Protein AF-0000000085155178 (afdb_homodimer)

Foldseek 3Di:
DQDAQQPPDDLVRLCPDDDCQNPVDDNLFQRFADLFFNGDFQPLLVVLLVVCVVVVVFDADDDQLLVVLQQVLCCVAVVNNPQDSLQKDKFFALLRVLLLLCVLQFDQAAEEEEEPLADLVNCVSCVVSRYHYFYQYADPLRHHDLVSVLVSLVVRCVVPPGAYEYEAEAVTPPAQHHDDLVSLLSVLVSCVVSVYEYEYECAFVLFFAPPDHHDDSLVHPNNQAYKYKYWCCNLRRNVVQTIIMIGHHNNNSVSSVPRDPVSSRNGTNSSSSSRSSCSNPVVVVSVSLSVNLNVLLVLLVVLCVVQPPPKDWRRRRGGQKTKIAQVRLPWDFDDDDPQDDQQDDTTPQVQCCVQLSYHWTQQVSSDPPRHRMTMTGSSHDSVSSNSSSNSSSVSSVVVVD/DQDAQQAPDDLVRLCVDDDCQNPVDDNLFQRFADLFFNGDFQPQLVVLLVVCVVVVVFDADDDQLLVVLQQVLCCVAVVNNPQDSLQKDKFFALLRVLLLLCVLQFDQAAEEEEEPLADLVVCVSCVVSRYHYFYQYADPLRHHDLVSVLVSLVVRCVPPVGAYEYEAEAVTPPQQHHDDLVSLLSVLVSCVVSVYEYEYECAFQLFFAPPDHHDDSLVHPNNQAYKYKYWCCNLRRNVVQTIIMIGHHNNNSVSSVPRDPVSSRNGTNSSSSSRSSCSNPVVVVSVSLSVNLNVLLVLLVVLCVVQPPPKDWRRRRGGQKTKIAQVRLPWDFDDDDPQDDQQDDTTPQVQCCVQLSYHWTQQVSSDPPRHRMTMTGSSHDSVSSNSSSNSSSVSSVVVVD

InterPro domains:
  IPR004839 Aminotransferase, class I/classII, large domain [PF00155] (41-391)
  IPR015421 Pyridoxal phosphate-dependent transferase, major domain [G3DSA:3.40.640.10] (60-280)
  IPR015422 Pyridoxal phosphate-dependent transferase, small domain [G3DSA:3.90.1150.10] (27-392)
  IPR015424 Pyridoxal phosphate-dependent transferase [SSF53383] (20-396)
  IPR051798 Class-II Pyridoxal-Phosphate-Dependent Aminotransferase [PTHR43525] (4-397)

Solvent-accessible surface area (backbone atoms only — not comparable to full-atom values): 40284 Å² total; per-residue (Å²): 130,82,74,44,50,32,71,73,58,51,72,72,61,54,59,70,34,63,23,28,67,53,54,74,52,63,85,81,40,48,66,27,39,58,93,55,52,50,34,63,49,48,68,68,29,45,50,53,51,50,51,32,50,72,63,26,46,26,31,45,62,54,87,56,62,44,50,49,19,47,32,51,35,34,31,75,75,59,70,39,76,76,62,53,59,92,34,47,45,62,20,28,26,52,69,61,32,48,52,54,52,44,57,64,63,38,52,81,65,21,35,35,34,35,48,22,45,23,56,34,63,59,57,51,55,41,43,74,66,43,29,38,81,40,72,23,48,41,35,82,91,62,36,87,30,68,67,42,39,50,52,36,53,52,60,52,42,66,52,83,87,45,38,35,36,34,51,41,59,42,40,27,45,49,45,6,40,53,59,47,65,68,58,52,34,52,49,22,50,52,26,58,74,70,65,37,39,43,38,32,42,28,44,40,48,81,31,56,28,92,95,54,65,77,58,66,64,67,74,34,73,66,19,38,57,19,36,38,29,32,43,42,28,58,63,58,45,27,58,5,37,26,31,19,39,38,36,38,19,81,71,19,34,71,53,55,69,64,57,60,73,71,49,53,66,53,26,15,23,60,12,41,53,35,40,21,38,39,48,62,68,28,59,68,54,42,51,28,42,43,52,42,42,47,52,38,51,54,48,48,56,52,45,41,66,71,35,35,76,72,52,44,68,48,83,53,34,17,56,55,34,33,30,34,41,39,56,77,73,63,62,71,62,71,79,76,81,73,86,54,49,80,83,49,68,41,28,55,23,41,49,35,33,74,64,35,31,31,40,41,24,22,18,53,36,21,40,64,84,11,65,45,22,32,34,37,37,55,44,44,30,71,66,57,54,51,50,49,43,48,33,43,24,54,37,52,58,55,64,80,96,131,81,74,43,51,31,71,74,59,52,69,74,61,54,60,70,34,63,22,29,67,54,55,74,53,63,84,82,39,49,65,26,39,60,91,54,52,50,35,65,48,50,66,70,27,45,48,52,49,49,51,33,52,71,62,28,44,28,30,43,62,54,86,57,61,44,50,49,20,48,31,53,35,34,31,73,76,58,69,40,76,76,62,54,60,90,34,48,46,62,18,27,25,52,68,61,34,48,52,54,52,46,57,65,63,36,53,80,65,20,36,36,34,38,49,21,45,23,56,34,62,58,58,51,54,43,46,73,65,42,28,38,80,40,70,22,50,39,35,82,91,63,34,87,30,68,68,43,41,50,52,35,52,52,60,52,42,66,52,84,86,45,39,34,36,33,52,41,60,42,40,29,44,47,46,6,39,55,58,47,66,67,59,51,33,52,50,22,49,52,27,58,75,71,65,37,40,42,40,31,43,26,43,41,48,81,30,57,27,92,94,54,63,75,58,65,64,66,75,36,72,67,20,38,57,20,35,37,28,32,42,43,28,59,63,60,46,27,56,6,37,24,32,19,38,39,37,37,18,82,71,20,34,71,54,57,68,65,57,61,72,69,50,52,66,51,24,15,23,61,13,41,53,34,38,20,39,40,47,63,69,31,60,68,56,43,52,28,42,43,52,42,42,47,53,39,52,54,49,48,56,53,44,39,64,70,35,35,78,72,52,44,67,48,81,53,33,16,55,55,36,33,31,32,40,39,56,76,72,64,61,70,63,71,79,76,80,74,86,53,50,79,83,51,68,40,28,56,23,40,50,35,33,75,64,33,31,30,40,40,25,21,16,52,37,22,40,63,83,10,66,47,22,34,35,37,38,54,43,45,30,70,66,58,54,51,50,48,43,48,33,44,22,54,37,52,57,54,64,79,94

Radius of gyration: 26.96 Å; Cα contacts (8 Å, |Δi|>4): 1841; chains: 2; bounding box: 55×78×72 Å

Organism: Mycolicibacterium paratuberculosis (strain ATCC BAA-968 / K-10) (NCBI:txid262316)

Nearest PDB structures (foldseek):
  3l8a-assembly1_A  TM=9.148E-01  e=7.447E-31  Streptococcus mutans UA159
  3dzz-assembly1_B  TM=9.160E-01  e=2.601E-30  Lactobacillus delbrueckii subsp. bulgaricus ATCC BAA-365
  8fft-assembly2_D  TM=8.424E-01  e=9.329E-20  Dolichospermum flos-aquae
  1wst-assembly1_A-2  TM=7.334E-01  e=1.318E-20  Thermococcus profundus
  3av7-assembly1_C  TM=7.577E-01  e=4.275E-19  Pyrococcus horikoshii OT3

Secondary structure (DSSP, 8-state):
----GGGSS-HHHHTT--SHHHHSS-TTSEE-SSS--SSPPPHHHHHHHHHHHHTT--S---SSHHHHHHHHHHHHHH--TT--GGGEEEESSHHHHHHHHHHHH--TT-EEEE-SS--THHHHHHHHTTPEEEE----GGG---HHHHHHHHHHHH-STT--EEEEEESS-TTT-----HHHHHHHHHHHHHHTPEEEEE-TTTT-B-TT-----GGGSTT-TT-EEEE-STTTTT-TTS--EEEEE-GGGHHHHTTS-GGGGGSS-HHHHHHHHHHHHH-HHHHHHHHHHHHHHHHHHHHHHHHH-TT-EE---SBSSEEEEE-GGG----PPPPSS--TT---HHHHHHHHHH-EE-EEGGGG-TT-TTEEEEE--S-HHHHHHHHHHHHHHHHHHH-/----GGGSS-HHHHTT--SHHHHSS-TTSEE-SSS--SSPPPHHHHHHHHHHHHTT--S---SSHHHHHHHHHHHHHH--TT--GGGEEEESSHHHHHHHHHHHH--TT-EEEE-SS--THHHHHHHHTTPEEEE----GGG---HHHHHHHHHHHH-STT--EEEEEESS-TTT-----HHHHHHHHHHHHHHTPEEEEE-TTTT-B-TT-----GGGSTT-TT-EEEE-STTTTT-TTS--EEEEE-GGGHHHHTTS-GGGGGSS-HHHHHHHHHHHHH-HHHHHHHHHHHHHHHHHHHHHHHHH-TT-EE---SBSSEEEEE-GGG----PPPPSS--TT---HHHHHHHHHH-EE-EEGGGG-TT-TTEEEEE--S-HHHHHHHHHHHHHHHHHHH-

pLDDT: mean 95.84, std 6.44, range [48.53, 98.94]

Sequence (802 aa):
MTFNPFEELTLDQLRLRTSMKWRAHPADVLPLWVAEMDVRLAPTVAQALRTAIDNGDTGYPCGTAFAEAVSEFAARRWQWHDLDVRRTALVPDVMLGAVEVLRLVTDPGDAVVVNPPVYAPFYAFVSHDGRRVVEAPLGDGGRIDLGALEEAFAHARSGNTAKVAYLLCNPHNPTGSVHTAAELRGVAELARRFGVRVVSDEIHAPVILPGSRFTPFLTVAGAENAFALTSASKAWNLSGLKAALAIAGPEAAADLNRMPEEVSHGPSHLGVIAHTEAFRSGDGWLDATLQGLDQNRALLGELVAEHLPGVKYQWPQGTYLAWLDCRELGFAEDAAQGLAVVADLSGPARWFLEHARVALSSGHVFGTGGAGHLRLNFATSRAILTEALSRMGRALAGRSGMTFNPFEELTLDQLRLRTSMKWRAHPADVLPLWVAEMDVRLAPTVAQALRTAIDNGDTGYPCGTAFAEAVSEFAARRWQWHDLDVRRTALVPDVMLGAVEVLRLVTDPGDAVVVNPPVYAPFYAFVSHDGRRVVEAPLGDGGRIDLGALEEAFAHARSGNTAKVAYLLCNPHNPTGSVHTAAELRGVAELARRFGVRVVSDEIHAPVILPGSRFTPFLTVAGAENAFALTSASKAWNLSGLKAALAIAGPEAAADLNRMPEEVSHGPSHLGVIAHTEAFRSGDGWLDATLQGLDQNRALLGELVAEHLPGVKYQWPQGTYLAWLDCRELGFAEDAAQGLAVVADLSGPARWFLEHARVALSSGHVFGTGGAGHLRLNFATSRAILTEALSRMGRALAGRSG

Structure (mmCIF, N/CA/C/O backbone):
data_AF-0000000085155178-model_v1
#
loop_
_entity.id
_entity.type
_entity.pdbx_description
1 polymer 'cysteine-S-conjugate beta-lyase'
#
loop_
_atom_site.group_PDB
_atom_site.id
_atom_site.type_symbol
_atom_site.label_atom_id
_atom_site.label_alt_id
_atom_site.label_comp_id
_atom_site.label_asym_id
_atom_site.label_entity_id
_atom_site.label_seq_id
_atom_site.pdbx_PDB_ins_code
_atom_site.Cartn_x
_atom_site.Cartn_y
_atom_site.Cartn_z
_atom_site.occupancy
_atom_site.B_iso_or_equiv
_atom_site.auth_seq_id
_atom_site.auth_comp_id
_atom_site.auth_asym_id
_atom_site.auth_atom_id
_atom_site.pdbx_PDB_model_num
ATOM 1 N N . MET A 1 1 ? 6.867 -37.5 14.586 1 48.78 1 MET A N 1
ATOM 2 C CA . MET A 1 1 ? 6.207 -36.969 13.391 1 48.78 1 MET A CA 1
ATOM 3 C C . MET A 1 1 ? 6.715 -35.594 13.039 1 48.78 1 MET A C 1
ATOM 5 O O . MET A 1 1 ? 6.855 -34.719 13.922 1 48.78 1 MET A O 1
ATOM 9 N N . THR A 1 2 ? 7.324 -35.438 11.844 1 73.56 2 THR A N 1
ATOM 10 C CA . THR A 1 2 ? 7.934 -34.188 11.43 1 73.56 2 THR A CA 1
ATOM 11 C C . THR A 1 2 ? 6.887 -33.062 11.367 1 73.56 2 THR A C 1
ATOM 13 O O . THR A 1 2 ? 5.758 -33.312 10.922 1 73.56 2 THR A O 1
ATOM 16 N N . PHE A 1 3 ? 7.094 -32.031 12.023 1 88.88 3 PHE A N 1
ATOM 17 C CA . PHE A 1 3 ? 6.215 -30.859 12.086 1 88.88 3 PHE A CA 1
ATOM 18 C C . PHE A 1 3 ? 5.734 -30.469 10.695 1 88.88 3 PHE A C 1
ATOM 20 O O . PHE A 1 3 ? 6.539 -30.328 9.773 1 88.88 3 PHE A O 1
ATOM 27 N N . ASN A 1 4 ? 4.402 -30.547 10.453 1 96.19 4 ASN A N 1
ATOM 28 C CA . ASN A 1 4 ? 3.773 -30.094 9.219 1 96.19 4 ASN A CA 1
ATOM 29 C C . ASN A 1 4 ? 2.902 -28.859 9.453 1 96.19 4 ASN A C 1
ATOM 31 O O . ASN A 1 4 ? 1.82 -28.969 10.031 1 96.19 4 ASN A O 1
ATOM 35 N N . PRO A 1 5 ? 3.326 -27.688 8.922 1 97.94 5 PRO A N 1
ATOM 36 C CA . PRO A 1 5 ? 2.6 -26.438 9.195 1 97.94 5 PRO A CA 1
ATOM 37 C C . PRO A 1 5 ? 1.146 -26.5 8.727 1 97.94 5 PRO A C 1
ATOM 39 O O . PRO A 1 5 ? 0.285 -25.828 9.305 1 97.94 5 PRO A O 1
ATOM 42 N N . PHE A 1 6 ? 0.783 -27.297 7.781 1 98.5 6 PHE A N 1
ATOM 43 C CA . PHE A 1 6 ? -0.54 -27.312 7.168 1 98.5 6 PHE A CA 1
ATOM 44 C C . PHE A 1 6 ? -1.524 -28.094 8.023 1 98.5 6 PHE A C 1
ATOM 46 O O . PHE A 1 6 ? -2.734 -28.047 7.797 1 98.5 6 PHE A O 1
ATOM 53 N N . GLU A 1 7 ? -1.016 -28.781 9.039 1 98.06 7 GLU A N 1
ATOM 54 C CA . GLU A 1 7 ? -1.88 -29.625 9.852 1 98.06 7 GLU A CA 1
ATOM 55 C C . GLU A 1 7 ? -2.113 -29.016 11.234 1 98.06 7 GLU A C 1
ATOM 57 O O . GLU A 1 7 ? -2.65 -29.672 12.125 1 98.06 7 GLU A O 1
ATOM 62 N N . GLU A 1 8 ? -1.737 -27.719 11.391 1 96.88 8 GLU A N 1
ATOM 63 C CA . GLU A 1 8 ? -1.825 -27.062 12.688 1 96.88 8 GLU A CA 1
ATOM 64 C C . GLU A 1 8 ? -3.225 -26.516 12.938 1 96.88 8 GLU A C 1
ATOM 66 O O . GLU A 1 8 ? -3.645 -26.344 14.086 1 96.88 8 GLU A O 1
ATOM 71 N N . LEU A 1 9 ? -3.908 -26.188 11.875 1 97.75 9 LEU A N 1
ATOM 72 C CA . LEU A 1 9 ? -5.152 -25.438 12.031 1 97.75 9 LEU A CA 1
ATOM 73 C C . LEU A 1 9 ? -6.344 -26.266 11.547 1 97.75 9 LEU A C 1
ATOM 75 O O . LEU A 1 9 ? -6.254 -26.953 10.516 1 97.75 9 LEU A O 1
ATOM 79 N N . THR A 1 10 ? -7.426 -26.219 12.289 1 97.25 10 THR A N 1
ATOM 80 C CA . THR A 1 10 ? -8.688 -26.812 11.852 1 97.25 10 THR A CA 1
ATOM 81 C C . THR A 1 10 ? -9.414 -25.875 10.891 1 97.25 10 THR A C 1
ATOM 83 O O . THR A 1 10 ? -9.086 -24.703 10.789 1 97.25 10 THR A O 1
ATOM 86 N N . LEU A 1 11 ? -10.344 -26.453 10.211 1 97.5 11 LEU A N 1
ATOM 87 C CA . LEU A 1 11 ? -11.172 -25.656 9.312 1 97.5 11 LEU A CA 1
ATOM 88 C C . LEU A 1 11 ? -11.867 -24.531 10.078 1 97.5 11 LEU A C 1
ATOM 90 O O . LEU A 1 11 ? -11.969 -23.406 9.578 1 97.5 11 LEU A O 1
ATOM 94 N N . ASP A 1 12 ? -12.352 -24.781 11.266 1 97.06 12 ASP A N 1
ATOM 95 C CA . ASP A 1 12 ? -13.039 -23.781 12.086 1 97.06 12 ASP A CA 1
ATOM 96 C C . ASP A 1 12 ? -12.102 -22.641 12.453 1 97.06 12 ASP A C 1
ATOM 98 O O . ASP A 1 12 ? -12.516 -21.469 12.484 1 97.06 12 ASP A O 1
ATOM 102 N N . GLN A 1 13 ? -10.898 -22.969 12.766 1 97.88 13 GLN A N 1
ATOM 103 C CA . GLN A 1 13 ? -9.914 -21.938 13.078 1 97.88 13 GLN A CA 1
ATOM 104 C C . GLN A 1 13 ? -9.586 -21.094 11.852 1 97.88 13 GLN A C 1
ATOM 106 O O . GLN A 1 13 ? -9.438 -19.875 11.953 1 97.88 13 GLN A O 1
ATOM 111 N N . LEU A 1 14 ? -9.438 -21.734 10.688 1 98.25 14 LEU A N 1
ATOM 112 C CA . LEU A 1 14 ? -9.164 -21.031 9.438 1 98.25 14 LEU A CA 1
ATOM 113 C C . LEU A 1 14 ? -10.297 -20.078 9.086 1 98.25 14 LEU A C 1
ATOM 115 O O . LEU A 1 14 ? -10.062 -18.984 8.562 1 98.25 14 LEU A O 1
ATOM 119 N N . ARG A 1 15 ? -11.492 -20.453 9.414 1 97.56 15 ARG A N 1
ATOM 120 C CA . ARG A 1 15 ? -12.68 -19.672 9.078 1 97.56 15 ARG A CA 1
ATOM 121 C C . ARG A 1 15 ? -12.766 -18.406 9.938 1 97.56 15 ARG A C 1
ATOM 123 O O . ARG A 1 15 ? -13.555 -17.516 9.648 1 97.56 15 ARG A O 1
ATOM 130 N N . LEU A 1 16 ? -11.914 -18.266 10.961 1 97.25 16 LEU A N 1
ATOM 131 C CA . LEU A 1 16 ? -11.844 -17.047 11.758 1 97.25 16 LEU A CA 1
ATOM 132 C C . LEU A 1 16 ? -11.094 -15.945 11.016 1 97.25 16 LEU A C 1
ATOM 134 O O . LEU A 1 16 ? -11.18 -14.773 11.383 1 97.25 16 LEU A O 1
ATOM 138 N N . ARG A 1 17 ? -10.383 -16.328 9.969 1 97.94 17 ARG A N 1
ATOM 139 C CA . ARG A 1 17 ? -9.609 -15.352 9.211 1 97.94 17 ARG A CA 1
ATOM 140 C C . ARG A 1 17 ? -10.516 -14.414 8.43 1 97.94 17 ARG A C 1
ATOM 142 O O . ARG A 1 17 ? -11.656 -14.766 8.109 1 97.94 17 ARG A O 1
ATOM 149 N N . THR A 1 18 ? -9.992 -13.203 8.195 1 97.75 18 THR A N 1
ATOM 150 C CA . THR A 1 18 ? -10.82 -12.172 7.578 1 97.75 18 THR A CA 1
ATOM 151 C C . THR A 1 18 ? -10.289 -11.812 6.195 1 97.75 18 THR A C 1
ATOM 153 O O . THR A 1 18 ? -10.828 -10.922 5.531 1 97.75 18 THR A O 1
ATOM 156 N N . SER A 1 19 ? -9.258 -12.469 5.738 1 97.69 19 SER A N 1
ATOM 157 C CA . SER A 1 19 ? -8.68 -12.195 4.426 1 97.69 19 SER A CA 1
ATOM 158 C C . SER A 1 19 ? -9.578 -12.719 3.307 1 97.69 19 SER A C 1
ATOM 160 O O . SER A 1 19 ? -10.555 -13.414 3.564 1 97.69 19 SER A O 1
ATOM 162 N N . MET A 1 20 ? -9.234 -12.414 2.129 1 96.94 20 MET A N 1
ATOM 163 C CA . MET A 1 20 ? -10 -12.688 0.917 1 96.94 20 MET A CA 1
ATOM 164 C C . MET A 1 20 ? -10.297 -14.172 0.784 1 96.94 20 MET A C 1
ATOM 166 O O . MET A 1 20 ? -11.406 -14.562 0.431 1 96.94 20 MET A O 1
ATOM 170 N N . LYS A 1 21 ? -9.305 -15.016 1.036 1 97.44 21 LYS A N 1
ATOM 171 C CA . LYS A 1 21 ? -9.461 -16.453 0.883 1 97.44 21 LYS A CA 1
ATOM 172 C C . LYS A 1 21 ? -10.688 -16.969 1.643 1 97.44 21 LYS A C 1
ATOM 174 O O . LYS A 1 21 ? -11.422 -17.828 1.15 1 97.44 21 LYS A O 1
ATOM 179 N N . TRP A 1 22 ? -10.992 -16.375 2.768 1 97.81 22 TRP A N 1
ATOM 180 C CA . TRP A 1 22 ? -11.992 -16.953 3.662 1 97.81 22 TRP A CA 1
ATOM 181 C C . TRP A 1 22 ? -13.25 -16.094 3.703 1 97.81 22 TRP A C 1
ATOM 183 O O . TRP A 1 22 ? -14.234 -16.469 4.344 1 97.81 22 TRP A O 1
ATOM 193 N N . ARG A 1 23 ? -13.188 -14.953 2.943 1 97.31 23 ARG A N 1
ATOM 194 C CA . ARG A 1 23 ? -14.328 -14.047 3.061 1 97.31 23 ARG A CA 1
ATOM 195 C C . ARG A 1 23 ? -14.961 -13.789 1.699 1 97.31 23 ARG A C 1
ATOM 197 O O . ARG A 1 23 ? -16.094 -13.32 1.618 1 97.31 23 ARG A O 1
ATOM 204 N N . ALA A 1 24 ? -14.297 -14.094 0.637 1 96.19 24 ALA A N 1
ATOM 205 C CA . ALA A 1 24 ? -14.781 -13.75 -0.696 1 96.19 24 ALA A CA 1
ATOM 206 C C . ALA A 1 24 ? -16 -14.586 -1.069 1 96.19 24 ALA A C 1
ATOM 208 O O . ALA A 1 24 ? -16.844 -14.164 -1.861 1 96.19 24 ALA A O 1
ATOM 209 N N . HIS A 1 25 ? -16.109 -15.852 -0.551 1 97.25 25 HIS A N 1
ATOM 210 C CA . HIS A 1 25 ? -17.203 -16.766 -0.841 1 97.25 25 HIS A CA 1
ATOM 211 C C . HIS A 1 25 ? -17.953 -17.141 0.429 1 97.25 25 HIS A C 1
ATOM 213 O O . HIS A 1 25 ? -17.453 -16.938 1.538 1 97.25 25 HIS A O 1
ATOM 219 N N . PRO A 1 26 ? -19.156 -17.672 0.272 1 97.12 26 PRO A N 1
ATOM 220 C CA . PRO A 1 26 ? -19.922 -18.125 1.437 1 97.12 26 PRO A CA 1
ATOM 221 C C . PRO A 1 26 ? -19.172 -19.188 2.248 1 97.12 26 PRO A C 1
ATOM 223 O O . PRO A 1 26 ? -18.297 -19.875 1.716 1 97.12 26 PRO A O 1
ATOM 226 N N . ALA A 1 27 ? -19.562 -19.359 3.445 1 95.94 27 ALA A N 1
ATOM 227 C CA . ALA A 1 27 ? -18.844 -20.156 4.434 1 95.94 27 ALA A CA 1
ATOM 228 C C . ALA A 1 27 ? -18.797 -21.625 4.027 1 95.94 27 ALA A C 1
ATOM 230 O O . ALA A 1 27 ? -17.875 -22.344 4.41 1 95.94 27 ALA A O 1
ATOM 231 N N . ASP A 1 28 ? -19.703 -22.062 3.279 1 97.44 28 ASP A N 1
ATOM 232 C CA . ASP A 1 28 ? -19.766 -23.484 2.928 1 97.44 28 ASP A CA 1
ATOM 233 C C . ASP A 1 28 ? -18.859 -23.781 1.74 1 97.44 28 ASP A C 1
ATOM 235 O O . ASP A 1 28 ? -18.656 -24.953 1.39 1 97.44 28 ASP A O 1
ATOM 239 N N . VAL A 1 29 ? -18.297 -22.781 1.138 1 98.62 29 VAL A N 1
ATOM 240 C CA . VAL A 1 29 ? -17.375 -22.969 0.014 1 98.62 29 VAL A CA 1
ATOM 241 C C . VAL A 1 29 ? -15.969 -23.219 0.531 1 98.62 29 VAL A C 1
ATOM 243 O O . VAL A 1 29 ? -15.5 -22.531 1.445 1 98.62 29 VAL A O 1
ATOM 246 N N . LEU A 1 30 ? -15.328 -24.281 0.086 1 98.75 30 LEU A N 1
ATOM 247 C CA . LEU A 1 30 ? -13.906 -24.484 0.348 1 98.75 30 LEU A CA 1
ATOM 248 C C . LEU A 1 30 ? -13.055 -23.641 -0.6 1 98.75 30 LEU A C 1
ATOM 250 O O . LEU A 1 30 ? -13.141 -23.797 -1.82 1 98.75 30 LEU A O 1
ATOM 254 N N . PRO A 1 31 ? -12.273 -22.703 -0.07 1 98.62 31 PRO A N 1
ATOM 255 C CA . PRO A 1 31 ? -11.523 -21.781 -0.92 1 98.62 31 PRO A CA 1
ATOM 256 C C . PRO A 1 31 ? -10.141 -22.312 -1.302 1 98.62 31 PRO A C 1
ATOM 258 O O . PRO A 1 31 ? -9.211 -22.25 -0.493 1 98.62 31 PRO A O 1
ATOM 261 N N . LEU A 1 32 ? -9.938 -22.781 -2.504 1 98.62 32 LEU A N 1
ATOM 262 C CA . LEU A 1 32 ? -8.648 -23.25 -3.01 1 98.62 32 LEU A CA 1
ATOM 263 C C . LEU A 1 32 ? -8.227 -22.469 -4.246 1 98.62 32 LEU A C 1
ATOM 265 O O . LEU A 1 32 ? -7.766 -23.047 -5.23 1 98.62 32 LEU A O 1
ATOM 269 N N . TRP A 1 33 ? -8.367 -21.141 -4.215 1 97.25 33 TRP A N 1
ATOM 270 C CA . TRP A 1 33 ? -8.18 -20.344 -5.418 1 97.25 33 TRP A CA 1
ATOM 271 C C . TRP A 1 33 ? -7.094 -19.297 -5.219 1 97.25 33 TRP A C 1
ATOM 273 O O . TRP A 1 33 ? -6.191 -19.156 -6.051 1 97.25 33 TRP A O 1
ATOM 283 N N . VAL A 1 34 ? -7.078 -18.5 -4.145 1 96.06 34 VAL A N 1
ATOM 284 C CA . VAL A 1 34 ? -6.141 -17.391 -3.943 1 96.06 34 VAL A CA 1
ATOM 285 C C . VAL A 1 34 ? -4.875 -17.906 -3.26 1 96.06 34 VAL A C 1
ATOM 287 O O . VAL A 1 34 ? -4.938 -18.812 -2.436 1 96.06 34 VAL A O 1
ATOM 290 N N . ALA A 1 35 ? -3.725 -17.297 -3.596 1 97 35 ALA A N 1
ATOM 291 C CA . ALA A 1 35 ? -2.424 -17.75 -3.125 1 97 35 ALA A CA 1
ATOM 292 C C . ALA A 1 35 ? -2.17 -17.312 -1.687 1 97 35 ALA A C 1
ATOM 294 O O . ALA A 1 35 ? -1.268 -16.516 -1.427 1 97 35 ALA A O 1
ATOM 295 N N . GLU A 1 36 ? -2.926 -17.812 -0.819 1 98 36 GLU A N 1
ATOM 296 C CA . GLU A 1 36 ? -2.791 -17.766 0.633 1 98 36 GLU A CA 1
ATOM 297 C C . GLU A 1 36 ? -2.662 -19.156 1.227 1 98 36 GLU A C 1
ATOM 299 O O . GLU A 1 36 ? -3.365 -20.094 0.811 1 98 36 GLU A O 1
ATOM 304 N N . MET A 1 37 ? -1.751 -19.328 2.094 1 98.75 37 MET A N 1
ATOM 305 C CA . MET A 1 37 ? -1.565 -20.656 2.705 1 98.75 37 MET A CA 1
ATOM 306 C C . MET A 1 37 ? -2.373 -20.766 3.992 1 98.75 37 MET A C 1
ATOM 308 O O . MET A 1 37 ? -2.594 -19.781 4.688 1 98.75 37 MET A O 1
ATOM 312 N N . ASP A 1 38 ? -2.76 -21.969 4.273 1 98.69 38 ASP A N 1
ATOM 313 C CA . ASP A 1 38 ? -3.48 -22.25 5.512 1 98.69 38 ASP A CA 1
ATOM 314 C C . ASP A 1 38 ? -2.518 -22.625 6.633 1 98.69 38 ASP A C 1
ATOM 316 O O . ASP A 1 38 ? -2.555 -23.75 7.133 1 98.69 38 ASP A O 1
ATOM 320 N N . VAL A 1 39 ? -1.718 -21.703 7.047 1 98.69 39 VAL A N 1
ATOM 321 C CA . VAL A 1 39 ? -0.682 -21.953 8.039 1 98.69 39 VAL A CA 1
ATOM 322 C C . VAL A 1 39 ? -0.626 -20.781 9.031 1 98.69 39 VAL A C 1
ATOM 324 O O . VAL A 1 39 ? -1.113 -19.688 8.734 1 98.69 39 VAL A O 1
ATOM 327 N N . ARG A 1 40 ? -0.081 -21.062 10.227 1 98.25 40 ARG A N 1
ATOM 328 C CA . ARG A 1 40 ? 0.375 -19.984 11.086 1 98.25 40 ARG A CA 1
ATOM 329 C C . ARG A 1 40 ? 1.661 -19.359 10.555 1 98.25 40 ARG A C 1
ATOM 331 O O . ARG A 1 40 ? 2.291 -19.906 9.648 1 98.25 40 ARG A O 1
ATOM 338 N N . LEU A 1 41 ? 1.979 -18.203 11.062 1 98.5 41 LEU A N 1
ATOM 339 C CA . LEU A 1 41 ? 3.248 -17.578 10.688 1 98.5 41 LEU A CA 1
ATOM 340 C C . LEU A 1 41 ? 4.418 -18.312 11.336 1 98.5 41 LEU A C 1
ATOM 342 O O . LEU A 1 41 ? 4.27 -18.922 12.406 1 98.5 41 LEU A O 1
ATOM 346 N N . ALA A 1 42 ? 5.621 -18.297 10.602 1 98.56 42 ALA A N 1
ATOM 347 C CA . ALA A 1 42 ? 6.84 -18.719 11.289 1 98.56 42 ALA A CA 1
ATOM 348 C C . ALA A 1 42 ? 6.965 -18.047 12.656 1 98.56 42 ALA A C 1
ATOM 350 O O . ALA A 1 42 ? 6.742 -16.844 12.789 1 98.56 42 ALA A O 1
ATOM 351 N N . PRO A 1 43 ? 7.309 -18.797 13.695 1 98.25 43 PRO A N 1
ATOM 352 C CA . PRO A 1 43 ? 7.27 -18.266 15.062 1 98.25 43 PRO A CA 1
ATOM 353 C C . PRO A 1 43 ? 8.117 -17.016 15.242 1 98.25 43 PRO A C 1
ATOM 355 O O . PRO A 1 43 ? 7.699 -16.078 15.93 1 98.25 43 PRO A O 1
ATOM 358 N N . THR A 1 44 ? 9.336 -16.953 14.641 1 98.69 44 THR A N 1
ATOM 359 C CA . THR A 1 44 ? 10.195 -15.789 14.797 1 98.69 44 THR A CA 1
ATOM 360 C C . THR A 1 44 ? 9.602 -14.57 14.094 1 98.69 44 THR A C 1
ATOM 362 O O . THR A 1 44 ? 9.773 -13.438 14.547 1 98.69 44 THR A O 1
ATOM 365 N N . VAL A 1 45 ? 8.898 -14.773 12.977 1 98.81 45 VAL A N 1
ATOM 366 C CA . VAL A 1 45 ? 8.227 -13.688 12.266 1 98.81 45 VAL A CA 1
ATOM 367 C C . VAL A 1 45 ? 7.09 -13.141 13.117 1 98.81 45 VAL A C 1
ATOM 369 O O . VAL A 1 45 ? 6.961 -11.922 13.281 1 98.81 45 VAL A O 1
ATOM 372 N N . ALA A 1 46 ? 6.262 -14.062 13.672 1 98.81 46 ALA A N 1
ATOM 373 C CA . ALA A 1 46 ? 5.168 -13.648 14.547 1 98.81 46 ALA A CA 1
ATOM 374 C C . ALA A 1 46 ? 5.691 -12.852 15.742 1 98.81 46 ALA A C 1
ATOM 376 O O . ALA A 1 46 ? 5.117 -11.82 16.109 1 98.81 46 ALA A O 1
ATOM 377 N N . GLN A 1 47 ? 6.75 -13.312 16.328 1 98.81 47 GLN A N 1
ATOM 378 C CA . GLN A 1 47 ? 7.328 -12.648 17.484 1 98.81 47 GLN A CA 1
ATOM 379 C C . GLN A 1 47 ? 7.855 -11.258 17.125 1 98.81 47 GLN A C 1
ATOM 381 O O . GLN A 1 47 ? 7.684 -10.305 17.891 1 98.81 47 GLN A O 1
ATOM 386 N N . ALA A 1 48 ? 8.562 -11.117 15.984 1 98.75 48 ALA A N 1
ATOM 387 C CA . ALA A 1 48 ? 9.07 -9.828 15.539 1 98.75 48 ALA A CA 1
ATOM 388 C C . ALA A 1 48 ? 7.934 -8.828 15.352 1 98.75 48 ALA A C 1
ATOM 390 O O . ALA A 1 48 ? 8.062 -7.652 15.703 1 98.75 48 ALA A O 1
ATOM 391 N N . LEU A 1 49 ? 6.836 -9.297 14.789 1 98.81 49 LEU A N 1
ATOM 392 C CA . LEU A 1 49 ? 5.676 -8.445 14.578 1 98.81 49 LEU A CA 1
ATOM 393 C C . LEU A 1 49 ? 5.062 -8.016 15.906 1 98.81 49 LEU A C 1
ATOM 395 O O . LEU A 1 49 ? 4.719 -6.844 16.094 1 98.81 49 LEU A O 1
ATOM 399 N N . ARG A 1 50 ? 4.91 -8.945 16.828 1 98.69 50 ARG A N 1
ATOM 400 C CA . ARG A 1 50 ? 4.355 -8.617 18.141 1 98.69 50 ARG A CA 1
ATOM 401 C C . ARG A 1 50 ? 5.227 -7.598 18.859 1 98.69 50 ARG A C 1
ATOM 403 O O . ARG A 1 50 ? 4.711 -6.676 19.5 1 98.69 50 ARG A O 1
ATOM 410 N N . THR A 1 51 ? 6.512 -7.766 18.766 1 98.62 51 THR A N 1
ATOM 411 C CA . THR A 1 51 ? 7.441 -6.836 19.391 1 98.62 51 THR A CA 1
ATOM 412 C C . THR A 1 51 ? 7.27 -5.43 18.812 1 98.62 51 THR A C 1
ATOM 414 O O . THR A 1 51 ? 7.238 -4.449 19.562 1 98.62 51 THR A O 1
ATOM 417 N N . ALA A 1 52 ? 7.188 -5.305 17.516 1 98.62 52 ALA A N 1
ATOM 418 C CA . ALA A 1 52 ? 6.984 -4.008 16.875 1 98.62 52 ALA A CA 1
ATOM 419 C C . ALA A 1 52 ? 5.684 -3.363 17.344 1 98.62 52 ALA A C 1
ATOM 421 O O . ALA A 1 52 ? 5.637 -2.16 17.594 1 98.62 52 ALA A O 1
ATOM 422 N N . ILE A 1 53 ? 4.621 -4.168 17.422 1 98.62 53 ILE A N 1
ATOM 423 C CA . ILE A 1 53 ? 3.314 -3.689 17.859 1 98.62 53 ILE A CA 1
ATOM 424 C C . ILE A 1 53 ? 3.404 -3.199 19.297 1 98.62 53 ILE A C 1
ATOM 426 O O . ILE A 1 53 ? 2.896 -2.125 19.625 1 98.62 53 ILE A O 1
ATOM 430 N N . ASP A 1 54 ? 4.078 -3.943 20.141 1 97.69 54 ASP A N 1
ATOM 431 C CA . ASP A 1 54 ? 4.207 -3.596 21.547 1 97.69 54 ASP A CA 1
ATOM 432 C C . ASP A 1 54 ? 5.012 -2.311 21.734 1 97.69 54 ASP A C 1
ATOM 434 O O . ASP A 1 54 ? 4.77 -1.544 22.656 1 97.69 54 ASP A O 1
ATOM 438 N N . ASN A 1 55 ? 5.938 -2.064 20.828 1 97.69 55 ASN A N 1
ATOM 439 C CA . ASN A 1 55 ? 6.773 -0.872 20.891 1 97.69 55 ASN A CA 1
ATOM 440 C C . ASN A 1 55 ? 6.098 0.322 20.219 1 97.69 55 ASN A C 1
ATOM 442 O O . ASN A 1 55 ? 6.629 1.434 20.25 1 97.69 55 ASN A O 1
ATOM 446 N N . GLY A 1 56 ? 4.914 0.169 19.656 1 97.88 56 GLY A N 1
ATOM 447 C CA . GLY A 1 56 ? 4.309 1.222 18.844 1 97.88 56 GLY A CA 1
ATOM 448 C C . GLY A 1 56 ? 5.133 1.592 17.625 1 97.88 56 GLY A C 1
ATOM 449 O O . GLY A 1 56 ? 5.137 2.748 17.203 1 97.88 56 GLY A O 1
ATOM 450 N N . ASP A 1 57 ? 5.961 0.638 17.109 1 98.19 57 ASP A N 1
ATOM 451 C CA . ASP A 1 57 ? 6.848 0.84 15.969 1 98.19 57 ASP A CA 1
ATOM 452 C C . ASP A 1 57 ? 6.098 0.651 14.656 1 98.19 57 ASP A C 1
ATOM 454 O O . ASP A 1 57 ? 6.285 -0.354 13.969 1 98.19 57 ASP A O 1
ATOM 458 N N . THR A 1 58 ? 5.27 1.6 14.297 1 98.06 58 THR A N 1
ATOM 459 C CA . THR A 1 58 ? 4.398 1.517 13.133 1 98.06 58 THR A CA 1
ATOM 460 C C . THR A 1 58 ? 4.613 2.715 12.211 1 98.06 58 THR A C 1
ATOM 462 O O . THR A 1 58 ? 3.678 3.168 11.547 1 98.06 58 THR A O 1
ATOM 465 N N . GLY A 1 59 ? 5.844 3.297 12.18 1 97.44 59 GLY A N 1
ATOM 466 C CA . GLY A 1 59 ? 6.199 4.418 11.32 1 97.44 59 GLY A CA 1
ATOM 467 C C . GLY A 1 59 ? 6.598 3.992 9.914 1 97.44 59 GLY A C 1
ATOM 468 O O . GLY A 1 59 ? 6.039 3.039 9.367 1 97.44 59 GLY A O 1
ATOM 469 N N . TYR A 1 60 ? 7.406 4.746 9.281 1 96.38 60 TYR A N 1
ATOM 470 C CA . TYR A 1 60 ? 7.84 4.496 7.906 1 96.38 60 TYR A CA 1
ATOM 471 C C . TYR A 1 60 ? 9.07 3.598 7.875 1 96.38 60 TYR A C 1
ATOM 473 O O . TYR A 1 60 ? 9.93 3.686 8.75 1 96.38 60 TYR A O 1
ATOM 481 N N . PRO A 1 61 ? 9.156 2.777 6.891 1 96.44 61 PRO A N 1
ATOM 482 C CA . PRO A 1 61 ? 10.336 1.913 6.781 1 96.44 61 PRO A CA 1
ATOM 483 C C . PRO A 1 61 ? 11.633 2.701 6.605 1 96.44 61 PRO A C 1
ATOM 485 O O . PRO A 1 61 ? 11.617 3.818 6.082 1 96.44 61 PRO A O 1
ATOM 488 N N . CYS A 1 62 ? 12.711 2.098 7.051 1 95.12 62 CYS A N 1
ATOM 489 C CA . CYS A 1 62 ? 14.031 2.713 6.961 1 95.12 62 CYS A CA 1
ATOM 490 C C . CYS A 1 62 ? 15.125 1.653 6.961 1 95.12 62 CYS A C 1
ATOM 492 O O . CYS A 1 62 ? 14.992 0.611 7.605 1 95.12 62 CYS A O 1
ATOM 494 N N . GLY A 1 63 ? 16.156 1.916 6.133 1 94.81 63 GLY A N 1
ATOM 495 C CA . GLY A 1 63 ? 17.359 1.096 6.219 1 94.81 63 GLY A CA 1
ATOM 496 C C . GLY A 1 63 ? 17.406 0.011 5.16 1 94.81 63 GLY A C 1
ATOM 497 O O . GLY A 1 63 ? 16.625 0.024 4.207 1 94.81 63 GLY A O 1
ATOM 498 N N . THR A 1 64 ? 18.344 -0.899 5.309 1 97.31 64 THR A N 1
ATOM 499 C CA . THR A 1 64 ? 18.641 -1.881 4.27 1 97.31 64 THR A CA 1
ATOM 500 C C . THR A 1 64 ? 18.484 -3.301 4.809 1 97.31 64 THR A C 1
ATOM 502 O O . THR A 1 64 ? 18.891 -4.266 4.16 1 97.31 64 THR A O 1
ATOM 505 N N . ALA A 1 65 ? 17.922 -3.465 5.992 1 98.19 65 ALA A N 1
ATOM 506 C CA . ALA A 1 65 ? 17.859 -4.766 6.656 1 98.19 65 ALA A CA 1
ATOM 507 C C . ALA A 1 65 ? 17.172 -5.801 5.77 1 98.19 65 ALA A C 1
ATOM 509 O O . ALA A 1 65 ? 17.594 -6.961 5.727 1 98.19 65 ALA A O 1
ATOM 510 N N . PHE A 1 66 ? 16.156 -5.41 5.109 1 98.69 66 PHE A N 1
ATOM 511 C CA . PHE A 1 66 ? 15.422 -6.324 4.234 1 98.69 66 PHE A CA 1
ATOM 512 C C . PHE A 1 66 ? 16.312 -6.812 3.1 1 98.69 66 PHE A C 1
ATOM 514 O O . PHE A 1 66 ? 16.406 -8.016 2.861 1 98.69 66 PHE A O 1
ATOM 521 N N . ALA A 1 67 ? 16.984 -5.918 2.404 1 98.88 67 ALA A N 1
ATOM 522 C CA . ALA A 1 67 ? 17.891 -6.262 1.309 1 98.88 67 ALA A CA 1
ATOM 523 C C . ALA A 1 67 ? 19.031 -7.156 1.794 1 98.88 67 ALA A C 1
ATOM 525 O O . ALA A 1 67 ? 19.422 -8.102 1.104 1 98.88 67 ALA A O 1
ATOM 526 N N . GLU A 1 68 ? 19.547 -6.836 2.965 1 98.88 68 GLU A N 1
ATOM 527 C CA . GLU A 1 68 ? 20.609 -7.645 3.547 1 98.88 68 GLU A CA 1
ATOM 528 C C . GLU A 1 68 ? 20.125 -9.07 3.82 1 98.88 68 GLU A C 1
ATOM 530 O O . GLU A 1 68 ? 20.844 -10.031 3.543 1 98.88 68 GLU A O 1
ATOM 535 N N . ALA A 1 69 ? 18.953 -9.188 4.359 1 98.94 69 ALA A N 1
ATOM 536 C CA . ALA A 1 69 ? 18.391 -10.5 4.641 1 98.94 69 ALA A CA 1
ATOM 537 C C . ALA A 1 69 ? 18.203 -11.305 3.357 1 98.94 69 ALA A C 1
ATOM 539 O O . ALA A 1 69 ? 18.484 -12.508 3.32 1 98.94 69 ALA A O 1
ATOM 540 N N . VAL A 1 70 ? 17.734 -10.664 2.273 1 98.94 70 VAL A N 1
ATOM 541 C CA . VAL A 1 70 ? 17.562 -11.328 0.987 1 98.94 70 VAL A CA 1
ATOM 542 C C . VAL A 1 70 ? 18.906 -11.773 0.438 1 98.94 70 VAL A C 1
ATOM 544 O O . VAL A 1 70 ? 19.031 -12.891 -0.08 1 98.94 70 VAL A O 1
ATOM 547 N N . SER A 1 71 ? 19.859 -10.898 0.519 1 98.88 71 SER A N 1
ATOM 548 C CA . SER A 1 71 ? 21.203 -11.227 0.04 1 98.88 71 SER A CA 1
ATOM 549 C C . SER A 1 71 ? 21.75 -12.453 0.754 1 98.88 71 SER A C 1
ATOM 551 O O . SER A 1 71 ? 22.297 -13.359 0.115 1 98.88 71 SER A O 1
ATOM 553 N N . GLU A 1 72 ? 21.609 -12.492 2.057 1 98.75 72 GLU A N 1
ATOM 554 C CA . GLU A 1 72 ? 22.094 -13.625 2.844 1 98.75 72 GLU A CA 1
ATOM 555 C C . GLU A 1 72 ? 21.344 -14.906 2.5 1 98.75 72 GLU A C 1
ATOM 557 O O . GLU A 1 72 ? 21.953 -15.977 2.389 1 98.75 72 GLU A O 1
ATOM 562 N N . PHE A 1 73 ? 20.125 -14.812 2.4 1 98.88 73 PHE A N 1
ATOM 563 C CA . PHE A 1 73 ? 19.297 -15.961 2.033 1 98.88 73 PHE A CA 1
ATOM 564 C C . PHE A 1 73 ? 19.703 -16.5 0.664 1 98.88 73 PHE A C 1
ATOM 566 O O . PHE A 1 73 ? 19.844 -17.703 0.482 1 98.88 73 PHE A O 1
ATOM 573 N N . ALA A 1 74 ? 19.828 -15.57 -0.375 1 98.81 74 ALA A N 1
ATOM 574 C CA . ALA A 1 74 ? 20.203 -15.938 -1.736 1 98.81 74 ALA A CA 1
ATOM 575 C C . ALA A 1 74 ? 21.531 -16.688 -1.753 1 98.81 74 ALA A C 1
ATOM 577 O O . ALA A 1 74 ? 21.703 -17.641 -2.5 1 98.81 74 ALA A O 1
ATOM 578 N N . ALA A 1 75 ? 22.438 -16.203 -0.949 1 98.5 75 ALA A N 1
ATOM 579 C CA . ALA A 1 75 ? 23.734 -16.875 -0.851 1 98.5 75 ALA A CA 1
ATOM 580 C C . ALA A 1 75 ? 23.578 -18.281 -0.29 1 98.5 75 ALA A C 1
ATOM 582 O O . ALA A 1 75 ? 24.172 -19.234 -0.815 1 98.5 75 ALA A O 1
ATOM 583 N N . ARG A 1 76 ? 22.781 -18.438 0.757 1 97.25 76 ARG A N 1
ATOM 584 C CA . ARG A 1 76 ? 22.609 -19.719 1.442 1 97.25 76 ARG A CA 1
ATOM 585 C C . ARG A 1 76 ? 21.812 -20.688 0.586 1 97.25 76 ARG A C 1
ATOM 587 O O . ARG A 1 76 ? 22.156 -21.875 0.51 1 97.25 76 ARG A O 1
ATOM 594 N N . ARG A 1 77 ? 20.828 -20.219 -0.107 1 97.62 77 ARG A N 1
ATOM 595 C CA . ARG A 1 77 ? 19.844 -21.125 -0.702 1 97.62 77 ARG A CA 1
ATOM 596 C C . ARG A 1 77 ? 20.094 -21.281 -2.199 1 97.62 77 ARG A C 1
ATOM 598 O O . ARG A 1 77 ? 19.75 -22.328 -2.781 1 97.62 77 ARG A O 1
ATOM 605 N N . TRP A 1 78 ? 20.641 -20.203 -2.834 1 97.94 78 TRP A N 1
ATOM 606 C CA . TRP A 1 78 ? 20.719 -20.219 -4.289 1 97.94 78 TRP A CA 1
ATOM 607 C C . TRP A 1 78 ? 22.156 -20.062 -4.77 1 97.94 78 TRP A C 1
ATOM 609 O O . TRP A 1 78 ? 22.406 -19.906 -5.969 1 97.94 78 TRP A O 1
ATOM 619 N N . GLN A 1 79 ? 23.078 -20.016 -3.891 1 96.69 79 GLN A N 1
ATOM 620 C CA . GLN A 1 79 ? 24.5 -19.828 -4.203 1 96.69 79 GLN A CA 1
ATOM 621 C C . GLN A 1 79 ? 24.719 -18.547 -4.984 1 96.69 79 GLN A C 1
ATOM 623 O O . GLN A 1 79 ? 25.578 -18.5 -5.875 1 96.69 79 GLN A O 1
ATOM 628 N N . TRP A 1 80 ? 23.844 -17.641 -4.82 1 98.12 80 TRP A N 1
ATOM 629 C CA . TRP A 1 80 ? 23.984 -16.297 -5.367 1 98.12 80 TRP A CA 1
ATOM 630 C C . TRP A 1 80 ? 24.719 -15.391 -4.387 1 98.12 80 TRP A C 1
ATOM 632 O O . TRP A 1 80 ? 24.094 -14.719 -3.562 1 98.12 80 TRP A O 1
ATOM 642 N N . HIS A 1 81 ? 26.031 -15.227 -4.52 1 97.44 81 HIS A N 1
ATOM 643 C CA . HIS A 1 81 ? 26.891 -14.641 -3.49 1 97.44 81 HIS A CA 1
ATOM 644 C C . HIS A 1 81 ? 27.141 -13.164 -3.771 1 97.44 81 HIS A C 1
ATOM 646 O O . HIS A 1 81 ? 27.625 -12.43 -2.896 1 97.44 81 HIS A O 1
ATOM 652 N N . ASP A 1 82 ? 26.75 -12.727 -4.949 1 96.38 82 ASP A N 1
ATOM 653 C CA . ASP A 1 82 ? 27.172 -11.375 -5.305 1 96.38 82 ASP A CA 1
ATOM 654 C C . ASP A 1 82 ? 25.953 -10.445 -5.418 1 96.38 82 ASP A C 1
ATOM 656 O O . ASP A 1 82 ? 26 -9.445 -6.145 1 96.38 82 ASP A O 1
ATOM 660 N N . LEU A 1 83 ? 24.844 -10.859 -4.816 1 98.31 83 LEU A N 1
ATOM 661 C CA . LEU A 1 83 ? 23.75 -9.906 -4.699 1 98.31 83 LEU A CA 1
ATOM 662 C C . LEU A 1 83 ? 24.156 -8.703 -3.855 1 98.31 83 LEU A C 1
ATOM 664 O O . LEU A 1 83 ? 24.281 -8.812 -2.633 1 98.31 83 LEU A O 1
ATOM 668 N N . ASP A 1 84 ? 24.391 -7.602 -4.508 1 98.31 84 ASP A N 1
ATOM 669 C CA . ASP A 1 84 ? 24.859 -6.383 -3.857 1 98.31 84 ASP A CA 1
ATOM 670 C C . ASP A 1 84 ? 23.688 -5.539 -3.363 1 98.31 84 ASP A C 1
ATOM 672 O O . ASP A 1 84 ? 22.891 -5.051 -4.164 1 98.31 84 ASP A O 1
ATOM 676 N N . VAL A 1 85 ? 23.656 -5.309 -2.127 1 98.44 85 VAL A N 1
ATOM 677 C CA . VAL A 1 85 ? 22.578 -4.559 -1.467 1 98.44 85 VAL A CA 1
ATOM 678 C C . VAL A 1 85 ? 22.484 -3.162 -2.072 1 98.44 85 VAL A C 1
ATOM 680 O O . VAL A 1 85 ? 21.391 -2.592 -2.158 1 98.44 85 VAL A O 1
ATOM 683 N N . ARG A 1 86 ? 23.578 -2.516 -2.572 1 97.69 86 ARG A N 1
ATOM 684 C CA . ARG A 1 86 ? 23.609 -1.173 -3.145 1 97.69 86 ARG A CA 1
ATOM 685 C C . ARG A 1 86 ? 22.844 -1.122 -4.461 1 97.69 86 ARG A C 1
ATOM 687 O O . ARG A 1 86 ? 22.516 -0.041 -4.957 1 97.69 86 ARG A O 1
ATOM 694 N N . ARG A 1 87 ? 22.453 -2.268 -5.109 1 98.56 87 ARG A N 1
ATOM 695 C CA . ARG A 1 87 ? 21.703 -2.338 -6.359 1 98.56 87 ARG A CA 1
ATOM 696 C C . ARG A 1 87 ? 20.281 -2.826 -6.117 1 98.56 87 ARG A C 1
ATOM 698 O O . ARG A 1 87 ? 19.734 -3.578 -6.926 1 98.56 87 ARG A O 1
ATOM 705 N N . THR A 1 88 ? 19.828 -2.537 -4.945 1 98.69 88 THR A N 1
ATOM 706 C CA . THR A 1 88 ? 18.453 -2.906 -4.625 1 98.69 88 THR A CA 1
ATOM 707 C C . THR A 1 88 ? 17.625 -1.67 -4.293 1 98.69 88 THR A C 1
ATOM 709 O O . THR A 1 88 ? 18.172 -0.614 -3.975 1 98.69 88 THR A O 1
ATOM 712 N N . ALA A 1 89 ? 16.375 -1.779 -4.438 1 98.38 89 ALA A N 1
ATOM 713 C CA . ALA A 1 89 ? 15.422 -0.753 -4.043 1 98.38 89 ALA A CA 1
ATOM 714 C C . ALA A 1 89 ? 14.195 -1.374 -3.373 1 98.38 89 ALA A C 1
ATOM 716 O O . ALA A 1 89 ? 13.695 -2.408 -3.818 1 98.38 89 ALA A O 1
ATOM 717 N N . LEU A 1 90 ? 13.828 -0.791 -2.246 1 98 90 LEU A N 1
ATOM 718 C CA . LEU A 1 90 ? 12.594 -1.185 -1.569 1 98 90 LEU A CA 1
ATOM 719 C C . LEU A 1 90 ? 11.375 -0.703 -2.342 1 98 90 LEU A C 1
ATOM 721 O O . LEU A 1 90 ? 11.297 0.466 -2.727 1 98 90 LEU A O 1
ATOM 725 N N . VAL A 1 91 ? 10.414 -1.591 -2.615 1 97.81 91 VAL A N 1
ATOM 726 C CA . VAL A 1 91 ? 9.195 -1.261 -3.354 1 97.81 91 VAL A CA 1
ATOM 727 C C . VAL A 1 91 ? 7.977 -1.81 -2.613 1 97.81 91 VAL A C 1
ATOM 729 O O . VAL A 1 91 ? 8.117 -2.629 -1.702 1 97.81 91 VAL A O 1
ATOM 732 N N . PRO A 1 92 ? 6.809 -1.414 -2.918 1 96.62 92 PRO A N 1
ATOM 733 C CA . PRO A 1 92 ? 5.629 -1.738 -2.111 1 96.62 92 PRO A CA 1
ATOM 734 C C . PRO A 1 92 ? 5.293 -3.227 -2.131 1 96.62 92 PRO A C 1
ATOM 736 O O . PRO A 1 92 ? 4.855 -3.777 -1.117 1 96.62 92 PRO A O 1
ATOM 739 N N . ASP A 1 93 ? 5.348 -3.799 -3.244 1 97.44 93 ASP A N 1
ATOM 740 C CA . ASP A 1 93 ? 5.152 -5.219 -3.508 1 97.44 93 ASP A CA 1
ATOM 741 C C . ASP A 1 93 ? 5.738 -5.613 -4.863 1 97.44 93 ASP A C 1
ATOM 743 O O . ASP A 1 93 ? 6.355 -4.785 -5.539 1 97.44 93 ASP A O 1
ATOM 747 N N . VAL A 1 94 ? 5.645 -6.828 -5.203 1 98 94 VAL A N 1
ATOM 748 C CA . VAL A 1 94 ? 6.328 -7.312 -6.398 1 98 94 VAL A CA 1
ATOM 749 C C . VAL A 1 94 ? 5.672 -6.719 -7.645 1 98 94 VAL A C 1
ATOM 751 O O . VAL A 1 94 ? 6.363 -6.277 -8.562 1 98 94 VAL A O 1
ATOM 754 N N . MET A 1 95 ? 4.336 -6.648 -7.734 1 96.69 95 MET A N 1
ATOM 755 C CA . MET A 1 95 ? 3.668 -6.164 -8.938 1 96.69 95 MET A CA 1
ATOM 756 C C . MET A 1 95 ? 3.895 -4.664 -9.117 1 96.69 95 MET A C 1
ATOM 758 O O . MET A 1 95 ? 4.219 -4.211 -10.219 1 96.69 95 MET A O 1
ATOM 762 N N . LEU A 1 96 ? 3.727 -3.92 -8.055 1 96.44 96 LEU A N 1
ATOM 763 C CA . LEU A 1 96 ? 3.99 -2.49 -8.164 1 96.44 96 LEU A CA 1
ATOM 764 C C . LEU A 1 96 ? 5.469 -2.23 -8.43 1 96.44 96 LEU A C 1
ATOM 766 O O . LEU A 1 96 ? 5.824 -1.279 -9.133 1 96.44 96 LEU A O 1
ATOM 770 N N . GLY A 1 97 ? 6.34 -3.039 -7.793 1 98 97 GLY A N 1
ATOM 771 C CA . GLY A 1 97 ? 7.754 -2.955 -8.125 1 98 97 GLY A CA 1
ATOM 772 C C . GLY A 1 97 ? 8.039 -3.215 -9.594 1 98 97 GLY A C 1
ATOM 773 O O . GLY A 1 97 ? 8.859 -2.527 -10.203 1 98 97 GLY A O 1
ATOM 774 N N . ALA A 1 98 ? 7.367 -4.195 -10.125 1 98.38 98 ALA A N 1
ATOM 775 C CA . ALA A 1 98 ? 7.531 -4.504 -11.539 1 98.38 98 ALA A CA 1
ATOM 776 C C . ALA A 1 98 ? 7.113 -3.322 -12.406 1 98.38 98 ALA A C 1
ATOM 778 O O . ALA A 1 98 ? 7.781 -2.996 -13.391 1 98.38 98 ALA A O 1
ATOM 779 N N . VAL A 1 99 ? 6.047 -2.721 -12.055 1 97.44 99 VAL A N 1
ATOM 780 C CA . VAL A 1 99 ? 5.57 -1.552 -12.789 1 97.44 99 VAL A CA 1
ATOM 781 C C . VAL A 1 99 ? 6.621 -0.443 -12.734 1 97.44 99 VAL A C 1
ATOM 783 O O . VAL A 1 99 ? 6.926 0.184 -13.75 1 97.44 99 VAL A O 1
ATOM 786 N N . GLU A 1 100 ? 7.121 -0.186 -11.555 1 97.81 100 GLU A N 1
ATOM 787 C CA . GLU A 1 100 ? 8.109 0.874 -11.383 1 97.81 100 GLU A CA 1
ATOM 788 C C . GLU A 1 100 ? 9.375 0.576 -12.18 1 97.81 100 GLU A C 1
ATOM 790 O O . GLU A 1 100 ? 9.992 1.484 -12.742 1 97.81 100 GLU A O 1
ATOM 795 N N . VAL A 1 101 ? 9.805 -0.667 -12.18 1 98.69 101 VAL A N 1
ATOM 796 C CA . VAL A 1 101 ? 10.977 -1.05 -12.961 1 98.69 101 VAL A CA 1
ATOM 797 C C . VAL A 1 101 ? 10.68 -0.897 -14.453 1 98.69 101 VAL A C 1
ATOM 799 O O . VAL A 1 101 ? 11.523 -0.414 -15.211 1 98.69 101 VAL A O 1
ATOM 802 N N . LEU A 1 102 ? 9.523 -1.322 -14.891 1 98.56 102 LEU A N 1
ATOM 803 C CA . LEU A 1 102 ? 9.133 -1.163 -16.281 1 98.56 102 LEU A CA 1
ATOM 804 C C . LEU A 1 102 ? 9.164 0.305 -16.688 1 98.56 102 LEU A C 1
ATOM 806 O O . LEU A 1 102 ? 9.57 0.633 -17.812 1 98.56 102 LEU A O 1
ATOM 810 N N . ARG A 1 103 ? 8.773 1.209 -15.789 1 97.06 103 ARG A N 1
ATOM 811 C CA . ARG A 1 103 ? 8.805 2.643 -16.062 1 97.06 103 ARG A CA 1
ATOM 812 C C . ARG A 1 103 ? 10.227 3.125 -16.297 1 97.06 103 ARG A C 1
ATOM 814 O O . ARG A 1 103 ? 10.445 4.102 -17.016 1 97.06 103 ARG A O 1
ATOM 821 N N . LEU A 1 104 ? 11.172 2.457 -15.68 1 97.88 104 LEU A N 1
ATOM 822 C CA . LEU A 1 104 ? 12.57 2.848 -15.828 1 97.88 104 LEU A CA 1
ATOM 823 C C . LEU A 1 104 ? 13.094 2.477 -17.219 1 97.88 104 LEU A C 1
ATOM 825 O O . LEU A 1 104 ? 14.023 3.105 -17.719 1 97.88 104 LEU A O 1
ATOM 829 N N . VAL A 1 105 ? 12.445 1.461 -17.891 1 98.25 105 VAL A N 1
ATOM 830 C CA . VAL A 1 105 ? 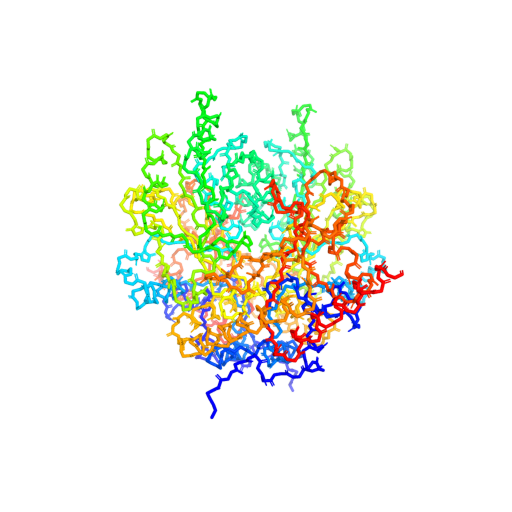13.117 0.889 -19.062 1 98.25 105 VAL A CA 1
ATOM 831 C C . VAL A 1 105 ? 12.195 0.936 -20.266 1 98.25 105 VAL A C 1
ATOM 833 O O . VAL A 1 105 ? 12.578 0.518 -21.359 1 98.25 105 VAL A O 1
ATOM 836 N N . THR A 1 106 ? 10.984 1.394 -20.109 1 97.31 106 THR A N 1
ATOM 837 C CA . THR A 1 106 ? 10.031 1.575 -21.203 1 97.31 106 THR A CA 1
ATOM 838 C C . THR A 1 106 ? 9.312 2.914 -21.078 1 97.31 106 THR A C 1
ATOM 840 O O . THR A 1 106 ? 9.453 3.607 -20.062 1 97.31 106 THR A O 1
ATOM 843 N N . ASP A 1 107 ? 8.609 3.273 -22.125 1 94.56 107 ASP A N 1
ATOM 844 C CA . ASP A 1 107 ? 7.766 4.465 -22.156 1 94.56 107 ASP A CA 1
ATOM 845 C C . ASP A 1 107 ? 6.297 4.086 -22.359 1 94.56 107 ASP A C 1
ATOM 847 O O . ASP A 1 107 ? 5.992 2.959 -22.75 1 94.56 107 ASP A O 1
ATOM 851 N N . PRO A 1 108 ? 5.359 5.051 -21.984 1 92.69 108 PRO A N 1
ATOM 852 C CA . PRO A 1 108 ? 3.957 4.781 -22.328 1 92.69 108 PRO A CA 1
ATOM 853 C C . PRO A 1 108 ? 3.764 4.367 -23.781 1 92.69 108 PRO A C 1
ATOM 855 O O . PRO A 1 108 ? 4.363 4.961 -24.672 1 92.69 108 PRO A O 1
ATOM 858 N N . GLY A 1 109 ? 3.002 3.301 -23.953 1 93.19 109 GLY A N 1
ATOM 859 C CA . GLY A 1 109 ? 2.75 2.803 -25.297 1 93.19 109 GLY A CA 1
ATOM 860 C C . GLY A 1 109 ? 3.688 1.681 -25.703 1 93.19 109 GLY A C 1
ATOM 861 O O . GLY A 1 109 ? 3.408 0.943 -26.641 1 93.19 109 GLY A O 1
ATOM 862 N N . ASP A 1 110 ? 4.797 1.486 -25 1 96.38 110 ASP A N 1
ATOM 863 C CA . ASP A 1 110 ? 5.773 0.449 -25.312 1 96.38 110 ASP A CA 1
ATOM 864 C C . ASP A 1 110 ? 5.234 -0.937 -24.969 1 96.38 110 ASP A C 1
ATOM 866 O O . ASP A 1 110 ? 4.246 -1.06 -24.25 1 96.38 110 ASP A O 1
ATOM 870 N N . ALA A 1 111 ? 5.918 -1.929 -25.5 1 97.06 111 ALA A N 1
ATOM 871 C CA . ALA A 1 111 ? 5.453 -3.307 -25.359 1 97.06 111 ALA A CA 1
ATOM 872 C C . ALA A 1 111 ? 6.109 -3.996 -24.172 1 97.06 111 ALA A C 1
ATOM 874 O O . ALA A 1 111 ? 7.297 -3.787 -23.906 1 97.06 111 ALA A O 1
ATOM 875 N N . VAL A 1 112 ? 5.324 -4.75 -23.5 1 98.44 112 VAL A N 1
ATOM 876 C CA . VAL A 1 112 ? 5.789 -5.691 -22.484 1 98.44 112 VAL A CA 1
ATOM 877 C C . VAL A 1 112 ? 5.371 -7.109 -22.859 1 98.44 112 VAL A C 1
ATOM 879 O O . VAL A 1 112 ? 4.18 -7.402 -22.969 1 98.44 112 VAL A O 1
ATOM 882 N N . VAL A 1 113 ? 6.359 -7.98 -23.047 1 98.69 113 VAL A N 1
ATOM 883 C CA . VAL A 1 113 ? 6.102 -9.352 -23.469 1 98.69 113 VAL A CA 1
ATOM 884 C C . VAL A 1 113 ? 5.867 -10.234 -22.25 1 98.69 113 VAL A C 1
ATOM 886 O O . VAL A 1 113 ? 6.559 -10.102 -21.234 1 98.69 113 VAL A O 1
ATOM 889 N N . VAL A 1 114 ? 4.895 -11.109 -22.312 1 98.75 114 VAL A N 1
ATOM 890 C CA . VAL A 1 114 ? 4.609 -12.062 -21.25 1 98.75 114 VAL A CA 1
ATOM 891 C C . VAL A 1 114 ? 4.406 -13.453 -21.844 1 98.75 114 VAL A C 1
ATOM 893 O O . VAL A 1 114 ? 4.25 -13.602 -23.062 1 98.75 114 VAL A O 1
ATOM 896 N N . ASN A 1 115 ? 4.379 -14.523 -21.016 1 98.81 115 ASN A N 1
ATOM 897 C CA . ASN A 1 115 ? 4.254 -15.906 -21.453 1 98.81 115 ASN A CA 1
ATOM 898 C C . ASN A 1 115 ? 2.947 -16.531 -20.969 1 98.81 115 ASN A C 1
ATOM 900 O O . ASN A 1 115 ? 2.936 -17.281 -19.984 1 98.81 115 ASN A O 1
ATOM 904 N N . PRO A 1 116 ? 1.872 -16.359 -21.672 1 98 116 PRO A N 1
ATOM 905 C CA . PRO A 1 116 ? 0.63 -16.984 -21.219 1 98 116 PRO A CA 1
ATOM 906 C C . PRO A 1 116 ? 0.606 -18.484 -21.453 1 98 116 PRO A C 1
ATOM 908 O O . PRO A 1 116 ? 1.287 -18.984 -22.359 1 98 116 PRO A O 1
ATOM 911 N N . PRO A 1 117 ? -0.31 -19.266 -20.688 1 97 117 PRO A N 1
ATOM 912 C CA . PRO A 1 117 ? -1.021 -18.703 -19.547 1 97 117 PRO A CA 1
ATOM 913 C C . PRO A 1 117 ? -0.077 -18.234 -18.438 1 97 117 PRO A C 1
ATOM 915 O O . PRO A 1 117 ? 0.901 -18.906 -18.125 1 97 117 PRO A O 1
ATOM 918 N N . VAL A 1 118 ? -0.333 -17.031 -17.953 1 98.06 118 VAL A N 1
ATOM 919 C CA . VAL A 1 118 ? 0.527 -16.453 -16.938 1 98.06 118 VAL A CA 1
ATOM 920 C C . VAL A 1 118 ? -0.314 -15.641 -15.953 1 98.06 118 VAL A C 1
ATOM 922 O O . VAL A 1 118 ? -1.47 -15.312 -16.234 1 98.06 118 VAL A O 1
ATOM 925 N N . TYR A 1 119 ? 0.209 -15.414 -14.836 1 96.94 119 TYR A N 1
ATOM 926 C CA . TYR A 1 119 ? -0.43 -14.695 -13.742 1 96.94 119 TYR A CA 1
ATOM 927 C C . TYR A 1 119 ? -1.194 -13.477 -14.258 1 96.94 119 TYR A C 1
ATOM 929 O O . TYR A 1 119 ? -0.604 -12.57 -14.852 1 96.94 119 TYR A O 1
ATOM 937 N N . ALA A 1 120 ? -2.463 -13.367 -13.992 1 94.31 120 ALA A N 1
ATOM 938 C CA . ALA A 1 120 ? -3.416 -12.453 -14.609 1 94.31 120 ALA A CA 1
ATOM 939 C C . ALA A 1 120 ? -3.055 -11 -14.312 1 94.31 120 ALA A C 1
ATOM 941 O O . ALA A 1 120 ? -3.18 -10.133 -15.18 1 94.31 120 ALA A O 1
ATOM 942 N N . PRO A 1 121 ? -2.58 -10.672 -13.125 1 94.5 121 PRO A N 1
ATOM 943 C CA . PRO A 1 121 ? -2.285 -9.273 -12.805 1 94.5 121 PRO A CA 1
ATOM 944 C C . PRO A 1 121 ? -1.161 -8.695 -13.664 1 94.5 121 PRO A C 1
ATOM 946 O O . PRO A 1 121 ? -0.989 -7.477 -13.727 1 94.5 121 PRO A O 1
ATOM 949 N N . PHE A 1 122 ? -0.358 -9.539 -14.352 1 97.38 122 PHE A N 1
ATOM 950 C CA . PHE A 1 122 ? 0.608 -9.016 -15.305 1 97.38 122 PHE A CA 1
ATOM 951 C C . PHE A 1 122 ? -0.082 -8.141 -16.344 1 97.38 122 PHE A C 1
ATOM 953 O O . PHE A 1 122 ? 0.391 -7.047 -16.656 1 97.38 122 PHE A O 1
ATOM 960 N N . TYR A 1 123 ? -1.224 -8.648 -16.844 1 95.94 123 TYR A N 1
ATOM 961 C CA . TYR A 1 123 ? -1.974 -7.918 -17.859 1 95.94 123 TYR A CA 1
ATOM 962 C C . TYR A 1 123 ? -2.543 -6.621 -17.297 1 95.94 123 TYR A C 1
ATOM 964 O O . TYR A 1 123 ? -2.381 -5.555 -17.891 1 95.94 123 TYR A O 1
ATOM 972 N N . ALA A 1 124 ? -3.15 -6.773 -16.141 1 93.69 124 ALA A N 1
ATOM 973 C CA . ALA A 1 124 ? -3.867 -5.648 -15.539 1 93.69 124 ALA A CA 1
ATOM 974 C C . ALA A 1 124 ? -2.91 -4.516 -15.18 1 93.69 124 ALA A C 1
ATOM 976 O O . ALA A 1 124 ? -3.17 -3.354 -15.5 1 93.69 124 ALA A O 1
ATOM 977 N N . PHE A 1 125 ? -1.831 -4.816 -14.531 1 95.38 125 PHE A N 1
ATOM 978 C CA . PHE A 1 125 ? -0.886 -3.803 -14.07 1 95.38 125 PHE A CA 1
ATOM 979 C C . PHE A 1 125 ? -0.172 -3.156 -15.25 1 95.38 125 PHE A C 1
ATOM 981 O O . PHE A 1 125 ? 0.012 -1.937 -15.281 1 95.38 125 PHE A O 1
ATOM 988 N N . VAL A 1 126 ? 0.28 -3.92 -16.219 1 96.31 126 VAL A N 1
ATOM 989 C CA . VAL A 1 126 ? 0.992 -3.408 -17.391 1 96.31 126 VAL A CA 1
ATOM 990 C C . VAL A 1 126 ? 0.079 -2.479 -18.188 1 96.31 126 VAL A C 1
ATOM 992 O O . VAL A 1 126 ? 0.484 -1.378 -18.578 1 96.31 126 VAL A O 1
ATOM 995 N N . SER A 1 127 ? -1.171 -2.893 -18.391 1 94.56 127 SER A N 1
ATOM 996 C CA . SER A 1 127 ? -2.123 -2.094 -19.156 1 94.56 127 SER A CA 1
ATOM 997 C C . SER A 1 127 ? -2.512 -0.826 -18.391 1 94.56 127 SER A C 1
ATOM 999 O O . SER A 1 127 ? -2.611 0.25 -18.984 1 94.56 127 SER A O 1
ATOM 1001 N N . HIS A 1 128 ? -2.688 -0.951 -17.125 1 92.12 128 HIS A N 1
ATOM 1002 C CA . HIS A 1 128 ? -3.064 0.19 -16.297 1 92.12 128 HIS A CA 1
ATOM 1003 C C . HIS A 1 128 ? -1.973 1.254 -16.297 1 92.12 128 HIS A C 1
ATOM 1005 O O . HIS A 1 128 ? -2.26 2.445 -16.156 1 92.12 128 HIS A O 1
ATOM 1011 N N . ASP A 1 129 ? -0.795 0.829 -16.484 1 93.31 129 ASP A N 1
ATOM 1012 C CA . ASP A 1 129 ? 0.328 1.761 -16.516 1 93.31 129 ASP A CA 1
ATOM 1013 C C . ASP A 1 129 ? 0.586 2.271 -17.922 1 93.31 129 ASP A C 1
ATOM 1015 O O . ASP A 1 129 ? 1.589 2.943 -18.172 1 93.31 129 ASP A O 1
ATO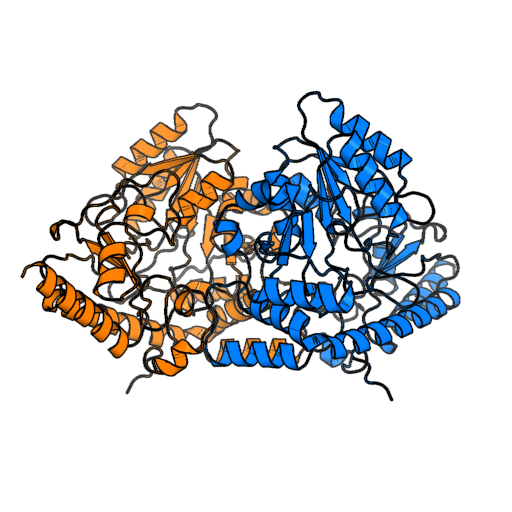M 1019 N N . GLY A 1 130 ? -0.272 1.945 -18.875 1 93.12 130 GLY A N 1
ATOM 1020 C CA . GLY A 1 130 ? -0.257 2.533 -20.203 1 93.12 130 GLY A CA 1
ATOM 1021 C C . GLY A 1 130 ? 0.692 1.832 -21.156 1 93.12 130 GLY A C 1
ATOM 1022 O O . GLY A 1 130 ? 1.147 2.426 -22.141 1 93.12 130 GLY A O 1
ATOM 1023 N N . ARG A 1 131 ? 1.127 0.641 -20.859 1 95.62 131 ARG A N 1
ATOM 1024 C CA . ARG A 1 131 ? 1.937 -0.164 -21.766 1 95.62 131 ARG A CA 1
ATOM 1025 C C . ARG A 1 131 ? 1.092 -1.236 -22.438 1 95.62 131 ARG A C 1
ATOM 1027 O O . ARG A 1 131 ? -0.009 -1.55 -21.984 1 95.62 131 ARG A O 1
ATOM 1034 N N . ARG A 1 132 ? 1.575 -1.73 -23.516 1 95.19 132 ARG A N 1
ATOM 1035 C CA . ARG A 1 132 ? 0.861 -2.752 -24.281 1 95.19 132 ARG A CA 1
ATOM 1036 C C . ARG A 1 132 ? 1.435 -4.137 -24 1 95.19 132 ARG A C 1
ATOM 1038 O O . ARG A 1 132 ? 2.652 -4.324 -24 1 95.19 132 ARG A O 1
ATOM 1045 N N . VAL A 1 133 ? 0.609 -5.105 -23.844 1 97 133 VAL A N 1
ATOM 1046 C CA . VAL A 1 133 ? 1.05 -6.473 -23.594 1 97 133 VAL A CA 1
ATOM 1047 C C . VAL A 1 133 ? 1.169 -7.219 -24.922 1 97 133 VAL A C 1
ATOM 1049 O O . VAL A 1 133 ? 0.274 -7.141 -25.766 1 97 133 VAL A O 1
ATOM 1052 N N . VAL A 1 134 ? 2.266 -7.84 -25.141 1 97.5 134 VAL A N 1
ATOM 1053 C CA . VAL A 1 134 ? 2.49 -8.75 -26.25 1 97.5 134 VAL A CA 1
ATOM 1054 C C . VAL A 1 134 ? 2.705 -10.164 -25.734 1 97.5 134 VAL A C 1
ATOM 1056 O O . VAL A 1 134 ? 3.51 -10.383 -24.828 1 97.5 134 VAL A O 1
ATOM 1059 N N . GLU A 1 135 ? 2.023 -11.109 -26.359 1 98.12 135 GLU A N 1
ATOM 1060 C CA . GLU A 1 135 ? 2.07 -12.469 -25.844 1 98.12 135 GLU A CA 1
ATOM 1061 C C . GLU A 1 135 ? 3.068 -13.32 -26.625 1 98.12 135 GLU A C 1
ATOM 1063 O O . GLU A 1 135 ? 3.174 -13.203 -27.844 1 98.12 135 GLU A O 1
ATOM 1068 N N . ALA A 1 136 ? 3.838 -14.016 -25.906 1 98.69 136 ALA A N 1
ATOM 1069 C CA . ALA A 1 136 ? 4.605 -15.172 -26.391 1 98.69 136 ALA A CA 1
ATOM 1070 C C . ALA A 1 136 ? 4.156 -16.453 -25.688 1 98.69 136 ALA A C 1
ATOM 1072 O O . ALA A 1 136 ? 4.77 -16.875 -24.703 1 98.69 136 ALA A O 1
ATOM 1073 N N . PRO A 1 137 ? 3.189 -17.109 -26.172 1 98.12 137 PRO A N 1
ATOM 1074 C CA . PRO A 1 137 ? 2.584 -18.234 -25.453 1 98.12 137 PRO A CA 1
ATOM 1075 C C . PRO A 1 137 ? 3.592 -19.344 -25.141 1 98.12 137 PRO A C 1
ATOM 1077 O O . PRO A 1 137 ? 4.508 -19.594 -25.922 1 98.12 137 PRO A O 1
ATOM 1080 N N . LEU A 1 138 ? 3.367 -19.938 -24 1 97.5 138 LEU A N 1
ATOM 1081 C CA . LEU A 1 138 ? 4.168 -21.094 -23.609 1 97.5 138 LEU A CA 1
ATOM 1082 C C . LEU A 1 138 ? 4.023 -22.219 -24.625 1 97.5 138 LEU A C 1
ATOM 1084 O O . LEU A 1 138 ? 3.006 -22.328 -25.312 1 97.5 138 LEU A O 1
ATOM 1088 N N . GLY A 1 139 ? 5.086 -22.984 -24.672 1 93.69 139 GLY A N 1
ATOM 1089 C CA . GLY A 1 139 ? 5.047 -24.141 -25.547 1 93.69 139 GLY A CA 1
ATOM 1090 C C . GLY A 1 139 ? 4.461 -25.375 -24.891 1 93.69 139 GLY A C 1
ATOM 1091 O O . GLY A 1 139 ? 3.789 -25.266 -23.859 1 93.69 139 GLY A O 1
ATOM 1092 N N . ASP A 1 140 ? 4.734 -26.453 -25.531 1 85.19 140 ASP A N 1
ATOM 1093 C CA . ASP A 1 140 ? 4.266 -27.734 -25.016 1 85.19 140 ASP A CA 1
ATOM 1094 C C . ASP A 1 140 ? 4.84 -27.984 -23.625 1 85.19 140 ASP A C 1
ATOM 1096 O O . ASP A 1 140 ? 5.996 -27.672 -23.344 1 85.19 140 ASP A O 1
ATOM 1100 N N . GLY A 1 141 ? 4.016 -28.438 -22.75 1 85.88 141 GLY A N 1
ATOM 1101 C CA . GLY A 1 141 ? 4.453 -28.75 -21.406 1 85.88 141 GLY A CA 1
ATOM 1102 C C . GLY A 1 141 ? 4.488 -27.531 -20.5 1 85.88 141 GLY A C 1
ATOM 1103 O O . GLY A 1 141 ? 4.992 -27.609 -19.375 1 85.88 141 GLY A O 1
ATOM 1104 N N . GLY A 1 142 ? 4.051 -26.438 -21.047 1 90.44 142 GLY A N 1
ATOM 1105 C CA . GLY A 1 142 ? 3.979 -25.25 -20.203 1 90.44 142 GLY A CA 1
ATOM 1106 C C . GLY A 1 142 ? 5.328 -24.594 -19.984 1 90.44 142 GLY A C 1
ATOM 1107 O O . GLY A 1 142 ? 5.574 -24 -18.938 1 90.44 142 GLY A O 1
ATOM 1108 N N . ARG A 1 143 ? 6.234 -24.75 -20.938 1 94.62 143 ARG A N 1
ATOM 1109 C CA . ARG A 1 143 ? 7.57 -24.188 -20.828 1 94.62 143 ARG A CA 1
ATOM 1110 C C . ARG A 1 143 ? 7.77 -23.047 -21.828 1 94.62 143 ARG A C 1
ATOM 1112 O O . ARG A 1 143 ? 7.027 -22.938 -22.797 1 94.62 143 ARG A O 1
ATOM 1119 N N . ILE A 1 144 ? 8.766 -22.25 -21.578 1 97.38 144 ILE A N 1
ATOM 1120 C CA . ILE A 1 144 ? 9.055 -21.125 -22.469 1 97.38 144 ILE A CA 1
ATOM 1121 C C . ILE A 1 144 ? 9.453 -21.656 -23.844 1 97.38 144 ILE A C 1
ATOM 1123 O O . ILE A 1 144 ? 10.32 -22.531 -23.953 1 97.38 144 ILE A O 1
ATOM 1127 N N . ASP A 1 145 ? 8.781 -21.219 -24.875 1 97.69 145 ASP A N 1
ATOM 1128 C CA . ASP A 1 145 ? 9.148 -21.469 -26.266 1 97.69 145 ASP A CA 1
ATOM 1129 C C . ASP A 1 145 ? 10.016 -20.344 -26.812 1 97.69 145 ASP A C 1
ATOM 1131 O O . ASP A 1 145 ? 9.516 -19.25 -27.125 1 97.69 145 ASP A O 1
ATOM 1135 N N . LEU A 1 146 ? 11.281 -20.625 -27.031 1 98 146 LEU A N 1
ATOM 1136 C CA . LEU A 1 146 ? 12.219 -19.594 -27.453 1 98 146 LEU A CA 1
ATOM 1137 C C . LEU A 1 146 ? 11.859 -19.078 -28.844 1 98 146 LEU A C 1
ATOM 1139 O O . LEU A 1 146 ? 12.109 -17.906 -29.156 1 98 146 LEU A O 1
ATOM 1143 N N . GLY A 1 147 ? 11.312 -19.938 -29.688 1 98.06 147 GLY A N 1
ATOM 1144 C CA . GLY A 1 147 ? 10.836 -19.484 -30.984 1 98.06 147 GLY A CA 1
ATOM 1145 C C . GLY A 1 147 ? 9.703 -18.484 -30.875 1 98.06 147 GLY A C 1
ATOM 1146 O O . GLY A 1 147 ? 9.727 -17.453 -31.547 1 98.06 147 GLY A O 1
ATOM 1147 N N . ALA A 1 148 ? 8.711 -18.797 -30.078 1 98.12 148 ALA A N 1
ATOM 1148 C CA . ALA A 1 148 ? 7.602 -17.875 -29.844 1 98.12 148 ALA A CA 1
ATOM 1149 C C . ALA A 1 148 ? 8.094 -16.562 -29.25 1 98.12 148 ALA A C 1
ATOM 1151 O O . ALA A 1 148 ? 7.59 -15.492 -29.578 1 98.12 148 ALA A O 1
ATOM 1152 N N . LEU A 1 149 ? 9.031 -16.688 -28.359 1 98.5 149 LEU A N 1
ATOM 1153 C CA . LEU A 1 149 ? 9.602 -15.5 -27.719 1 98.5 149 LEU A CA 1
ATOM 1154 C C . LEU A 1 149 ? 10.328 -14.633 -28.75 1 98.5 149 LEU A C 1
ATOM 1156 O O . LEU A 1 149 ? 10.195 -13.406 -28.734 1 98.5 149 LEU A O 1
ATOM 1160 N N . GLU A 1 150 ? 11.094 -15.273 -29.594 1 98.12 150 GLU A N 1
ATOM 1161 C CA . GLU A 1 150 ? 11.805 -14.562 -30.641 1 98.12 150 GLU A CA 1
ATOM 1162 C C . GLU A 1 150 ? 10.836 -13.805 -31.547 1 98.12 150 GLU A C 1
ATOM 1164 O O . GLU A 1 150 ? 11.07 -12.641 -31.891 1 98.12 150 GLU A O 1
ATOM 1169 N N . GLU A 1 151 ? 9.805 -14.438 -31.938 1 97.81 151 GLU A N 1
ATOM 1170 C CA . GLU A 1 151 ? 8.797 -13.812 -32.781 1 97.81 151 GLU A CA 1
ATOM 1171 C C . GLU A 1 151 ? 8.148 -12.625 -32.094 1 97.81 151 GLU A C 1
ATOM 1173 O O . GLU A 1 151 ? 7.934 -11.578 -32.688 1 97.81 151 GLU A O 1
ATOM 1178 N N . ALA A 1 152 ? 7.832 -12.781 -30.828 1 97.69 152 ALA A N 1
ATOM 1179 C CA . ALA A 1 152 ? 7.227 -11.703 -30.047 1 97.69 152 ALA A CA 1
ATOM 1180 C C . ALA A 1 152 ? 8.172 -10.508 -29.938 1 97.69 152 ALA A C 1
ATOM 1182 O O . ALA A 1 152 ? 7.746 -9.359 -30.031 1 97.69 152 ALA A O 1
ATOM 1183 N N . PHE A 1 153 ? 9.469 -10.805 -29.641 1 97.31 153 PHE A N 1
ATOM 1184 C CA . PHE A 1 153 ? 10.461 -9.742 -29.562 1 97.31 153 PHE A CA 1
ATOM 1185 C C . PHE A 1 153 ? 10.562 -8.992 -30.891 1 97.31 153 PHE A C 1
ATOM 1187 O O . PHE A 1 153 ? 10.586 -7.762 -30.906 1 97.31 153 PHE A O 1
ATOM 1194 N N . ALA A 1 154 ? 10.555 -9.742 -31.969 1 95.25 154 ALA A N 1
ATOM 1195 C CA . ALA A 1 154 ? 10.625 -9.141 -33.281 1 95.25 154 ALA A CA 1
ATOM 1196 C C . ALA A 1 154 ? 9.406 -8.273 -33.562 1 95.25 154 ALA A C 1
ATOM 1198 O O . ALA A 1 154 ? 9.531 -7.16 -34.094 1 95.25 1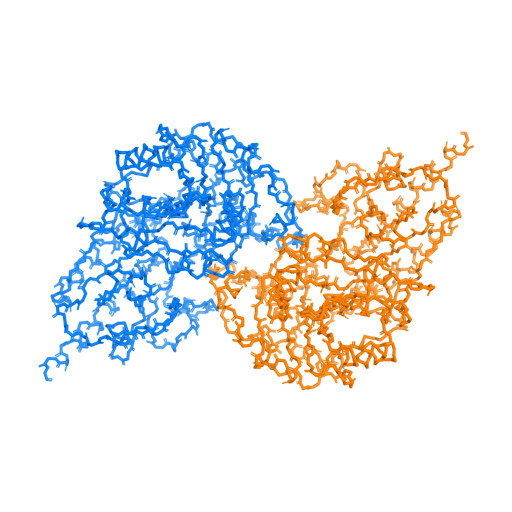54 ALA A O 1
ATOM 1199 N N . HIS A 1 155 ? 8.32 -8.789 -33.25 1 94.5 155 HIS A N 1
ATOM 1200 C CA . HIS A 1 155 ? 7.066 -8.078 -33.438 1 94.5 155 HIS A CA 1
ATOM 1201 C C . HIS A 1 155 ? 7.023 -6.805 -32.594 1 94.5 155 HIS A C 1
ATOM 1203 O O . HIS A 1 155 ? 6.602 -5.75 -33.094 1 94.5 155 HIS A O 1
ATOM 1209 N N . ALA A 1 156 ? 7.426 -6.906 -31.406 1 94.19 156 ALA A N 1
ATOM 1210 C CA . ALA A 1 156 ? 7.383 -5.785 -30.469 1 94.19 156 ALA A CA 1
ATOM 1211 C C . ALA A 1 156 ? 8.344 -4.676 -30.906 1 94.19 156 ALA A C 1
ATOM 1213 O O . ALA A 1 156 ? 8.086 -3.496 -30.656 1 94.19 156 ALA A O 1
ATOM 1214 N N . ARG A 1 157 ? 9.391 -5.012 -31.547 1 90 157 ARG A N 1
ATOM 1215 C CA . ARG A 1 157 ? 10.422 -4.062 -31.953 1 90 157 ARG A CA 1
ATOM 1216 C C . ARG A 1 157 ? 10.07 -3.408 -33.281 1 90 157 ARG A C 1
ATOM 1218 O O . ARG A 1 157 ? 10.711 -2.438 -33.688 1 90 157 ARG A O 1
ATOM 1225 N N . SER A 1 158 ? 9.25 -3.961 -34.062 1 79.06 158 SER A N 1
ATOM 1226 C CA . SER A 1 158 ? 8.969 -3.475 -35.406 1 79.06 158 SER A CA 1
ATOM 1227 C C . SER A 1 158 ? 8.688 -1.975 -35.406 1 79.06 158 SER A C 1
ATOM 1229 O O . SER A 1 158 ? 8.938 -1.291 -36.406 1 79.06 158 SER A O 1
ATOM 1231 N N . GLY A 1 159 ? 8.195 -1.499 -34.375 1 63.81 159 GLY A N 1
ATOM 1232 C CA . GLY A 1 159 ? 8.102 -0.048 -34.375 1 63.81 159 GLY A CA 1
ATOM 1233 C C . GLY A 1 159 ? 9.367 0.633 -33.906 1 63.81 159 GLY A C 1
ATOM 1234 O O . GLY A 1 159 ? 9.836 0.375 -32.781 1 63.81 159 GLY A O 1
ATOM 1235 N N . ASN A 1 160 ? 10.414 1.024 -34.875 1 59.69 160 ASN A N 1
ATOM 1236 C CA . ASN A 1 160 ? 11.789 1.497 -34.781 1 59.69 160 ASN A CA 1
ATOM 1237 C C . ASN A 1 160 ? 12.07 2.066 -33.375 1 59.69 160 ASN A C 1
ATOM 1239 O O . ASN A 1 160 ? 13.148 1.848 -32.812 1 59.69 160 ASN A O 1
ATOM 1243 N N . THR A 1 161 ? 11.344 2.926 -32.906 1 67.06 161 THR A N 1
ATOM 1244 C CA . THR A 1 161 ? 11.781 3.672 -31.719 1 67.06 161 THR A CA 1
ATOM 1245 C C . THR A 1 161 ? 11.133 3.117 -30.453 1 67.06 161 THR A C 1
ATOM 1247 O O . THR A 1 161 ? 11.289 3.686 -29.375 1 67.06 161 THR A O 1
ATOM 1250 N N . ALA A 1 162 ? 10.828 1.857 -30.438 1 84.69 162 ALA A N 1
ATOM 1251 C CA . ALA A 1 162 ? 10.031 1.384 -29.312 1 84.69 162 ALA A CA 1
ATOM 1252 C C . ALA A 1 162 ? 10.898 0.593 -28.328 1 84.69 162 ALA A C 1
ATOM 1254 O O . ALA A 1 162 ? 11.758 -0.188 -28.75 1 84.69 162 ALA A O 1
ATOM 1255 N N . LYS A 1 163 ? 10.93 0.967 -27.094 1 94.88 163 LYS A N 1
ATOM 1256 C CA . LYS A 1 163 ? 11.508 0.14 -26.047 1 94.88 163 LYS A CA 1
ATOM 1257 C C . LYS A 1 163 ? 10.625 -1.071 -25.75 1 94.88 163 LYS A C 1
ATOM 1259 O O . LYS A 1 163 ? 9.406 -1.024 -25.953 1 94.88 163 LYS A O 1
ATOM 1264 N N . VAL A 1 164 ? 11.297 -2.193 -25.531 1 97.62 164 VAL A N 1
ATOM 1265 C CA . VAL A 1 164 ? 10.586 -3.434 -25.25 1 97.62 164 VAL A CA 1
ATOM 1266 C C . VAL A 1 164 ? 11.102 -4.035 -23.938 1 97.62 164 VAL A C 1
ATOM 1268 O O . VAL A 1 164 ? 12.312 -4.039 -23.688 1 97.62 164 VAL A O 1
ATOM 1271 N N . ALA A 1 165 ? 10.18 -4.434 -23.094 1 98.69 165 ALA A N 1
ATOM 1272 C CA . ALA A 1 165 ? 10.523 -5.195 -21.891 1 98.69 165 ALA A CA 1
ATOM 1273 C C . ALA A 1 165 ? 9.891 -6.582 -21.938 1 98.69 165 ALA A C 1
ATOM 1275 O O . ALA A 1 165 ? 8.961 -6.824 -22.703 1 98.69 165 ALA A O 1
ATOM 1276 N N . TYR A 1 166 ? 10.484 -7.523 -21.25 1 98.88 166 TYR A N 1
ATOM 1277 C CA . TYR A 1 166 ? 9.977 -8.875 -21.047 1 98.88 166 TYR A CA 1
ATOM 1278 C C . TYR A 1 166 ? 9.758 -9.156 -19.562 1 98.88 166 TYR A C 1
ATOM 1280 O O . TYR A 1 166 ? 10.711 -9.133 -18.766 1 98.88 166 TYR A O 1
ATOM 1288 N N . LEU A 1 167 ? 8.492 -9.297 -19.172 1 98.94 167 LEU A N 1
ATOM 1289 C CA . LEU A 1 167 ? 8.141 -9.656 -17.797 1 98.94 167 LEU A CA 1
ATOM 1290 C C . LEU A 1 167 ? 8.117 -11.172 -17.625 1 98.94 167 LEU A C 1
ATOM 1292 O O . LEU A 1 167 ? 7.125 -11.828 -17.953 1 98.94 167 LEU A O 1
ATOM 1296 N N . LEU A 1 168 ? 9.203 -11.656 -17.078 1 98.94 168 LEU A N 1
ATOM 1297 C CA . LEU A 1 168 ? 9.422 -13.086 -16.891 1 98.94 168 LEU A CA 1
ATOM 1298 C C . LEU A 1 168 ? 8.844 -13.562 -15.562 1 98.94 168 LEU A C 1
ATOM 1300 O O . LEU A 1 168 ? 9.086 -12.953 -14.516 1 98.94 168 LEU A O 1
ATOM 1304 N N . CYS A 1 169 ? 8 -14.539 -15.594 1 98.81 169 CYS A N 1
ATOM 1305 C CA . CYS A 1 169 ? 7.473 -15.203 -14.398 1 98.81 169 CYS A CA 1
ATOM 1306 C C . CYS A 1 169 ? 8.328 -16.406 -14.031 1 98.81 169 CYS A C 1
ATOM 1308 O O . CYS A 1 169 ? 8.273 -17.438 -14.695 1 98.81 169 CYS A O 1
ATOM 1310 N N . ASN A 1 170 ? 9.141 -16.312 -12.914 1 98.75 170 ASN A N 1
ATOM 1311 C CA . ASN A 1 170 ? 10.156 -17.297 -12.578 1 98.75 170 ASN A CA 1
ATOM 1312 C C . ASN A 1 170 ? 10.211 -17.562 -11.078 1 98.75 170 ASN A C 1
ATOM 1314 O O . ASN A 1 170 ? 10.789 -16.781 -10.32 1 98.75 170 ASN A O 1
ATOM 1318 N N . PRO A 1 171 ? 9.719 -18.797 -10.586 1 98.25 171 PRO A N 1
ATOM 1319 C CA . PRO A 1 171 ? 9.008 -19.891 -11.258 1 98.25 171 PRO A CA 1
ATOM 1320 C C . PRO A 1 171 ? 7.672 -19.438 -11.852 1 98.25 171 PRO A C 1
ATOM 1322 O O . PRO A 1 171 ? 7.18 -18.359 -11.523 1 98.25 171 PRO A O 1
ATOM 1325 N N . HIS A 1 172 ? 7.16 -20.297 -12.695 1 98.56 172 HIS A N 1
ATOM 1326 C CA . HIS A 1 172 ? 6.035 -19.859 -13.523 1 98.56 172 HIS A CA 1
ATOM 1327 C C . HIS A 1 172 ? 4.707 -20.125 -12.82 1 98.56 172 HIS A C 1
ATOM 1329 O O . HIS A 1 172 ? 4.48 -21.234 -12.312 1 98.56 172 HIS A O 1
ATOM 1335 N N . ASN A 1 173 ? 3.895 -19.234 -12.68 1 97.94 173 ASN A N 1
ATOM 1336 C CA . ASN A 1 173 ? 2.5 -19.25 -12.25 1 97.94 173 ASN A CA 1
ATOM 1337 C C . ASN A 1 173 ? 1.556 -18.984 -13.422 1 97.94 173 ASN A C 1
ATOM 1339 O O . ASN A 1 173 ? 1.617 -17.922 -14.039 1 97.94 173 ASN A O 1
ATOM 1343 N N . PRO A 1 174 ? 0.801 -19.953 -13.836 1 97.06 174 PRO A N 1
ATOM 1344 C CA . PRO A 1 174 ? 0.137 -20.891 -12.938 1 97.06 174 PRO A CA 1
ATOM 1345 C C . PRO A 1 174 ? 0.641 -22.328 -13.117 1 97.06 174 PRO A C 1
ATOM 1347 O O . PRO A 1 174 ? 0.201 -23.234 -12.398 1 97.06 174 PRO A O 1
ATOM 1350 N N . THR A 1 175 ? 1.583 -22.562 -13.961 1 96.69 175 THR A N 1
ATOM 1351 C CA . THR A 1 175 ? 1.871 -23.938 -14.367 1 96.69 175 THR A CA 1
ATOM 1352 C C . THR A 1 175 ? 2.705 -24.656 -13.305 1 96.69 175 THR A C 1
ATOM 1354 O O . THR A 1 175 ? 2.779 -25.891 -13.289 1 96.69 175 THR A O 1
ATOM 1357 N N . GLY A 1 176 ? 3.373 -23.844 -12.508 1 96.94 176 GLY A N 1
ATOM 1358 C CA . GLY A 1 176 ? 4.25 -24.422 -11.5 1 96.94 176 GLY A CA 1
ATOM 1359 C C . GLY A 1 176 ? 5.594 -24.844 -12.055 1 96.94 176 GLY A C 1
ATOM 1360 O O . GLY A 1 176 ? 6.402 -25.453 -11.344 1 96.94 176 GLY A O 1
ATOM 1361 N N . SER A 1 177 ? 5.918 -24.516 -13.273 1 97.31 177 SER A N 1
ATOM 1362 C CA . SER A 1 177 ? 7.184 -24.859 -13.898 1 97.31 177 SER A CA 1
ATOM 1363 C C . SER A 1 177 ? 8.336 -24.062 -13.305 1 97.31 177 SER A C 1
ATOM 1365 O O . SER A 1 177 ? 8.211 -22.859 -13.07 1 97.31 177 SER A O 1
ATOM 1367 N N . VAL A 1 178 ? 9.398 -24.75 -12.984 1 98.19 178 VAL A N 1
ATOM 1368 C CA . VAL A 1 178 ? 10.664 -24.125 -12.594 1 98.19 178 VAL A CA 1
ATOM 1369 C C . VAL A 1 178 ? 11.625 -24.125 -13.781 1 98.19 178 VAL A C 1
ATOM 1371 O O . VAL A 1 178 ? 12.133 -25.172 -14.172 1 98.19 178 VAL A O 1
ATOM 1374 N N . HIS A 1 179 ? 11.836 -22.922 -14.32 1 98 179 HIS A N 1
ATOM 1375 C CA . HIS A 1 179 ? 12.672 -22.828 -15.508 1 98 179 HIS A CA 1
ATOM 1376 C C . HIS A 1 179 ? 14.094 -23.297 -15.227 1 98 179 HIS A C 1
ATOM 1378 O O . HIS A 1 179 ? 14.648 -23.016 -14.156 1 98 179 HIS A O 1
ATOM 1384 N N . THR A 1 180 ? 14.68 -24.016 -16.156 1 96.69 180 THR A N 1
ATOM 1385 C CA . THR A 1 180 ? 16.047 -24.5 -16 1 96.69 180 THR A CA 1
ATOM 1386 C C . THR A 1 180 ? 17.047 -23.406 -16.312 1 96.69 180 THR A C 1
ATOM 1388 O O . THR A 1 180 ? 16.719 -22.406 -16.953 1 96.69 180 THR A O 1
ATOM 1391 N N . ALA A 1 181 ? 18.266 -23.609 -15.914 1 97.62 181 ALA A N 1
ATOM 1392 C CA . ALA A 1 181 ? 19.344 -22.688 -16.234 1 97.62 181 ALA A CA 1
ATOM 1393 C C . ALA A 1 181 ? 19.516 -22.531 -17.734 1 97.62 181 ALA A C 1
ATOM 1395 O O . ALA A 1 181 ? 19.781 -21.438 -18.234 1 97.62 181 ALA A O 1
ATOM 1396 N N . ALA A 1 182 ? 19.391 -23.609 -18.453 1 97.25 182 ALA A N 1
ATOM 1397 C CA . ALA A 1 182 ? 19.547 -23.594 -19.906 1 97.25 182 ALA A CA 1
ATOM 1398 C C . ALA A 1 182 ? 18.453 -22.766 -20.562 1 97.25 182 ALA A C 1
ATOM 1400 O O . ALA A 1 182 ? 18.719 -22 -21.484 1 97.25 182 ALA A O 1
ATOM 1401 N N . GLU A 1 183 ? 17.203 -22.953 -20.141 1 97 183 GLU A N 1
ATOM 1402 C CA . GLU A 1 183 ? 16.094 -22.156 -20.641 1 97 183 GLU A CA 1
ATOM 1403 C C . GLU A 1 183 ? 16.328 -20.672 -20.406 1 97 183 GLU A C 1
ATOM 1405 O O . GLU A 1 183 ? 16.141 -19.844 -21.297 1 97 183 GLU A O 1
ATOM 1410 N N . LEU A 1 184 ? 16.766 -20.312 -19.219 1 98.75 184 LEU A N 1
ATOM 1411 C CA . LEU A 1 184 ? 16.969 -18.922 -18.844 1 98.75 184 LEU A CA 1
ATOM 1412 C C . LEU A 1 184 ? 18.156 -18.312 -19.578 1 98.75 184 LEU A C 1
ATOM 1414 O O . LEU A 1 184 ? 18.156 -17.125 -19.906 1 98.75 184 LEU A O 1
ATOM 1418 N N . ARG A 1 185 ? 19.172 -19.125 -19.875 1 98.44 185 ARG A N 1
ATOM 1419 C CA . ARG A 1 185 ? 20.266 -18.656 -20.719 1 98.44 185 ARG A CA 1
ATOM 1420 C C . ARG A 1 185 ? 19.781 -18.312 -22.109 1 98.44 185 ARG A C 1
ATOM 1422 O O . ARG A 1 185 ? 20.203 -17.312 -22.688 1 98.44 185 ARG A O 1
ATOM 1429 N N . GLY A 1 186 ? 18.938 -19.203 -22.625 1 98.56 186 GLY A N 1
ATOM 1430 C CA . GLY A 1 186 ? 18.328 -18.906 -23.906 1 98.56 186 GLY A CA 1
ATOM 1431 C C . GLY A 1 186 ? 17.547 -17.594 -23.906 1 98.56 186 GLY A C 1
ATOM 1432 O O . GLY A 1 186 ? 17.609 -16.828 -24.875 1 98.56 186 GLY A O 1
ATOM 1433 N N . VAL A 1 187 ? 16.828 -17.344 -22.844 1 98.81 187 VAL A N 1
ATOM 1434 C CA . VAL A 1 187 ? 16.062 -16.109 -22.672 1 98.81 187 VAL A CA 1
ATOM 1435 C C . VAL A 1 187 ? 17.016 -14.914 -22.656 1 98.81 187 VAL A C 1
ATOM 1437 O O . VAL A 1 187 ? 16.781 -13.922 -23.344 1 98.81 187 VAL A O 1
ATOM 1440 N N . ALA A 1 188 ? 18.078 -15.008 -21.859 1 98.81 188 ALA A N 1
ATOM 1441 C CA . ALA A 1 188 ? 19.047 -13.914 -21.734 1 98.81 188 ALA A CA 1
ATOM 1442 C C . ALA A 1 188 ? 19.703 -13.602 -23.078 1 98.81 188 ALA A C 1
ATOM 1444 O O . ALA A 1 188 ? 19.859 -12.438 -23.438 1 98.81 188 ALA A O 1
ATOM 1445 N N . GLU A 1 189 ? 20.078 -14.633 -23.766 1 98.5 189 GLU A N 1
ATOM 1446 C CA . GLU A 1 189 ? 20.719 -14.469 -25.078 1 98.5 189 GLU A CA 1
ATOM 1447 C C . GLU A 1 189 ? 19.781 -13.797 -26.078 1 98.5 189 GLU A C 1
ATOM 1449 O O . GLU A 1 189 ? 20.188 -12.875 -26.781 1 98.5 189 GLU A O 1
ATOM 1454 N N . LEU A 1 190 ? 18.609 -14.266 -26.156 1 98.31 190 LEU A N 1
ATOM 1455 C CA . LEU A 1 190 ? 17.625 -13.711 -27.062 1 98.31 190 LEU A CA 1
ATOM 1456 C C . LEU A 1 190 ? 17.328 -12.25 -26.719 1 98.31 190 LEU A C 1
ATOM 1458 O O . LEU A 1 190 ? 17.203 -11.406 -27.609 1 98.31 190 LEU A O 1
ATOM 1462 N N . ALA A 1 191 ? 17.125 -11.969 -25.422 1 98.56 191 ALA A N 1
ATOM 1463 C CA . ALA A 1 191 ? 16.844 -10.609 -24.969 1 98.56 191 ALA A CA 1
ATOM 1464 C C . ALA A 1 191 ? 17.953 -9.656 -25.359 1 98.56 191 ALA A C 1
ATOM 1466 O O . ALA A 1 191 ? 17.703 -8.539 -25.812 1 98.56 191 ALA A O 1
ATOM 1467 N N . ARG A 1 192 ? 19.234 -10.102 -25.203 1 97.81 192 ARG A N 1
ATOM 1468 C CA . ARG A 1 192 ? 20.391 -9.289 -25.609 1 97.81 192 ARG A CA 1
ATOM 1469 C C . ARG A 1 192 ? 20.375 -9.023 -27.109 1 97.81 192 ARG A C 1
ATOM 1471 O O . ARG A 1 192 ? 20.594 -7.895 -27.547 1 97.81 192 ARG A O 1
ATOM 1478 N N . ARG A 1 193 ? 20.109 -10.016 -27.844 1 97.19 193 ARG A N 1
ATOM 1479 C CA . ARG A 1 193 ? 20.141 -9.914 -29.297 1 97.19 193 ARG A CA 1
ATOM 1480 C C . ARG A 1 193 ? 19.094 -8.906 -29.781 1 97.19 193 ARG A C 1
ATOM 1482 O O . ARG A 1 193 ? 19.344 -8.188 -30.75 1 97.19 193 ARG A O 1
ATOM 1489 N N . PHE A 1 194 ? 17.984 -8.766 -29.125 1 96.5 194 PHE A N 1
ATOM 1490 C CA . PHE A 1 194 ? 16.891 -7.922 -29.594 1 96.5 194 PHE A CA 1
ATOM 1491 C C . PHE A 1 194 ? 16.859 -6.602 -28.844 1 96.5 194 PHE A C 1
ATOM 1493 O O . PHE A 1 194 ? 16.031 -5.734 -29.125 1 96.5 194 PHE A O 1
ATOM 1500 N N . GLY A 1 195 ? 17.766 -6.434 -27.844 1 96.31 195 GLY A N 1
ATOM 1501 C CA . GLY A 1 195 ? 17.766 -5.227 -27.031 1 96.31 195 GLY A CA 1
ATOM 1502 C C . GLY A 1 195 ? 16.562 -5.129 -26.125 1 96.31 195 GLY A C 1
ATOM 1503 O O . GLY A 1 195 ? 16.016 -4.039 -25.906 1 96.31 195 GLY A O 1
ATOM 1504 N N . VAL A 1 196 ? 16.062 -6.234 -25.609 1 97.81 196 VAL A N 1
ATOM 1505 C CA . VAL A 1 196 ? 14.914 -6.316 -24.719 1 97.81 196 VAL A CA 1
ATOM 1506 C C . VAL A 1 196 ? 15.383 -6.363 -23.266 1 97.81 196 VAL A C 1
ATOM 1508 O O . VAL A 1 196 ? 16.344 -7.066 -22.953 1 97.81 196 VAL A O 1
ATOM 1511 N N . ARG A 1 197 ? 14.789 -5.59 -22.375 1 98.62 197 ARG A N 1
ATOM 1512 C CA . ARG A 1 197 ? 15.117 -5.602 -20.953 1 98.62 197 ARG A CA 1
ATOM 1513 C C . ARG A 1 197 ? 14.219 -6.582 -20.203 1 98.62 197 ARG A C 1
ATOM 1515 O O . ARG A 1 197 ? 12.992 -6.5 -20.281 1 98.62 197 ARG A O 1
ATOM 1522 N N . VAL A 1 198 ? 14.859 -7.504 -19.469 1 98.94 198 VAL A N 1
ATOM 1523 C CA . VAL A 1 198 ? 14.102 -8.523 -18.75 1 98.94 198 VAL A CA 1
ATOM 1524 C C . VAL A 1 198 ? 13.844 -8.062 -17.312 1 98.94 198 VAL A C 1
ATOM 1526 O O . VAL A 1 198 ? 14.75 -7.582 -16.641 1 98.94 198 VAL A O 1
ATOM 1529 N N . VAL A 1 199 ? 12.625 -8.141 -16.891 1 98.94 199 VAL A N 1
ATOM 1530 C CA . VAL A 1 199 ? 12.18 -7.98 -15.5 1 98.94 199 VAL A CA 1
ATOM 1531 C C . VAL A 1 199 ? 11.625 -9.297 -14.977 1 98.94 199 VAL A C 1
ATOM 1533 O O . VAL A 1 199 ? 10.531 -9.719 -15.375 1 98.94 199 VAL A O 1
ATOM 1536 N N . SER A 1 200 ? 12.328 -9.922 -14.094 1 98.94 200 SER A N 1
ATOM 1537 C CA . SER A 1 200 ? 11.977 -11.258 -13.625 1 98.94 200 SER A CA 1
ATOM 1538 C C . SER A 1 200 ? 11.211 -11.195 -12.305 1 98.94 200 SER A C 1
ATOM 1540 O O . SER A 1 200 ? 11.742 -10.742 -11.289 1 98.94 200 SER A O 1
ATOM 1542 N N . ASP A 1 201 ? 9.953 -11.578 -12.359 1 98.88 201 ASP A N 1
ATOM 1543 C CA . ASP A 1 201 ? 9.18 -11.789 -11.141 1 98.88 201 ASP A CA 1
ATOM 1544 C C . ASP A 1 201 ? 9.547 -13.117 -10.477 1 98.88 201 ASP A C 1
ATOM 1546 O O . ASP A 1 201 ? 9.203 -14.188 -10.984 1 98.88 201 ASP A O 1
ATOM 1550 N N . GLU A 1 202 ? 10.156 -13.008 -9.312 1 98.94 202 GLU A N 1
ATOM 1551 C CA . GLU A 1 202 ? 10.648 -14.211 -8.664 1 98.94 202 GLU A CA 1
ATOM 1552 C C . GLU A 1 202 ? 10.023 -14.391 -7.277 1 98.94 202 GLU A C 1
ATOM 1554 O O . GLU A 1 202 ? 10.688 -14.859 -6.352 1 98.94 202 GLU A O 1
ATOM 1559 N N . ILE A 1 203 ? 8.766 -14.023 -7.148 1 98.62 203 ILE A N 1
ATOM 1560 C CA . ILE A 1 203 ? 8.031 -14.023 -5.887 1 98.62 203 ILE A CA 1
ATOM 1561 C C . ILE A 1 203 ? 7.918 -15.445 -5.352 1 98.62 203 ILE A C 1
ATOM 1563 O O . ILE A 1 203 ? 7.898 -15.656 -4.137 1 98.62 203 ILE A O 1
ATOM 1567 N N . HIS A 1 204 ? 7.895 -16.484 -6.219 1 98.81 204 HIS A N 1
ATOM 1568 C CA . HIS A 1 204 ? 7.727 -17.875 -5.805 1 98.81 204 HIS A CA 1
ATOM 1569 C C . HIS A 1 204 ? 9.07 -18.594 -5.711 1 98.81 204 HIS A C 1
ATOM 1571 O O . HIS A 1 204 ? 9.117 -19.812 -5.492 1 98.81 204 HIS A O 1
ATOM 1577 N N . ALA A 1 205 ? 10.148 -17.875 -5.879 1 98.81 205 ALA A N 1
ATOM 1578 C CA . ALA A 1 205 ? 11.492 -18.438 -5.949 1 98.81 205 ALA A CA 1
ATOM 1579 C C . ALA A 1 205 ? 11.773 -19.328 -4.742 1 98.81 205 ALA A C 1
ATOM 1581 O O . ALA A 1 205 ? 12.406 -20.375 -4.867 1 98.81 205 ALA A O 1
ATOM 1582 N N . PRO A 1 206 ? 11.312 -18.969 -3.535 1 98.81 206 PRO A N 1
ATOM 1583 C CA . PRO A 1 206 ? 11.633 -19.844 -2.395 1 98.81 206 PRO A CA 1
ATOM 1584 C C . PRO A 1 206 ? 10.797 -21.109 -2.363 1 98.81 206 PRO A C 1
ATOM 1586 O O . PRO A 1 206 ? 11.094 -22.031 -1.598 1 98.81 206 PRO A O 1
ATOM 1589 N N . VAL A 1 207 ? 9.742 -21.188 -3.125 1 98.81 207 VAL A N 1
ATOM 1590 C CA . VAL A 1 207 ? 8.844 -22.344 -3.086 1 98.81 207 VAL A CA 1
ATOM 1591 C C . VAL A 1 207 ? 9.203 -23.312 -4.211 1 98.81 207 VAL A C 1
ATOM 1593 O O . VAL A 1 207 ? 8.469 -23.422 -5.199 1 98.81 207 VAL A O 1
ATOM 1596 N N . ILE A 1 208 ? 10.266 -24.062 -3.982 1 98.81 208 ILE A N 1
ATOM 1597 C CA . ILE A 1 208 ? 10.766 -25.062 -4.922 1 98.81 208 ILE A CA 1
ATOM 1598 C C . ILE A 1 208 ? 10.609 -26.453 -4.316 1 98.81 208 ILE A C 1
ATOM 1600 O O . ILE A 1 208 ? 11.047 -26.703 -3.193 1 98.81 208 ILE A O 1
ATOM 1604 N N . LEU A 1 209 ? 9.992 -27.297 -5.047 1 98.56 209 LEU A N 1
ATOM 1605 C CA . LEU A 1 209 ? 9.695 -28.641 -4.539 1 98.56 209 LEU A CA 1
ATOM 1606 C C . LEU A 1 209 ? 10.773 -29.641 -4.965 1 98.56 209 LEU A C 1
ATOM 1608 O O . LEU A 1 209 ? 11.5 -29.391 -5.926 1 98.56 209 LEU A O 1
ATOM 1612 N N . PRO A 1 210 ? 10.875 -30.766 -4.203 1 97.38 210 PRO A N 1
ATOM 1613 C CA . PRO A 1 210 ? 11.906 -31.766 -4.523 1 97.38 210 PRO A CA 1
ATOM 1614 C C . PRO A 1 210 ? 11.875 -32.188 -5.988 1 97.38 210 PRO A C 1
ATOM 1616 O O . PRO A 1 210 ? 10.797 -32.406 -6.555 1 97.38 210 PRO A O 1
ATOM 1619 N N . GLY A 1 211 ? 13.055 -32.25 -6.586 1 96.88 211 GLY A N 1
ATOM 1620 C CA . GLY A 1 211 ? 13.188 -32.625 -7.984 1 96.88 211 GLY A CA 1
ATOM 1621 C C . GLY A 1 211 ? 13.492 -31.453 -8.898 1 96.88 211 GLY A C 1
ATOM 1622 O O . GLY A 1 211 ? 13.812 -31.625 -10.07 1 96.88 211 GLY A O 1
ATOM 1623 N N . SER A 1 212 ? 13.438 -30.25 -8.352 1 97.19 212 SER A N 1
ATOM 1624 C CA . SER A 1 212 ? 13.695 -29.031 -9.133 1 97.19 212 SER A CA 1
ATOM 1625 C C . SER A 1 212 ? 14.68 -28.125 -8.414 1 97.19 212 SER A C 1
ATOM 1627 O O . SER A 1 212 ? 14.945 -28.297 -7.223 1 97.19 212 SER A O 1
ATOM 1629 N N . ARG A 1 213 ? 15.219 -27.203 -9.242 1 97.75 213 ARG A N 1
ATOM 1630 C CA . ARG A 1 213 ? 16.172 -26.234 -8.711 1 97.75 213 ARG A CA 1
ATOM 1631 C C . ARG A 1 213 ? 15.914 -24.844 -9.281 1 97.75 213 ARG A C 1
ATOM 1633 O O . ARG A 1 213 ? 15.828 -24.672 -10.492 1 97.75 213 ARG A O 1
ATOM 1640 N N . PHE A 1 214 ? 15.844 -23.906 -8.391 1 98.62 214 PHE A N 1
ATOM 1641 C CA . PHE A 1 214 ? 15.633 -22.516 -8.812 1 98.62 214 PHE A CA 1
ATOM 1642 C C . PHE A 1 214 ? 16.938 -21.891 -9.289 1 98.62 214 PHE A C 1
ATOM 1644 O O . PHE A 1 214 ? 18 -22.125 -8.695 1 98.62 214 PHE A O 1
ATOM 1651 N N . THR A 1 215 ? 16.875 -21.188 -10.375 1 98.69 215 THR A N 1
ATOM 1652 C CA . THR A 1 215 ? 17.969 -20.375 -10.891 1 98.69 215 THR A CA 1
ATOM 1653 C C . THR A 1 215 ? 17.562 -18.891 -10.922 1 98.69 215 THR A C 1
ATOM 1655 O O . THR A 1 215 ? 16.719 -18.484 -11.727 1 98.69 215 THR A O 1
ATOM 1658 N N . PRO A 1 216 ? 18.203 -18.062 -9.992 1 98.81 216 PRO A N 1
ATOM 1659 C CA . PRO A 1 216 ? 17.922 -16.625 -10.141 1 98.81 216 PRO A CA 1
ATOM 1660 C C . PRO A 1 216 ? 18.344 -16.078 -11.5 1 98.81 216 PRO A C 1
ATOM 1662 O O . PRO A 1 216 ? 19.453 -16.328 -11.961 1 98.81 216 PRO A O 1
ATOM 1665 N N . PHE A 1 217 ? 17.469 -15.328 -12.117 1 98.88 217 PHE A N 1
ATOM 1666 C CA . PHE A 1 217 ? 17.734 -14.883 -13.484 1 98.88 217 PHE A CA 1
ATOM 1667 C C . PHE A 1 217 ? 19.016 -14.07 -13.562 1 98.88 217 PHE A C 1
ATOM 1669 O O . PHE A 1 217 ? 19.781 -14.211 -14.508 1 98.88 217 PHE A O 1
ATOM 1676 N N . LEU A 1 218 ? 19.266 -13.289 -12.523 1 98.88 218 LEU A N 1
ATOM 1677 C CA . LEU A 1 218 ? 20.391 -12.359 -12.531 1 98.88 218 LEU A CA 1
ATOM 1678 C C . LEU A 1 218 ? 21.719 -13.094 -12.367 1 98.88 218 LEU A C 1
ATOM 1680 O O . LEU A 1 218 ? 22.781 -12.5 -12.492 1 98.88 218 LEU A O 1
ATOM 1684 N N . THR A 1 219 ? 21.656 -14.391 -12.164 1 98.56 219 THR A N 1
ATOM 1685 C CA . THR A 1 219 ? 22.891 -15.18 -12.07 1 98.56 219 THR A CA 1
ATOM 1686 C C . THR A 1 219 ? 23.234 -15.805 -13.422 1 98.56 219 THR A C 1
ATOM 1688 O O . THR A 1 219 ? 24.281 -16.422 -13.578 1 98.56 219 THR A O 1
ATOM 1691 N N . VAL A 1 220 ? 22.391 -15.68 -14.367 1 98.25 220 VAL A N 1
ATOM 1692 C CA . VAL A 1 220 ? 22.562 -16.25 -15.703 1 98.25 220 VAL A CA 1
ATOM 1693 C C . VAL A 1 220 ? 23.422 -15.312 -16.547 1 98.25 220 VAL A C 1
ATOM 1695 O O . VAL A 1 220 ? 23.219 -14.102 -16.562 1 98.25 220 VAL A O 1
ATOM 1698 N N . ALA A 1 221 ? 24.391 -15.898 -17.297 1 97.5 221 ALA A N 1
ATOM 1699 C CA . ALA A 1 221 ? 25.219 -15.094 -18.188 1 97.5 221 ALA A CA 1
ATOM 1700 C C . ALA A 1 221 ? 24.344 -14.367 -19.219 1 97.5 221 ALA A C 1
ATOM 1702 O O . ALA A 1 221 ? 23.469 -14.977 -19.844 1 97.5 221 ALA A O 1
ATOM 1703 N N . GLY A 1 222 ? 24.578 -13.078 -19.312 1 97.88 222 GLY A N 1
ATOM 1704 C CA . GLY A 1 222 ? 23.812 -12.289 -20.266 1 97.88 222 GLY A CA 1
ATOM 1705 C C . GLY A 1 222 ? 22.672 -11.516 -19.625 1 97.88 222 GLY A C 1
ATOM 1706 O O . GLY A 1 222 ? 22.078 -10.641 -20.25 1 97.88 222 GLY A O 1
ATOM 1707 N N . ALA A 1 223 ? 22.438 -11.75 -18.344 1 98.56 223 ALA A N 1
ATOM 1708 C CA . ALA A 1 223 ? 21.297 -11.133 -17.656 1 98.56 223 ALA A CA 1
ATOM 1709 C C . ALA A 1 223 ? 21.734 -9.898 -16.875 1 98.56 223 ALA A C 1
ATOM 1711 O O . ALA A 1 223 ? 20.969 -9.359 -16.078 1 98.56 223 ALA A O 1
ATOM 1712 N N . GLU A 1 224 ? 22.922 -9.352 -17.109 1 98.5 224 GLU A N 1
ATOM 1713 C CA . GLU A 1 224 ? 23.516 -8.297 -16.297 1 98.5 224 GLU A CA 1
ATOM 1714 C C . GLU A 1 224 ? 22.734 -7 -16.406 1 98.5 224 GLU A C 1
ATOM 1716 O O . GLU A 1 224 ? 22.828 -6.137 -15.523 1 98.5 224 GLU A O 1
ATOM 1721 N N . ASN A 1 225 ? 21.953 -6.832 -17.438 1 98.69 225 ASN A N 1
ATOM 1722 C CA . ASN A 1 225 ? 21.188 -5.602 -17.625 1 98.69 225 ASN A CA 1
ATOM 1723 C C . ASN A 1 225 ? 19.719 -5.789 -17.234 1 98.69 225 ASN A C 1
ATOM 1725 O O . ASN A 1 225 ? 18.875 -4.961 -17.578 1 98.69 225 ASN A O 1
ATOM 1729 N N . ALA A 1 226 ? 19.438 -6.891 -16.594 1 98.88 226 ALA A N 1
ATOM 1730 C CA . ALA A 1 226 ? 18.078 -7.234 -16.203 1 98.88 226 ALA A CA 1
ATOM 1731 C C . ALA A 1 226 ? 17.797 -6.801 -14.766 1 98.88 226 ALA A C 1
ATOM 1733 O O . ALA A 1 226 ? 18.641 -6.203 -14.109 1 98.88 226 ALA A O 1
ATOM 1734 N N . PHE A 1 227 ? 16.547 -7.023 -14.375 1 98.94 227 PHE A N 1
ATOM 1735 C CA . PHE A 1 227 ? 16.062 -6.812 -13.016 1 98.94 227 PHE A CA 1
ATOM 1736 C C . PHE A 1 227 ? 15.359 -8.055 -12.484 1 98.94 227 PHE A C 1
ATOM 1738 O O . PHE A 1 227 ? 14.883 -8.883 -13.266 1 98.94 227 PHE A O 1
ATOM 1745 N N . ALA A 1 228 ? 15.352 -8.195 -11.203 1 98.94 228 ALA A N 1
ATOM 1746 C CA . ALA A 1 228 ? 14.555 -9.211 -10.523 1 98.94 228 ALA A CA 1
ATOM 1747 C C . ALA A 1 228 ? 13.781 -8.609 -9.352 1 98.94 228 ALA A C 1
ATOM 1749 O O . ALA A 1 228 ? 14.227 -7.633 -8.75 1 98.94 228 ALA A O 1
ATOM 1750 N N . LEU A 1 229 ? 12.625 -9.109 -9.109 1 98.88 229 LEU A N 1
ATOM 1751 C CA . LEU A 1 229 ? 11.828 -8.75 -7.945 1 98.88 229 LEU A CA 1
ATOM 1752 C C . LEU A 1 229 ? 11.555 -9.969 -7.074 1 98.88 229 LEU A C 1
ATOM 1754 O O . LEU A 1 229 ? 11.305 -11.062 -7.59 1 98.88 229 LEU A O 1
ATOM 1758 N N . THR A 1 230 ? 11.602 -9.766 -5.75 1 98.81 230 THR A N 1
ATOM 1759 C CA . THR A 1 230 ? 11.336 -10.867 -4.832 1 98.81 230 THR A CA 1
ATOM 1760 C C . THR A 1 230 ? 10.703 -10.352 -3.543 1 98.81 230 THR A C 1
ATOM 1762 O O . THR A 1 230 ? 10.695 -9.141 -3.291 1 98.81 230 THR A O 1
ATOM 1765 N N . SER A 1 231 ? 10.086 -11.211 -2.848 1 98.69 231 SER A N 1
ATOM 1766 C CA . SER A 1 231 ? 9.445 -10.984 -1.555 1 98.69 231 SER A CA 1
ATOM 1767 C C . SER A 1 231 ? 9.227 -12.297 -0.809 1 98.69 231 SER A C 1
ATOM 1769 O O . SER A 1 231 ? 9.328 -13.375 -1.397 1 98.69 231 SER A O 1
ATOM 1771 N N . ALA A 1 232 ? 8.992 -12.18 0.505 1 98.81 232 ALA A N 1
ATOM 1772 C CA . ALA A 1 232 ? 8.656 -13.352 1.314 1 98.81 232 ALA A CA 1
ATOM 1773 C C . ALA A 1 232 ? 7.148 -13.594 1.321 1 98.81 232 ALA A C 1
ATOM 1775 O O . ALA A 1 232 ? 6.672 -14.539 1.954 1 98.81 232 ALA A O 1
ATOM 1776 N N . SER A 1 233 ? 6.371 -12.852 0.592 1 98.31 233 SER A N 1
ATOM 1777 C CA . SER A 1 233 ? 4.914 -12.789 0.705 1 98.31 233 SER A CA 1
ATOM 1778 C C . SER A 1 233 ? 4.285 -14.156 0.456 1 98.31 233 SER A C 1
ATOM 1780 O O . SER A 1 233 ? 3.299 -14.516 1.104 1 98.31 233 SER A O 1
ATOM 1782 N N . LYS A 1 234 ? 4.867 -14.93 -0.51 1 98.69 234 LYS A N 1
ATOM 1783 C CA . LYS A 1 234 ? 4.246 -16.203 -0.858 1 98.69 234 LYS A CA 1
ATOM 1784 C C . LYS A 1 234 ? 4.828 -17.344 -0.027 1 98.69 234 LYS A C 1
ATOM 1786 O O . LYS A 1 234 ? 4.086 -18.094 0.612 1 98.69 234 LYS A O 1
ATOM 1791 N N . ALA A 1 235 ? 6.102 -17.391 0.114 1 98.75 235 ALA A N 1
ATOM 1792 C CA . ALA A 1 235 ? 6.773 -18.516 0.752 1 98.75 235 ALA A CA 1
ATOM 1793 C C . ALA A 1 235 ? 6.48 -18.562 2.25 1 98.75 235 ALA A C 1
ATOM 1795 O O . ALA A 1 235 ? 6.445 -19.625 2.855 1 98.75 235 ALA A O 1
ATOM 1796 N N . TRP A 1 236 ? 6.277 -17.453 2.867 1 98.81 236 TRP A N 1
ATOM 1797 C CA . TRP A 1 236 ? 6.086 -17.422 4.312 1 98.81 236 TRP A CA 1
ATOM 1798 C C . TRP A 1 236 ? 4.703 -16.891 4.668 1 98.81 236 TRP A C 1
ATOM 1800 O O . TRP A 1 236 ? 4.477 -16.438 5.793 1 98.81 236 TRP A O 1
ATOM 1810 N N . ASN A 1 237 ? 3.803 -16.859 3.717 1 98.38 237 ASN A N 1
ATOM 1811 C CA . ASN A 1 237 ? 2.404 -16.516 3.939 1 98.38 237 ASN A CA 1
ATOM 1812 C C . ASN A 1 237 ? 2.264 -15.086 4.473 1 98.38 237 ASN A C 1
ATOM 1814 O O . ASN A 1 237 ? 1.614 -14.859 5.496 1 98.38 237 ASN A O 1
ATOM 1818 N N . LEU A 1 238 ? 2.824 -14.133 3.76 1 98.62 238 LEU A N 1
ATOM 1819 C CA . LEU A 1 238 ? 2.83 -12.742 4.18 1 98.62 238 LEU A CA 1
ATOM 1820 C C . LEU A 1 238 ? 2.221 -11.844 3.104 1 98.62 238 LEU A C 1
ATOM 1822 O O . LEU A 1 238 ? 2.617 -10.688 2.957 1 98.62 238 LEU A O 1
ATOM 1826 N N . SER A 1 239 ? 1.312 -12.336 2.291 1 96.31 239 SER A N 1
ATOM 1827 C CA . SER A 1 239 ? 0.816 -11.633 1.111 1 96.31 239 SER A CA 1
ATOM 1828 C C . SER A 1 239 ? 0.206 -10.289 1.486 1 96.31 239 SER A C 1
ATOM 1830 O O . SER A 1 239 ? 0.306 -9.32 0.726 1 96.31 239 SER A O 1
ATOM 1832 N N . GLY A 1 240 ? -0.416 -10.172 2.637 1 96.44 240 GLY A N 1
ATOM 1833 C CA . GLY A 1 240 ? -1.059 -8.938 3.055 1 96.44 240 GLY A CA 1
ATOM 1834 C C . GLY A 1 240 ? -0.123 -8 3.795 1 96.44 240 GLY A C 1
ATOM 1835 O O . GLY A 1 240 ? -0.55 -6.957 4.293 1 96.44 240 GLY A O 1
ATOM 1836 N N . LEU A 1 241 ? 1.122 -8.328 4.035 1 97.81 241 LEU A N 1
ATOM 1837 C CA . LEU A 1 241 ? 2.17 -7.473 4.586 1 97.81 241 LEU A CA 1
ATOM 1838 C C . LEU A 1 241 ? 3.078 -6.945 3.482 1 97.81 241 LEU A C 1
ATOM 1840 O O . LEU A 1 241 ? 4.09 -7.566 3.152 1 97.81 241 LEU A O 1
ATOM 1844 N N . LYS A 1 242 ? 2.771 -5.805 2.977 1 97.81 242 LYS A N 1
ATOM 1845 C CA . LYS A 1 242 ? 3.232 -5.305 1.686 1 97.81 242 LYS A CA 1
ATOM 1846 C C . LYS A 1 242 ? 4.688 -4.852 1.759 1 97.81 242 LYS A C 1
ATOM 1848 O O . LYS A 1 242 ? 5 -3.846 2.398 1 97.81 242 LYS A O 1
ATOM 1853 N N . ALA A 1 243 ? 5.555 -5.523 1.116 1 98.38 243 ALA A N 1
ATOM 1854 C CA . ALA A 1 243 ? 6.969 -5.188 0.941 1 98.38 243 ALA A CA 1
ATOM 1855 C C . ALA A 1 243 ? 7.625 -6.098 -0.093 1 98.38 243 ALA A C 1
ATOM 1857 O O . ALA A 1 243 ? 7.309 -7.289 -0.172 1 98.38 243 ALA A O 1
ATOM 1858 N N . ALA A 1 244 ? 8.484 -5.523 -0.896 1 98.75 244 ALA A N 1
ATOM 1859 C CA . ALA A 1 244 ? 9.258 -6.293 -1.861 1 98.75 244 ALA A CA 1
ATOM 1860 C C . ALA A 1 244 ? 10.586 -5.605 -2.172 1 98.75 244 ALA A C 1
ATOM 1862 O O . ALA A 1 244 ? 10.836 -4.484 -1.721 1 98.75 244 ALA A O 1
ATOM 1863 N N . LEU A 1 245 ? 11.438 -6.312 -2.816 1 98.69 245 LEU A N 1
ATOM 1864 C CA . LEU A 1 245 ? 12.75 -5.812 -3.215 1 98.69 245 LEU A CA 1
ATOM 1865 C C . LEU A 1 245 ? 12.93 -5.914 -4.727 1 98.69 245 LEU A C 1
ATOM 1867 O O . LEU A 1 245 ? 12.664 -6.961 -5.32 1 98.69 245 LEU A O 1
ATOM 1871 N N . ALA A 1 246 ? 13.273 -4.801 -5.328 1 98.81 246 ALA A N 1
ATOM 1872 C CA . ALA A 1 246 ? 13.789 -4.816 -6.691 1 98.81 246 ALA A CA 1
ATOM 1873 C C . ALA A 1 246 ? 15.312 -4.926 -6.703 1 98.81 246 ALA A C 1
ATOM 1875 O O . ALA A 1 246 ? 15.992 -4.27 -5.91 1 98.81 246 ALA A O 1
ATOM 1876 N N . ILE A 1 247 ? 15.812 -5.762 -7.527 1 98.94 247 ILE A N 1
ATOM 1877 C CA . ILE A 1 247 ? 17.25 -6.012 -7.633 1 98.94 247 ILE A CA 1
ATOM 1878 C C . ILE A 1 247 ? 17.719 -5.758 -9.062 1 98.94 247 ILE A C 1
ATOM 1880 O O . ILE A 1 247 ? 17.125 -6.277 -10.016 1 98.94 247 ILE A O 1
ATOM 1884 N N . ALA A 1 248 ? 18.75 -4.992 -9.234 1 98.94 248 ALA A N 1
ATOM 1885 C CA . ALA A 1 248 ? 19.297 -4.699 -10.555 1 98.94 248 ALA A CA 1
ATOM 1886 C C . ALA A 1 248 ? 20.562 -5.523 -10.812 1 98.94 248 ALA A C 1
ATOM 1888 O O . ALA A 1 248 ? 21.375 -5.711 -9.914 1 98.94 248 ALA A O 1
ATOM 1889 N N . GLY A 1 249 ? 20.703 -6.051 -12.023 1 98.81 249 GLY A N 1
ATOM 1890 C CA . GLY A 1 249 ? 22 -6.527 -12.453 1 98.81 249 GLY A CA 1
ATOM 1891 C C . GLY A 1 249 ? 23.047 -5.434 -12.531 1 98.81 249 GLY A C 1
ATOM 1892 O O . GLY A 1 249 ? 22.719 -4.246 -12.477 1 98.81 249 GLY A O 1
ATOM 1893 N N . PRO A 1 250 ? 24.25 -5.812 -12.609 1 98.44 250 PRO A N 1
ATOM 1894 C CA . PRO A 1 250 ? 25.328 -4.82 -12.555 1 98.44 250 PRO A CA 1
ATOM 1895 C C . PRO A 1 250 ? 25.234 -3.775 -13.664 1 98.44 250 PRO A C 1
ATOM 1897 O O . PRO A 1 250 ? 25.594 -2.615 -13.453 1 98.44 250 PRO A O 1
ATOM 1900 N N . GLU A 1 251 ? 24.703 -4.125 -14.797 1 98.69 251 GLU A N 1
ATOM 1901 C CA . GLU A 1 251 ? 24.609 -3.191 -15.922 1 98.69 251 GLU A CA 1
ATOM 1902 C C . GLU A 1 251 ? 23.328 -2.371 -15.844 1 98.69 251 GLU A C 1
ATOM 1904 O O . GLU A 1 251 ? 23.109 -1.459 -16.641 1 98.69 251 GLU A O 1
ATOM 1909 N N . ALA A 1 252 ? 22.453 -2.668 -14.844 1 98.75 252 ALA A N 1
ATOM 1910 C CA . ALA A 1 252 ? 21.172 -1.982 -14.734 1 98.75 252 ALA A CA 1
ATOM 1911 C C . ALA A 1 252 ? 21.125 -1.084 -13.5 1 98.75 252 ALA A C 1
ATOM 1913 O O . ALA A 1 252 ? 20.109 -0.472 -13.203 1 98.75 252 ALA A O 1
ATOM 1914 N N . ALA A 1 253 ? 22.234 -0.99 -12.797 1 98.38 253 ALA A N 1
ATOM 1915 C CA . ALA A 1 253 ? 22.297 -0.252 -11.539 1 98.38 253 ALA A CA 1
ATOM 1916 C C . ALA A 1 253 ? 21.922 1.213 -11.742 1 98.38 253 ALA A C 1
ATOM 1918 O O . ALA A 1 253 ? 21.219 1.799 -10.914 1 98.38 253 ALA A O 1
ATOM 1919 N N . ALA A 1 254 ? 22.438 1.762 -12.789 1 98.19 254 ALA A N 1
ATOM 1920 C CA . ALA A 1 254 ? 22.156 3.17 -13.055 1 98.19 254 ALA A CA 1
ATOM 1921 C C . ALA A 1 254 ? 20.672 3.404 -13.289 1 98.19 254 ALA A C 1
ATOM 1923 O O . ALA A 1 254 ? 20.125 4.441 -12.898 1 98.19 254 ALA A O 1
ATOM 1924 N N . ASP A 1 255 ? 20.047 2.488 -14 1 98.44 255 ASP A N 1
ATOM 1925 C CA . ASP A 1 255 ? 18.594 2.584 -14.211 1 98.44 255 ASP A CA 1
ATOM 1926 C C . ASP A 1 255 ? 17.844 2.539 -12.875 1 98.44 255 ASP A C 1
ATOM 1928 O O . ASP A 1 255 ? 16.938 3.342 -12.641 1 98.44 255 ASP A O 1
ATOM 1932 N N . LEU A 1 256 ? 18.234 1.611 -12.047 1 98.5 256 LEU A N 1
ATOM 1933 C CA . LEU A 1 256 ? 17.578 1.476 -10.75 1 98.5 256 LEU A CA 1
ATOM 1934 C C . LEU A 1 256 ? 17.719 2.752 -9.93 1 98.5 256 LEU A C 1
ATOM 1936 O O . LEU A 1 256 ? 16.797 3.143 -9.219 1 98.5 256 LEU A O 1
ATOM 1940 N N . ASN A 1 257 ? 18.844 3.408 -10.031 1 96.56 257 ASN A N 1
ATOM 1941 C CA . ASN A 1 257 ? 19.125 4.609 -9.258 1 96.56 257 ASN A CA 1
ATOM 1942 C C . ASN A 1 257 ? 18.219 5.766 -9.656 1 96.56 257 ASN A C 1
ATOM 1944 O O . ASN A 1 257 ? 18.109 6.754 -8.922 1 96.56 257 ASN A O 1
ATOM 1948 N N . ARG A 1 258 ? 17.578 5.617 -10.75 1 95.88 258 ARG A N 1
ATOM 1949 C CA . ARG A 1 258 ? 16.656 6.656 -11.195 1 95.88 258 ARG A CA 1
ATOM 1950 C C . ARG A 1 258 ? 15.281 6.48 -10.57 1 95.88 258 ARG A C 1
ATOM 1952 O O . ARG A 1 258 ? 14.414 7.344 -10.711 1 95.88 258 ARG A O 1
ATOM 1959 N N . MET A 1 259 ? 15.078 5.383 -9.891 1 94.75 259 MET A N 1
ATOM 1960 C CA . MET A 1 259 ? 13.789 5.188 -9.242 1 94.75 259 MET A CA 1
ATOM 1961 C C . MET A 1 259 ? 13.5 6.309 -8.25 1 94.75 259 MET A C 1
ATOM 1963 O O . MET A 1 259 ? 14.32 6.602 -7.379 1 94.75 259 MET A O 1
ATOM 1967 N N . PRO A 1 260 ? 12.336 6.875 -8.359 1 90.69 260 PRO A N 1
ATOM 1968 C CA . PRO A 1 260 ? 12 7.973 -7.453 1 90.69 260 PRO A CA 1
ATOM 1969 C C . PRO A 1 260 ? 11.914 7.531 -5.992 1 90.69 260 PRO A C 1
ATOM 1971 O O . PRO A 1 260 ? 11.438 6.434 -5.707 1 90.69 260 PRO A O 1
ATOM 1974 N N . GLU A 1 261 ? 12.18 8.43 -5.109 1 86.12 261 GLU A N 1
ATOM 1975 C CA . GLU A 1 261 ? 12.188 8.156 -3.674 1 86.12 261 GLU A CA 1
ATOM 1976 C C . GLU A 1 261 ? 10.789 7.812 -3.17 1 86.12 261 GLU A C 1
ATOM 1978 O O . GLU A 1 261 ? 10.641 7.004 -2.252 1 86.12 261 GLU A O 1
ATOM 1983 N N . GLU A 1 262 ? 9.836 8.344 -3.773 1 85.56 262 GLU A N 1
ATOM 1984 C CA . GLU A 1 262 ? 8.461 8.172 -3.309 1 85.56 262 GLU A CA 1
ATOM 1985 C C . GLU A 1 262 ? 8.008 6.727 -3.441 1 85.56 262 GLU A C 1
ATOM 1987 O O . GLU A 1 262 ? 7.066 6.301 -2.768 1 85.56 262 GLU A O 1
ATOM 1992 N N . VAL A 1 263 ? 8.648 6.008 -4.293 1 84.56 263 VAL A N 1
ATOM 1993 C CA . VAL A 1 263 ? 8.32 4.59 -4.438 1 84.56 263 VAL A CA 1
ATOM 1994 C C . VAL A 1 263 ? 8.609 3.861 -3.127 1 84.56 263 VAL A C 1
ATOM 1996 O O . VAL A 1 263 ? 7.859 2.959 -2.738 1 84.56 263 VAL A O 1
ATOM 1999 N N . SER A 1 264 ? 9.594 4.305 -2.457 1 85.56 264 SER A N 1
ATOM 2000 C CA . SER A 1 264 ? 9.984 3.664 -1.208 1 85.56 264 SER A CA 1
ATOM 2001 C C . SER A 1 264 ? 9.023 4.016 -0.078 1 85.56 264 SER A C 1
ATOM 2003 O O . SER A 1 264 ? 9.094 3.43 1.006 1 85.56 264 SER A O 1
ATOM 2005 N N . HIS A 1 265 ? 8.086 4.855 -0.309 1 87.12 265 HIS A N 1
ATOM 2006 C CA . HIS A 1 265 ? 7.078 5.203 0.684 1 87.12 265 HIS A CA 1
ATOM 2007 C C . HIS A 1 265 ? 5.961 4.168 0.722 1 87.12 265 HIS A C 1
ATOM 2009 O O . HIS A 1 265 ? 5.176 4.129 1.673 1 87.12 265 HIS A O 1
ATOM 2015 N N . GLY A 1 266 ? 5.945 3.309 -0.182 1 91 266 GLY A N 1
ATOM 2016 C CA . GLY A 1 266 ? 4.816 2.416 -0.396 1 91 266 GLY A CA 1
ATOM 2017 C C . GLY A 1 266 ? 4.836 1.201 0.513 1 91 266 GLY A C 1
ATOM 2018 O O . GLY A 1 266 ? 3.795 0.781 1.02 1 91 266 GLY A O 1
ATOM 2019 N N . PRO A 1 267 ? 5.984 0.685 0.802 1 95.5 267 PRO A N 1
ATOM 2020 C CA . PRO A 1 267 ? 6.035 -0.527 1.622 1 95.5 267 PRO A CA 1
ATOM 2021 C C . PRO A 1 267 ? 5.531 -0.298 3.045 1 95.5 267 PRO A C 1
ATOM 2023 O O . PRO A 1 267 ? 5.684 0.799 3.59 1 95.5 267 PRO A O 1
ATOM 2026 N N . SER A 1 268 ? 4.934 -1.348 3.553 1 97.12 268 SER A N 1
ATOM 2027 C CA . SER A 1 268 ? 4.535 -1.345 4.957 1 97.12 268 SER A CA 1
ATOM 2028 C C . SER A 1 268 ? 5.73 -1.583 5.871 1 97.12 268 SER A C 1
ATOM 2030 O O . SER A 1 268 ? 6.617 -2.375 5.547 1 97.12 268 SER A O 1
ATOM 2032 N N . HIS A 1 269 ? 5.727 -0.888 6.984 1 98.12 269 HIS A N 1
ATOM 2033 C CA . HIS A 1 269 ? 6.812 -1.088 7.934 1 98.12 269 HIS A CA 1
ATOM 2034 C C . HIS A 1 269 ? 6.75 -2.479 8.555 1 98.12 269 HIS A C 1
ATOM 2036 O O . HIS A 1 269 ? 7.77 -3.168 8.648 1 98.12 269 HIS A O 1
ATOM 2042 N N . LEU A 1 270 ? 5.547 -2.922 9.016 1 98.5 270 LEU A N 1
ATOM 2043 C CA . LEU A 1 270 ? 5.402 -4.281 9.531 1 98.5 270 LEU A CA 1
ATOM 2044 C C . LEU A 1 270 ? 5.738 -5.305 8.453 1 98.5 270 LEU A C 1
ATOM 2046 O O . LEU A 1 270 ? 6.254 -6.383 8.75 1 98.5 270 LEU A O 1
ATOM 2050 N N . GLY A 1 271 ? 5.402 -4.949 7.176 1 98.5 271 GLY A N 1
ATOM 2051 C CA . GLY A 1 271 ? 5.824 -5.801 6.074 1 98.5 271 GLY A CA 1
ATOM 2052 C C . GLY A 1 271 ? 7.328 -5.969 5.992 1 98.5 271 GLY A C 1
ATOM 2053 O O . GLY A 1 271 ? 7.832 -7.09 5.891 1 98.5 271 GLY A O 1
ATOM 2054 N N . VAL A 1 272 ? 8.039 -4.844 6.07 1 98.69 272 VAL A N 1
ATOM 2055 C CA . VAL A 1 272 ? 9.492 -4.879 5.977 1 98.69 272 VAL A CA 1
ATOM 2056 C C . VAL A 1 272 ? 10.07 -5.703 7.129 1 98.69 272 VAL A C 1
ATOM 2058 O O . VAL A 1 272 ? 10.961 -6.523 6.926 1 98.69 272 VAL A O 1
ATOM 2061 N N . ILE A 1 273 ? 9.531 -5.547 8.344 1 98.75 273 ILE A N 1
ATOM 2062 C CA . ILE A 1 273 ? 9.984 -6.289 9.516 1 98.75 273 ILE A CA 1
ATOM 2063 C C . ILE A 1 273 ? 9.734 -7.781 9.312 1 98.75 273 ILE A C 1
ATOM 2065 O O . ILE A 1 273 ? 10.633 -8.602 9.523 1 98.75 273 ILE A O 1
ATOM 2069 N N . ALA A 1 274 ? 8.578 -8.125 8.859 1 98.88 274 ALA A N 1
ATOM 2070 C CA . ALA A 1 274 ? 8.195 -9.523 8.695 1 98.88 274 ALA A CA 1
ATOM 2071 C C . ALA A 1 274 ? 9.016 -10.195 7.602 1 98.88 274 ALA A C 1
ATOM 2073 O O . ALA A 1 274 ? 9.492 -11.32 7.777 1 98.88 274 ALA A O 1
ATOM 2074 N N . HIS A 1 275 ? 9.125 -9.531 6.457 1 98.88 275 HIS A N 1
ATOM 2075 C CA . HIS A 1 275 ? 9.883 -10.086 5.344 1 98.88 275 HIS A CA 1
ATOM 2076 C C . HIS A 1 275 ? 11.352 -10.273 5.719 1 98.88 275 HIS A C 1
ATOM 2078 O O . HIS A 1 275 ? 11.961 -1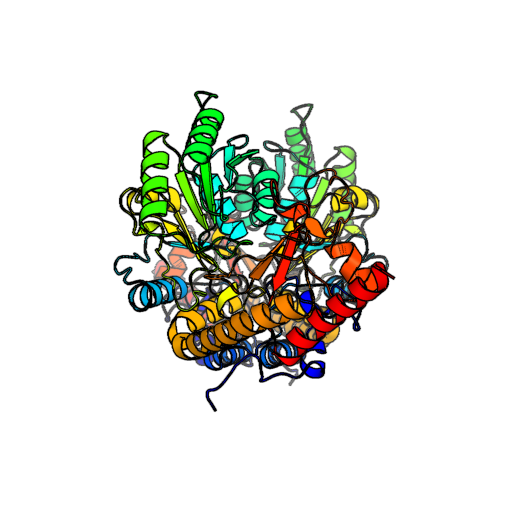1.289 5.383 1 98.88 275 HIS A O 1
ATOM 2084 N N . THR A 1 276 ? 11.898 -9.242 6.379 1 98.88 276 THR A N 1
ATOM 2085 C CA . THR A 1 276 ? 13.289 -9.328 6.828 1 98.88 276 THR A CA 1
ATOM 2086 C C . THR A 1 276 ? 13.492 -10.555 7.703 1 98.88 276 THR A C 1
ATOM 2088 O O . THR A 1 276 ? 14.406 -11.344 7.465 1 98.88 276 THR A O 1
ATOM 2091 N N . GLU A 1 277 ? 12.617 -10.719 8.703 1 98.88 277 GLU A N 1
ATOM 2092 C CA . GLU A 1 277 ? 12.742 -11.836 9.641 1 98.88 277 GLU A CA 1
ATOM 2093 C C . GLU A 1 277 ? 12.539 -13.172 8.938 1 98.88 277 GLU A C 1
ATOM 2095 O O . GLU A 1 277 ? 13.203 -14.156 9.258 1 98.88 277 GLU A O 1
ATOM 2100 N N . ALA A 1 278 ? 11.625 -13.227 8 1 98.88 278 ALA A N 1
ATOM 2101 C CA . ALA A 1 278 ? 11.367 -14.453 7.246 1 98.88 278 ALA A CA 1
ATOM 2102 C C . ALA A 1 278 ? 12.625 -14.93 6.527 1 98.88 278 ALA A C 1
ATOM 2104 O O . ALA A 1 278 ? 13 -16.109 6.637 1 98.88 278 ALA A O 1
ATOM 2105 N N . PHE A 1 279 ? 13.297 -14.07 5.836 1 98.88 279 PHE A N 1
ATOM 2106 C CA . PHE A 1 279 ? 14.492 -14.422 5.078 1 98.88 279 PHE A CA 1
ATOM 2107 C C . PHE A 1 279 ? 15.656 -14.727 6.012 1 98.88 279 PHE A C 1
ATOM 2109 O O . PHE A 1 279 ? 16.531 -15.539 5.684 1 98.88 279 PHE A O 1
ATOM 2116 N N . ARG A 1 280 ? 15.672 -14.086 7.164 1 98.5 280 ARG A N 1
ATOM 2117 C CA . ARG A 1 280 ? 16.812 -14.18 8.07 1 98.5 280 ARG A CA 1
ATOM 2118 C C . ARG A 1 280 ? 16.75 -15.461 8.898 1 98.5 280 ARG A C 1
ATOM 2120 O O . ARG A 1 280 ? 17.75 -16.141 9.086 1 98.5 280 ARG A O 1
ATOM 2127 N N . SER A 1 281 ? 15.555 -15.789 9.375 1 98.12 281 SER A N 1
ATOM 2128 C CA . SER A 1 281 ? 15.477 -16.812 10.406 1 98.12 281 SER A CA 1
ATOM 2129 C C . SER A 1 281 ? 14.445 -17.875 10.055 1 98.12 281 SER A C 1
ATOM 2131 O O . SER A 1 281 ? 14.258 -18.844 10.797 1 98.12 281 SER A O 1
ATOM 2133 N N . GLY A 1 282 ? 13.789 -17.766 8.953 1 97.69 282 GLY A N 1
ATOM 2134 C CA . GLY A 1 282 ? 12.633 -18.594 8.672 1 97.69 282 GLY A CA 1
ATOM 2135 C C . GLY A 1 282 ? 12.969 -19.844 7.887 1 97.69 282 GLY A C 1
ATOM 2136 O O . GLY A 1 282 ? 12.086 -20.5 7.34 1 97.69 282 GLY A O 1
ATOM 2137 N N . ASP A 1 283 ? 14.258 -20.25 7.809 1 97.56 283 ASP A N 1
ATOM 2138 C CA . ASP A 1 283 ? 14.68 -21.375 6.969 1 97.56 283 ASP A CA 1
ATOM 2139 C C . ASP A 1 283 ? 14.031 -22.672 7.422 1 97.56 283 ASP A C 1
ATOM 2141 O O . ASP A 1 283 ? 13.5 -23.422 6.602 1 97.56 283 ASP A O 1
ATOM 2145 N N . GLY A 1 284 ? 14.133 -22.969 8.719 1 97.69 284 GLY A N 1
ATOM 2146 C CA . GLY A 1 284 ? 13.57 -24.203 9.227 1 97.69 284 GLY A CA 1
ATOM 2147 C C . GLY A 1 284 ? 12.078 -24.312 8.984 1 97.69 284 GLY A C 1
ATOM 2148 O O . GLY A 1 284 ? 11.586 -25.375 8.594 1 97.69 284 GLY A O 1
ATOM 2149 N N . TRP A 1 285 ? 11.367 -23.266 9.234 1 98.31 285 TRP A N 1
ATOM 2150 C CA . TRP A 1 285 ? 9.93 -23.25 8.984 1 98.31 285 TRP A CA 1
ATOM 2151 C C . TRP A 1 285 ? 9.625 -23.438 7.504 1 98.31 285 TRP A C 1
ATOM 2153 O O . TRP A 1 285 ? 8.695 -24.156 7.141 1 98.31 285 TRP A O 1
ATOM 2163 N N . LEU A 1 286 ? 10.367 -22.797 6.656 1 98.56 286 LEU A N 1
ATOM 2164 C CA . LEU A 1 286 ? 10.211 -22.938 5.215 1 98.56 286 LEU A CA 1
ATOM 2165 C C . LEU A 1 286 ? 10.414 -24.391 4.785 1 98.56 286 LEU A C 1
ATOM 2167 O O . LEU A 1 286 ? 9.648 -24.906 3.975 1 98.56 286 LEU A O 1
ATOM 2171 N N . ASP A 1 287 ? 11.453 -25 5.301 1 98.38 287 ASP A N 1
ATOM 2172 C CA . ASP A 1 287 ? 11.734 -26.391 4.953 1 98.38 287 ASP A CA 1
ATOM 2173 C C . ASP A 1 287 ? 10.562 -27.297 5.32 1 98.38 287 ASP A C 1
ATOM 2175 O O . ASP A 1 287 ? 10.203 -28.188 4.555 1 98.38 287 ASP A O 1
ATOM 2179 N N . ALA A 1 288 ? 9.977 -27.078 6.477 1 98.62 288 ALA A N 1
ATOM 2180 C CA . ALA A 1 288 ? 8.812 -27.844 6.891 1 98.62 288 ALA A CA 1
ATOM 2181 C C . ALA A 1 288 ? 7.629 -27.594 5.965 1 98.62 288 ALA A C 1
ATOM 2183 O O . ALA A 1 288 ? 6.875 -28.516 5.641 1 98.62 288 ALA A O 1
ATOM 2184 N N . THR A 1 289 ? 7.461 -26.375 5.617 1 98.62 289 THR A N 1
ATOM 2185 C CA . THR A 1 289 ? 6.395 -26 4.699 1 98.62 289 THR A CA 1
ATOM 2186 C C . THR A 1 289 ? 6.582 -26.688 3.346 1 98.62 289 THR A C 1
ATOM 2188 O O . THR A 1 289 ? 5.629 -27.219 2.779 1 98.62 289 THR A O 1
ATOM 2191 N N . LEU A 1 290 ? 7.828 -26.672 2.822 1 98.69 290 LEU A N 1
ATOM 2192 C CA . LEU A 1 290 ? 8.125 -27.297 1.542 1 98.69 290 LEU A CA 1
ATOM 2193 C C . LEU A 1 290 ? 7.883 -28.797 1.606 1 98.69 290 LEU A C 1
ATOM 2195 O O . LEU A 1 290 ? 7.398 -29.391 0.642 1 98.69 290 LEU A O 1
ATOM 2199 N N . GLN A 1 291 ? 8.203 -29.375 2.697 1 98.44 291 GLN A N 1
ATOM 2200 C CA . GLN A 1 291 ? 7.918 -30.797 2.879 1 98.44 291 GLN A CA 1
ATOM 2201 C C . GLN A 1 291 ? 6.414 -31.062 2.877 1 98.44 291 GLN A C 1
ATOM 2203 O O . GLN A 1 291 ? 5.953 -32.031 2.262 1 98.44 291 GLN A O 1
ATOM 2208 N N . GLY A 1 292 ? 5.711 -30.234 3.604 1 98.69 292 GLY A N 1
ATOM 2209 C CA . GLY A 1 292 ? 4.262 -30.344 3.584 1 98.69 292 GLY A CA 1
ATOM 2210 C C . GLY A 1 292 ? 3.668 -30.172 2.199 1 98.69 292 GLY A C 1
ATOM 2211 O O . GLY A 1 292 ? 2.734 -30.891 1.827 1 98.69 292 GLY A O 1
ATOM 2212 N N . LEU A 1 293 ? 4.176 -29.25 1.471 1 98.81 293 LEU A N 1
ATOM 2213 C CA . LEU A 1 293 ? 3.713 -29.031 0.106 1 98.81 293 LEU A CA 1
ATOM 2214 C C . LEU A 1 293 ? 4.016 -30.234 -0.778 1 98.81 293 LEU A C 1
ATOM 2216 O O . LEU A 1 293 ? 3.213 -30.578 -1.647 1 98.81 293 LEU A O 1
ATOM 2220 N N . ASP A 1 294 ? 5.164 -30.781 -0.591 1 98.5 294 ASP A N 1
ATOM 2221 C CA . ASP A 1 294 ? 5.52 -31.984 -1.352 1 98.5 294 ASP A CA 1
ATOM 2222 C C . ASP A 1 294 ? 4.547 -33.125 -1.073 1 98.5 294 ASP A C 1
ATOM 2224 O O . ASP A 1 294 ? 4.137 -33.844 -1.993 1 98.5 294 ASP A O 1
ATOM 2228 N N . GLN A 1 295 ? 4.199 -33.312 0.136 1 98.44 295 GLN A N 1
ATOM 2229 C CA . GLN A 1 295 ? 3.219 -34.312 0.513 1 98.44 295 GLN A CA 1
ATOM 2230 C C . GLN A 1 295 ? 1.854 -34.031 -0.101 1 98.44 295 GLN A C 1
ATOM 2232 O O . GLN A 1 295 ? 1.179 -34.906 -0.598 1 98.44 295 GLN A O 1
ATOM 2237 N N . ASN A 1 296 ? 1.448 -32.781 -0.035 1 98.75 296 ASN A N 1
ATOM 2238 C CA . ASN A 1 296 ? 0.168 -32.375 -0.608 1 98.75 296 ASN A CA 1
ATOM 2239 C C . ASN A 1 296 ? 0.161 -32.531 -2.127 1 98.75 296 ASN A C 1
ATOM 2241 O O . ASN A 1 296 ? -0.871 -32.844 -2.717 1 98.75 296 ASN A O 1
ATOM 2245 N N . ARG A 1 297 ? 1.294 -32.219 -2.717 1 98.44 297 ARG A N 1
ATOM 2246 C CA . ARG A 1 297 ? 1.44 -32.438 -4.156 1 98.44 297 ARG A CA 1
ATOM 2247 C C . ARG A 1 297 ? 1.201 -33.875 -4.531 1 98.44 297 ARG A C 1
ATOM 2249 O O . ARG A 1 297 ? 0.513 -34.156 -5.516 1 98.44 297 ARG A O 1
ATOM 2256 N N . ALA A 1 298 ? 1.812 -34.781 -3.809 1 98.25 298 ALA A N 1
ATOM 2257 C CA . ALA A 1 298 ? 1.604 -36.219 -4.035 1 98.25 298 ALA A CA 1
ATOM 2258 C C . ALA A 1 298 ? 0.142 -36.594 -3.818 1 98.25 298 ALA A C 1
ATOM 2260 O O . ALA A 1 298 ? -0.441 -37.312 -4.625 1 98.25 298 ALA A O 1
ATOM 2261 N N . LEU A 1 299 ? -0.415 -36.094 -2.75 1 98.56 299 LEU A N 1
ATOM 2262 C CA . LEU A 1 299 ? -1.814 -36.375 -2.439 1 98.56 299 LEU A CA 1
ATOM 2263 C C . LEU A 1 299 ? -2.727 -35.844 -3.545 1 98.56 299 LEU A C 1
ATOM 2265 O O . LEU A 1 299 ? -3.691 -36.531 -3.928 1 98.56 299 LEU A O 1
ATOM 2269 N N . LEU A 1 300 ? -2.467 -34.688 -4.02 1 98.5 300 LEU A N 1
ATOM 2270 C CA . LEU A 1 300 ? -3.248 -34.094 -5.102 1 98.5 300 LEU A CA 1
ATOM 2271 C C . LEU A 1 300 ? -3.262 -35 -6.32 1 98.5 300 LEU A C 1
ATOM 2273 O O . LEU A 1 300 ? -4.309 -35.219 -6.941 1 98.5 300 LEU A O 1
ATOM 2277 N N . GLY A 1 301 ? -2.076 -35.531 -6.676 1 97.62 301 GLY A N 1
ATOM 2278 C CA . GLY A 1 301 ? -2.008 -36.438 -7.785 1 97.62 301 GLY A CA 1
ATOM 2279 C C . GLY A 1 301 ? -2.906 -37.656 -7.605 1 97.62 301 GLY A C 1
ATOM 2280 O O . GLY A 1 301 ? -3.596 -38.062 -8.539 1 97.62 301 GLY A O 1
ATOM 2281 N N . GLU A 1 302 ? -2.902 -38.188 -6.422 1 97.94 302 GLU A N 1
ATOM 2282 C CA . GLU A 1 302 ? -3.748 -39.344 -6.105 1 97.94 302 GLU A CA 1
ATOM 2283 C C . GLU A 1 302 ? -5.227 -38.969 -6.199 1 97.94 302 GLU A C 1
ATOM 2285 O O . GLU A 1 302 ? -6.02 -39.719 -6.777 1 97.94 302 GLU A O 1
ATOM 2290 N N . LEU A 1 303 ? -5.574 -37.875 -5.66 1 98.44 303 LEU A N 1
ATOM 2291 C CA . LEU A 1 303 ? -6.965 -37.469 -5.582 1 98.44 303 LEU A CA 1
ATOM 2292 C C . LEU A 1 303 ? -7.508 -37.125 -6.969 1 98.44 303 LEU A C 1
ATOM 2294 O O . LEU A 1 303 ? -8.672 -37.406 -7.27 1 98.44 303 LEU A O 1
ATOM 2298 N N . VAL A 1 304 ? -6.723 -36.469 -7.785 1 98.12 304 VAL A N 1
ATOM 2299 C CA . VAL A 1 304 ? -7.148 -36.156 -9.148 1 98.12 304 VAL A CA 1
ATOM 2300 C C . VAL A 1 304 ? -7.41 -37.469 -9.914 1 98.12 304 VAL A C 1
ATOM 2302 O O . VAL A 1 304 ? -8.422 -37.594 -10.609 1 98.12 304 VAL A O 1
ATOM 2305 N N . ALA A 1 305 ? -6.527 -38.406 -9.82 1 96.69 305 ALA A N 1
ATOM 2306 C CA . ALA A 1 305 ? -6.684 -39.688 -10.492 1 96.69 305 ALA A CA 1
ATOM 2307 C C . ALA A 1 305 ? -7.953 -40.406 -10.023 1 96.69 305 ALA A C 1
ATOM 2309 O O . ALA A 1 305 ? -8.648 -41.031 -10.82 1 96.69 305 ALA A O 1
ATOM 2310 N N . GLU A 1 306 ? -8.242 -40.25 -8.82 1 97.38 306 GLU A N 1
ATOM 2311 C CA . GLU A 1 306 ? -9.352 -41 -8.219 1 97.38 306 GLU A CA 1
ATOM 2312 C C . GLU A 1 306 ? -10.68 -40.312 -8.508 1 97.38 306 GLU A C 1
ATOM 2314 O O . GLU A 1 306 ? -11.664 -40.938 -8.852 1 97.38 306 GLU A O 1
ATOM 2319 N N . HIS A 1 307 ? -10.719 -39 -8.406 1 97.62 307 HIS A N 1
ATOM 2320 C CA . HIS A 1 307 ? -12 -38.281 -8.328 1 97.62 307 HIS A CA 1
ATOM 2321 C C . HIS A 1 307 ? -12.297 -37.531 -9.625 1 97.62 307 HIS A C 1
ATOM 2323 O O . HIS A 1 307 ? -13.445 -37.188 -9.891 1 97.62 307 HIS A O 1
ATOM 2329 N N . LEU A 1 308 ? -11.312 -37.25 -10.375 1 97.06 308 LEU A N 1
ATOM 2330 C CA . LEU A 1 308 ? -11.5 -36.406 -11.547 1 97.06 308 LEU A CA 1
ATOM 2331 C C . LEU A 1 308 ? -10.992 -37.094 -12.812 1 97.06 308 LEU A C 1
ATOM 2333 O O . LEU A 1 308 ? -10.133 -36.562 -13.508 1 97.06 308 LEU A O 1
ATOM 2337 N N . PRO A 1 309 ? -11.641 -38.125 -13.141 1 91.69 309 PRO A N 1
ATOM 2338 C CA . PRO A 1 309 ? -11.227 -38.781 -14.375 1 91.69 309 PRO A CA 1
ATOM 2339 C C . PRO A 1 309 ? -11.344 -37.875 -15.602 1 91.69 309 PRO A C 1
ATOM 2341 O O . PRO A 1 309 ? -12.328 -37.156 -15.734 1 91.69 309 PRO A O 1
ATOM 2344 N N . GLY A 1 310 ? -10.32 -37.844 -16.391 1 92.12 310 GLY A N 1
ATOM 2345 C CA . GLY A 1 310 ? -10.336 -37 -17.578 1 92.12 310 GLY A CA 1
ATOM 2346 C C . GLY A 1 310 ? -9.586 -35.688 -17.391 1 92.12 310 GLY A C 1
ATOM 2347 O O . GLY A 1 310 ? -9.258 -35.031 -18.375 1 92.12 310 GLY A O 1
ATOM 2348 N N . VAL A 1 311 ? -9.406 -35.312 -16.188 1 96.38 311 VAL A N 1
ATOM 2349 C CA . VAL A 1 311 ? -8.633 -34.094 -15.898 1 96.38 311 VAL A CA 1
ATOM 2350 C C . VAL A 1 311 ? -7.141 -34.438 -15.906 1 96.38 311 VAL A C 1
ATOM 2352 O O . VAL A 1 311 ? -6.711 -35.375 -15.258 1 96.38 311 VAL A O 1
ATOM 2355 N N . LYS A 1 312 ? -6.441 -33.656 -16.734 1 94.19 312 LYS A N 1
ATOM 2356 C CA . LYS A 1 312 ? -4.984 -33.781 -16.734 1 94.19 312 LYS A CA 1
ATOM 2357 C C . LYS A 1 312 ? -4.355 -32.688 -15.859 1 94.19 312 LYS A C 1
ATOM 2359 O O . LYS A 1 312 ? -4.984 -31.672 -15.578 1 94.19 312 LYS A O 1
ATOM 2364 N N . TYR A 1 313 ? -3.256 -32.969 -15.469 1 89.44 313 TYR A N 1
ATOM 2365 C CA . TYR A 1 313 ? -2.648 -31.969 -14.578 1 89.44 313 TYR A CA 1
ATOM 2366 C C . TYR A 1 313 ? -1.134 -31.953 -14.742 1 89.44 313 TYR A C 1
ATOM 2368 O O . TYR A 1 313 ? -0.522 -32.969 -15.078 1 89.44 313 TYR A O 1
ATOM 2376 N N . GLN A 1 314 ? -0.552 -30.797 -14.695 1 89.25 314 GLN A N 1
ATOM 2377 C CA . GLN A 1 314 ? 0.893 -30.594 -14.68 1 89.25 314 GLN A CA 1
ATOM 2378 C C . GLN A 1 314 ? 1.453 -30.766 -13.273 1 89.25 314 GLN A C 1
ATOM 2380 O O . GLN A 1 314 ? 1.012 -30.094 -12.336 1 89.25 314 GLN A O 1
ATOM 2385 N N . TRP A 1 315 ? 2.398 -31.734 -13.164 1 95.31 315 TRP A N 1
ATOM 2386 C CA . TRP A 1 315 ? 3.039 -31.906 -11.867 1 95.31 315 TRP A CA 1
ATOM 2387 C C . TRP A 1 315 ? 3.791 -30.656 -11.445 1 95.31 315 TRP A C 1
ATOM 2389 O O . TRP A 1 315 ? 4.758 -30.25 -12.102 1 95.31 315 TRP A O 1
ATOM 2399 N N . PRO A 1 316 ? 3.379 -30.016 -10.375 1 96.69 316 PRO A N 1
ATOM 2400 C CA . PRO A 1 316 ? 4.035 -28.766 -9.992 1 96.69 316 PRO A CA 1
ATOM 2401 C C . PRO A 1 316 ? 5.488 -28.969 -9.562 1 96.69 316 PRO A C 1
ATOM 2403 O O . PRO A 1 316 ? 5.777 -29.828 -8.734 1 96.69 316 PRO A O 1
ATOM 2406 N N . GLN A 1 317 ? 6.402 -28.203 -10.148 1 98.12 317 GLN A N 1
ATOM 2407 C CA . GLN A 1 317 ? 7.812 -28.234 -9.781 1 98.12 317 GLN A CA 1
ATOM 2408 C C . GLN A 1 317 ? 8.125 -27.203 -8.695 1 98.12 317 GLN A C 1
ATOM 2410 O O . GLN A 1 317 ? 9.086 -27.359 -7.941 1 98.12 317 GLN A O 1
ATOM 2415 N N . GLY A 1 318 ? 7.352 -26.172 -8.648 1 98.25 318 GLY A N 1
ATOM 2416 C CA . GLY A 1 318 ? 7.422 -25.094 -7.672 1 98.25 318 GLY A CA 1
ATOM 2417 C C . GLY A 1 318 ? 6.078 -24.453 -7.387 1 98.25 318 GLY A C 1
ATOM 2418 O O . GLY A 1 318 ? 5.043 -24.953 -7.836 1 98.25 318 GLY A O 1
ATOM 2419 N N . THR A 1 319 ? 6.074 -23.406 -6.609 1 98.38 319 THR A N 1
ATOM 2420 C CA . THR A 1 319 ? 4.863 -22.75 -6.133 1 98.38 319 THR A CA 1
ATOM 2421 C C . THR A 1 319 ? 4.008 -23.719 -5.316 1 98.38 319 THR A C 1
ATOM 2423 O O . THR A 1 319 ? 4.512 -24.719 -4.809 1 98.38 319 THR A O 1
ATOM 2426 N N . TYR A 1 320 ? 2.848 -23.406 -4.945 1 98.81 320 TYR A N 1
ATOM 2427 C CA . TYR A 1 320 ? 1.854 -24.281 -4.324 1 98.81 320 TYR A CA 1
ATOM 2428 C C . TYR A 1 320 ? 0.528 -24.219 -5.07 1 98.81 320 TYR A C 1
ATOM 2430 O O . TYR A 1 320 ? -0.539 -24.344 -4.465 1 98.81 320 TYR A O 1
ATOM 2438 N N . LEU A 1 321 ? 0.679 -23.969 -6.422 1 98.25 321 LEU A N 1
ATOM 2439 C CA . LEU A 1 321 ? -0.443 -23.875 -7.348 1 98.25 321 LEU A CA 1
ATOM 2440 C C . LEU A 1 321 ? -0.368 -24.953 -8.422 1 98.25 321 LEU A C 1
ATOM 2442 O O . LEU A 1 321 ? 0.706 -25.219 -8.961 1 98.25 321 LEU A O 1
ATOM 2446 N N . ALA A 1 322 ? -1.456 -25.578 -8.641 1 98.19 322 ALA A N 1
ATOM 2447 C CA . ALA A 1 322 ? -1.533 -26.625 -9.664 1 98.19 322 ALA A CA 1
ATOM 2448 C C . ALA A 1 322 ? -2.42 -26.188 -10.82 1 98.19 322 ALA A C 1
ATOM 2450 O O . ALA A 1 322 ? -3.447 -25.531 -10.617 1 98.19 322 ALA A O 1
ATOM 2451 N N . TRP A 1 323 ? -2.01 -26.5 -12 1 97.81 323 TRP A N 1
ATOM 2452 C CA . TRP A 1 323 ? -2.705 -26.141 -13.242 1 97.81 323 TRP A CA 1
ATOM 2453 C C . TRP A 1 323 ? -3.424 -27.359 -13.82 1 97.81 323 TRP A C 1
ATOM 2455 O O . TRP A 1 323 ? -2.785 -28.266 -14.352 1 97.81 323 TRP A O 1
ATOM 2465 N N . LEU A 1 324 ? -4.73 -27.359 -13.711 1 97.88 324 LEU A N 1
ATOM 2466 C CA . LEU A 1 324 ? -5.543 -28.516 -14.109 1 97.88 324 LEU A CA 1
ATOM 2467 C C . LEU A 1 324 ? -6.176 -28.281 -15.477 1 97.88 324 LEU A C 1
ATOM 2469 O O . LEU A 1 324 ? -6.762 -27.219 -15.727 1 97.88 324 LEU A O 1
ATOM 2473 N N . ASP A 1 325 ? -6.004 -29.203 -16.391 1 97 325 ASP A N 1
ATOM 2474 C CA . ASP A 1 325 ? -6.625 -29.188 -17.719 1 97 325 ASP A CA 1
ATOM 2475 C C . ASP A 1 325 ? -7.98 -29.891 -17.688 1 97 325 ASP A C 1
ATOM 2477 O O . ASP A 1 325 ? -8.047 -31.109 -17.609 1 97 325 ASP A O 1
ATOM 2481 N N . CYS A 1 326 ? -9.031 -29.109 -17.812 1 96.88 326 CYS A N 1
ATOM 2482 C CA . CYS A 1 326 ? -10.383 -29.641 -17.734 1 96.88 326 CYS A CA 1
ATOM 2483 C C . CYS A 1 326 ? -11.062 -29.641 -19.094 1 96.88 326 CYS A C 1
ATOM 2485 O O . CYS A 1 326 ? -12.281 -29.812 -19.188 1 96.88 326 CYS A O 1
ATOM 2487 N N . ARG A 1 327 ? -10.398 -29.438 -20.141 1 95.88 327 ARG A N 1
ATOM 2488 C CA . ARG A 1 327 ? -10.977 -29.266 -21.469 1 95.88 327 ARG A CA 1
ATOM 2489 C C . ARG A 1 327 ? -11.758 -30.5 -21.891 1 95.88 327 ARG A C 1
ATOM 2491 O O . ARG A 1 327 ? -12.805 -30.391 -22.531 1 95.88 327 ARG A O 1
ATOM 2498 N N . GLU A 1 328 ? -11.336 -31.625 -21.469 1 94.38 328 GLU A N 1
ATOM 2499 C CA . GLU A 1 328 ? -11.984 -32.875 -21.875 1 94.38 328 GLU A CA 1
ATOM 2500 C C . GLU A 1 328 ? -13.336 -33.031 -21.172 1 94.38 328 GLU A C 1
ATOM 2502 O O . GLU A 1 328 ? -14.148 -33.875 -21.578 1 94.38 328 GLU A O 1
ATOM 2507 N N . LEU A 1 329 ? -13.531 -32.281 -20.141 1 93.94 329 LEU A N 1
ATOM 2508 C CA . LEU A 1 329 ? -14.805 -32.375 -19.422 1 93.94 329 LEU A CA 1
ATOM 2509 C C . LEU A 1 329 ? -15.906 -31.656 -20.203 1 93.94 329 LEU A C 1
ATOM 2511 O O . LEU A 1 329 ? -17.094 -31.859 -19.938 1 93.94 329 LEU A O 1
ATOM 2515 N N . GLY A 1 330 ? -15.617 -30.75 -21.125 1 90.62 330 GLY A N 1
ATOM 2516 C CA . GLY A 1 330 ? -16.562 -30.188 -22.078 1 90.62 330 GLY A CA 1
ATOM 2517 C C . GLY A 1 330 ? -17.375 -29.047 -21.516 1 90.62 330 GLY A C 1
ATOM 2518 O O . GLY A 1 330 ? -18.547 -28.875 -21.859 1 90.62 330 GLY A O 1
ATOM 2519 N N . PHE A 1 331 ? -16.812 -28.297 -20.594 1 91.56 331 PHE A N 1
ATOM 2520 C CA . PHE A 1 331 ? -17.516 -27.141 -20.062 1 91.56 331 PHE A CA 1
ATOM 2521 C C . PHE A 1 331 ? -17.547 -26.016 -21.094 1 91.56 331 PHE A C 1
ATOM 2523 O O . PHE A 1 331 ? -16.562 -25.797 -21.797 1 91.56 331 PHE A O 1
ATOM 2530 N N . ALA A 1 332 ? -18.656 -25.375 -21.266 1 84.94 332 ALA A N 1
ATOM 2531 C CA . ALA A 1 332 ? -18.75 -24.188 -22.109 1 84.94 332 ALA A CA 1
ATOM 2532 C C . ALA A 1 332 ? -18.094 -22.984 -21.438 1 84.94 332 ALA A C 1
ATOM 2534 O O . ALA A 1 332 ? -18.219 -22.797 -20.219 1 84.94 332 ALA A O 1
ATOM 2535 N N . GLU A 1 333 ? -17.266 -22.312 -22.172 1 85.69 333 GLU A N 1
ATOM 2536 C CA . GLU A 1 333 ? -16.656 -21.109 -21.625 1 85.69 333 GLU A CA 1
ATOM 2537 C C . GLU A 1 333 ? -17.016 -19.875 -22.469 1 85.69 333 GLU A C 1
ATOM 2539 O O . GLU A 1 333 ? -17.047 -19.953 -23.703 1 85.69 333 GLU A O 1
ATOM 2544 N N . ASP A 1 334 ? -17.438 -18.938 -21.719 1 73 334 ASP A N 1
ATOM 2545 C CA . ASP A 1 334 ? -17.75 -17.672 -22.375 1 73 334 ASP A CA 1
ATOM 2546 C C . ASP A 1 334 ? -16.5 -16.844 -22.625 1 73 334 ASP A C 1
ATOM 2548 O O . ASP A 1 334 ? -15.547 -16.891 -21.844 1 73 334 ASP A O 1
ATOM 2552 N N . ALA A 1 335 ? -16.516 -16.391 -23.812 1 66.56 335 ALA A N 1
ATOM 2553 C CA . ALA A 1 335 ? -15.398 -15.508 -24.125 1 66.56 335 ALA A CA 1
ATOM 2554 C C . ALA A 1 335 ? -15.383 -14.297 -23.188 1 66.56 335 ALA A C 1
ATOM 2556 O O . ALA A 1 335 ? -16.422 -13.703 -22.922 1 66.56 335 ALA A O 1
ATOM 2557 N N . ALA A 1 336 ? -14.312 -14.195 -22.531 1 64.94 336 ALA A N 1
ATOM 2558 C CA . ALA A 1 336 ? -14.188 -13.023 -21.672 1 64.94 336 ALA A CA 1
ATOM 2559 C C . ALA A 1 336 ? -14.18 -11.734 -22.484 1 64.94 336 ALA A C 1
ATOM 2561 O O . ALA A 1 336 ? -13.586 -11.68 -23.562 1 64.94 336 ALA A O 1
ATOM 2562 N N . GLN A 1 337 ? -15.133 -10.867 -22.078 1 67.06 337 GLN A N 1
ATOM 2563 C CA . GLN A 1 337 ? -15.047 -9.539 -22.672 1 67.06 337 GLN A CA 1
ATOM 2564 C C . GLN A 1 337 ? -14.125 -8.633 -21.859 1 67.06 337 GLN A C 1
ATOM 2566 O O . GLN A 1 337 ? -14.336 -8.445 -20.656 1 67.06 337 GLN A O 1
ATOM 2571 N N . GLY A 1 338 ? -13.055 -8.086 -22.438 1 71.5 338 GLY A N 1
ATOM 2572 C CA . GLY A 1 338 ? -12.164 -7.137 -21.781 1 71.5 338 GLY A CA 1
ATOM 2573 C C . GLY A 1 338 ? -11.109 -7.805 -20.922 1 71.5 338 GLY A C 1
ATOM 2574 O O . GLY A 1 338 ? -10.891 -9.016 -21.031 1 71.5 338 GLY A O 1
ATOM 2575 N N . LEU A 1 339 ? -10.453 -7.008 -20.156 1 76.88 339 LEU A N 1
ATOM 2576 C CA . LEU A 1 339 ? -9.398 -7.52 -19.281 1 76.88 339 LEU A CA 1
ATOM 2577 C C . LEU A 1 339 ? -9.984 -8.281 -18.109 1 76.88 339 LEU A C 1
ATOM 2579 O O . LEU A 1 339 ? -10.805 -7.742 -17.359 1 76.88 339 LEU A O 1
ATOM 2583 N N . ALA A 1 340 ? -9.602 -9.492 -18 1 78.25 340 ALA A N 1
ATOM 2584 C CA . ALA A 1 340 ? -10.086 -10.328 -16.906 1 78.25 340 ALA A CA 1
ATOM 2585 C C . ALA A 1 340 ? -9.328 -10.031 -15.609 1 78.25 340 ALA A C 1
ATOM 2587 O O . ALA A 1 340 ? -8.164 -9.633 -15.648 1 78.25 340 ALA A O 1
ATOM 2588 N N . VAL A 1 341 ? -10.109 -10.188 -14.5 1 80.31 341 VAL A N 1
ATOM 2589 C CA . VAL A 1 341 ? -9.492 -10.055 -13.188 1 80.31 341 VAL A CA 1
ATOM 2590 C C . VAL A 1 341 ? -9.5 -11.398 -12.469 1 80.31 341 VAL A C 1
ATOM 2592 O O . VAL A 1 341 ? -10.234 -12.312 -12.852 1 80.31 341 VAL A O 1
ATOM 2595 N N . VAL A 1 342 ? -8.781 -11.492 -11.445 1 81 342 VAL A N 1
ATOM 2596 C CA . VAL A 1 342 ? -8.477 -12.75 -10.773 1 81 342 VAL A CA 1
ATOM 2597 C C . VAL A 1 342 ? -9.766 -13.391 -10.258 1 81 342 VAL A C 1
ATOM 2599 O O . VAL A 1 342 ? -9.891 -14.617 -10.219 1 81 342 VAL A O 1
ATOM 2602 N N . ALA A 1 343 ? -10.789 -12.594 -9.977 1 81.38 343 ALA A N 1
ATOM 2603 C CA . ALA A 1 343 ? -12 -13.102 -9.344 1 81.38 343 ALA A CA 1
ATOM 2604 C C . ALA A 1 343 ? -13.039 -13.5 -10.391 1 81.38 343 ALA A C 1
ATOM 2606 O O . ALA A 1 343 ? -14.07 -14.094 -10.055 1 81.38 343 ALA A O 1
ATOM 2607 N N . ASP A 1 344 ? -12.758 -13.297 -11.695 1 89.62 344 ASP A N 1
ATOM 2608 C CA . ASP A 1 344 ? -13.695 -13.664 -12.758 1 89.62 344 ASP A CA 1
ATOM 2609 C C . ASP A 1 344 ? -13.844 -15.18 -12.859 1 89.62 344 ASP A C 1
ATOM 2611 O O . ASP A 1 344 ? -12.867 -15.914 -12.719 1 89.62 344 ASP A O 1
ATOM 2615 N N . LEU A 1 345 ? -15.07 -15.539 -13.109 1 93.62 345 LEU A N 1
ATOM 2616 C CA . LEU A 1 345 ? -15.375 -16.969 -13.188 1 93.62 345 LEU A CA 1
ATOM 2617 C C . LEU A 1 345 ? -15.977 -17.312 -14.547 1 93.62 345 LEU A C 1
ATOM 2619 O O . LEU A 1 345 ? -16.797 -16.562 -15.078 1 93.62 345 LEU A O 1
ATOM 2623 N N . SER A 1 346 ? -15.516 -18.375 -15.039 1 93.94 346 SER A N 1
ATOM 2624 C CA . SER A 1 346 ? -16.047 -18.953 -16.266 1 93.94 346 SER A CA 1
ATOM 2625 C C . SER A 1 346 ? -15.766 -20.453 -16.344 1 93.94 346 SER A C 1
ATOM 2627 O O . SER A 1 346 ? -14.984 -20.984 -15.555 1 93.94 346 SER A O 1
ATOM 2629 N N . GLY A 1 347 ? -16.516 -21.172 -17.141 1 94.75 347 GLY A N 1
ATOM 2630 C CA . GLY A 1 347 ? -16.219 -22.562 -17.438 1 94.75 347 GLY A CA 1
ATOM 2631 C C . GLY A 1 347 ? -16.234 -23.453 -16.219 1 94.75 347 GLY A C 1
ATOM 2632 O O . GLY A 1 347 ? -17.172 -23.422 -15.422 1 94.75 347 GLY A O 1
ATOM 2633 N N . PRO A 1 348 ? -15.188 -24.281 -16.125 1 96.31 348 PRO A N 1
ATOM 2634 C CA . PRO A 1 348 ? -15.164 -25.266 -15.055 1 96.31 348 PRO A CA 1
ATOM 2635 C C . PRO A 1 348 ? -15.141 -24.625 -13.664 1 96.31 348 PRO A C 1
ATOM 2637 O O . PRO A 1 348 ? -15.719 -25.172 -12.719 1 96.31 348 PRO A O 1
ATOM 2640 N N . ALA A 1 349 ? -14.469 -23.531 -13.539 1 97.12 349 ALA A N 1
ATOM 2641 C CA . ALA A 1 349 ? -14.383 -22.875 -12.234 1 97.12 349 ALA A CA 1
ATOM 2642 C C . ALA A 1 349 ? -15.766 -22.469 -11.734 1 97.12 349 ALA A C 1
ATOM 2644 O O . ALA A 1 349 ? -16.109 -22.703 -10.57 1 97.12 349 ALA A O 1
ATOM 2645 N N . ARG A 1 350 ? -16.531 -21.797 -12.641 1 96.5 350 ARG A N 1
ATOM 2646 C CA . ARG A 1 350 ? -17.891 -21.406 -12.297 1 96.5 350 ARG A CA 1
ATOM 2647 C C . ARG A 1 350 ? -18.75 -22.625 -11.961 1 96.5 350 ARG A C 1
ATOM 2649 O O . ARG A 1 350 ? -19.5 -22.609 -10.984 1 96.5 350 ARG A O 1
ATOM 2656 N N . TRP A 1 351 ? -18.656 -23.625 -12.727 1 96.75 351 TRP A N 1
ATOM 2657 C CA . TRP A 1 351 ? -19.469 -24.828 -12.555 1 96.75 351 TRP A CA 1
ATOM 2658 C C . TRP A 1 351 ? -19.156 -25.5 -11.227 1 96.75 351 TRP A C 1
ATOM 2660 O O . TRP A 1 351 ? -20.078 -25.875 -10.492 1 96.75 351 TRP A O 1
ATOM 2670 N N . PHE A 1 352 ? -17.875 -25.719 -10.859 1 98.06 352 PHE A N 1
ATOM 2671 C CA . PHE A 1 352 ? -17.516 -26.391 -9.617 1 98.06 352 PHE A CA 1
ATOM 2672 C C . PHE A 1 352 ? -17.891 -25.547 -8.406 1 98.06 352 PHE A C 1
ATOM 2674 O O . PHE A 1 352 ? -18.25 -26.078 -7.355 1 98.06 352 PHE A O 1
ATOM 2681 N N . LEU A 1 353 ? -17.734 -24.219 -8.516 1 98.38 353 LEU A N 1
ATOM 2682 C CA . LEU A 1 353 ? -18.203 -23.359 -7.43 1 98.38 353 LEU A CA 1
ATOM 2683 C C . LEU A 1 353 ? -19.688 -23.578 -7.156 1 98.38 353 LEU A C 1
ATOM 2685 O O . LEU A 1 353 ? -20.094 -23.672 -6 1 98.38 353 LEU A O 1
ATOM 2689 N N . GLU A 1 354 ? -20.469 -23.688 -8.195 1 97.5 354 GLU A N 1
ATOM 2690 C CA . GLU A 1 354 ? -21.922 -23.781 -8.094 1 97.5 354 GLU A CA 1
ATOM 2691 C C . GLU A 1 354 ? -22.344 -25.172 -7.621 1 97.5 354 GLU A C 1
ATOM 2693 O O . GLU A 1 354 ? -23.266 -25.312 -6.816 1 97.5 354 GLU A O 1
ATOM 2698 N N . HIS A 1 355 ? -21.656 -26.188 -8.078 1 97.94 355 HIS A N 1
ATOM 2699 C CA . HIS A 1 355 ? -22.172 -27.547 -7.918 1 97.94 355 HIS A CA 1
ATOM 2700 C C . HIS A 1 355 ? -21.391 -28.312 -6.867 1 97.94 355 HIS A C 1
ATOM 2702 O O . HIS A 1 355 ? -21.875 -29.312 -6.316 1 97.94 355 HIS A O 1
ATOM 2708 N N . ALA A 1 356 ? -20.172 -27.891 -6.645 1 98.56 356 ALA A N 1
ATOM 2709 C CA . ALA A 1 356 ? -19.328 -28.609 -5.691 1 98.56 356 ALA A CA 1
ATOM 2710 C C . ALA A 1 356 ? -18.984 -27.734 -4.492 1 98.56 356 ALA A C 1
ATOM 2712 O O . ALA A 1 356 ? -18.453 -28.234 -3.49 1 98.56 356 ALA A O 1
ATOM 2713 N N . ARG A 1 357 ? -19.25 -26.438 -4.582 1 98.62 357 ARG A N 1
ATOM 2714 C CA . ARG A 1 357 ? -18.922 -25.469 -3.537 1 98.62 357 ARG A CA 1
ATOM 2715 C C . ARG A 1 357 ? -17.422 -25.453 -3.26 1 98.62 357 ARG A C 1
ATOM 2717 O O . ARG A 1 357 ? -17 -25.484 -2.102 1 98.62 357 ARG A O 1
ATOM 2724 N N . VAL A 1 358 ? -16.688 -25.531 -4.285 1 98.81 358 VAL A N 1
ATOM 2725 C CA . VAL A 1 358 ? -15.234 -25.391 -4.266 1 98.81 358 VAL A CA 1
ATOM 2726 C C . VAL A 1 358 ? -14.812 -24.219 -5.148 1 98.81 358 VAL A C 1
ATOM 2728 O O . VAL A 1 358 ? -15.156 -24.172 -6.332 1 98.81 358 VAL A O 1
ATOM 2731 N N . ALA A 1 359 ? -14.141 -23.234 -4.555 1 98.75 359 ALA A N 1
ATOM 2732 C CA . ALA A 1 359 ? -13.664 -22.078 -5.309 1 98.75 359 ALA A CA 1
ATOM 2733 C C . ALA A 1 359 ? -12.266 -22.344 -5.871 1 98.75 359 ALA A C 1
ATOM 2735 O O . ALA A 1 359 ? -11.344 -22.672 -5.129 1 98.75 359 ALA A O 1
ATOM 2736 N N . LEU A 1 360 ? -12.109 -22.281 -7.137 1 98.38 360 LEU A N 1
ATOM 2737 C CA . LEU A 1 360 ? -10.867 -22.375 -7.895 1 98.38 360 LEU A CA 1
ATOM 2738 C C . LEU A 1 360 ? -10.711 -21.188 -8.844 1 98.38 360 LEU A C 1
ATOM 2740 O O . LEU A 1 360 ? -11.695 -20.5 -9.156 1 98.38 360 LEU A O 1
ATOM 2744 N N . SER A 1 361 ? -9.492 -20.891 -9.273 1 97.62 361 SER A N 1
ATOM 2745 C CA . SER A 1 361 ? -9.289 -19.812 -10.242 1 97.62 361 SER A CA 1
ATOM 2746 C C . SER A 1 361 ? -9.586 -20.281 -11.664 1 97.62 361 SER A C 1
ATOM 2748 O O . SER A 1 361 ? -9.18 -21.375 -12.055 1 97.62 361 SER A O 1
ATOM 2750 N N . SER A 1 362 ? -10.289 -19.391 -12.375 1 96.62 362 SER A N 1
ATOM 2751 C CA . SER A 1 362 ? -10.617 -19.703 -13.766 1 96.62 362 SER A CA 1
ATOM 2752 C C . SER A 1 362 ? -9.414 -19.516 -14.672 1 96.62 362 SER A C 1
ATOM 2754 O O . SER A 1 362 ? -8.75 -18.469 -14.625 1 96.62 362 SER A O 1
ATOM 2756 N N . GLY A 1 363 ? -9.195 -20.5 -15.516 1 95.69 363 GLY A N 1
ATOM 2757 C CA . GLY A 1 363 ? -8 -20.484 -16.344 1 95.69 363 GLY A CA 1
ATOM 2758 C C . GLY A 1 363 ? -7.992 -19.375 -17.375 1 95.69 363 GLY A C 1
ATOM 2759 O O . GLY A 1 363 ? -6.93 -18.875 -17.75 1 95.69 363 GLY A O 1
ATOM 2760 N N . HIS A 1 364 ? -9.172 -18.891 -17.812 1 94.25 364 HIS A N 1
ATOM 2761 C CA . HIS A 1 364 ? -9.266 -17.906 -18.891 1 94.25 364 HIS A CA 1
ATOM 2762 C C . HIS A 1 364 ? -8.617 -16.578 -18.484 1 94.25 364 HIS A C 1
ATOM 2764 O O . HIS A 1 364 ? -8.141 -15.836 -19.344 1 94.25 364 HIS A O 1
ATOM 2770 N N . VAL A 1 365 ? -8.5 -16.312 -17.203 1 94.69 365 VAL A N 1
ATOM 2771 C CA . VAL A 1 365 ? -7.984 -15.008 -16.766 1 94.69 365 VAL A CA 1
ATOM 2772 C C . VAL A 1 365 ? -6.469 -14.969 -16.938 1 94.69 365 VAL A C 1
ATOM 2774 O O . VAL A 1 365 ? -5.867 -13.891 -16.922 1 94.69 365 VAL A O 1
ATOM 2777 N N . PHE A 1 366 ? -5.859 -16.094 -17.188 1 96.56 366 PHE A N 1
ATOM 2778 C CA . PHE A 1 366 ? -4.406 -16.172 -17.281 1 96.56 366 PHE A CA 1
ATOM 2779 C C . PHE A 1 366 ? -3.936 -15.961 -18.719 1 96.56 366 PHE A C 1
ATOM 2781 O O . PHE A 1 366 ? -2.744 -16.078 -19 1 96.56 366 PHE A O 1
ATOM 2788 N N . GLY A 1 367 ? -4.883 -15.672 -19.641 1 95.12 367 GLY A N 1
ATOM 2789 C CA . GLY A 1 367 ? -4.512 -15.344 -21 1 95.12 367 GLY A CA 1
ATOM 2790 C C . GLY A 1 367 ? -4.562 -16.531 -21.938 1 95.12 367 GLY A C 1
ATOM 2791 O O . GLY A 1 367 ? -5.188 -17.547 -21.625 1 95.12 367 GLY A O 1
ATOM 2792 N N . THR A 1 368 ? -3.922 -16.391 -23.109 1 95.19 368 THR A N 1
ATOM 2793 C CA . THR A 1 368 ? -3.955 -17.391 -24.172 1 95.19 368 THR A CA 1
ATOM 2794 C C . THR A 1 368 ? -3.508 -18.75 -23.641 1 95.19 368 THR A C 1
ATOM 2796 O O . THR A 1 368 ? -2.457 -18.859 -23 1 95.19 368 THR A O 1
ATOM 2799 N N . GLY A 1 369 ? -4.332 -19.703 -23.859 1 93.56 369 GLY A N 1
ATOM 2800 C CA . GLY A 1 369 ? -4.02 -21.062 -23.422 1 93.56 369 GLY A CA 1
ATOM 2801 C C . GLY A 1 369 ? -4.641 -21.406 -22.094 1 93.56 369 GLY A C 1
ATOM 2802 O O . GLY A 1 369 ? -4.57 -22.562 -21.641 1 93.56 369 GLY A O 1
ATOM 2803 N N . GLY A 1 370 ? -5.359 -20.453 -21.438 1 94.62 370 GLY A N 1
ATOM 2804 C CA . GLY A 1 370 ? -5.891 -20.672 -20.109 1 94.62 370 GLY A CA 1
ATOM 2805 C C . GLY A 1 370 ? -7.297 -21.234 -20.109 1 94.62 370 GLY A C 1
ATOM 2806 O O . GLY A 1 370 ? -7.715 -21.875 -19.141 1 94.62 370 GLY A O 1
ATOM 2807 N N . ALA A 1 371 ? -8.07 -21 -21.219 1 93.88 371 ALA A N 1
ATOM 2808 C CA . ALA A 1 371 ? -9.461 -21.453 -21.281 1 93.88 371 ALA A CA 1
ATOM 2809 C C . ALA A 1 371 ? -9.555 -22.953 -21.047 1 93.88 371 ALA A C 1
ATOM 2811 O O . ALA A 1 371 ? -8.742 -23.719 -21.562 1 93.88 371 ALA A O 1
ATOM 2812 N N . GLY A 1 372 ? -10.531 -23.312 -20.188 1 95.06 372 GLY A N 1
ATOM 2813 C CA . GLY A 1 372 ? -10.773 -24.719 -19.922 1 95.06 372 GLY A CA 1
ATOM 2814 C C . GLY A 1 372 ? -9.906 -25.266 -18.812 1 95.06 372 GLY A C 1
ATOM 2815 O O . GLY A 1 372 ? -9.992 -26.453 -18.469 1 95.06 372 GLY A O 1
ATOM 2816 N N . HIS A 1 373 ? -9.102 -24.438 -18.219 1 96.19 373 HIS A N 1
ATOM 2817 C CA . HIS A 1 373 ? -8.211 -24.859 -17.141 1 96.19 373 HIS A CA 1
ATOM 2818 C C . HIS A 1 373 ? -8.656 -24.281 -15.805 1 96.19 373 HIS A C 1
ATOM 2820 O O . HIS A 1 373 ? -9.508 -23.391 -15.758 1 96.19 373 HIS A O 1
ATOM 2826 N N . LEU A 1 374 ? -8.141 -24.875 -14.75 1 97.38 374 LEU A N 1
ATOM 2827 C CA . LEU A 1 374 ? -8.266 -24.391 -13.375 1 97.38 374 LEU A CA 1
ATOM 2828 C C . LEU A 1 374 ? -6.902 -24.25 -12.719 1 97.38 374 LEU A C 1
ATOM 2830 O O . LEU A 1 374 ? -6 -25.062 -12.969 1 97.38 374 LEU A O 1
ATOM 2834 N N . ARG A 1 375 ? -6.754 -23.25 -11.961 1 98.12 375 ARG A N 1
ATOM 2835 C CA . ARG A 1 375 ? -5.645 -23.234 -11.016 1 98.12 375 ARG A CA 1
ATOM 2836 C C . ARG A 1 375 ? -6.117 -23.562 -9.602 1 98.12 375 ARG A C 1
ATOM 2838 O O . ARG A 1 375 ? -7.094 -22.984 -9.117 1 98.12 375 ARG A O 1
ATOM 2845 N N . LEU A 1 376 ? -5.441 -24.469 -8.977 1 98.56 376 LEU A N 1
ATOM 2846 C CA . LEU A 1 376 ? -5.797 -24.938 -7.645 1 98.56 376 LEU A CA 1
ATOM 2847 C C . LEU A 1 376 ? -4.664 -24.688 -6.656 1 98.56 376 LEU A C 1
ATOM 2849 O O . LEU A 1 376 ? -3.506 -25.016 -6.934 1 98.56 376 LEU A O 1
ATOM 2853 N N . ASN A 1 377 ? -4.961 -24.047 -5.543 1 98.69 377 ASN A N 1
ATOM 2854 C CA . ASN A 1 377 ? -4.043 -23.844 -4.43 1 98.69 377 ASN A CA 1
ATOM 2855 C C . ASN A 1 377 ? -4.027 -25.047 -3.486 1 98.69 377 ASN A C 1
ATOM 2857 O O . ASN A 1 377 ? -5.004 -25.297 -2.781 1 98.69 377 ASN A O 1
ATOM 2861 N N . PHE A 1 378 ? -2.895 -25.766 -3.438 1 98.75 378 PHE A N 1
ATOM 2862 C CA . PHE A 1 378 ? -2.871 -26.984 -2.619 1 98.75 378 PHE A CA 1
ATOM 2863 C C . PHE A 1 378 ? -2.109 -26.734 -1.321 1 98.75 378 PHE A C 1
ATOM 2865 O O . PHE A 1 378 ? -1.695 -27.688 -0.653 1 98.75 378 PHE A O 1
ATOM 2872 N N . ALA A 1 379 ? -1.883 -25.484 -0.93 1 98.88 379 ALA A N 1
ATOM 2873 C CA . ALA A 1 379 ? -1.266 -25.125 0.341 1 98.88 379 ALA A CA 1
ATOM 2874 C C . ALA A 1 379 ? -2.299 -25.094 1.464 1 98.88 379 ALA A C 1
ATOM 2876 O O . ALA A 1 379 ? -2.58 -24.031 2.027 1 98.88 379 ALA A O 1
ATOM 2877 N N . THR A 1 380 ? -2.816 -26.172 1.801 1 98.81 380 THR A N 1
ATOM 2878 C CA . THR A 1 380 ? -3.844 -26.359 2.818 1 98.81 380 THR A CA 1
ATOM 2879 C C . THR A 1 380 ? -3.688 -27.719 3.49 1 98.81 380 THR A C 1
ATOM 2881 O O . THR A 1 380 ? -2.715 -28.438 3.238 1 98.81 380 THR A O 1
ATOM 2884 N N . SER A 1 381 ? -4.598 -28.094 4.406 1 98.62 381 SER A N 1
ATOM 2885 C CA . SER A 1 381 ? -4.516 -29.375 5.094 1 98.62 381 SER A CA 1
ATOM 2886 C C . SER A 1 381 ? -4.91 -30.516 4.172 1 98.62 381 SER A C 1
ATOM 2888 O O . SER A 1 381 ? -5.633 -30.312 3.193 1 98.62 381 SER A O 1
ATOM 2890 N N . ARG A 1 382 ? -4.406 -31.703 4.488 1 98.38 382 ARG A N 1
ATOM 2891 C CA . ARG A 1 382 ? -4.781 -32.906 3.748 1 98.38 382 ARG A CA 1
ATOM 2892 C C . ARG A 1 382 ? -6.293 -33.094 3.764 1 98.38 382 ARG A C 1
ATOM 2894 O O . ARG A 1 382 ? -6.883 -33.5 2.756 1 98.38 382 ARG A O 1
ATOM 2901 N N . ALA A 1 383 ? -6.898 -32.781 4.887 1 98.56 383 ALA A N 1
ATOM 2902 C CA . ALA A 1 383 ? -8.336 -32.938 5.039 1 98.56 383 ALA A CA 1
ATOM 2903 C C . ALA A 1 383 ? -9.102 -32.031 4.086 1 98.56 383 ALA A C 1
ATOM 2905 O O . ALA A 1 383 ? -10.055 -32.469 3.432 1 98.56 383 ALA A O 1
ATOM 2906 N N . ILE A 1 384 ? -8.742 -30.797 4.031 1 98.75 384 ILE A N 1
ATOM 2907 C CA . ILE A 1 384 ? -9.414 -29.844 3.166 1 98.75 384 ILE A CA 1
ATOM 2908 C C . ILE A 1 384 ? -9.195 -30.219 1.703 1 98.75 384 ILE A C 1
ATOM 2910 O O . ILE A 1 384 ? -10.133 -30.188 0.901 1 98.75 384 ILE A O 1
ATOM 2914 N N . LEU A 1 385 ? -7.977 -30.562 1.346 1 98.81 385 LEU A N 1
ATOM 2915 C CA . LEU A 1 385 ? -7.648 -30.953 -0.02 1 98.81 385 LEU A CA 1
ATOM 2916 C C . LEU A 1 385 ? -8.469 -32.188 -0.445 1 98.81 385 LEU A C 1
ATOM 2918 O O . LEU A 1 385 ? -9.023 -32.188 -1.544 1 98.81 385 LEU A O 1
ATOM 2922 N N . THR A 1 386 ? -8.539 -33.156 0.411 1 98.81 386 THR A N 1
ATOM 2923 C CA . THR A 1 386 ? -9.289 -34.375 0.139 1 98.81 386 THR A CA 1
ATOM 2924 C C . THR A 1 386 ? -10.773 -34.062 -0.029 1 98.81 386 THR A C 1
ATOM 2926 O O . THR A 1 386 ? -11.406 -34.531 -0.972 1 98.81 386 THR A O 1
ATOM 2929 N N . GLU A 1 387 ? -11.273 -33.281 0.86 1 98.81 387 GLU A N 1
ATOM 2930 C CA . GLU A 1 387 ? -12.688 -32.938 0.803 1 98.81 387 GLU A CA 1
ATOM 2931 C C . GLU A 1 387 ? -13.023 -32.188 -0.472 1 98.81 387 GLU A C 1
ATOM 2933 O O . GLU A 1 387 ? -14.047 -32.438 -1.106 1 98.81 387 GLU A O 1
ATOM 2938 N N . ALA A 1 388 ? -12.219 -31.234 -0.853 1 98.88 388 ALA A N 1
ATOM 2939 C CA . ALA A 1 388 ? -12.461 -30.438 -2.049 1 98.88 388 ALA A CA 1
ATOM 2940 C C . ALA A 1 388 ? -12.531 -31.312 -3.295 1 98.88 388 ALA A C 1
ATOM 2942 O O . ALA A 1 388 ? -13.469 -31.203 -4.086 1 98.88 388 ALA A O 1
ATOM 2943 N N . LEU A 1 389 ? -11.531 -32.188 -3.457 1 98.75 389 LEU A N 1
ATOM 2944 C CA . LEU A 1 389 ? -11.492 -33.031 -4.648 1 98.75 389 LEU A CA 1
ATOM 2945 C C . LEU A 1 389 ? -12.617 -34.062 -4.621 1 98.75 389 LEU A C 1
ATOM 2947 O O . LEU A 1 389 ? -13.164 -34.406 -5.668 1 98.75 389 LEU A O 1
ATOM 2951 N N . SER A 1 390 ? -12.977 -34.531 -3.436 1 98.69 390 SER A N 1
ATOM 2952 C CA . SER A 1 390 ? -14.102 -35.469 -3.301 1 98.69 390 SER A CA 1
ATOM 2953 C C . SER A 1 390 ? -15.414 -34.812 -3.723 1 98.69 390 SER A C 1
ATOM 2955 O O . SER A 1 390 ? -16.219 -35.406 -4.426 1 98.69 390 SER A O 1
ATOM 2957 N N . ARG A 1 391 ? -15.609 -33.562 -3.312 1 98.69 391 ARG A N 1
ATOM 2958 C CA . ARG A 1 391 ? -16.797 -32.812 -3.711 1 98.69 391 ARG A CA 1
ATOM 2959 C C . ARG A 1 391 ? -16.844 -32.656 -5.227 1 98.69 391 ARG A C 1
ATOM 2961 O O . ARG A 1 391 ? -17.906 -32.781 -5.836 1 98.69 391 ARG A O 1
ATOM 2968 N N . MET A 1 392 ? -15.75 -32.281 -5.77 1 98.56 392 MET A N 1
ATOM 2969 C CA . MET A 1 392 ? -15.672 -32.062 -7.215 1 98.56 392 MET A CA 1
ATOM 2970 C C . MET A 1 392 ? -16 -33.375 -7.957 1 98.56 392 MET A C 1
ATOM 2972 O O . MET A 1 392 ? -16.766 -33.344 -8.93 1 98.56 392 MET A O 1
ATOM 2976 N N . GLY A 1 393 ? -15.438 -34.469 -7.488 1 98.06 393 GLY A N 1
ATOM 2977 C CA . GLY A 1 393 ? -15.719 -35.75 -8.086 1 98.06 393 GLY A CA 1
ATOM 2978 C C . GLY A 1 393 ? -17.188 -36.156 -8.016 1 98.06 393 GLY A C 1
ATOM 2979 O O . GLY A 1 393 ? -17.75 -36.625 -8.992 1 98.06 393 GLY A O 1
ATOM 2980 N N . ARG A 1 394 ? -17.812 -35.938 -6.879 1 97.88 394 ARG A N 1
ATOM 2981 C CA . ARG A 1 394 ? -19.219 -36.219 -6.707 1 97.88 394 ARG A CA 1
ATOM 2982 C C . ARG A 1 394 ? -20.078 -35.406 -7.652 1 97.88 394 ARG A C 1
ATOM 2984 O O . ARG A 1 394 ? -21.062 -35.906 -8.211 1 97.88 394 ARG A O 1
ATOM 2991 N N . ALA A 1 395 ? -19.719 -34.156 -7.75 1 97.31 395 ALA A N 1
ATOM 2992 C CA . ALA A 1 395 ? -20.469 -33.281 -8.648 1 97.31 395 ALA A CA 1
ATOM 2993 C C . ALA A 1 395 ? -20.375 -33.75 -10.094 1 97.31 395 ALA A C 1
ATOM 2995 O O . ALA A 1 395 ? -21.375 -33.75 -10.82 1 97.31 395 ALA A O 1
ATOM 2996 N N . LEU A 1 396 ? -19.25 -34.156 -10.539 1 95.88 396 LEU A N 1
ATOM 2997 C CA . LEU A 1 396 ? -19.062 -34.625 -11.906 1 95.88 396 LEU A CA 1
ATOM 2998 C C . LEU A 1 396 ? -19.859 -35.906 -12.148 1 95.88 396 LEU A C 1
ATOM 3000 O O . LEU A 1 396 ? -20.422 -36.094 -13.227 1 95.88 396 LEU A O 1
ATOM 3004 N N . ALA A 1 397 ? -19.859 -36.719 -11.172 1 94.5 397 ALA A N 1
ATOM 3005 C CA . ALA A 1 397 ? -20.609 -37.938 -11.297 1 94.5 397 ALA A CA 1
ATOM 3006 C C . ALA A 1 397 ? -22.109 -37.656 -11.461 1 94.5 397 ALA A C 1
ATOM 3008 O O . ALA A 1 397 ? -22.812 -38.406 -12.164 1 94.5 397 ALA A O 1
ATOM 3009 N N . GLY A 1 398 ? -22.516 -36.625 -10.852 1 89.94 398 GLY A N 1
ATOM 3010 C CA . GLY A 1 398 ? -23.922 -36.219 -10.961 1 89.94 398 GLY A CA 1
ATOM 3011 C C . GLY A 1 398 ? -24.25 -35.562 -12.289 1 89.94 398 GLY A C 1
ATOM 3012 O O . GLY A 1 398 ? -25.406 -35.531 -12.695 1 89.94 398 GLY A O 1
ATOM 3013 N N . ARG A 1 399 ? -23.328 -35.031 -12.914 1 84.88 399 ARG A N 1
ATOM 3014 C CA . ARG A 1 399 ? -23.516 -34.406 -14.219 1 84.88 399 ARG A CA 1
ATOM 3015 C C . ARG A 1 399 ? -23.75 -35.438 -15.305 1 84.88 399 ARG A C 1
ATOM 3017 O O . ARG A 1 399 ? -24.531 -35.25 -16.219 1 84.88 399 ARG A O 1
ATOM 3024 N N . SER A 1 400 ? -22.984 -36.469 -15.289 1 71.5 400 SER A N 1
ATOM 3025 C CA . SER A 1 400 ? -23.031 -37.531 -16.297 1 71.5 400 SER A CA 1
ATOM 3026 C C . SER A 1 400 ? -24.297 -38.375 -16.156 1 71.5 400 SER A C 1
ATOM 3028 O O . SER A 1 400 ? -24.75 -39 -17.125 1 71.5 400 SER A O 1
ATOM 3030 N N . GLY A 1 401 ? -24.969 -38.281 -15.031 1 58.84 401 GLY A N 1
ATOM 3031 C CA . GLY A 1 401 ? -26.203 -39 -14.883 1 58.84 401 GLY A CA 1
ATOM 3032 C C . GLY A 1 401 ? -27.438 -38.188 -15.172 1 58.84 401 GLY A C 1
ATOM 3033 O O . GLY A 1 401 ? -27.359 -36.938 -15.227 1 58.84 401 GLY A O 1
ATOM 3034 N N . MET B 1 1 ? -4.723 11.844 37.406 1 48.53 1 MET B N 1
ATOM 3035 C CA . MET B 1 1 ? -4.043 12.422 36.25 1 48.53 1 MET B CA 1
ATOM 3036 C C . MET B 1 1 ? -4.539 11.789 34.938 1 48.53 1 MET B C 1
ATOM 3038 O O . MET B 1 1 ? -4.68 10.562 34.875 1 48.53 1 MET B O 1
ATOM 3042 N N . THR B 1 2 ? -5.145 12.594 34.031 1 73.19 2 THR B N 1
ATOM 3043 C CA . THR B 1 2 ? -5.734 12.086 32.812 1 73.19 2 THR B CA 1
ATOM 3044 C C . THR B 1 2 ? -4.68 11.422 31.938 1 73.19 2 THR B C 1
ATOM 3046 O O . THR B 1 2 ? -3.545 11.898 31.844 1 73.19 2 THR B O 1
ATOM 3049 N N . PHE B 1 3 ? -4.883 10.25 31.531 1 89 3 PHE B N 1
ATOM 3050 C CA . PHE B 1 3 ? -3.998 9.453 30.703 1 89 3 PHE B CA 1
ATOM 3051 C C . PHE B 1 3 ? -3.5 10.266 29.516 1 89 3 PHE B C 1
ATOM 3053 O O . PHE B 1 3 ? -4.289 10.891 28.812 1 89 3 PHE B O 1
ATOM 3060 N N . ASN B 1 4 ? -2.164 10.492 29.438 1 96.25 4 ASN B N 1
ATOM 3061 C CA . ASN B 1 4 ? -1.518 11.141 28.297 1 96.25 4 ASN B CA 1
ATOM 3062 C C . ASN B 1 4 ? -0.641 10.164 27.531 1 96.25 4 ASN B C 1
ATOM 3064 O O . ASN B 1 4 ? 0.435 9.781 28 1 96.25 4 ASN B O 1
ATOM 3068 N N . PRO B 1 5 ? -1.055 9.836 26.281 1 98 5 PRO B N 1
ATOM 3069 C CA . PRO B 1 5 ? -0.319 8.82 25.516 1 98 5 PRO B CA 1
ATOM 3070 C C . PRO B 1 5 ? 1.14 9.211 25.281 1 98 5 PRO B C 1
ATOM 3072 O O . PRO B 1 5 ? 2.002 8.336 25.156 1 98 5 PRO B O 1
ATOM 3075 N N . PHE B 1 6 ? 1.49 10.445 25.281 1 98.56 6 PHE B N 1
ATOM 3076 C CA . PHE B 1 6 ? 2.818 10.93 24.922 1 98.56 6 PHE B CA 1
ATOM 3077 C C . PHE B 1 6 ? 3.787 10.773 26.094 1 98.56 6 PHE B C 1
ATOM 3079 O O . PHE B 1 6 ? 5 10.906 25.922 1 98.56 6 PHE B O 1
ATOM 3086 N N . GLU B 1 7 ? 3.262 10.445 27.266 1 98.12 7 GLU B N 1
ATOM 3087 C CA . GLU B 1 7 ? 4.109 10.375 28.453 1 98.12 7 GLU B CA 1
ATOM 3088 C C . GLU B 1 7 ? 4.328 8.922 28.875 1 98.12 7 GLU B C 1
ATOM 3090 O O . GLU B 1 7 ? 4.848 8.672 29.969 1 98.12 7 GLU B O 1
ATOM 3095 N N . GLU B 1 8 ? 3.961 7.957 27.984 1 96.88 8 GLU B N 1
ATOM 3096 C CA . GLU B 1 8 ? 4.035 6.543 28.328 1 96.88 8 GLU B CA 1
ATOM 3097 C C . GLU B 1 8 ? 5.438 5.988 28.078 1 96.88 8 GLU B C 1
ATOM 3099 O O . GLU B 1 8 ? 5.844 5.012 28.719 1 96.88 8 GLU B O 1
ATOM 3104 N N . LEU B 1 9 ? 6.125 6.582 27.156 1 97.81 9 LEU B N 1
ATOM 3105 C CA . LEU B 1 9 ? 7.375 5.98 26.703 1 97.81 9 LEU B CA 1
ATOM 3106 C C . LEU B 1 9 ? 8.562 6.879 27.031 1 97.81 9 LEU B C 1
ATOM 3108 O O . LEU B 1 9 ? 8.484 8.102 26.891 1 97.81 9 LEU B O 1
ATOM 3112 N N . THR B 1 10 ? 9.656 6.273 27.5 1 97.19 10 THR B N 1
ATOM 3113 C CA . THR B 1 10 ? 10.914 6.984 27.688 1 97.19 10 THR B CA 1
ATOM 3114 C C . THR B 1 10 ? 11.664 7.117 26.359 1 97.19 10 THR B C 1
ATOM 3116 O O . THR B 1 10 ? 11.344 6.422 25.391 1 97.19 10 THR B O 1
ATOM 3119 N N . LEU B 1 11 ? 12.578 7.977 26.375 1 97.5 11 LEU B N 1
ATOM 3120 C CA . LEU B 1 11 ? 13.422 8.133 25.188 1 97.5 11 LEU B CA 1
ATOM 3121 C C . LEU B 1 11 ? 14.117 6.824 24.844 1 97.5 11 LEU B C 1
ATOM 3123 O O . LEU B 1 11 ? 14.242 6.477 23.672 1 97.5 11 LEU B O 1
ATOM 3127 N N . ASP B 1 12 ? 14.602 6.109 25.812 1 97.06 12 ASP B N 1
ATOM 3128 C CA . ASP B 1 12 ? 15.289 4.84 25.594 1 97.06 12 ASP B CA 1
ATOM 3129 C C . ASP B 1 12 ? 14.352 3.816 24.953 1 97.06 12 ASP B C 1
ATOM 3131 O O . ASP B 1 12 ? 14.781 3.045 24.078 1 97.06 12 ASP B O 1
ATOM 3135 N N . GLN B 1 13 ? 13.141 3.779 25.375 1 97.88 13 GLN B N 1
ATOM 3136 C CA . GLN B 1 13 ? 12.164 2.879 24.781 1 97.88 13 GLN B CA 1
ATOM 3137 C C . GLN B 1 13 ? 11.859 3.27 23.344 1 97.88 13 GLN B C 1
ATOM 3139 O O . GLN B 1 13 ? 11.727 2.402 22.469 1 97.88 13 GLN B O 1
ATOM 3144 N N . LEU B 1 14 ? 11.734 4.586 23.062 1 98.31 14 LEU B N 1
ATOM 3145 C CA . LEU B 1 14 ? 11.484 5.082 21.719 1 98.31 14 LEU B CA 1
ATOM 3146 C C . LEU B 1 14 ? 12.641 4.727 20.781 1 98.31 14 LEU B C 1
ATOM 3148 O O . LEU B 1 14 ? 12.422 4.418 19.609 1 98.31 14 LEU B O 1
ATOM 3152 N N . ARG B 1 15 ? 13.82 4.711 21.312 1 97.62 15 ARG B N 1
ATOM 3153 C CA . ARG B 1 15 ? 15.016 4.453 20.516 1 97.62 15 ARG B CA 1
ATOM 3154 C C . ARG B 1 15 ? 15.102 2.982 20.109 1 97.62 15 ARG B C 1
ATOM 3156 O O . ARG B 1 15 ? 15.906 2.615 19.266 1 97.62 15 ARG B O 1
ATOM 3163 N N . LEU B 1 16 ? 14.227 2.102 20.656 1 97.31 16 LEU B N 1
ATOM 3164 C CA . LEU B 1 16 ? 14.156 0.703 20.25 1 97.31 16 LEU B CA 1
ATOM 3165 C C . LEU B 1 16 ? 13.438 0.563 18.906 1 97.31 16 LEU B C 1
ATOM 3167 O O . LEU B 1 16 ? 13.523 -0.477 18.25 1 97.31 16 LEU B O 1
ATOM 3171 N N . ARG B 1 17 ? 12.75 1.616 18.484 1 98 17 ARG B N 1
ATOM 3172 C CA . ARG B 1 17 ? 12 1.571 17.25 1 98 17 ARG B CA 1
ATOM 3173 C C . ARG B 1 17 ? 12.93 1.552 16.031 1 98 17 ARG B C 1
ATOM 3175 O O . ARG B 1 17 ? 14.07 2.018 16.125 1 98 17 ARG B O 1
ATOM 3182 N N . THR B 1 18 ? 12.398 0.944 14.969 1 97.81 18 THR B N 1
ATOM 3183 C CA . THR B 1 18 ? 13.242 0.746 13.797 1 97.81 18 THR B CA 1
ATOM 3184 C C . THR B 1 18 ? 12.734 1.571 12.617 1 97.81 18 THR B C 1
ATOM 3186 O O . THR B 1 18 ? 13.281 1.501 11.516 1 97.81 18 THR B O 1
ATOM 3189 N N . SER B 1 19 ? 11.719 2.346 12.797 1 97.81 19 SER B N 1
ATOM 3190 C CA . SER B 1 19 ? 11.156 3.176 11.734 1 97.81 19 SER B CA 1
ATOM 3191 C C . SER B 1 19 ? 12.062 4.359 11.422 1 97.81 19 SER B C 1
ATOM 3193 O O . SER B 1 19 ? 13.039 4.605 12.133 1 97.81 19 SER B O 1
ATOM 3195 N N . MET B 1 20 ? 11.719 5.078 10.438 1 97.06 20 MET B N 1
ATOM 3196 C CA . MET B 1 20 ? 12.492 6.176 9.867 1 97.06 20 MET B CA 1
ATOM 3197 C C . MET B 1 20 ? 12.781 7.242 10.922 1 97.06 20 MET B C 1
ATOM 3199 O O . MET B 1 20 ? 13.898 7.758 11 1 97.06 20 MET B O 1
ATOM 3203 N N . LYS B 1 21 ? 11.797 7.586 11.719 1 97.5 21 LYS B N 1
ATOM 3204 C CA . LYS B 1 21 ? 11.945 8.633 12.719 1 97.5 21 LYS B CA 1
ATOM 3205 C C . LYS B 1 21 ? 13.148 8.375 13.617 1 97.5 21 LYS B C 1
ATOM 3207 O O . LYS B 1 21 ? 13.883 9.305 13.969 1 97.5 21 LYS B O 1
ATOM 3212 N N . TRP B 1 22 ? 13.445 7.141 13.891 1 97.88 22 TRP B N 1
ATOM 3213 C CA . TRP B 1 22 ? 14.422 6.824 14.93 1 97.88 22 TRP B CA 1
ATOM 3214 C C . TRP B 1 22 ? 15.688 6.238 14.32 1 97.88 22 TRP B C 1
ATOM 3216 O O . TRP B 1 22 ? 16.672 5.988 15.031 1 97.88 22 TRP B O 1
ATOM 3226 N N . ARG B 1 23 ? 15.656 6.082 12.945 1 97.38 23 ARG B N 1
ATOM 3227 C CA . ARG B 1 23 ? 16.797 5.402 12.344 1 97.38 23 ARG B CA 1
ATOM 3228 C C . ARG B 1 23 ? 17.453 6.27 11.273 1 97.38 23 ARG B C 1
ATOM 3230 O O . ARG B 1 23 ? 18.594 6.027 10.875 1 97.38 23 ARG B O 1
ATOM 3237 N N . ALA B 1 24 ? 16.766 7.289 10.82 1 96.25 24 ALA B N 1
ATOM 3238 C CA . ALA B 1 24 ? 17.281 8.086 9.703 1 96.25 24 ALA B CA 1
ATOM 3239 C C . ALA B 1 24 ? 18.484 8.914 10.125 1 96.25 24 ALA B C 1
ATOM 3241 O O . ALA B 1 24 ? 19.344 9.234 9.297 1 96.25 24 ALA B O 1
ATOM 3242 N N . HIS B 1 25 ? 18.578 9.32 11.422 1 97.31 25 HIS B N 1
ATOM 3243 C CA . HIS B 1 25 ? 19.672 10.133 11.953 1 97.31 25 HIS B CA 1
ATOM 3244 C C . HIS B 1 25 ? 20.422 9.406 13.062 1 97.31 25 HIS B C 1
ATOM 3246 O O . HIS B 1 25 ? 19.906 8.422 13.617 1 97.31 25 HIS B O 1
ATOM 3252 N N . PRO B 1 26 ? 21.609 9.859 13.359 1 97.19 26 PRO B N 1
ATOM 3253 C CA . PRO B 1 26 ? 22.344 9.266 14.477 1 97.19 26 PRO B CA 1
ATOM 3254 C C . PRO B 1 26 ? 21.594 9.328 15.797 1 97.19 26 PRO B C 1
ATOM 3256 O O . PRO B 1 26 ? 20.719 10.188 15.969 1 97.19 26 PRO B O 1
ATOM 3259 N N . ALA B 1 27 ? 21.953 8.523 16.719 1 96 27 ALA B N 1
ATOM 3260 C CA . ALA B 1 27 ? 21.219 8.289 17.969 1 96 27 ALA B CA 1
ATOM 3261 C C . ALA B 1 27 ? 21.156 9.547 18.828 1 96 27 ALA B C 1
ATOM 3263 O O . ALA B 1 27 ? 20.234 9.719 19.609 1 96 27 ALA B O 1
ATOM 3264 N N . ASP B 1 28 ? 22.094 10.414 18.688 1 97.44 28 ASP B N 1
ATOM 3265 C CA . ASP B 1 28 ? 22.141 11.602 19.531 1 97.44 28 ASP B CA 1
ATOM 3266 C C . ASP B 1 28 ? 21.234 12.703 18.984 1 97.44 28 ASP B C 1
ATOM 3268 O O . ASP B 1 28 ? 21.031 13.727 19.656 1 97.44 28 ASP B O 1
ATOM 3272 N N . VAL B 1 29 ? 20.703 12.508 17.828 1 98.62 29 VAL B N 1
ATOM 3273 C CA . VAL B 1 29 ? 19.797 13.484 17.219 1 98.62 29 VAL B CA 1
ATOM 3274 C C . VAL B 1 29 ? 18.375 13.258 17.734 1 98.62 29 VAL B C 1
ATOM 3276 O O . VAL B 1 29 ? 17.906 12.125 17.797 1 98.62 29 VAL B O 1
ATOM 3279 N N . LEU B 1 30 ? 17.734 14.297 18.25 1 98.75 30 LEU B N 1
ATOM 3280 C CA . LEU B 1 30 ? 16.312 14.227 18.547 1 98.75 30 LEU B CA 1
ATOM 3281 C C . LEU B 1 30 ? 15.477 14.414 17.281 1 98.75 30 LEU B C 1
ATOM 3283 O O . LEU B 1 30 ? 15.578 15.445 16.625 1 98.75 30 LEU B O 1
ATOM 3287 N N . PRO B 1 31 ? 14.695 13.414 16.891 1 98.62 31 PRO B N 1
ATOM 3288 C CA . PRO B 1 31 ? 13.969 13.469 15.625 1 98.62 31 PRO B CA 1
ATOM 3289 C C . PRO B 1 31 ? 12.586 14.109 15.766 1 98.62 31 PRO B C 1
ATOM 3291 O O . PRO B 1 31 ? 11.656 13.477 16.266 1 98.62 31 PRO B O 1
ATOM 3294 N N . LEU B 1 32 ? 12.398 15.32 15.344 1 98.62 32 LEU B N 1
ATOM 3295 C CA . LEU B 1 32 ? 11.117 16.016 15.359 1 98.62 32 LEU B CA 1
ATOM 3296 C C . LEU B 1 32 ? 10.727 16.453 13.953 1 98.62 32 LEU B C 1
ATOM 3298 O O . LEU B 1 32 ? 10.258 17.578 13.758 1 98.62 32 LEU B O 1
ATOM 3302 N N . TRP B 1 33 ? 10.883 15.586 12.961 1 97.31 33 TRP B N 1
ATOM 3303 C CA . TRP B 1 33 ? 10.727 15.992 11.57 1 97.31 33 TRP B CA 1
ATOM 3304 C C . TRP B 1 33 ? 9.641 15.164 10.883 1 97.31 33 TRP B C 1
ATOM 3306 O O . TRP B 1 33 ? 8.766 15.719 10.219 1 97.31 33 TRP B O 1
ATOM 3316 N N . VAL B 1 34 ? 9.609 13.828 10.977 1 96.12 34 VAL B N 1
ATOM 3317 C CA . VAL B 1 34 ? 8.688 12.969 10.25 1 96.12 34 VAL B CA 1
ATOM 3318 C C . VAL B 1 34 ? 7.406 12.773 11.062 1 96.12 34 VAL B C 1
ATOM 3320 O O . VAL B 1 34 ? 7.449 12.727 12.297 1 96.12 34 VAL B O 1
ATOM 3323 N N . ALA B 1 35 ? 6.273 12.648 10.359 1 97 35 ALA B N 1
ATOM 3324 C CA . ALA B 1 35 ? 4.961 12.594 11.008 1 97 35 ALA B CA 1
ATOM 3325 C C . ALA B 1 35 ? 4.691 11.211 11.586 1 97 35 ALA B C 1
ATOM 3327 O O . ALA B 1 35 ? 3.795 10.5 11.133 1 97 35 ALA B O 1
ATOM 3328 N N . GLU B 1 36 ? 5.418 10.859 12.547 1 98 36 GLU B N 1
ATOM 3329 C CA . GLU B 1 36 ? 5.262 9.719 13.445 1 98 36 GLU B CA 1
ATOM 3330 C C . GLU B 1 36 ? 5.113 10.172 14.898 1 98 36 GLU B C 1
ATOM 3332 O O . GLU B 1 36 ? 5.82 11.078 15.344 1 98 36 GLU B O 1
ATOM 3337 N N . MET B 1 37 ? 4.195 9.633 15.57 1 98.75 37 MET B N 1
ATOM 3338 C CA . MET B 1 37 ? 3.986 10.016 16.969 1 98.75 37 MET B CA 1
ATOM 3339 C C . MET B 1 37 ? 4.773 9.109 17.906 1 98.75 37 MET B C 1
ATOM 3341 O O . MET B 1 37 ? 5 7.934 17.594 1 98.75 37 MET B O 1
ATOM 3345 N N . ASP B 1 38 ? 5.145 9.664 19 1 98.69 38 ASP B N 1
ATOM 3346 C CA . ASP B 1 38 ? 5.844 8.898 20.031 1 98.69 38 ASP B CA 1
ATOM 3347 C C . ASP B 1 38 ? 4.863 8.289 21.031 1 98.69 38 ASP B C 1
ATOM 3349 O O . ASP B 1 38 ? 4.879 8.633 22.219 1 98.69 38 ASP B O 1
ATOM 3353 N N . VAL B 1 39 ? 4.055 7.379 20.578 1 98.75 39 VAL B N 1
ATOM 3354 C CA . VAL B 1 39 ? 3.002 6.785 21.391 1 98.75 39 VAL B CA 1
ATOM 3355 C C . VAL B 1 39 ? 2.945 5.277 21.141 1 98.75 39 VAL B C 1
ATOM 3357 O O . VAL B 1 39 ? 3.445 4.793 20.125 1 98.75 39 VAL B O 1
ATOM 3360 N N . ARG B 1 40 ? 2.412 4.535 22.125 1 98.25 40 ARG B N 1
ATOM 3361 C CA . ARG B 1 40 ? 1.954 3.18 21.844 1 98.25 40 ARG B CA 1
ATOM 3362 C C . ARG B 1 40 ? 0.68 3.195 21.016 1 98.25 40 ARG B C 1
ATOM 3364 O O . ARG B 1 40 ? 0.056 4.242 20.844 1 98.25 40 ARG B O 1
ATOM 3371 N N . LEU B 1 41 ? 0.326 2.072 20.438 1 98.5 41 LEU B N 1
ATOM 3372 C CA . LEU B 1 41 ? -0.935 1.968 19.719 1 98.5 41 LEU B CA 1
ATOM 3373 C C . LEU B 1 41 ? -2.117 1.953 20.672 1 98.5 41 LEU B C 1
ATOM 3375 O O . LEU B 1 41 ? -1.983 1.527 21.828 1 98.5 41 LEU B O 1
ATOM 3379 N N . ALA B 1 42 ? -3.262 2.486 20.172 1 98.56 42 ALA B N 1
ATOM 3380 C CA . ALA B 1 42 ? -4.492 2.248 20.922 1 98.56 42 ALA B CA 1
ATOM 3381 C C . ALA B 1 42 ? -4.633 0.775 21.297 1 98.56 42 ALA B C 1
ATOM 3383 O O . ALA B 1 42 ? -4.402 -0.106 20.469 1 98.56 42 ALA B O 1
ATOM 3384 N N . PRO B 1 43 ? -5.035 0.486 22.531 1 98.25 43 PRO B N 1
ATOM 3385 C CA . PRO B 1 43 ? -5.012 -0.894 23.016 1 98.25 43 PRO B CA 1
ATOM 3386 C C . PRO B 1 43 ? -5.852 -1.839 22.156 1 98.25 43 PRO B C 1
ATOM 3388 O O . PRO B 1 43 ? -5.438 -2.971 21.891 1 98.25 43 PRO B O 1
ATOM 3391 N N . THR B 1 44 ? -7.027 -1.417 21.703 1 98.62 44 THR B N 1
ATOM 3392 C CA . THR B 1 44 ? -7.887 -2.287 20.906 1 98.62 44 THR B CA 1
ATOM 3393 C C . THR B 1 44 ? -7.27 -2.541 19.531 1 98.62 44 THR B C 1
ATOM 3395 O O . THR B 1 44 ? -7.438 -3.621 18.969 1 98.62 44 THR B O 1
ATOM 3398 N N . VAL B 1 45 ? -6.586 -1.564 18.969 1 98.81 45 VAL B N 1
ATOM 3399 C CA . VAL B 1 45 ? -5.895 -1.727 17.688 1 98.81 45 VAL B CA 1
ATOM 3400 C C . VAL B 1 45 ? -4.766 -2.742 17.844 1 98.81 45 VAL B C 1
ATOM 3402 O O . VAL B 1 45 ? -4.629 -3.65 17.016 1 98.81 45 VAL B O 1
ATOM 3405 N N . ALA B 1 46 ? -3.916 -2.574 18.938 1 98.81 46 ALA B N 1
ATOM 3406 C CA . ALA B 1 46 ? -2.832 -3.518 19.203 1 98.81 46 ALA B CA 1
ATOM 3407 C C . ALA B 1 46 ? -3.369 -4.938 19.344 1 98.81 46 ALA B C 1
ATOM 3409 O O . ALA B 1 46 ? -2.791 -5.887 18.812 1 98.81 46 ALA B O 1
ATOM 3410 N N . GLN B 1 47 ? -4.48 -5.07 20.031 1 98.81 47 GLN B N 1
ATOM 3411 C CA . GLN B 1 47 ? -5.066 -6.387 20.266 1 98.81 47 GLN B CA 1
ATOM 3412 C C . GLN B 1 47 ? -5.582 -7.004 18.969 1 98.81 47 GLN B C 1
ATOM 3414 O O . GLN B 1 47 ? -5.414 -8.203 18.734 1 98.81 47 GLN B O 1
ATOM 3419 N N . ALA B 1 48 ? -6.23 -6.223 18.141 1 98.75 48 ALA B N 1
ATOM 3420 C CA . ALA B 1 48 ? -6.719 -6.711 16.859 1 98.75 48 ALA B CA 1
ATOM 3421 C C . ALA B 1 48 ? -5.57 -7.227 15.992 1 98.75 48 ALA B C 1
ATOM 3423 O O . ALA B 1 48 ? -5.703 -8.25 15.32 1 98.75 48 ALA B O 1
ATOM 3424 N N . LEU B 1 49 ? -4.504 -6.488 15.984 1 98.81 49 LEU B N 1
ATOM 3425 C CA . LEU B 1 49 ? -3.336 -6.891 15.211 1 98.81 49 LEU B CA 1
ATOM 3426 C C . LEU B 1 49 ? -2.744 -8.188 15.75 1 98.81 49 LEU B C 1
ATOM 3428 O O . LEU B 1 49 ? -2.393 -9.086 14.977 1 98.81 49 LEU B O 1
ATOM 3432 N N . ARG B 1 50 ? -2.576 -8.305 17.062 1 98.69 50 ARG B N 1
ATOM 3433 C CA . ARG B 1 50 ? -2.041 -9.516 17.672 1 98.69 50 ARG B CA 1
ATOM 3434 C C . ARG B 1 50 ? -2.92 -10.719 17.344 1 98.69 50 ARG B C 1
ATOM 3436 O O . ARG B 1 50 ? -2.41 -11.805 17.062 1 98.69 50 ARG B O 1
ATOM 3443 N N . THR B 1 51 ? -4.219 -10.516 17.391 1 98.62 51 THR B N 1
ATOM 3444 C CA . THR B 1 51 ? -5.152 -11.594 17.078 1 98.62 51 THR B CA 1
ATOM 3445 C C . THR B 1 51 ? -4.965 -12.062 15.641 1 98.62 51 THR B C 1
ATOM 3447 O O . THR B 1 51 ? -4.934 -13.266 15.367 1 98.62 51 THR B O 1
ATOM 3450 N N . ALA B 1 52 ? -4.871 -11.156 14.703 1 98.62 52 ALA B N 1
ATOM 3451 C CA . ALA B 1 52 ? -4.648 -11.5 13.297 1 98.62 52 ALA B CA 1
ATOM 3452 C C . ALA B 1 52 ? -3.35 -12.289 13.125 1 98.62 52 ALA B C 1
ATOM 3454 O O . ALA B 1 52 ? -3.305 -13.266 12.383 1 98.62 52 ALA B O 1
ATOM 3455 N N . ILE B 1 53 ? -2.266 -11.828 13.805 1 98.56 53 ILE B N 1
ATOM 3456 C CA . ILE B 1 53 ? -0.964 -12.477 13.742 1 98.56 53 ILE B CA 1
ATOM 3457 C C . ILE B 1 53 ? -1.07 -13.898 14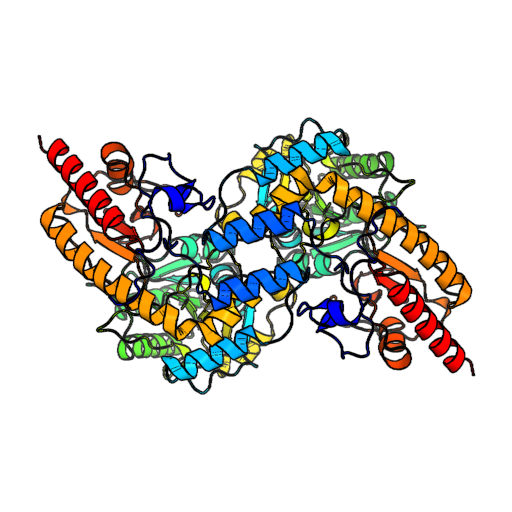.297 1 98.56 53 ILE B C 1
ATOM 3459 O O . ILE B 1 53 ? -0.561 -14.844 13.703 1 98.56 53 ILE B O 1
ATOM 3463 N N . ASP B 1 54 ? -1.799 -14.055 15.383 1 97.62 54 ASP B N 1
ATOM 3464 C CA . ASP B 1 54 ? -1.942 -15.359 16.031 1 97.62 54 ASP B CA 1
ATOM 3465 C C . ASP B 1 54 ? -2.744 -16.312 15.156 1 97.62 54 ASP B C 1
ATOM 3467 O O . ASP B 1 54 ? -2.512 -17.531 15.188 1 97.62 54 ASP B O 1
ATOM 3471 N N . ASN B 1 55 ? -3.621 -15.773 14.398 1 97.56 55 ASN B N 1
ATOM 3472 C CA . ASN B 1 55 ? -4.453 -16.578 13.508 1 97.56 55 ASN B CA 1
ATOM 3473 C C . ASN B 1 55 ? -3.758 -16.844 12.18 1 97.56 55 ASN B C 1
ATOM 3475 O O . ASN B 1 55 ? -4.281 -17.578 11.336 1 97.56 55 ASN B O 1
ATOM 3479 N N . GLY B 1 56 ? -2.588 -16.328 11.93 1 97.81 56 GLY B N 1
ATOM 3480 C CA . GLY B 1 56 ? -1.968 -16.406 10.617 1 97.81 56 GLY B CA 1
ATOM 3481 C C . GLY B 1 56 ? -2.773 -15.711 9.531 1 97.81 56 GLY B C 1
ATOM 3482 O O . GLY B 1 56 ? -2.76 -16.125 8.375 1 97.81 56 GLY B O 1
ATOM 3483 N N . ASP B 1 57 ? -3.592 -14.688 9.922 1 98.19 57 ASP B N 1
ATOM 3484 C CA . ASP B 1 57 ? -4.461 -13.938 9.016 1 98.19 57 ASP B CA 1
ATOM 3485 C C . ASP B 1 57 ? -3.693 -12.812 8.32 1 98.19 57 ASP B C 1
ATOM 3487 O O . ASP B 1 57 ? -3.873 -11.641 8.648 1 98.19 57 ASP B O 1
ATOM 3491 N N . THR B 1 58 ? -2.855 -13.164 7.367 1 98 58 THR B N 1
ATOM 3492 C CA . THR B 1 58 ? -1.968 -12.219 6.695 1 98 58 THR B CA 1
ATOM 3493 C C . THR B 1 58 ? -2.158 -12.281 5.184 1 98 58 THR B C 1
ATOM 3495 O O . THR B 1 58 ? -1.214 -12.055 4.422 1 98 58 THR B O 1
ATOM 3498 N N . GLY B 1 59 ? -3.389 -12.625 4.707 1 97.44 59 GLY B N 1
ATOM 3499 C CA . GLY B 1 59 ? -3.715 -12.695 3.291 1 97.44 59 GLY B CA 1
ATOM 3500 C C . GLY B 1 59 ? -4.098 -11.352 2.701 1 97.44 59 GLY B C 1
ATOM 3501 O O . GLY B 1 59 ? -3.545 -10.312 3.084 1 97.44 59 GLY B O 1
ATOM 3502 N N . TYR B 1 60 ? -4.895 -11.367 1.688 1 96.25 60 TYR B N 1
ATOM 3503 C CA . TYR B 1 60 ? -5.309 -10.156 0.983 1 96.25 60 TYR B CA 1
ATOM 3504 C C . TYR B 1 60 ? -6.543 -9.539 1.63 1 96.25 60 TYR B C 1
ATOM 3506 O O . TYR B 1 60 ? -7.426 -10.258 2.105 1 96.25 60 TYR B O 1
ATOM 3514 N N . PRO B 1 61 ? -6.617 -8.242 1.636 1 96.38 61 PRO B N 1
ATOM 3515 C CA . PRO B 1 61 ? -7.793 -7.594 2.213 1 96.38 61 PRO B CA 1
ATOM 3516 C C . PRO B 1 61 ? -9.086 -7.953 1.48 1 96.38 61 PRO B C 1
ATOM 3518 O O . PRO B 1 61 ? -9.055 -8.273 0.289 1 96.38 61 PRO B O 1
ATOM 3521 N N . CYS B 1 62 ? -10.172 -7.91 2.225 1 95.06 62 CYS B N 1
ATOM 3522 C CA . CYS B 1 62 ? -11.484 -8.227 1.681 1 95.06 62 CYS B CA 1
ATOM 3523 C C . CYS B 1 62 ? -12.586 -7.535 2.479 1 95.06 62 CYS B C 1
ATOM 3525 O O . CYS B 1 62 ? -12.461 -7.359 3.691 1 95.06 62 CYS B O 1
ATOM 3527 N N . GLY B 1 63 ? -13.609 -7.07 1.729 1 94.69 63 GLY B N 1
ATOM 3528 C CA . GLY B 1 63 ? -14.812 -6.598 2.396 1 94.69 63 GLY B CA 1
ATOM 3529 C C . GLY B 1 63 ? -14.867 -5.09 2.537 1 94.69 63 GLY B C 1
ATOM 3530 O O . GLY B 1 63 ? -14.062 -4.375 1.924 1 94.69 63 GLY B O 1
ATOM 3531 N N . THR B 1 64 ? -15.812 -4.617 3.307 1 97.31 64 THR B N 1
ATOM 3532 C CA . THR B 1 64 ? -16.109 -3.189 3.379 1 97.31 64 THR B CA 1
ATOM 3533 C C . THR B 1 64 ? -15.969 -2.682 4.812 1 97.31 64 THR B C 1
ATOM 3535 O O . THR B 1 64 ? -16.375 -1.558 5.121 1 97.31 64 THR B O 1
ATOM 3538 N N . ALA B 1 65 ? -15.422 -3.479 5.699 1 98.12 65 ALA B N 1
ATOM 3539 C CA . ALA B 1 65 ? -15.383 -3.145 7.121 1 98.12 65 ALA B CA 1
ATOM 3540 C C . ALA B 1 65 ? -14.695 -1.802 7.348 1 98.12 65 ALA B C 1
ATOM 3542 O O . ALA B 1 65 ? -15.117 -1.017 8.203 1 98.12 65 ALA B O 1
ATOM 3543 N N . PHE B 1 66 ? -13.648 -1.575 6.664 1 98.69 66 PHE B N 1
ATOM 3544 C CA . PHE B 1 66 ? -12.914 -0.324 6.801 1 98.69 66 PHE B CA 1
ATOM 3545 C C . PHE B 1 66 ? -13.797 0.865 6.43 1 98.69 66 PHE B C 1
ATOM 3547 O O . PHE B 1 66 ? -13.898 1.828 7.191 1 98.69 66 PHE B O 1
ATOM 3554 N N . ALA B 1 67 ? -14.453 0.834 5.27 1 98.88 67 ALA B N 1
ATOM 3555 C CA . ALA B 1 67 ? -15.344 1.897 4.809 1 98.88 67 ALA B CA 1
ATOM 3556 C C . ALA B 1 67 ? -16.5 2.111 5.789 1 98.88 67 ALA B C 1
ATOM 3558 O O . ALA B 1 67 ? -16.891 3.248 6.051 1 98.88 67 ALA B O 1
ATOM 3559 N N . GLU B 1 68 ? -17.016 0.998 6.305 1 98.88 68 GLU B N 1
ATOM 3560 C CA . GLU B 1 68 ? -18.094 1.082 7.281 1 98.88 68 GLU B CA 1
ATOM 3561 C C . GLU B 1 68 ? -17.641 1.794 8.555 1 98.88 68 GLU B C 1
ATOM 3563 O O . GLU B 1 68 ? -18.359 2.633 9.094 1 98.88 68 GLU B O 1
ATOM 3568 N N . ALA B 1 69 ? -16.469 1.453 9 1 98.94 69 ALA B N 1
ATOM 3569 C CA . ALA B 1 69 ? -15.914 2.09 10.195 1 98.94 69 ALA B CA 1
ATOM 3570 C C . ALA B 1 69 ? -15.719 3.588 9.977 1 98.94 69 ALA B C 1
ATOM 3572 O O . ALA B 1 69 ? -16.016 4.391 10.867 1 98.94 69 ALA B O 1
ATOM 3573 N N . VAL B 1 70 ? -15.234 3.988 8.789 1 98.94 70 VAL B N 1
ATOM 3574 C CA . VAL B 1 70 ? -15.039 5.398 8.469 1 98.94 70 VAL B CA 1
ATOM 3575 C C . VAL B 1 70 ? -16.391 6.117 8.438 1 98.94 70 VAL B C 1
ATOM 3577 O O . VAL B 1 70 ? -16.516 7.234 8.945 1 98.94 70 VAL B O 1
ATOM 3580 N N . SER B 1 71 ? -17.344 5.492 7.816 1 98.88 71 SER B N 1
ATOM 3581 C CA . SER B 1 71 ? -18.672 6.074 7.734 1 98.88 71 SER B CA 1
ATOM 3582 C C . SER B 1 71 ? -19.25 6.324 9.125 1 98.88 71 SER B C 1
ATOM 3584 O O . SER B 1 71 ? -19.797 7.398 9.391 1 98.88 71 SER B O 1
ATOM 3586 N N . GLU B 1 72 ? -19.125 5.367 9.977 1 98.75 72 GLU B N 1
ATOM 3587 C CA . GLU B 1 72 ? -19.641 5.496 11.336 1 98.75 72 GLU B CA 1
ATOM 3588 C C . GLU B 1 72 ? -18.891 6.582 12.102 1 98.75 72 GLU B C 1
ATOM 3590 O O . GLU B 1 72 ? -19.5 7.359 12.844 1 98.75 72 GLU B O 1
ATOM 3595 N N . PHE B 1 73 ? -17.672 6.578 12.016 1 98.88 73 PHE B N 1
ATOM 3596 C CA . PHE B 1 73 ? -16.844 7.598 12.664 1 98.88 73 PHE B CA 1
ATOM 3597 C C . PHE B 1 73 ? -17.234 8.992 12.188 1 98.88 73 PHE B C 1
ATOM 3599 O O . PHE B 1 73 ? -17.375 9.914 12.992 1 98.88 73 PHE B O 1
ATOM 3606 N N . ALA B 1 74 ? -17.328 9.188 10.773 1 98.81 74 ALA B N 1
ATOM 3607 C CA . ALA B 1 74 ? -17.703 10.461 10.172 1 98.81 74 ALA B CA 1
ATOM 3608 C C . ALA B 1 74 ? -19.031 10.961 10.703 1 98.81 74 ALA B C 1
ATOM 3610 O O . ALA B 1 74 ? -19.203 12.156 10.961 1 98.81 74 ALA B O 1
ATOM 3611 N N . ALA B 1 75 ? -19.938 10.047 10.875 1 98.44 75 ALA B N 1
ATOM 3612 C CA . ALA B 1 75 ? -21.25 10.406 11.43 1 98.44 75 ALA B CA 1
ATOM 3613 C C . ALA B 1 75 ? -21.109 10.891 12.875 1 98.44 75 ALA B C 1
ATOM 3615 O O . ALA B 1 75 ? -21.703 11.906 13.25 1 98.44 75 ALA B O 1
ATOM 3616 N N . ARG B 1 76 ? -20.328 10.188 13.641 1 97.19 76 ARG B N 1
ATOM 3617 C CA . ARG B 1 76 ? -20.188 10.492 15.062 1 97.19 76 ARG B CA 1
ATOM 3618 C C . ARG B 1 76 ? -19.391 11.773 15.273 1 97.19 76 ARG B C 1
ATOM 3620 O O . ARG B 1 76 ? -19.734 12.594 16.125 1 97.19 76 ARG B O 1
ATOM 3627 N N . ARG B 1 77 ? -18.375 11.984 14.5 1 97.62 77 ARG B N 1
ATOM 3628 C CA . ARG B 1 77 ? -17.406 13.016 14.82 1 97.62 77 ARG B CA 1
ATOM 3629 C C . ARG B 1 77 ? -17.625 14.258 13.969 1 97.62 77 ARG B C 1
ATOM 3631 O O . ARG B 1 77 ? -17.297 15.375 14.383 1 97.62 77 ARG B O 1
ATOM 3638 N N . TRP B 1 78 ? -18.156 14.062 12.703 1 97.94 78 TRP B N 1
ATOM 3639 C CA . TRP B 1 78 ? -18.203 15.188 11.773 1 97.94 78 TRP B CA 1
ATOM 3640 C C . TRP B 1 78 ? -19.625 15.461 11.328 1 97.94 78 TRP B C 1
ATOM 3642 O O . TRP B 1 78 ? -19.859 16.281 10.438 1 97.94 78 TRP B O 1
ATOM 3652 N N . GLN B 1 79 ? -20.578 14.75 11.859 1 96.69 79 GLN B N 1
ATOM 3653 C CA . GLN B 1 79 ? -21.984 14.875 11.492 1 96.69 79 GLN B CA 1
ATOM 3654 C C . GLN B 1 79 ? -22.188 14.641 10 1 96.69 79 GLN B C 1
ATOM 3656 O O . GLN B 1 79 ? -23.016 15.305 9.375 1 96.69 79 GLN B O 1
ATOM 3661 N N . TRP B 1 80 ? -21.312 13.953 9.414 1 98.12 80 TRP B N 1
ATOM 3662 C CA . TRP B 1 80 ? -21.438 13.492 8.031 1 98.12 80 TRP B CA 1
ATOM 3663 C C . TRP B 1 80 ? -22.172 12.164 7.965 1 98.12 80 TRP B C 1
ATOM 3665 O O . TRP B 1 80 ? -21.562 11.102 8.016 1 98.12 80 TRP B O 1
ATOM 3675 N N . HIS B 1 81 ? -23.484 12.156 7.734 1 97.44 81 HIS B N 1
ATOM 3676 C CA . HIS B 1 81 ? -24.344 10.992 7.938 1 97.44 81 HIS B CA 1
ATOM 3677 C C . HIS B 1 81 ? -24.578 10.258 6.625 1 97.44 81 HIS B C 1
ATOM 3679 O O . HIS B 1 81 ? -25.062 9.117 6.629 1 97.44 81 HIS B O 1
ATOM 3685 N N . ASP B 1 82 ? -24.172 10.867 5.559 1 96.38 82 ASP B N 1
ATOM 3686 C CA . ASP B 1 82 ? -24.562 10.266 4.289 1 96.38 82 ASP B CA 1
ATOM 3687 C C . ASP B 1 82 ? -23.344 9.742 3.527 1 96.38 82 ASP B C 1
ATOM 3689 O O . ASP B 1 82 ? -23.375 9.648 2.297 1 96.38 82 ASP B O 1
ATOM 3693 N N . LEU B 1 83 ? -22.266 9.562 4.238 1 98.31 83 LEU B N 1
ATOM 3694 C CA . LEU B 1 83 ? -21.156 8.852 3.6 1 98.31 83 LEU B CA 1
ATOM 3695 C C . LEU B 1 83 ? -21.562 7.438 3.221 1 98.31 83 LEU B C 1
ATOM 3697 O O . LEU B 1 83 ? -21.703 6.574 4.09 1 98.31 83 LEU B O 1
ATOM 3701 N N . ASP B 1 84 ? -21.766 7.207 1.973 1 98.25 84 ASP B N 1
ATOM 3702 C CA . ASP B 1 84 ? -22.234 5.926 1.453 1 98.25 84 ASP B CA 1
ATOM 3703 C C . ASP B 1 84 ? -21.062 4.996 1.148 1 98.25 84 ASP B C 1
ATOM 3705 O O . ASP B 1 84 ? -20.234 5.289 0.275 1 98.25 84 ASP B O 1
ATOM 3709 N N . VAL B 1 85 ? -21.047 3.908 1.768 1 98.38 85 VAL B N 1
ATOM 3710 C CA . VAL B 1 85 ? -19.984 2.914 1.638 1 98.38 85 VAL B CA 1
ATOM 3711 C C . VAL B 1 85 ? -19.859 2.475 0.181 1 98.38 85 VAL B C 1
ATOM 3713 O O . VAL B 1 85 ? -18.766 2.166 -0.292 1 98.38 85 VAL B O 1
ATOM 3716 N N . ARG B 1 86 ? -20.938 2.455 -0.649 1 97.69 86 ARG B N 1
ATOM 3717 C CA . ARG B 1 86 ? -20.953 2.029 -2.045 1 97.69 86 ARG B CA 1
ATOM 3718 C C . ARG B 1 86 ? -20.156 3 -2.918 1 97.69 86 ARG B C 1
ATOM 3720 O O . ARG B 1 86 ? -19.812 2.68 -4.059 1 97.69 86 ARG B O 1
ATOM 3727 N N . ARG B 1 87 ? -19.781 4.219 -2.461 1 98.56 87 ARG B N 1
ATOM 3728 C CA . ARG B 1 87 ? -19.016 5.219 -3.201 1 98.56 87 ARG B CA 1
ATOM 3729 C C . ARG B 1 87 ? -17.594 5.336 -2.654 1 98.56 87 ARG B C 1
ATOM 3731 O O . ARG B 1 87 ? -17.047 6.434 -2.59 1 98.56 87 ARG B O 1
ATOM 3738 N N . THR B 1 88 ? -17.156 4.266 -2.096 1 98.69 88 THR B N 1
ATOM 3739 C CA . THR B 1 88 ? -15.789 4.246 -1.584 1 98.69 88 THR B CA 1
ATOM 3740 C C . THR B 1 88 ? -14.961 3.189 -2.301 1 98.69 88 THR B C 1
ATOM 3742 O O . THR B 1 88 ? -15.508 2.268 -2.91 1 98.69 88 THR B O 1
ATOM 3745 N N . ALA B 1 89 ? -13.703 3.365 -2.311 1 98.38 89 ALA B N 1
ATOM 3746 C CA . ALA B 1 89 ? -12.742 2.398 -2.826 1 98.38 89 ALA B CA 1
ATOM 3747 C C . ALA B 1 89 ? -11.531 2.277 -1.899 1 98.38 89 ALA B C 1
ATOM 3749 O O . ALA B 1 89 ? -11.039 3.283 -1.388 1 98.38 89 ALA B O 1
ATOM 3750 N N . LEU B 1 90 ? -11.18 1.037 -1.604 1 98 90 LEU B N 1
ATOM 3751 C CA . LEU B 1 90 ? -9.969 0.766 -0.846 1 98 90 LEU B CA 1
ATOM 3752 C C . LEU B 1 90 ? -8.727 1.034 -1.692 1 98 90 LEU B C 1
ATOM 3754 O O . LEU B 1 90 ? -8.633 0.57 -2.832 1 98 90 LEU B O 1
ATOM 3758 N N . VAL B 1 91 ? -7.766 1.826 -1.192 1 97.81 91 VAL B N 1
ATOM 3759 C CA . VAL B 1 91 ? -6.539 2.168 -1.905 1 97.81 91 VAL B CA 1
ATOM 3760 C C . VAL B 1 91 ? -5.332 1.951 -0.992 1 97.81 91 VAL B C 1
ATOM 3762 O O . VAL B 1 91 ? -5.484 1.795 0.221 1 97.81 91 VAL B O 1
ATOM 3765 N N . PRO B 1 92 ? -4.148 1.908 -1.463 1 96.62 92 PRO B N 1
ATO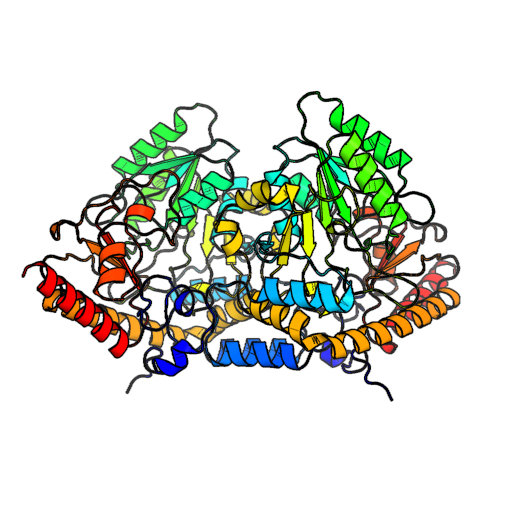M 3766 C CA . PRO B 1 92 ? -2.982 1.492 -0.678 1 96.62 92 PRO B CA 1
ATOM 3767 C C . PRO B 1 92 ? -2.658 2.463 0.455 1 96.62 92 PRO B C 1
ATOM 3769 O O . PRO B 1 92 ? -2.238 2.039 1.535 1 96.62 92 PRO B O 1
ATOM 3772 N N . ASP B 1 93 ? -2.734 3.699 0.179 1 97.44 93 ASP B N 1
ATOM 3773 C CA . ASP B 1 93 ? -2.555 4.82 1.098 1 97.44 93 ASP B CA 1
ATOM 3774 C C . ASP B 1 93 ? -3.127 6.109 0.512 1 97.44 93 ASP B C 1
ATOM 3776 O O . ASP B 1 93 ? -3.717 6.098 -0.57 1 97.44 93 ASP B O 1
ATOM 3780 N N . VAL B 1 94 ? -2.975 7.152 1.194 1 98 94 VAL B N 1
ATOM 3781 C CA . VAL B 1 94 ? -3.65 8.375 0.779 1 98 94 VAL B CA 1
ATOM 3782 C C . VAL B 1 94 ? -2.977 8.945 -0.47 1 98 94 VAL B C 1
ATOM 3784 O O . VAL B 1 94 ? -3.654 9.359 -1.412 1 98 94 VAL B O 1
ATOM 3787 N N . MET B 1 95 ? -1.647 8.969 -0.554 1 96.62 95 MET B N 1
ATOM 3788 C CA . MET B 1 95 ? -0.957 9.562 -1.693 1 96.62 95 MET B CA 1
ATOM 3789 C C . MET B 1 95 ? -1.171 8.734 -2.955 1 96.62 95 MET B C 1
ATOM 3791 O O . MET B 1 95 ? -1.472 9.281 -4.02 1 96.62 95 MET B O 1
ATOM 3795 N N . LEU B 1 96 ? -1.016 7.434 -2.834 1 96.44 96 LEU B N 1
ATOM 3796 C CA . LEU B 1 96 ? -1.267 6.598 -4.004 1 96.44 96 LEU B CA 1
ATOM 3797 C C . LEU B 1 96 ? -2.74 6.637 -4.391 1 96.44 96 LEU B C 1
ATOM 3799 O O . LEU B 1 96 ? -3.076 6.562 -5.578 1 96.44 96 LEU B O 1
ATOM 3803 N N . GLY B 1 97 ? -3.619 6.676 -3.385 1 97.94 97 GLY B N 1
ATOM 3804 C CA . GLY B 1 97 ? -5.027 6.883 -3.682 1 97.94 97 GLY B CA 1
ATOM 3805 C C . GLY B 1 97 ? -5.297 8.172 -4.434 1 97.94 97 GLY B C 1
ATOM 3806 O O . GLY B 1 97 ? -6.105 8.203 -5.363 1 97.94 97 GLY B O 1
ATOM 3807 N N . ALA B 1 98 ? -4.637 9.219 -4.012 1 98.38 98 ALA B N 1
ATOM 3808 C CA . ALA B 1 98 ? -4.785 10.5 -4.695 1 98.38 98 ALA B CA 1
ATOM 3809 C C . ALA B 1 98 ? -4.348 10.391 -6.152 1 98.38 98 ALA B C 1
ATOM 3811 O O . ALA B 1 98 ? -5.004 10.938 -7.047 1 98.38 98 ALA B O 1
ATOM 3812 N N . VAL B 1 99 ? -3.254 9.727 -6.379 1 97.44 99 VAL B N 1
ATOM 3813 C CA . VAL B 1 99 ? -2.764 9.531 -7.738 1 97.44 99 VAL B CA 1
ATOM 3814 C C . VAL B 1 99 ? -3.809 8.773 -8.562 1 97.44 99 VAL B C 1
ATOM 3816 O O . VAL B 1 99 ? -4.102 9.156 -9.695 1 97.44 99 VAL B O 1
ATOM 3819 N N . GLU B 1 100 ? -4.344 7.707 -7.996 1 97.81 100 GLU B N 1
ATOM 3820 C CA . GLU B 1 100 ? -5.328 6.898 -8.711 1 97.81 100 GLU B CA 1
ATOM 3821 C C . GLU B 1 100 ? -6.586 7.707 -9.016 1 97.81 100 GLU B C 1
ATOM 3823 O O . GLU B 1 100 ? -7.184 7.559 -10.086 1 97.81 100 GLU B O 1
ATOM 3828 N N . VAL B 1 101 ? -7.012 8.523 -8.078 1 98.69 101 VAL B N 1
ATOM 3829 C CA . VAL B 1 101 ? -8.18 9.375 -8.305 1 98.69 101 VAL B CA 1
ATOM 3830 C C . VAL B 1 101 ? -7.863 10.406 -9.383 1 98.69 101 VAL B C 1
ATOM 3832 O O . VAL B 1 101 ? -8.688 10.68 -10.258 1 98.69 101 VAL B O 1
ATOM 3835 N N . LEU B 1 102 ? -6.699 11.023 -9.32 1 98.56 102 LEU B N 1
ATOM 3836 C CA . LEU B 1 102 ? -6.293 11.984 -10.336 1 98.56 102 LEU B CA 1
ATOM 3837 C C . LEU B 1 102 ? -6.312 11.344 -11.727 1 98.56 102 LEU B C 1
ATOM 3839 O O . LEU B 1 102 ? -6.695 11.992 -12.703 1 98.56 102 LEU B O 1
ATOM 3843 N N . ARG B 1 103 ? -5.914 10.055 -11.828 1 97.12 103 ARG B N 1
ATOM 3844 C CA . ARG B 1 103 ? -5.93 9.336 -13.102 1 97.12 103 ARG B CA 1
ATOM 3845 C C . ARG B 1 103 ? -7.348 9.211 -13.641 1 97.12 103 ARG B C 1
ATOM 3847 O O . ARG B 1 103 ? -7.551 9.125 -14.852 1 97.12 103 ARG B O 1
ATOM 3854 N N . LEU B 1 104 ? -8.312 9.18 -12.734 1 97.88 104 LEU B N 1
ATOM 3855 C CA . LEU B 1 104 ? -9.703 9.055 -13.148 1 97.88 104 LEU B CA 1
ATOM 3856 C C . LEU B 1 104 ? -10.203 10.352 -13.773 1 97.88 104 LEU B C 1
ATOM 3858 O O . LEU B 1 104 ? -11.125 10.336 -14.594 1 97.88 104 LEU B O 1
ATOM 3862 N N . VAL B 1 105 ? -9.562 11.516 -13.422 1 98.25 105 VAL B N 1
ATOM 3863 C CA . VAL B 1 105 ? -10.227 12.773 -13.75 1 98.25 105 VAL B CA 1
ATOM 3864 C C . VAL B 1 105 ? -9.281 13.656 -14.562 1 98.25 105 VAL B C 1
ATOM 3866 O O . VAL B 1 105 ? -9.656 14.766 -14.953 1 98.25 105 VAL B O 1
ATOM 3869 N N . THR B 1 106 ? -8.07 13.258 -14.789 1 97.38 106 THR B N 1
ATOM 3870 C CA . THR B 1 106 ? -7.098 13.969 -15.617 1 97.38 106 THR B CA 1
ATOM 3871 C C . THR B 1 106 ? -6.375 13 -16.547 1 97.38 106 THR B C 1
ATOM 3873 O O . THR B 1 106 ? -6.523 11.781 -16.422 1 97.38 106 THR B O 1
ATOM 3876 N N . ASP B 1 107 ? -5.656 13.531 -17.5 1 94.62 107 ASP B N 1
ATOM 3877 C CA . ASP B 1 107 ? -4.801 12.789 -18.406 1 94.62 107 ASP B CA 1
ATOM 3878 C C . ASP B 1 107 ? -3.334 13.188 -18.234 1 94.62 107 ASP B C 1
ATOM 3880 O O . ASP B 1 107 ? -3.029 14.203 -17.625 1 94.62 107 ASP B O 1
ATOM 3884 N N . PRO B 1 108 ? -2.4 12.281 -18.719 1 92.69 108 PRO B N 1
ATOM 3885 C CA . PRO B 1 108 ? -0.996 12.703 -18.703 1 92.69 108 PRO B CA 1
ATOM 3886 C C . PRO B 1 108 ? -0.783 14.078 -19.328 1 92.69 108 PRO B C 1
ATOM 3888 O O . PRO B 1 108 ? -1.358 14.383 -20.375 1 92.69 108 PRO B O 1
ATOM 3891 N N . GLY B 1 109 ? -0.02 14.914 -18.609 1 93.25 109 GLY B N 1
ATOM 3892 C CA . GLY B 1 109 ? 0.249 16.25 -19.078 1 93.25 109 GLY B CA 1
ATOM 3893 C C . GLY B 1 109 ? -0.694 17.297 -18.5 1 93.25 109 GLY B C 1
ATOM 3894 O O . GLY B 1 109 ? -0.409 18.5 -18.547 1 93.25 109 GLY B O 1
ATOM 3895 N N . ASP B 1 110 ? -1.815 16.891 -17.922 1 96.38 110 ASP B N 1
ATOM 3896 C CA . ASP B 1 110 ? -2.799 17.797 -17.359 1 96.38 110 ASP B CA 1
ATOM 3897 C C . ASP B 1 110 ? -2.279 18.422 -16.062 1 96.38 110 ASP B C 1
ATOM 3899 O O . ASP B 1 110 ? -1.304 17.953 -15.484 1 96.38 110 ASP B O 1
ATOM 3903 N N . ALA B 1 111 ? -2.951 19.484 -15.664 1 97.12 111 ALA B N 1
ATOM 3904 C CA . ALA B 1 111 ? -2.5 20.266 -14.516 1 97.12 111 ALA B CA 1
ATOM 3905 C C . ALA B 1 111 ? -3.182 19.797 -13.234 1 97.12 111 ALA B C 1
ATOM 3907 O O . ALA B 1 111 ? -4.367 19.469 -13.234 1 97.12 111 ALA B O 1
ATOM 3908 N N . VAL B 1 112 ? -2.414 19.766 -12.211 1 98.44 112 VAL B N 1
ATOM 3909 C CA . VAL B 1 112 ? -2.902 19.609 -10.844 1 98.44 112 VAL B CA 1
ATOM 3910 C C . VAL B 1 112 ? -2.49 20.812 -10 1 98.44 112 VAL B C 1
ATOM 3912 O O . VAL B 1 112 ? -1.298 21.078 -9.828 1 98.44 112 VAL B O 1
ATOM 3915 N N . VAL B 1 113 ? -3.482 21.516 -9.469 1 98.69 113 VAL B N 1
ATOM 3916 C CA . VAL B 1 113 ? -3.232 22.734 -8.688 1 98.69 113 VAL B CA 1
ATOM 3917 C C . VAL B 1 113 ? -3.021 22.359 -7.219 1 98.69 113 VAL B C 1
ATOM 3919 O O . VAL B 1 113 ? -3.727 21.516 -6.68 1 98.69 113 VAL B O 1
ATOM 3922 N N . VAL B 1 114 ? -2.068 22.969 -6.574 1 98.75 114 VAL B N 1
ATOM 3923 C CA . VAL B 1 114 ? -1.805 22.766 -5.152 1 98.75 114 VAL B CA 1
ATOM 3924 C C . VAL B 1 114 ? -1.606 24.125 -4.477 1 98.75 114 VAL B C 1
ATOM 3926 O O . VAL B 1 114 ? -1.441 25.141 -5.148 1 98.75 114 VAL B O 1
ATOM 3929 N N . ASN B 1 115 ? -1.574 24.188 -3.131 1 98.81 115 ASN B N 1
ATOM 3930 C CA . ASN B 1 115 ? -1.458 25.422 -2.354 1 98.81 115 ASN B CA 1
ATOM 3931 C C . ASN B 1 115 ? -0.166 25.453 -1.542 1 98.81 115 ASN B C 1
ATOM 3933 O O . ASN B 1 115 ? -0.176 25.172 -0.34 1 98.81 115 ASN B O 1
ATOM 3937 N N . PRO B 1 116 ? 0.896 25.875 -2.121 1 98 116 PRO B N 1
ATOM 3938 C CA . PRO B 1 116 ? 2.123 25.922 -1.321 1 98 116 PRO B CA 1
ATOM 3939 C C . PRO B 1 116 ? 2.135 27.078 -0.323 1 98 116 PRO B C 1
ATOM 3941 O O . PRO B 1 116 ? 1.462 28.078 -0.536 1 98 116 PRO B O 1
ATOM 3944 N N . PRO B 1 117 ? 3.041 26.984 0.78 1 97 117 PRO B N 1
ATOM 3945 C CA . PRO B 1 117 ? 3.742 25.75 1.112 1 97 117 PRO B CA 1
ATOM 3946 C C . PRO B 1 117 ? 2.789 24.609 1.442 1 97 117 PRO B C 1
ATOM 3948 O O . PRO B 1 117 ? 1.804 24.797 2.156 1 97 117 PRO B O 1
ATOM 3951 N N . VAL B 1 118 ? 3.053 23.469 0.841 1 98.06 118 VAL B N 1
ATOM 3952 C CA . VAL B 1 118 ? 2.186 22.312 1.045 1 98.06 118 VAL B CA 1
ATOM 3953 C C . VAL B 1 118 ? 3.021 21.031 1.066 1 98.06 118 VAL B C 1
ATOM 3955 O O . VAL B 1 118 ? 4.184 21.047 0.653 1 98.06 118 VAL B O 1
ATOM 3958 N N . TYR B 1 119 ? 2.492 20.047 1.604 1 96.94 119 TYR B N 1
ATOM 3959 C CA . TYR B 1 119 ? 3.121 18.734 1.771 1 96.94 119 TYR B CA 1
ATOM 3960 C C . TYR B 1 119 ? 3.9 18.344 0.521 1 96.94 119 TYR B C 1
ATOM 3962 O O . TYR B 1 119 ? 3.326 18.219 -0.563 1 96.94 119 TYR B O 1
ATOM 3970 N N . ALA B 1 120 ? 5.176 18.062 0.635 1 94.38 120 ALA B N 1
ATOM 3971 C CA . ALA B 1 120 ? 6.145 17.938 -0.451 1 94.38 120 ALA B CA 1
ATOM 3972 C C . ALA B 1 120 ? 5.789 16.766 -1.374 1 94.38 120 ALA B C 1
ATOM 3974 O O . ALA B 1 120 ? 5.934 16.875 -2.594 1 94.38 120 ALA B O 1
ATOM 3975 N N . PRO B 1 121 ? 5.285 15.641 -0.867 1 94.56 121 PRO B N 1
ATOM 3976 C CA . PRO B 1 121 ? 5 14.5 -1.734 1 94.56 121 PRO B CA 1
ATOM 3977 C C . PRO B 1 121 ? 3.893 14.789 -2.746 1 94.56 121 PRO B C 1
ATOM 3979 O O . PRO B 1 121 ? 3.736 14.047 -3.723 1 94.56 121 PRO B O 1
ATOM 3982 N N . PHE B 1 122 ? 3.117 15.859 -2.549 1 97.44 122 PHE B N 1
ATOM 3983 C CA . PHE B 1 122 ? 2.17 16.25 -3.582 1 97.44 122 PHE B CA 1
ATOM 3984 C C . PHE B 1 122 ? 2.879 16.484 -4.914 1 97.44 122 PHE B C 1
ATOM 3986 O O . PHE B 1 122 ? 2.418 16.016 -5.957 1 97.44 122 PHE B O 1
ATOM 3993 N N . TYR B 1 123 ? 4.008 17.188 -4.84 1 95.94 123 TYR B N 1
ATOM 3994 C CA . TYR B 1 123 ? 4.781 17.484 -6.039 1 95.94 123 TYR B CA 1
ATOM 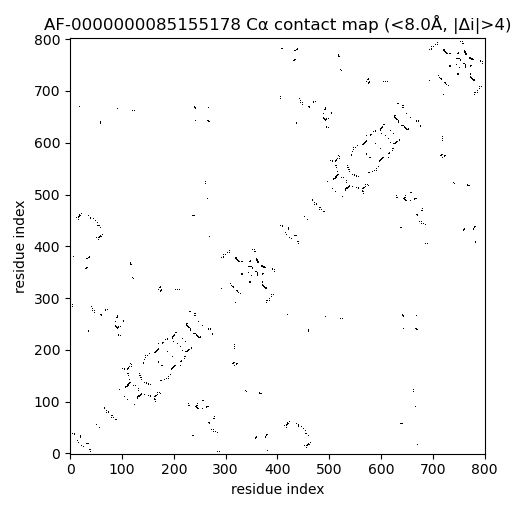3995 C C . TYR B 1 123 ? 5.355 16.219 -6.652 1 95.94 123 TYR B C 1
ATOM 3997 O O . TYR B 1 123 ? 5.211 15.984 -7.855 1 95.94 123 TYR B O 1
ATOM 4005 N N . ALA B 1 124 ? 5.938 15.422 -5.777 1 93.69 124 ALA B N 1
ATOM 4006 C CA . ALA B 1 124 ? 6.656 14.234 -6.238 1 93.69 124 ALA B CA 1
ATOM 4007 C C . ALA B 1 124 ? 5.703 13.234 -6.887 1 93.69 124 ALA B C 1
ATOM 4009 O O . ALA B 1 124 ? 5.969 12.727 -7.977 1 93.69 124 ALA B O 1
ATOM 4010 N N . PHE B 1 125 ? 4.633 12.922 -6.27 1 95.5 125 PHE B N 1
ATOM 4011 C CA . PHE B 1 125 ? 3.693 11.922 -6.762 1 95.5 125 PHE B CA 1
ATOM 4012 C C . PHE B 1 125 ? 3 12.406 -8.031 1 95.5 125 PHE B C 1
ATOM 4014 O O . PHE B 1 125 ? 2.836 11.641 -8.984 1 95.5 125 PHE B O 1
ATOM 4021 N N . VAL B 1 126 ? 2.535 13.68 -8.055 1 96.38 126 VAL B N 1
ATOM 4022 C CA . VAL B 1 126 ? 1.845 14.242 -9.211 1 96.38 126 VAL B CA 1
ATOM 4023 C C . VAL B 1 126 ? 2.775 14.234 -10.422 1 96.38 126 VAL B C 1
ATOM 4025 O O . VAL B 1 126 ? 2.383 13.82 -11.516 1 96.38 126 VAL B O 1
ATOM 4028 N N . SER B 1 127 ? 4.031 14.648 -10.227 1 94.62 127 SER B N 1
ATOM 4029 C CA . SER B 1 127 ? 5.004 14.711 -11.312 1 94.62 127 SER B CA 1
ATOM 4030 C C . SER B 1 127 ? 5.391 13.312 -11.789 1 94.62 127 SER B C 1
ATOM 4032 O O . SER B 1 127 ? 5.508 13.07 -12.992 1 94.62 127 SER B O 1
ATOM 4034 N N . HIS B 1 128 ? 5.539 12.414 -10.867 1 92.12 128 HIS B N 1
ATOM 4035 C CA . HIS B 1 128 ? 5.914 11.047 -11.195 1 92.12 128 HIS B CA 1
ATOM 4036 C C . HIS B 1 128 ? 4.828 10.359 -12.023 1 92.12 128 HIS B C 1
ATOM 4038 O O . HIS B 1 128 ? 5.125 9.484 -12.836 1 92.12 128 HIS B O 1
ATOM 4044 N N . ASP B 1 129 ? 3.674 10.781 -11.844 1 93.31 129 ASP B N 1
ATOM 4045 C CA . ASP B 1 129 ? 2.559 10.203 -12.586 1 93.31 129 ASP B CA 1
ATOM 4046 C C . ASP B 1 129 ? 2.326 10.945 -13.898 1 93.31 129 ASP B C 1
ATOM 4048 O O . ASP B 1 129 ? 1.338 10.703 -14.586 1 93.31 129 ASP B O 1
ATOM 4052 N N . GLY B 1 130 ? 3.162 11.898 -14.242 1 93.12 130 GLY B N 1
ATOM 4053 C CA . GLY B 1 130 ? 3.17 12.531 -15.555 1 93.12 130 GLY B CA 1
ATOM 4054 C C . GLY B 1 130 ? 2.225 13.711 -15.648 1 93.12 130 GLY B C 1
ATOM 4055 O O . GLY B 1 130 ? 1.782 14.07 -16.75 1 93.12 130 GLY B O 1
ATOM 4056 N N . ARG B 1 131 ? 1.791 14.25 -14.547 1 95.69 131 ARG B N 1
ATOM 4057 C CA . ARG B 1 131 ? 0.987 15.469 -14.531 1 95.69 131 ARG B CA 1
ATOM 4058 C C . ARG B 1 131 ? 1.831 16.672 -14.141 1 95.69 131 ARG B C 1
ATOM 4060 O O . ARG B 1 131 ? 2.92 16.531 -13.586 1 95.69 131 ARG B O 1
ATOM 4067 N N . ARG B 1 132 ? 1.361 17.828 -14.469 1 95.25 132 ARG B N 1
ATOM 4068 C CA . ARG B 1 132 ? 2.08 19.062 -14.164 1 95.25 132 ARG B CA 1
ATOM 4069 C C . ARG B 1 132 ? 1.494 19.75 -12.938 1 95.25 132 ARG B C 1
ATOM 4071 O O . ARG B 1 132 ? 0.274 19.875 -12.82 1 95.25 132 ARG B O 1
ATOM 4078 N N . VAL B 1 133 ? 2.299 20.25 -12.086 1 97 133 VAL B N 1
ATOM 4079 C CA . VAL B 1 133 ? 1.846 20.953 -10.891 1 97 133 VAL B CA 1
ATOM 4080 C C . VAL B 1 133 ? 1.736 22.438 -11.18 1 97 133 VAL B C 1
ATOM 4082 O O . VAL B 1 133 ? 2.643 23.031 -11.773 1 97 133 VAL B O 1
ATOM 4085 N N . VAL B 1 134 ? 0.65 23 -10.852 1 97.56 134 VAL B N 1
ATOM 4086 C CA . VAL B 1 134 ? 0.429 24.453 -10.891 1 97.56 134 VAL B CA 1
ATOM 4087 C C . VAL B 1 134 ? 0.194 24.969 -9.469 1 97.56 134 VAL B C 1
ATOM 4089 O O . VAL B 1 134 ? -0.623 24.422 -8.727 1 97.56 134 VAL B O 1
ATOM 4092 N N . GLU B 1 135 ? 0.844 26.047 -9.156 1 98.12 135 GLU B N 1
ATOM 4093 C CA . GLU B 1 135 ? 0.777 26.547 -7.777 1 98.12 135 GLU B CA 1
ATOM 4094 C C . GLU B 1 135 ? -0.22 27.688 -7.648 1 98.12 135 GLU B C 1
ATOM 4096 O O . GLU B 1 135 ? -0.307 28.547 -8.531 1 98.12 135 GLU B O 1
ATOM 4101 N N . ALA B 1 136 ? -0.963 27.594 -6.664 1 98.69 136 ALA B N 1
ATOM 4102 C CA . ALA B 1 136 ? -1.734 28.703 -6.102 1 98.69 136 ALA B CA 1
ATOM 4103 C C . ALA B 1 136 ? -1.311 29 -4.668 1 98.69 136 ALA B C 1
ATOM 4105 O O . ALA B 1 136 ? -1.939 28.516 -3.719 1 98.69 136 ALA B O 1
ATOM 4106 N N . PRO B 1 137 ? -0.382 29.797 -4.465 1 98.12 137 PRO B N 1
ATOM 4107 C CA . PRO B 1 137 ? 0.2 29.969 -3.135 1 98.12 137 PRO B CA 1
ATOM 4108 C C . PRO B 1 137 ? -0.824 30.438 -2.102 1 98.12 137 PRO B C 1
ATOM 4110 O O . PRO B 1 137 ? -1.732 31.203 -2.43 1 98.12 137 PRO B O 1
ATOM 4113 N N . LEU B 1 138 ? -0.602 29.969 -0.904 1 97.5 138 LEU B N 1
ATOM 4114 C CA . LEU B 1 138 ? -1.421 30.422 0.217 1 97.5 138 LEU B CA 1
ATOM 4115 C C . LEU B 1 138 ? -1.283 31.922 0.427 1 97.5 138 LEU B C 1
ATOM 4117 O O . LEU B 1 138 ? -0.256 32.5 0.078 1 97.5 138 LEU B O 1
ATOM 4121 N N . GLY B 1 139 ? -2.357 32.438 0.962 1 93.75 139 GLY B N 1
ATOM 4122 C CA . GLY B 1 139 ? -2.332 33.875 1.286 1 93.75 139 GLY B CA 1
ATOM 4123 C C . GLY B 1 139 ? -1.799 34.156 2.678 1 93.75 139 GLY B C 1
ATOM 4124 O O . GLY B 1 139 ? -1.12 33.312 3.271 1 93.75 139 GLY B O 1
ATOM 4125 N N . ASP B 1 140 ? -2.121 35.312 3.08 1 85.56 140 ASP B N 1
ATOM 4126 C CA . ASP B 1 140 ? -1.706 35.75 4.414 1 85.56 140 ASP B CA 1
ATOM 4127 C C . ASP B 1 140 ? -2.27 34.812 5.488 1 85.56 140 ASP B C 1
ATOM 4129 O O . ASP B 1 140 ? -3.412 34.375 5.383 1 85.56 140 ASP B O 1
ATOM 4133 N N . GLY B 1 141 ? -1.447 34.5 6.426 1 85.75 141 GLY B N 1
ATOM 4134 C CA . GLY B 1 141 ? -1.879 33.656 7.52 1 85.75 141 GLY B CA 1
ATOM 4135 C C . GLY B 1 141 ? -1.898 32.156 7.156 1 85.75 141 GLY B C 1
ATOM 4136 O O . GLY B 1 141 ? -2.414 31.344 7.91 1 85.75 141 GLY B O 1
ATOM 4137 N N . GLY B 1 142 ? -1.416 31.906 5.98 1 90.25 142 GLY B N 1
ATOM 4138 C CA . GLY B 1 142 ? -1.338 30.516 5.598 1 90.25 142 GLY B CA 1
ATOM 4139 C C . GLY B 1 142 ? -2.682 29.922 5.211 1 90.25 142 GLY B C 1
ATOM 4140 O O . GLY B 1 142 ? -2.924 28.734 5.406 1 90.25 142 GLY B O 1
ATOM 4141 N N . ARG B 1 143 ? -3.564 30.766 4.711 1 94.62 143 ARG B N 1
ATOM 4142 C CA . ARG B 1 143 ? -4.898 30.312 4.324 1 94.62 143 ARG B CA 1
ATOM 4143 C C . ARG B 1 143 ? -5.066 30.328 2.809 1 94.62 143 ARG B C 1
ATOM 4145 O O . ARG B 1 143 ? -4.312 31 2.105 1 94.62 143 ARG B O 1
ATOM 4152 N N . ILE B 1 144 ? -6.078 29.625 2.342 1 97.44 144 ILE B N 1
ATOM 4153 C CA . ILE B 1 144 ? -6.348 29.578 0.909 1 97.44 144 ILE B CA 1
ATOM 4154 C C . ILE B 1 144 ? -6.73 30.969 0.412 1 97.44 144 ILE B C 1
ATOM 4156 O O . ILE B 1 144 ? -7.598 31.625 0.991 1 97.44 144 ILE B O 1
ATOM 4160 N N . ASP B 1 145 ? -6.008 31.484 -0.582 1 97.75 145 ASP B N 1
ATOM 4161 C CA . ASP B 1 145 ? -6.359 32.719 -1.296 1 97.75 145 ASP B CA 1
ATOM 4162 C C . ASP B 1 145 ? -7.207 32.406 -2.529 1 97.75 145 ASP B C 1
ATOM 4164 O O . ASP B 1 145 ? -6.688 31.938 -3.547 1 97.75 145 ASP B O 1
ATOM 4168 N N . LEU B 1 146 ? -8.5 32.75 -2.473 1 98.06 146 LEU B N 1
ATOM 4169 C CA . LEU B 1 146 ? -9.422 32.406 -3.553 1 98.06 146 LEU B CA 1
ATOM 4170 C C . LEU B 1 146 ? -9.039 33.125 -4.84 1 98.06 146 LEU B C 1
ATOM 4172 O O . LEU B 1 146 ? -9.273 32.625 -5.938 1 98.06 146 LEU B O 1
ATOM 4176 N N . GLY B 1 147 ? -8.484 34.344 -4.707 1 98.12 147 GLY B N 1
ATOM 4177 C CA . GLY B 1 147 ? -7.984 35.031 -5.883 1 98.12 147 GLY B CA 1
ATOM 4178 C C . GLY B 1 147 ? -6.84 34.312 -6.562 1 98.12 147 GLY B C 1
ATOM 4179 O O . GLY B 1 147 ? -6.844 34.125 -7.785 1 98.12 147 GLY B O 1
ATOM 4180 N N . ALA B 1 148 ? -5.855 33.875 -5.789 1 98.12 148 ALA B N 1
ATOM 4181 C CA . ALA B 1 148 ? -4.738 33.094 -6.328 1 98.12 148 ALA B CA 1
ATOM 4182 C C . ALA B 1 148 ? -5.227 31.797 -6.945 1 98.12 148 ALA B C 1
ATOM 4184 O O . ALA B 1 148 ? -4.707 31.359 -7.969 1 98.12 148 ALA B O 1
ATOM 4185 N N . LEU B 1 149 ? -6.184 31.203 -6.301 1 98.5 149 LEU B N 1
ATOM 4186 C CA . LEU B 1 149 ? -6.75 29.953 -6.797 1 98.5 149 LEU B CA 1
ATOM 4187 C C . LEU B 1 149 ? -7.453 30.172 -8.133 1 98.5 149 LEU B C 1
ATOM 4189 O O . LEU B 1 149 ? -7.309 29.375 -9.055 1 98.5 149 LEU B O 1
ATOM 4193 N N . GLU B 1 150 ? -8.219 31.219 -8.195 1 98.19 150 GLU B N 1
ATOM 4194 C CA . GLU B 1 150 ? -8.906 31.578 -9.438 1 98.19 150 GLU B CA 1
ATOM 4195 C C . GLU B 1 150 ? -7.918 31.766 -10.578 1 98.19 150 GLU B C 1
ATOM 4197 O O . GLU B 1 150 ? -8.141 31.281 -11.688 1 98.19 150 GLU B O 1
ATOM 4202 N N . GLU B 1 151 ? -6.891 32.469 -10.328 1 97.88 151 GLU B N 1
ATOM 4203 C CA . GLU B 1 151 ? -5.863 32.719 -11.336 1 97.88 151 GLU B CA 1
ATOM 4204 C C . GLU B 1 151 ? -5.215 31.422 -11.789 1 97.88 151 GLU B C 1
ATOM 4206 O O . GLU B 1 151 ? -4.977 31.219 -12.977 1 97.88 151 GLU B O 1
ATOM 4211 N N . ALA B 1 152 ? -4.918 30.547 -10.852 1 97.75 152 ALA B N 1
ATOM 4212 C CA . ALA B 1 152 ? -4.305 29.266 -11.164 1 97.75 152 ALA B CA 1
ATOM 4213 C C . ALA B 1 152 ? -5.242 28.406 -12.016 1 97.75 152 ALA B C 1
ATOM 4215 O O . ALA B 1 152 ? -4.805 27.734 -12.945 1 97.75 152 ALA B O 1
ATOM 4216 N N . PHE B 1 153 ? -6.535 28.375 -11.625 1 97.38 153 PHE B N 1
ATOM 4217 C CA . PHE B 1 153 ? -7.52 27.641 -12.398 1 97.38 153 PHE B CA 1
ATOM 4218 C C . PHE B 1 153 ? -7.59 28.172 -13.828 1 97.38 153 PHE B C 1
ATOM 4220 O O . PHE B 1 153 ? -7.605 27.391 -14.781 1 97.38 153 PHE B O 1
ATOM 4227 N N . ALA B 1 154 ? -7.602 29.469 -13.945 1 95.31 154 ALA B N 1
ATOM 4228 C CA . ALA B 1 154 ? -7.656 30.094 -15.266 1 95.31 154 ALA B CA 1
ATOM 4229 C C . ALA B 1 154 ? -6.422 29.734 -16.094 1 95.31 154 ALA B C 1
ATOM 4231 O O . ALA B 1 154 ? -6.531 29.422 -17.281 1 95.31 154 ALA B O 1
ATOM 4232 N N . HIS B 1 155 ? -5.305 29.828 -15.469 1 94.62 155 HIS B N 1
ATOM 4233 C CA . HIS B 1 155 ? -4.043 29.516 -16.125 1 94.62 155 HIS B CA 1
ATOM 4234 C C . HIS B 1 155 ? -3.998 28.047 -16.547 1 94.62 155 HIS B C 1
ATOM 4236 O O . HIS B 1 155 ? -3.561 27.734 -17.656 1 94.62 155 HIS B O 1
ATOM 4242 N N . ALA B 1 156 ? -4.449 27.188 -15.703 1 94.31 156 ALA B N 1
ATOM 4243 C CA . ALA B 1 156 ? -4.41 25.75 -15.953 1 94.31 156 ALA B CA 1
ATOM 4244 C C . ALA B 1 156 ? -5.355 25.359 -17.094 1 94.31 156 ALA B C 1
ATOM 4246 O O . ALA B 1 156 ? -5.086 24.422 -17.828 1 94.31 156 ALA B O 1
ATOM 4247 N N . ARG B 1 157 ? -6.371 26.094 -17.266 1 90.19 157 ARG B N 1
ATOM 4248 C CA . ARG B 1 157 ? -7.391 25.781 -18.266 1 90.19 157 ARG B CA 1
ATOM 4249 C C . ARG B 1 157 ? -7.016 26.375 -19.625 1 90.19 157 ARG B C 1
ATOM 4251 O O . ARG B 1 157 ? -7.645 26.062 -20.641 1 90.19 157 ARG B O 1
ATOM 4258 N N . SER B 1 158 ? -6.203 27.312 -19.703 1 79.19 158 SER B N 1
ATOM 4259 C CA . SER B 1 158 ? -5.895 28.016 -20.938 1 79.19 158 SER B CA 1
ATOM 4260 C C . SER B 1 158 ? -5.633 27.047 -22.078 1 79.19 158 SER B C 1
ATOM 4262 O O . SER B 1 158 ? -5.867 27.375 -23.25 1 79.19 158 SER B O 1
ATOM 4264 N N . GLY B 1 159 ? -5.152 25.938 -21.812 1 63.72 159 GLY B N 1
ATOM 4265 C CA . GLY B 1 159 ? -5.082 25.016 -22.922 1 63.72 159 GLY B CA 1
ATOM 4266 C C . GLY B 1 159 ? -6.359 24.219 -23.125 1 63.72 159 GLY B C 1
ATOM 4267 O O . GLY B 1 159 ? -6.816 23.531 -22.219 1 63.72 159 GLY B O 1
ATOM 4268 N N . ASN B 1 160 ? -7.379 24.703 -24.062 1 59.22 160 ASN B N 1
ATOM 4269 C CA . ASN B 1 160 ? -8.758 24.328 -24.344 1 59.22 160 ASN B CA 1
ATOM 4270 C C . ASN B 1 160 ? -9.039 22.875 -23.922 1 59.22 160 ASN B C 1
ATOM 4272 O O . ASN B 1 160 ? -10.125 22.578 -23.438 1 59.22 160 ASN B O 1
ATOM 4276 N N . THR B 1 161 ? -8.258 22 -24.219 1 67.44 161 THR B N 1
ATOM 4277 C CA . THR B 1 161 ? -8.672 20.609 -24.047 1 67.44 161 THR B CA 1
ATOM 4278 C C . THR B 1 161 ? -8.039 20 -22.781 1 67.44 161 THR B C 1
ATOM 4280 O O . THR B 1 161 ? -8.188 18.812 -22.516 1 67.44 161 THR B O 1
ATOM 4283 N N . ALA B 1 162 ? -7.758 20.812 -21.828 1 84.88 162 ALA B N 1
ATOM 4284 C CA . ALA B 1 162 ? -6.988 20.266 -20.703 1 84.88 162 ALA B CA 1
ATOM 4285 C C . ALA B 1 162 ? -7.875 20.031 -19.484 1 84.88 162 ALA B C 1
ATOM 4287 O O . ALA B 1 162 ? -8.742 20.859 -19.172 1 84.88 162 ALA B O 1
ATOM 4288 N N . LYS B 1 163 ? -7.914 18.844 -18.984 1 95 163 LYS B N 1
ATOM 4289 C CA . LYS B 1 163 ? -8.516 18.578 -17.688 1 95 163 LYS B CA 1
ATOM 4290 C C . LYS B 1 163 ? -7.648 19.125 -16.547 1 95 163 LYS B C 1
ATOM 4292 O O . LYS B 1 163 ? -6.434 19.25 -16.703 1 95 163 LYS B O 1
ATOM 4297 N N . VAL B 1 164 ? -8.344 19.703 -15.555 1 97.62 164 VAL B N 1
ATOM 4298 C CA . VAL B 1 164 ? -7.645 20.281 -14.414 1 97.62 164 VAL B CA 1
ATOM 4299 C C . VAL B 1 164 ? -8.18 19.672 -13.117 1 97.62 164 VAL B C 1
ATOM 4301 O O . VAL B 1 164 ? -9.391 19.5 -12.969 1 97.62 164 VAL B O 1
ATOM 4304 N N . ALA B 1 165 ? -7.277 19.281 -12.258 1 98.69 165 ALA B N 1
ATOM 4305 C CA . ALA B 1 165 ? -7.641 18.859 -10.906 1 98.69 165 ALA B CA 1
ATOM 4306 C C . ALA B 1 165 ? -7.016 19.781 -9.859 1 98.69 165 ALA B C 1
ATOM 4308 O O . ALA B 1 165 ? -6.078 20.516 -10.156 1 98.69 165 ALA B O 1
ATOM 4309 N N . TYR B 1 166 ? -7.625 19.859 -8.711 1 98.88 166 TYR B N 1
ATOM 4310 C CA . TYR B 1 166 ? -7.125 20.578 -7.547 1 98.88 166 TYR B CA 1
ATOM 4311 C C . TYR B 1 166 ? -6.934 19.625 -6.367 1 98.88 166 TYR B C 1
ATOM 4313 O O . TYR B 1 166 ? -7.891 19.016 -5.891 1 98.88 166 TYR B O 1
ATOM 4321 N N . LEU B 1 167 ? -5.684 19.422 -5.988 1 98.94 167 LEU B N 1
ATOM 4322 C CA . LEU B 1 167 ? -5.348 18.609 -4.824 1 98.94 167 LEU B CA 1
ATOM 4323 C C . LEU B 1 167 ? -5.344 19.453 -3.555 1 98.94 167 LEU B C 1
ATOM 4325 O O . LEU B 1 167 ? -4.355 20.125 -3.252 1 98.94 167 LEU B O 1
ATOM 4329 N N . LEU B 1 168 ? -6.426 19.344 -2.842 1 98.94 168 LEU B N 1
ATOM 4330 C CA . LEU B 1 168 ? -6.66 20.125 -1.637 1 98.94 168 LEU B CA 1
ATOM 4331 C C . LEU B 1 168 ? -6.105 19.422 -0.407 1 98.94 168 LEU B C 1
ATOM 4333 O O . LEU B 1 168 ? -6.355 18.234 -0.205 1 98.94 168 LEU B O 1
ATOM 4337 N N . CYS B 1 169 ? -5.289 20.078 0.333 1 98.75 169 CYS B N 1
ATOM 4338 C CA . CYS B 1 169 ? -4.785 19.594 1.614 1 98.75 169 CYS B CA 1
ATO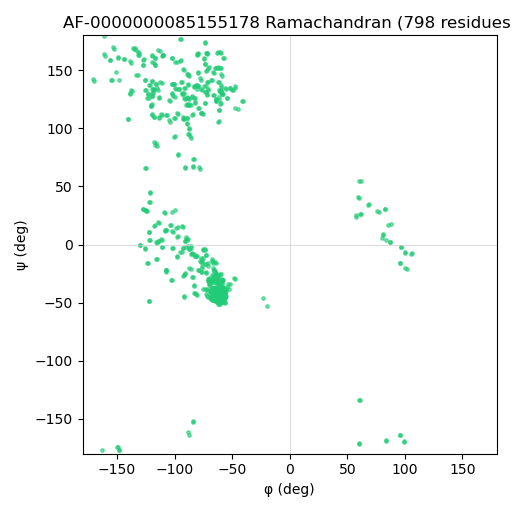M 4339 C C . CYS B 1 169 ? -5.656 20.094 2.762 1 98.75 169 CYS B C 1
ATOM 4341 O O . CYS B 1 169 ? -5.602 21.266 3.123 1 98.75 169 CYS B O 1
ATOM 4343 N N . ASN B 1 170 ? -6.461 19.188 3.385 1 98.75 170 ASN B N 1
ATOM 4344 C CA . ASN B 1 170 ? -7.492 19.562 4.34 1 98.75 170 ASN B CA 1
ATOM 4345 C C . ASN B 1 170 ? -7.562 18.594 5.512 1 98.75 170 ASN B C 1
ATOM 4347 O O . ASN B 1 170 ? -8.148 17.516 5.395 1 98.75 170 ASN B O 1
ATOM 4351 N N . PRO B 1 171 ? -7.105 19.016 6.777 1 98.19 171 PRO B N 1
ATOM 4352 C CA . PRO B 1 171 ? -6.391 20.219 7.195 1 98.19 171 PRO B CA 1
ATOM 4353 C C . PRO B 1 171 ? -5.043 20.375 6.492 1 98.19 171 PRO B C 1
ATOM 4355 O O . PRO B 1 171 ? -4.551 19.438 5.875 1 98.19 171 PRO B O 1
ATOM 4358 N N . HIS B 1 172 ? -4.531 21.578 6.602 1 98.5 172 HIS B N 1
ATOM 4359 C CA . HIS B 1 172 ? -3.391 21.922 5.762 1 98.5 172 HIS B CA 1
ATOM 4360 C C . HIS B 1 172 ? -2.074 21.562 6.438 1 98.5 172 HIS B C 1
ATOM 4362 O O . HIS B 1 172 ? -1.865 21.859 7.613 1 98.5 172 HIS B O 1
ATOM 4368 N N . ASN B 1 173 ? -1.254 20.859 5.863 1 97.88 173 ASN B N 1
ATOM 4369 C CA . ASN B 1 173 ? 0.135 20.531 6.172 1 97.88 173 ASN B CA 1
ATOM 4370 C C . ASN B 1 173 ? 1.1 21.25 5.227 1 97.88 173 ASN B C 1
ATOM 4372 O O . ASN B 1 173 ? 1.059 21.031 4.016 1 97.88 173 ASN B O 1
ATOM 4376 N N . PRO B 1 174 ? 1.852 22.188 5.703 1 97 174 PRO B N 1
ATOM 4377 C CA . PRO B 1 174 ? 2.49 22.109 7.02 1 97 174 PRO B CA 1
ATOM 4378 C C . PRO B 1 174 ? 1.971 23.172 7.988 1 97 174 PRO B C 1
ATOM 4380 O O . PRO B 1 174 ? 2.385 23.219 9.148 1 97 174 PRO B O 1
ATOM 4383 N N . THR B 1 175 ? 1.035 24 7.602 1 96.69 175 THR B N 1
ATOM 4384 C CA . THR B 1 175 ? 0.737 25.188 8.383 1 96.69 175 THR B CA 1
ATOM 4385 C C . THR B 1 175 ? -0.114 24.844 9.602 1 96.69 175 THR B C 1
ATOM 4387 O O . THR B 1 175 ? -0.195 25.641 10.547 1 96.69 175 THR B O 1
ATOM 4390 N N . GLY B 1 176 ? -0.786 23.719 9.492 1 96.88 176 GLY B N 1
ATOM 4391 C CA . GLY B 1 176 ? -1.678 23.328 10.578 1 96.88 176 GLY B CA 1
ATOM 4392 C C . GLY B 1 176 ? -3.021 24.031 10.523 1 96.88 176 GLY B C 1
ATOM 4393 O O . GLY B 1 176 ? -3.846 23.875 11.422 1 96.88 176 GLY B O 1
ATOM 4394 N N . SER B 1 177 ? -3.311 24.75 9.484 1 97.31 177 SER B N 1
ATOM 4395 C CA . SER B 1 177 ? -4.578 25.453 9.328 1 97.31 177 SER B CA 1
ATOM 4396 C C . SER B 1 177 ? -5.727 24.484 9.086 1 97.31 177 SER B C 1
ATOM 4398 O O . SER B 1 177 ? -5.586 23.516 8.328 1 97.31 177 SER B O 1
ATOM 4400 N N . VAL B 1 178 ? -6.828 24.672 9.789 1 98.19 178 VAL B N 1
ATOM 4401 C CA . VAL B 1 178 ? -8.086 23.984 9.539 1 98.19 178 VAL B CA 1
ATOM 4402 C C . VAL B 1 178 ? -9.039 24.891 8.758 1 98.19 178 VAL B C 1
ATOM 4404 O O . VAL B 1 178 ? -9.547 25.875 9.297 1 98.19 178 VAL B O 1
ATOM 4407 N N . HIS B 1 179 ? -9.219 24.516 7.484 1 98 179 HIS B N 1
ATOM 4408 C CA . HIS B 1 179 ? -10.039 25.359 6.629 1 98 179 HIS B CA 1
ATOM 4409 C C . HIS B 1 179 ? -11.469 25.469 7.16 1 98 179 HIS B C 1
ATOM 4411 O O . HIS B 1 179 ? -12.031 24.469 7.637 1 98 179 HIS B O 1
ATOM 4417 N N . THR B 1 180 ? -12.047 26.656 7.09 1 96.75 180 THR B N 1
ATOM 4418 C CA . THR B 1 180 ? -13.422 26.859 7.543 1 96.75 180 THR B CA 1
ATOM 4419 C C . THR B 1 180 ? -14.414 26.391 6.488 1 96.75 180 THR B C 1
ATOM 4421 O O . THR B 1 180 ? -14.062 26.234 5.32 1 96.75 180 THR B O 1
ATOM 4424 N N . ALA B 1 181 ? -15.648 26.219 6.895 1 97.62 181 ALA B N 1
ATOM 4425 C CA . ALA B 1 181 ? -16.719 25.859 5.965 1 97.62 181 ALA B CA 1
ATOM 4426 C C . ALA B 1 181 ? -16.875 26.922 4.871 1 97.62 181 ALA B C 1
ATOM 4428 O O . ALA B 1 181 ? -17.125 26.578 3.711 1 97.62 181 ALA B O 1
ATOM 4429 N N . ALA B 1 182 ? -16.734 28.156 5.238 1 97.31 182 ALA B N 1
ATOM 4430 C CA . ALA B 1 182 ? -16.859 29.25 4.285 1 97.31 182 ALA B CA 1
ATOM 4431 C C . ALA B 1 182 ? -15.758 29.219 3.24 1 97.31 182 ALA B C 1
ATOM 4433 O O . ALA B 1 182 ? -16 29.422 2.051 1 97.31 182 ALA B O 1
ATOM 4434 N N . GLU B 1 183 ? -14.5 29.031 3.674 1 97.06 183 GLU B N 1
ATOM 4435 C CA . GLU B 1 183 ? -13.375 28.891 2.752 1 97.06 183 GLU B CA 1
ATOM 4436 C C . GLU B 1 183 ? -13.609 27.734 1.771 1 97.06 183 GLU B C 1
ATOM 4438 O O . GLU B 1 183 ? -13.398 27.891 0.565 1 97.06 183 GLU B O 1
ATOM 4443 N N . LEU B 1 184 ? -14.07 26.594 2.262 1 98.75 184 LEU B N 1
ATOM 4444 C CA . LEU B 1 184 ? -14.266 25.406 1.444 1 98.75 184 LEU B CA 1
ATOM 4445 C C . LEU B 1 184 ? -15.438 25.594 0.486 1 98.75 184 LEU B C 1
ATOM 4447 O O . LEU B 1 184 ? -15.422 25.062 -0.63 1 98.75 184 LEU B O 1
ATOM 4451 N N . ARG B 1 185 ? -16.438 26.328 0.896 1 98.44 185 ARG B N 1
ATOM 4452 C CA . ARG B 1 185 ? -17.516 26.688 -0.015 1 98.44 185 ARG B CA 1
ATOM 4453 C C . ARG B 1 185 ? -17 27.531 -1.179 1 98.44 185 ARG B C 1
ATOM 4455 O O . ARG B 1 185 ? -17.422 27.328 -2.324 1 98.44 185 ARG B O 1
ATOM 4462 N N . GLY B 1 186 ? -16.188 28.484 -0.822 1 98.56 186 GLY B N 1
ATOM 4463 C CA . GLY B 1 186 ? -15.555 29.281 -1.868 1 98.56 186 GLY B CA 1
ATOM 4464 C C . GLY B 1 186 ? -14.766 28.438 -2.852 1 98.56 186 GLY B C 1
ATOM 4465 O O . GLY B 1 186 ? -14.812 28.672 -4.059 1 98.56 186 GLY B O 1
ATOM 4466 N N . VAL B 1 187 ? -14.039 27.453 -2.344 1 98.81 187 VAL B N 1
ATOM 4467 C CA . VAL B 1 187 ? -13.273 26.516 -3.17 1 98.81 187 VAL B CA 1
ATOM 4468 C C . VAL B 1 187 ? -14.211 25.734 -4.086 1 98.81 187 VAL B C 1
ATOM 4470 O O . VAL B 1 187 ? -13.953 25.625 -5.285 1 98.81 187 VAL B O 1
ATOM 4473 N N . ALA B 1 188 ? -15.297 25.203 -3.52 1 98.81 188 ALA B N 1
ATOM 4474 C CA . ALA B 1 188 ? -16.25 24.391 -4.285 1 98.81 188 ALA B CA 1
ATOM 4475 C C . ALA B 1 188 ? -16.891 25.219 -5.398 1 98.81 188 ALA B C 1
ATOM 4477 O O . ALA B 1 188 ? -17.031 24.75 -6.527 1 98.81 188 ALA B O 1
ATOM 4478 N N . GLU B 1 189 ? -17.281 26.422 -5.066 1 98.5 189 GLU B N 1
ATOM 4479 C CA . GLU B 1 189 ? -17.906 27.297 -6.043 1 98.5 189 GLU B CA 1
ATOM 4480 C C . GLU B 1 189 ? -16.953 27.625 -7.188 1 98.5 189 GLU B C 1
ATOM 4482 O O . GLU B 1 189 ? -17.328 27.578 -8.359 1 98.5 189 GLU B O 1
ATOM 4487 N N . LEU B 1 190 ? -15.766 28 -6.859 1 98.38 190 LEU B N 1
ATOM 4488 C CA . LEU B 1 190 ? -14.758 28.328 -7.859 1 98.38 190 LEU B CA 1
ATOM 4489 C C . LEU B 1 190 ? -14.453 27.125 -8.742 1 98.38 190 LEU B C 1
ATOM 4491 O O . LEU B 1 190 ? -14.32 27.266 -9.961 1 98.38 190 LEU B O 1
ATOM 4495 N N . ALA B 1 191 ? -14.273 25.938 -8.125 1 98.56 191 ALA B N 1
ATOM 4496 C CA . ALA B 1 191 ? -13.977 24.719 -8.867 1 98.56 191 ALA B CA 1
ATOM 4497 C C . ALA B 1 191 ? -15.086 24.406 -9.867 1 98.56 191 ALA B C 1
ATOM 4499 O O . ALA B 1 191 ? -14.812 24.031 -11.008 1 98.56 191 ALA B O 1
ATOM 4500 N N . ARG B 1 192 ? -16.359 24.594 -9.461 1 97.81 192 ARG B N 1
ATOM 4501 C CA . ARG B 1 192 ? -17.5 24.375 -10.352 1 97.81 192 ARG B CA 1
ATOM 4502 C C . ARG B 1 192 ? -17.453 25.359 -11.523 1 97.81 192 ARG B C 1
ATOM 4504 O O . ARG B 1 192 ? -17.672 24.969 -12.672 1 97.81 192 ARG B O 1
ATOM 4511 N N . ARG B 1 193 ? -17.219 26.531 -11.219 1 97.19 193 ARG B N 1
ATOM 4512 C CA . ARG B 1 193 ? -17.219 27.578 -12.234 1 97.19 193 ARG B CA 1
ATOM 4513 C C . ARG B 1 193 ? -16.156 27.297 -13.305 1 97.19 193 ARG B C 1
ATOM 4515 O O . ARG B 1 193 ? -16.391 27.578 -14.484 1 97.19 193 ARG B O 1
ATOM 4522 N N . PHE B 1 194 ? -15.031 26.719 -12.984 1 96.56 194 PHE B N 1
ATOM 4523 C CA . PHE B 1 194 ? -13.922 26.531 -13.906 1 96.56 194 PHE B CA 1
ATOM 4524 C C . PHE B 1 194 ? -13.898 25.094 -14.422 1 96.56 194 PHE B C 1
ATOM 4526 O O . PHE B 1 194 ? -13.047 24.734 -15.242 1 96.56 194 PHE B O 1
ATOM 4533 N N . GLY B 1 195 ? -14.828 24.219 -13.93 1 96.31 195 GLY B N 1
ATOM 4534 C CA . GLY B 1 195 ? -14.828 22.828 -14.32 1 96.31 195 GLY B CA 1
ATOM 4535 C C . GLY B 1 195 ? -13.633 22.062 -13.789 1 96.31 195 GLY B C 1
ATOM 4536 O O . GLY B 1 195 ? -13.086 21.188 -14.477 1 96.31 195 GLY B O 1
ATOM 4537 N N . VAL B 1 196 ? -13.148 22.391 -12.602 1 97.88 196 VAL B N 1
ATOM 4538 C CA . VAL B 1 196 ? -12.008 21.75 -11.953 1 97.88 196 VAL B CA 1
ATOM 4539 C C . VAL B 1 196 ? -12.5 20.688 -10.984 1 97.88 196 VAL B C 1
ATOM 4541 O O . VAL B 1 196 ? -13.469 20.891 -10.25 1 97.88 196 VAL B O 1
ATOM 4544 N N . ARG B 1 197 ? -11.914 19.484 -10.984 1 98.62 197 ARG B N 1
ATOM 4545 C CA . ARG B 1 197 ? -12.25 18.406 -10.062 1 98.62 197 ARG B CA 1
ATOM 4546 C C . ARG B 1 197 ? -11.375 18.469 -8.812 1 98.62 197 ARG B C 1
ATOM 4548 O O . ARG B 1 197 ? -10.148 18.469 -8.906 1 98.62 197 ARG B O 1
ATOM 4555 N N . VAL B 1 198 ? -12.023 18.516 -7.645 1 98.94 198 VAL B N 1
ATOM 4556 C CA . VAL B 1 198 ? -11.289 18.625 -6.391 1 98.94 198 VAL B CA 1
ATOM 4557 C C . VAL B 1 198 ? -11.039 17.234 -5.812 1 98.94 198 VAL B C 1
ATOM 4559 O O . VAL B 1 198 ? -11.953 16.406 -5.754 1 98.94 198 VAL B O 1
ATOM 4562 N N . VAL B 1 199 ? -9.836 16.938 -5.453 1 98.94 199 VAL B N 1
ATOM 4563 C CA . VAL B 1 199 ? -9.414 15.781 -4.68 1 98.94 199 VAL B CA 1
ATOM 4564 C C . VAL B 1 199 ? -8.875 16.234 -3.324 1 98.94 199 VAL B C 1
ATOM 4566 O O . VAL B 1 199 ? -7.781 16.797 -3.242 1 98.94 199 VAL B O 1
ATOM 4569 N N . SER B 1 200 ? -9.586 15.969 -2.291 1 98.94 200 SER B N 1
ATOM 4570 C CA . SER B 1 200 ? -9.258 16.469 -0.963 1 98.94 200 SER B CA 1
ATOM 4571 C C . SER B 1 200 ? -8.5 15.43 -0.146 1 98.94 200 SER B C 1
ATOM 4573 O O . SER B 1 200 ? -9.047 14.359 0.159 1 98.94 200 SER B O 1
ATOM 4575 N N . ASP B 1 201 ? -7.258 15.695 0.139 1 98.88 201 ASP B N 1
ATOM 4576 C CA . ASP B 1 201 ? -6.496 14.906 1.099 1 98.88 201 ASP B CA 1
ATOM 4577 C C . ASP B 1 201 ? -6.883 15.258 2.533 1 98.88 201 ASP B C 1
ATOM 4579 O O . ASP B 1 201 ? -6.547 16.328 3.025 1 98.88 201 ASP B O 1
ATOM 4583 N N . GLU B 1 202 ? -7.488 14.305 3.184 1 98.94 202 GLU B N 1
ATOM 4584 C CA . GLU B 1 202 ? -8 14.594 4.52 1 98.94 202 GLU B CA 1
ATOM 4585 C C . GLU B 1 202 ? -7.398 13.648 5.559 1 98.94 202 GLU B C 1
ATOM 4587 O O . GLU B 1 202 ? -8.078 13.25 6.508 1 98.94 202 GLU B O 1
ATOM 4592 N N . ILE B 1 203 ? -6.152 13.297 5.391 1 98.69 203 ILE B N 1
ATOM 4593 C CA . ILE B 1 203 ? -5.426 12.336 6.211 1 98.69 203 ILE B CA 1
ATOM 4594 C C . ILE B 1 203 ? -5.34 12.844 7.648 1 98.69 203 ILE B C 1
ATOM 4596 O O . ILE B 1 203 ? -5.344 12.055 8.594 1 98.69 203 ILE B O 1
ATOM 4600 N N . HIS B 1 204 ? -5.312 14.195 7.883 1 98.81 204 HIS B N 1
ATOM 4601 C CA . HIS B 1 204 ? -5.164 14.781 9.211 1 98.81 204 HIS B CA 1
ATOM 4602 C C . HIS B 1 204 ? -6.516 15.172 9.797 1 98.81 204 HIS B C 1
ATOM 4604 O O . HIS B 1 204 ? -6.578 15.789 10.859 1 98.81 204 HIS B O 1
ATOM 4610 N N . ALA B 1 205 ? -7.594 14.812 9.125 1 98.81 205 ALA B N 1
ATOM 4611 C CA . ALA B 1 205 ? -8.945 15.234 9.484 1 98.81 205 ALA B CA 1
ATOM 4612 C C . ALA B 1 205 ? -9.258 14.891 10.938 1 98.81 205 ALA B C 1
ATOM 4614 O O . ALA B 1 205 ? -9.898 15.672 11.648 1 98.81 205 ALA B O 1
ATOM 4615 N N . PRO B 1 206 ? -8.789 13.758 11.469 1 98.81 206 PRO B N 1
ATOM 4616 C CA . PRO B 1 206 ? -9.141 13.445 12.852 1 98.81 206 PRO B CA 1
ATOM 4617 C C . PRO B 1 206 ? -8.312 14.242 13.859 1 98.81 206 PRO B C 1
ATOM 4619 O O . PRO B 1 206 ? -8.633 14.258 15.055 1 98.81 206 PRO B O 1
ATOM 4622 N N . VAL B 1 207 ? -7.25 14.867 13.445 1 98.81 207 VAL B N 1
ATOM 4623 C CA . VAL B 1 207 ? -6.363 15.578 14.359 1 98.81 207 VAL B CA 1
ATOM 4624 C C . VAL B 1 207 ? -6.715 17.062 14.375 1 98.81 207 VAL B C 1
ATOM 4626 O O . VAL B 1 207 ? -5.973 17.891 13.828 1 98.81 207 VAL B O 1
ATOM 4629 N N . ILE B 1 208 ? -7.793 17.375 15.07 1 98.81 208 ILE B N 1
ATOM 4630 C CA . ILE B 1 208 ? -8.289 18.75 15.219 1 98.81 208 ILE B CA 1
ATOM 4631 C C . ILE B 1 208 ? -8.164 19.188 16.672 1 98.81 208 ILE B C 1
ATOM 4633 O O . ILE B 1 208 ? -8.617 18.484 17.594 1 98.81 208 ILE B O 1
ATOM 4637 N N . LEU B 1 209 ? -7.531 20.281 16.875 1 98.5 209 LEU B N 1
ATOM 4638 C CA . LEU B 1 209 ? -7.258 20.75 18.234 1 98.5 209 LEU B CA 1
ATOM 4639 C C . LEU B 1 209 ? -8.344 21.734 18.688 1 98.5 209 LEU B C 1
ATOM 4641 O O . LEU B 1 209 ? -9.062 22.297 17.859 1 98.5 209 LEU B O 1
ATOM 4645 N N . PRO B 1 210 ? -8.477 21.891 20.047 1 97.31 210 PRO B N 1
ATOM 4646 C CA . PRO B 1 210 ? -9.516 22.781 20.578 1 97.31 210 PRO B CA 1
ATOM 4647 C C . PRO B 1 210 ? -9.469 24.172 19.953 1 97.31 210 PRO B C 1
ATOM 4649 O O . PRO B 1 210 ? -8.383 24.734 19.766 1 97.31 210 PRO B O 1
ATOM 4652 N N . GLY B 1 211 ? -10.633 24.672 19.578 1 96.81 211 GLY B N 1
ATOM 4653 C CA . GLY B 1 211 ? -10.75 25.984 18.969 1 96.81 211 GLY B CA 1
ATOM 4654 C C . GLY B 1 211 ? -11.031 25.906 17.469 1 96.81 211 GLY B C 1
ATOM 4655 O O . GLY B 1 211 ? -11.336 26.922 16.844 1 96.81 211 GLY B O 1
ATOM 4656 N N . SER B 1 212 ? -10.977 24.734 16.906 1 97.19 212 SER B N 1
ATOM 4657 C CA . SER B 1 212 ? -11.211 24.547 15.477 1 97.19 212 SER B CA 1
ATOM 4658 C C . SER B 1 212 ? -12.195 23.406 15.227 1 97.19 212 SER B C 1
ATOM 4660 O O . SER B 1 212 ? -12.477 22.609 16.125 1 97.19 212 SER B O 1
ATOM 4662 N N . ARG B 1 213 ? -12.711 23.422 13.984 1 97.81 213 ARG B N 1
ATOM 4663 C CA . ARG B 1 213 ? -13.664 22.406 13.578 1 97.81 213 ARG B CA 1
ATOM 4664 C C . ARG B 1 213 ? -13.383 21.938 12.156 1 97.81 213 ARG B C 1
ATOM 4666 O O . ARG B 1 213 ? -13.273 22.75 11.234 1 97.81 213 ARG B O 1
ATOM 4673 N N . PHE B 1 214 ? -13.312 20.656 12.016 1 98.62 214 PHE B N 1
ATOM 4674 C CA . PHE B 1 214 ? -13.078 20.078 10.695 1 98.62 214 PHE B CA 1
ATOM 4675 C C . PHE B 1 214 ? -14.375 20.047 9.891 1 98.62 214 PHE B C 1
ATOM 4677 O O . PHE B 1 214 ? -15.438 19.734 10.422 1 98.62 214 PHE B O 1
ATOM 4684 N N . THR B 1 215 ? -14.297 20.406 8.656 1 98.69 215 THR B N 1
ATOM 4685 C CA . THR B 1 215 ? -15.367 20.281 7.672 1 98.69 215 THR B CA 1
ATOM 4686 C C . THR B 1 215 ? -14.953 19.359 6.535 1 98.69 215 THR B C 1
ATOM 4688 O O . THR B 1 215 ? -14.094 19.703 5.723 1 98.69 215 THR B O 1
ATOM 4691 N N . PRO B 1 216 ? -15.609 18.109 6.48 1 98.81 216 PRO B N 1
ATOM 4692 C CA . PRO B 1 216 ? -15.32 17.297 5.301 1 98.81 216 PRO B CA 1
ATOM 4693 C C . PRO B 1 216 ? -15.703 17.984 3.994 1 98.81 216 PRO B C 1
ATOM 4695 O O . PRO B 1 216 ? -16.812 18.5 3.871 1 98.81 216 PRO B O 1
ATOM 4698 N N . PHE B 1 217 ? -14.812 17.984 3.037 1 98.88 217 PHE B N 1
ATOM 4699 C CA . PHE B 1 217 ? -15.047 18.734 1.812 1 98.88 217 PHE B CA 1
ATOM 4700 C C . PHE B 1 217 ? -16.328 18.281 1.125 1 98.88 217 PHE B C 1
ATOM 4702 O O . PHE B 1 217 ? -17.078 19.094 0.601 1 98.88 217 PHE B O 1
ATOM 4709 N N . LEU B 1 218 ? -16.594 16.969 1.188 1 98.81 218 LEU B N 1
ATOM 4710 C CA . LEU B 1 218 ? -17.703 16.391 0.45 1 98.81 218 LEU B CA 1
ATOM 4711 C C . LEU B 1 218 ? -19.047 16.75 1.103 1 98.81 218 LEU B C 1
ATOM 4713 O O . LEU B 1 218 ? -20.109 16.469 0.545 1 98.81 218 LEU B O 1
ATOM 4717 N N . THR B 1 219 ? -19 17.406 2.234 1 98.56 219 THR B N 1
ATOM 4718 C CA . THR B 1 219 ? -20.234 17.859 2.871 1 98.56 219 THR B CA 1
ATOM 4719 C C . THR B 1 219 ? -20.562 19.297 2.469 1 98.56 219 THR B C 1
ATOM 4721 O O . THR B 1 219 ? -21.625 19.812 2.814 1 98.56 219 THR B O 1
ATOM 4724 N N . VAL B 1 220 ? -19.703 19.938 1.781 1 98.25 220 VAL B N 1
ATOM 4725 C CA . VAL B 1 220 ? -19.875 21.328 1.351 1 98.25 220 VAL B CA 1
ATOM 4726 C C . VAL B 1 220 ? -20.703 21.375 0.078 1 98.25 220 VAL B C 1
ATOM 4728 O O . VAL B 1 220 ? -20.484 20.594 -0.851 1 98.25 220 VAL B O 1
ATOM 4731 N N . ALA B 1 221 ? -21.672 22.312 0.024 1 97.44 221 ALA B N 1
ATOM 4732 C CA . ALA B 1 221 ? -22.469 22.484 -1.186 1 97.44 221 ALA B CA 1
ATOM 4733 C C . ALA B 1 221 ? -21.594 22.797 -2.389 1 97.44 221 ALA B C 1
ATOM 4735 O O . ALA B 1 221 ? -20.703 23.656 -2.311 1 97.44 221 ALA B O 1
ATOM 4736 N N . GLY B 1 222 ? -21.812 22.047 -3.428 1 97.81 222 GLY B N 1
ATOM 4737 C CA . GLY B 1 222 ? -21.031 22.25 -4.637 1 97.81 222 GLY B CA 1
ATOM 4738 C C . GLY B 1 222 ? -19.891 21.25 -4.785 1 97.81 222 GLY B C 1
ATOM 4739 O O . GLY B 1 222 ? -19.281 21.172 -5.852 1 97.81 222 GLY B O 1
ATOM 4740 N N . ALA B 1 223 ? -19.656 20.438 -3.779 1 98.56 223 ALA B N 1
ATOM 4741 C CA . ALA B 1 223 ? -18.531 19.516 -3.791 1 98.56 223 ALA B CA 1
ATOM 4742 C C . ALA B 1 223 ? -18.969 18.109 -4.238 1 98.56 223 ALA B C 1
ATOM 4744 O O . ALA B 1 223 ? -18.203 17.156 -4.121 1 98.56 223 ALA B O 1
ATOM 4745 N N . GLU B 1 224 ? -20.141 17.953 -4.82 1 98.5 224 GLU B N 1
ATOM 4746 C CA . GLU B 1 224 ? -20.75 16.656 -5.113 1 98.5 224 GLU B CA 1
ATOM 4747 C C . GLU B 1 224 ? -19.938 15.891 -6.164 1 98.5 224 GLU B C 1
ATOM 4749 O O . GLU B 1 224 ? -20.031 14.664 -6.262 1 98.5 224 GLU B O 1
ATOM 4754 N N . ASN B 1 225 ? -19.156 16.562 -6.945 1 98.69 225 ASN B N 1
ATOM 4755 C CA . ASN B 1 225 ? -18.375 15.906 -7.988 1 98.69 225 ASN B CA 1
ATOM 4756 C C . ASN B 1 225 ? -16.922 15.719 -7.574 1 98.69 225 ASN B C 1
ATOM 4758 O O . ASN B 1 225 ? -16.062 15.445 -8.414 1 98.69 225 ASN B O 1
ATOM 4762 N N . ALA B 1 226 ? -16.641 15.953 -6.312 1 98.94 226 ALA B N 1
ATOM 4763 C CA . ALA B 1 226 ? -15.289 15.875 -5.781 1 98.94 226 ALA B CA 1
ATOM 4764 C C . ALA B 1 226 ? -15.016 14.5 -5.18 1 98.94 226 ALA B C 1
ATOM 4766 O O . ALA B 1 226 ? -15.875 13.617 -5.223 1 98.94 226 ALA B O 1
ATOM 4767 N N . PHE B 1 227 ? -13.789 14.32 -4.73 1 98.94 227 PHE B N 1
ATOM 4768 C CA . PHE B 1 227 ? -13.312 13.148 -4.012 1 98.94 227 PHE B CA 1
ATOM 4769 C C . PHE B 1 227 ? -12.633 13.547 -2.711 1 98.94 227 PHE B C 1
ATOM 4771 O O . PHE B 1 227 ? -12.148 14.672 -2.578 1 98.94 227 PHE B O 1
ATOM 4778 N N . ALA B 1 228 ? -12.633 12.656 -1.783 1 98.94 228 ALA B N 1
ATOM 4779 C CA . ALA B 1 228 ? -11.852 12.797 -0.558 1 98.94 228 ALA B CA 1
ATOM 4780 C C . ALA B 1 228 ? -11.094 11.508 -0.247 1 98.94 228 ALA B C 1
ATOM 4782 O O . ALA B 1 228 ? -11.539 10.414 -0.605 1 98.94 228 ALA B O 1
ATOM 4783 N N . LEU B 1 229 ? -9.945 11.641 0.308 1 98.88 229 LEU B N 1
ATOM 4784 C CA . LEU B 1 229 ? -9.156 10.516 0.799 1 98.88 229 LEU B CA 1
ATOM 4785 C C . LEU B 1 229 ? -8.906 10.641 2.297 1 98.88 229 LEU B C 1
ATOM 4787 O O . LEU B 1 229 ? -8.656 11.742 2.801 1 98.88 229 LEU B O 1
ATOM 4791 N N . THR B 1 230 ? -8.969 9.5 2.994 1 98.81 230 THR B N 1
ATOM 4792 C CA . THR B 1 230 ? -8.711 9.508 4.43 1 98.81 230 THR B CA 1
ATOM 4793 C C . THR B 1 230 ? -8.102 8.188 4.883 1 98.81 230 THR B C 1
ATOM 4795 O O . THR B 1 230 ? -8.086 7.215 4.125 1 98.81 230 THR B O 1
ATOM 4798 N N . SER B 1 231 ? -7.5 8.203 6.008 1 98.69 231 SER B N 1
ATOM 4799 C CA . SER B 1 231 ? -6.883 7.066 6.68 1 98.69 231 SER B CA 1
ATOM 4800 C C . SER B 1 231 ? -6.68 7.344 8.164 1 98.69 231 SER B C 1
ATOM 4802 O O . SER B 1 231 ? -6.777 8.492 8.609 1 98.69 231 SER B O 1
ATOM 4804 N N . ALA B 1 232 ? -6.445 6.281 8.914 1 98.75 232 ALA B N 1
ATOM 4805 C CA . ALA B 1 232 ? -6.133 6.418 10.336 1 98.75 232 ALA B CA 1
ATOM 4806 C C . ALA B 1 232 ? -4.633 6.566 10.555 1 98.75 232 ALA B C 1
ATOM 4808 O O . ALA B 1 232 ? -4.172 6.691 11.695 1 98.75 232 ALA B O 1
ATOM 4809 N N . SER B 1 233 ? -3.842 6.625 9.531 1 98.31 233 SER B N 1
ATOM 4810 C CA . SER B 1 233 ? -2.389 6.492 9.578 1 98.31 233 SER B CA 1
ATOM 4811 C C . SER B 1 233 ? -1.766 7.562 10.469 1 98.31 233 SER B C 1
ATOM 4813 O O . SER B 1 233 ? -0.791 7.297 11.172 1 98.31 233 SER B O 1
ATOM 4815 N N . LYS B 1 234 ? -2.354 8.82 10.422 1 98.69 234 LYS B N 1
ATOM 4816 C CA . LYS B 1 234 ? -1.737 9.906 11.18 1 98.69 234 LYS B CA 1
ATOM 4817 C C . LYS B 1 234 ? -2.34 10.008 12.578 1 98.69 234 LYS B C 1
ATOM 4819 O O . LYS B 1 234 ? -1.614 10 13.57 1 98.69 234 LYS B O 1
ATOM 4824 N N . ALA B 1 235 ? -3.59 9.922 12.703 1 98.75 235 ALA B N 1
ATOM 4825 C CA . ALA B 1 235 ? -4.285 10.172 13.961 1 98.75 235 ALA B CA 1
ATOM 4826 C C . ALA B 1 235 ? -4.016 9.047 14.961 1 98.75 235 ALA B C 1
ATOM 4828 O O . ALA B 1 235 ? -4.008 9.281 16.172 1 98.75 235 ALA B O 1
ATOM 4829 N N . TRP B 1 236 ? -3.82 7.879 14.516 1 98.81 236 TRP B N 1
ATOM 4830 C CA . TRP B 1 236 ? -3.652 6.746 15.422 1 98.81 236 TRP B CA 1
ATOM 4831 C C . TRP B 1 236 ? -2.27 6.125 15.266 1 98.81 236 TRP B C 1
ATOM 4833 O O . TRP B 1 236 ? -2.055 4.969 15.641 1 98.81 236 TRP B O 1
ATOM 4843 N N . ASN B 1 237 ? -1.343 6.832 14.656 1 98.38 237 ASN B N 1
ATOM 4844 C CA . ASN B 1 237 ? 0.054 6.426 14.547 1 98.38 237 ASN B CA 1
ATOM 4845 C C . ASN B 1 237 ? 0.196 5.098 13.812 1 98.38 237 ASN B C 1
ATOM 4847 O O . ASN B 1 237 ? 0.833 4.172 14.312 1 98.38 237 ASN B O 1
ATOM 4851 N N . LEU B 1 238 ? -0.361 5.027 12.617 1 98.62 238 LEU B N 1
ATOM 4852 C CA . LEU B 1 238 ? -0.359 3.805 11.82 1 98.62 238 LEU B CA 1
ATOM 4853 C C . LEU B 1 238 ? 0.267 4.047 10.445 1 98.62 238 LEU B C 1
ATOM 4855 O O . LEU B 1 238 ? -0.123 3.42 9.461 1 98.62 238 LEU B O 1
ATOM 4859 N N . SER B 1 239 ? 1.204 4.988 10.305 1 96.31 239 SER B N 1
ATOM 4860 C CA . SER B 1 239 ? 1.725 5.434 9.016 1 96.31 239 SER B CA 1
ATOM 4861 C C . SER B 1 239 ? 2.338 4.277 8.242 1 96.31 239 SER B C 1
ATOM 4863 O O . SER B 1 239 ? 2.26 4.238 7.008 1 96.31 239 SER B O 1
ATOM 4865 N N . GLY B 1 240 ? 2.918 3.307 8.914 1 96.44 240 GLY B N 1
ATOM 4866 C CA . GLY B 1 240 ? 3.559 2.188 8.242 1 96.44 240 GLY B CA 1
ATOM 4867 C C . GLY B 1 240 ? 2.621 1.021 7.996 1 96.44 240 GLY B C 1
ATOM 4868 O O . GLY B 1 240 ? 3.043 -0.033 7.516 1 96.44 240 GLY B O 1
ATOM 4869 N N . LEU B 1 241 ? 1.396 1.044 8.391 1 97.81 241 LEU B N 1
ATOM 4870 C CA . LEU B 1 241 ? 0.35 0.076 8.078 1 97.81 241 LEU B CA 1
ATOM 4871 C C . LEU B 1 241 ? -0.542 0.585 6.949 1 97.81 241 LEU B C 1
ATOM 4873 O O . LEU B 1 241 ? -1.559 1.236 7.203 1 97.81 241 LEU B O 1
ATOM 4877 N N . LYS B 1 242 ? -0.241 0.242 5.766 1 97.81 242 LYS B N 1
ATOM 4878 C CA . LYS B 1 242 ? -0.682 0.906 4.543 1 97.81 242 LYS B CA 1
ATOM 4879 C C . LYS B 1 242 ? -2.135 0.565 4.227 1 97.81 242 LYS B C 1
ATOM 4881 O O . LYS B 1 242 ? -2.447 -0.575 3.879 1 97.81 242 LYS B O 1
ATOM 4886 N N . ALA B 1 243 ? -2.99 1.503 4.297 1 98.38 243 ALA B N 1
ATOM 4887 C CA . ALA B 1 243 ? -4.395 1.432 3.904 1 98.38 243 ALA B CA 1
ATOM 4888 C C . ALA B 1 243 ? -5.039 2.814 3.92 1 98.38 243 ALA B C 1
ATOM 4890 O O . ALA B 1 243 ? -4.727 3.643 4.777 1 98.38 243 ALA B O 1
ATOM 4891 N N . ALA B 1 244 ? -5.891 3.041 2.969 1 98.75 244 ALA B N 1
ATOM 4892 C CA . ALA B 1 244 ? -6.668 4.277 2.922 1 98.75 244 ALA B CA 1
ATOM 4893 C C . ALA B 1 244 ? -7.984 4.07 2.176 1 98.75 244 ALA B C 1
ATOM 4895 O O . ALA B 1 244 ? -8.227 3 1.611 1 98.75 244 ALA B O 1
ATOM 4896 N N . LEU B 1 245 ? -8.82 5.031 2.256 1 98.69 245 LEU B N 1
ATOM 4897 C CA . LEU B 1 245 ? -10.117 5.027 1.594 1 98.69 245 LEU B CA 1
ATOM 4898 C C . LEU B 1 245 ? -10.281 6.246 0.694 1 98.69 245 LEU B C 1
ATOM 4900 O O . LEU B 1 245 ? -10 7.371 1.113 1 98.69 245 LEU B O 1
ATOM 4904 N N . ALA B 1 246 ? -10.609 5.977 -0.534 1 98.81 246 ALA B N 1
ATOM 4905 C CA . ALA B 1 246 ? -11.109 7.031 -1.412 1 98.81 246 ALA B CA 1
ATOM 4906 C C . ALA B 1 246 ? -12.633 7.117 -1.359 1 98.81 246 ALA B C 1
ATOM 4908 O O . ALA B 1 246 ? -13.32 6.09 -1.357 1 98.81 246 ALA B O 1
ATOM 4909 N N . ILE B 1 247 ? -13.133 8.289 -1.263 1 98.94 247 ILE B N 1
ATOM 4910 C CA . ILE B 1 247 ? -14.562 8.539 -1.163 1 98.94 247 ILE B CA 1
ATOM 4911 C C . ILE B 1 247 ? -15.008 9.469 -2.291 1 98.94 247 ILE B C 1
ATOM 4913 O O . ILE B 1 247 ? -14.414 10.531 -2.498 1 98.94 247 ILE B O 1
ATOM 4917 N N . ALA B 1 248 ? -16.031 9.109 -3.006 1 98.88 248 ALA B N 1
ATOM 4918 C CA . ALA B 1 248 ? -16.562 9.938 -4.09 1 98.88 248 ALA B CA 1
ATOM 4919 C C . ALA B 1 248 ? -17.828 10.672 -3.648 1 98.88 248 ALA B C 1
ATOM 4921 O O . ALA B 1 248 ? -18.672 10.109 -2.936 1 98.88 248 ALA B O 1
ATOM 4922 N N . GLY B 1 249 ? -17.953 11.938 -4.023 1 98.81 249 GLY B N 1
ATOM 4923 C CA . GLY B 1 249 ? -19.266 12.578 -3.957 1 98.81 249 GLY B CA 1
ATOM 4924 C C . GLY B 1 249 ? -20.297 11.93 -4.855 1 98.81 249 GLY B C 1
ATOM 4925 O O . GLY B 1 249 ? -19.953 11.125 -5.723 1 98.81 249 GLY B O 1
ATOM 4926 N N . PRO B 1 250 ? -21.516 12.242 -4.637 1 98.44 250 PRO B N 1
ATOM 4927 C CA . PRO B 1 250 ? -22.578 11.562 -5.375 1 98.44 250 PRO B CA 1
ATOM 4928 C C . PRO B 1 250 ? -22.453 11.734 -6.887 1 98.44 250 PRO B C 1
ATOM 4930 O O . PRO B 1 250 ? -22.812 10.828 -7.645 1 98.44 250 PRO B O 1
ATOM 4933 N N . GLU B 1 251 ? -21.906 12.828 -7.332 1 98.69 251 GLU B N 1
ATOM 4934 C CA . GLU B 1 251 ? -21.797 13.078 -8.766 1 98.69 251 GLU B CA 1
ATOM 4935 C C . GLU B 1 251 ? -20.5 12.477 -9.328 1 98.69 251 GLU B C 1
ATOM 4937 O O . GLU B 1 251 ? -20.281 12.492 -10.539 1 98.69 251 GLU B O 1
ATOM 4942 N N . ALA B 1 252 ? -19.656 11.914 -8.461 1 98.69 252 ALA B N 1
ATOM 4943 C CA . ALA B 1 252 ? -18.359 11.375 -8.891 1 98.69 252 ALA B CA 1
ATOM 4944 C C . ALA B 1 252 ? -18.344 9.852 -8.781 1 98.69 252 ALA B C 1
ATOM 4946 O O . ALA B 1 252 ? -17.312 9.219 -9.023 1 98.69 252 ALA B O 1
ATOM 4947 N N . ALA B 1 253 ? -19.453 9.258 -8.414 1 98.44 253 ALA B N 1
ATOM 4948 C CA . ALA B 1 253 ? -19.531 7.824 -8.164 1 98.44 253 ALA B CA 1
ATOM 4949 C C . ALA B 1 253 ? -19.141 7.023 -9.398 1 98.44 253 ALA B C 1
ATOM 4951 O O . ALA B 1 253 ? -18.453 6.012 -9.297 1 98.44 253 ALA B O 1
ATOM 4952 N N . ALA B 1 254 ? -19.625 7.461 -10.492 1 98.25 254 ALA B N 1
ATOM 4953 C CA . ALA B 1 254 ? -19.328 6.754 -11.734 1 98.25 254 ALA B CA 1
ATOM 4954 C C . ALA B 1 254 ? -17.844 6.777 -12.039 1 98.25 254 ALA B C 1
ATOM 4956 O O . ALA B 1 254 ? -17.297 5.805 -12.562 1 98.25 254 ALA B O 1
ATOM 4957 N N . ASP B 1 255 ? -17.203 7.926 -11.812 1 98.44 255 ASP B N 1
ATOM 4958 C CA . ASP B 1 255 ? -15.766 8.016 -11.992 1 98.44 255 ASP B CA 1
ATOM 4959 C C . ASP B 1 255 ? -15.031 7.027 -11.086 1 98.44 255 ASP B C 1
ATOM 4961 O O . ASP B 1 255 ? -14.117 6.328 -11.531 1 98.44 255 ASP B O 1
ATOM 4965 N N . LEU B 1 256 ? -15.453 6.996 -9.836 1 98.5 256 LEU B N 1
ATOM 4966 C CA . LEU B 1 256 ? -14.805 6.098 -8.883 1 98.5 256 LEU B CA 1
ATOM 4967 C C . LEU B 1 256 ? -14.945 4.645 -9.328 1 98.5 256 LEU B C 1
ATOM 4969 O O . LEU B 1 256 ? -14.023 3.846 -9.148 1 98.5 256 LEU B O 1
ATOM 4973 N N . ASN B 1 257 ? -16.047 4.293 -9.906 1 96.56 257 ASN B N 1
ATOM 4974 C CA . ASN B 1 257 ? -16.344 2.928 -10.32 1 96.56 257 ASN B CA 1
ATOM 4975 C C . ASN B 1 257 ? -15.414 2.477 -11.445 1 96.56 257 ASN B C 1
ATOM 4977 O O . ASN B 1 257 ? -15.297 1.281 -11.727 1 96.56 257 ASN B O 1
ATOM 4981 N N . ARG B 1 258 ? -14.766 3.408 -12.047 1 95.94 258 ARG B N 1
ATOM 4982 C CA . ARG B 1 258 ? -13.836 3.076 -13.117 1 95.94 258 ARG B CA 1
ATOM 4983 C C . ARG B 1 258 ? -12.469 2.705 -12.555 1 95.94 258 ARG B C 1
ATOM 4985 O O . ARG B 1 258 ? -11.594 2.252 -13.297 1 95.94 258 ARG B O 1
ATOM 4992 N N . MET B 1 259 ? -12.289 2.9 -11.266 1 94.81 259 MET B N 1
ATOM 4993 C CA . MET B 1 259 ? -11.008 2.529 -10.68 1 94.81 259 MET B CA 1
ATOM 4994 C C . MET B 1 259 ? -10.719 1.046 -10.891 1 94.81 259 MET B C 1
ATOM 4996 O O . MET B 1 259 ? -11.555 0.197 -10.562 1 94.81 259 MET B O 1
ATOM 5000 N N . PRO B 1 260 ? -9.531 0.747 -11.391 1 90.81 260 PRO B N 1
ATOM 5001 C CA . PRO B 1 260 ? -9.195 -0.659 -11.641 1 90.81 260 PRO B CA 1
ATOM 5002 C C . PRO B 1 260 ? -9.141 -1.485 -10.359 1 90.81 260 PRO B C 1
ATOM 5004 O O . PRO B 1 260 ? -8.672 -0.999 -9.32 1 90.81 260 PRO B O 1
ATOM 5007 N N . GLU B 1 261 ? -9.406 -2.729 -10.469 1 86.25 261 GLU B N 1
ATOM 5008 C CA . GLU B 1 261 ? -9.445 -3.65 -9.336 1 86.25 261 GLU B CA 1
ATOM 5009 C C . GLU B 1 261 ? -8.055 -3.816 -8.727 1 86.25 261 GLU B C 1
ATOM 5011 O O . GLU B 1 261 ? -7.926 -3.994 -7.512 1 86.25 261 GLU B O 1
ATOM 5016 N N . GLU B 1 262 ? -7.098 -3.713 -9.484 1 85.75 262 GLU B N 1
ATOM 5017 C CA . GLU B 1 262 ? -5.73 -3.969 -9.031 1 85.75 262 GLU B CA 1
ATOM 5018 C C . GLU B 1 262 ? -5.289 -2.938 -7.996 1 85.75 262 GLU B C 1
ATOM 5020 O O . GLU B 1 262 ? -4.363 -3.186 -7.223 1 85.75 262 GLU B O 1
ATOM 5025 N N . VAL B 1 263 ? -5.914 -1.8 -8.039 1 84.62 263 VAL B N 1
ATOM 5026 C CA . VAL B 1 263 ? -5.598 -0.775 -7.047 1 84.62 263 VAL B CA 1
ATOM 5027 C C . VAL B 1 263 ? -5.906 -1.299 -5.648 1 84.62 263 VAL B C 1
ATOM 5029 O O . VAL B 1 263 ? -5.176 -1.014 -4.695 1 84.62 263 VAL B O 1
ATOM 5032 N N . SER B 1 264 ? -6.906 -2.1 -5.559 1 85.5 264 SER B N 1
ATOM 5033 C CA . SER B 1 264 ? -7.328 -2.637 -4.27 1 85.5 264 SER B CA 1
ATOM 5034 C C . SER B 1 264 ? -6.383 -3.73 -3.791 1 85.5 264 SER B C 1
ATOM 5036 O O . SER B 1 264 ? -6.473 -4.18 -2.646 1 85.5 264 SER B O 1
ATOM 5038 N N . HIS B 1 265 ? -5.418 -4.105 -4.566 1 87 265 HIS B N 1
ATOM 5039 C CA . HIS B 1 265 ? -4.418 -5.098 -4.176 1 87 265 HIS B CA 1
ATOM 5040 C C . HIS B 1 265 ? -3.307 -4.457 -3.348 1 87 265 HIS B C 1
ATOM 5042 O O . HIS B 1 265 ? -2.535 -5.16 -2.691 1 87 265 HIS B O 1
ATOM 5048 N N . GLY B 1 266 ? -3.301 -3.199 -3.283 1 91 266 GLY B N 1
ATOM 5049 C CA . GLY B 1 266 ? -2.176 -2.465 -2.727 1 91 266 GLY B CA 1
ATOM 5050 C C . GLY B 1 266 ? -2.215 -2.369 -1.213 1 91 266 GLY B C 1
ATOM 5051 O O . GLY B 1 266 ? -1.182 -2.484 -0.551 1 91 266 GLY B O 1
ATOM 5052 N N . PRO B 1 267 ? -3.369 -2.268 -0.65 1 95.56 267 PRO B N 1
ATOM 5053 C CA . PRO B 1 267 ? -3.434 -2.111 0.804 1 95.56 267 PRO B CA 1
ATOM 5054 C C . PRO B 1 267 ? -2.947 -3.35 1.554 1 95.56 267 PRO B C 1
ATOM 5056 O O . PRO B 1 267 ? -3.096 -4.473 1.063 1 95.56 267 PRO B O 1
ATOM 5059 N N . SER B 1 268 ? -2.375 -3.072 2.699 1 97.12 268 SER B N 1
ATOM 5060 C CA . SER B 1 268 ? -1.997 -4.156 3.598 1 97.12 268 SER B CA 1
ATOM 5061 C C . SER B 1 268 ? -3.205 -4.691 4.359 1 97.12 268 SER B C 1
ATOM 5063 O O . SER B 1 268 ? -4.086 -3.924 4.754 1 97.12 268 SER B O 1
ATOM 5065 N N . HIS B 1 269 ? -3.205 -5.988 4.555 1 98.12 269 HIS B N 1
ATOM 5066 C CA . HIS B 1 269 ? -4.305 -6.578 5.309 1 98.12 269 HIS B CA 1
ATOM 5067 C C . HIS B 1 269 ? -4.262 -6.152 6.77 1 98.12 269 HIS B C 1
ATOM 5069 O O . HIS B 1 269 ? -5.285 -5.77 7.344 1 98.12 269 HIS B O 1
ATOM 5075 N N . LEU B 1 270 ? -3.062 -6.23 7.418 1 98.44 270 LEU B N 1
ATOM 5076 C CA . LEU B 1 270 ? -2.941 -5.742 8.789 1 98.44 270 LEU B CA 1
ATOM 5077 C C . LEU B 1 270 ? -3.268 -4.254 8.867 1 98.44 270 LEU B C 1
ATOM 5079 O O . LEU B 1 270 ? -3.797 -3.783 9.875 1 98.44 270 LEU B O 1
ATOM 5083 N N . GLY B 1 271 ? -2.912 -3.5 7.777 1 98.5 271 GLY B N 1
ATOM 5084 C CA . GLY B 1 271 ? -3.324 -2.105 7.719 1 98.5 271 GLY B CA 1
ATOM 5085 C C . GLY B 1 271 ? -4.828 -1.926 7.766 1 98.5 271 GLY B C 1
ATOM 5086 O O . GLY B 1 271 ? -5.336 -1.121 8.555 1 98.5 271 GLY B O 1
ATOM 5087 N N . VAL B 1 272 ? -5.535 -2.713 6.949 1 98.69 272 VAL B N 1
ATOM 5088 C CA . VAL B 1 272 ? -6.988 -2.609 6.898 1 98.69 272 VAL B CA 1
ATOM 5089 C C . VAL B 1 272 ? -7.582 -2.953 8.258 1 98.69 272 VAL B C 1
ATOM 5091 O O . VAL B 1 272 ? -8.484 -2.26 8.742 1 98.69 272 VAL B O 1
ATOM 5094 N N . ILE B 1 273 ? -7.074 -3.986 8.93 1 98.75 273 ILE B N 1
ATOM 5095 C CA . ILE B 1 273 ? -7.547 -4.402 10.242 1 98.75 273 ILE B CA 1
ATOM 5096 C C . ILE B 1 273 ? -7.309 -3.281 11.25 1 98.75 273 ILE B C 1
ATOM 5098 O O . ILE B 1 273 ? -8.211 -2.91 12.008 1 98.75 273 ILE B O 1
ATOM 5102 N N . ALA B 1 274 ? -6.129 -2.725 11.25 1 98.88 274 ALA B N 1
ATOM 5103 C CA . ALA B 1 274 ? -5.75 -1.695 12.219 1 98.88 274 ALA B CA 1
ATOM 5104 C C . ALA B 1 274 ? -6.57 -0.424 12.016 1 98.88 274 ALA B C 1
ATOM 5106 O O . ALA B 1 274 ? -7.062 0.169 12.977 1 98.88 274 ALA B O 1
ATOM 5107 N N . HIS B 1 275 ? -6.668 0.037 10.742 1 98.88 275 HIS B N 1
ATOM 5108 C CA . HIS B 1 275 ? -7.422 1.247 10.438 1 98.88 275 HIS B CA 1
ATOM 5109 C C . HIS B 1 275 ? -8.891 1.09 10.805 1 98.88 275 HIS B C 1
ATOM 5111 O O . HIS B 1 275 ? -9.5 2.01 11.352 1 98.88 275 HIS B O 1
ATOM 5117 N N . THR B 1 276 ? -9.438 -0.097 10.445 1 98.88 276 THR B N 1
ATOM 5118 C CA . THR B 1 276 ? -10.828 -0.377 10.781 1 98.88 276 THR B CA 1
ATOM 5119 C C . THR B 1 276 ? -11.062 -0.245 12.289 1 98.88 276 THR B C 1
ATOM 5121 O O . THR B 1 276 ? -11.977 0.453 12.719 1 98.88 276 THR B O 1
ATOM 5124 N N . GLU B 1 277 ? -10.195 -0.899 13.062 1 98.88 277 GLU B N 1
ATOM 5125 C CA . GLU B 1 277 ? -10.344 -0.894 14.516 1 98.88 277 GLU B CA 1
ATOM 5126 C C . GLU B 1 277 ? -10.133 0.507 15.086 1 98.88 277 GLU B C 1
ATOM 5128 O O . GLU B 1 277 ? -10.812 0.9 16.047 1 98.88 277 GLU B O 1
ATOM 5133 N N . ALA B 1 278 ? -9.211 1.256 14.547 1 98.88 278 ALA B N 1
ATOM 5134 C CA . ALA B 1 278 ? -8.953 2.621 14.992 1 98.88 278 ALA B CA 1
ATOM 5135 C C . ALA B 1 278 ? -10.203 3.486 14.875 1 98.88 278 ALA B C 1
ATOM 5137 O O . ALA B 1 278 ? -10.594 4.152 15.836 1 98.88 278 ALA B O 1
ATOM 5138 N N . PHE B 1 279 ? -10.867 3.457 13.742 1 98.88 279 PHE B N 1
ATOM 5139 C CA . PHE B 1 279 ? -12.055 4.273 13.5 1 98.88 279 PHE B CA 1
ATOM 5140 C C . PHE B 1 279 ? -13.234 3.762 14.32 1 98.88 279 PHE B C 1
ATOM 5142 O O . PHE B 1 279 ? -14.109 4.539 14.711 1 98.88 279 PHE B O 1
ATOM 5149 N N . ARG B 1 280 ? -13.258 2.465 14.586 1 98.5 280 ARG B N 1
ATOM 5150 C CA . ARG B 1 280 ? -14.414 1.843 15.227 1 98.5 280 ARG B CA 1
ATOM 5151 C C . ARG B 1 280 ? -14.367 2.037 16.734 1 98.5 280 ARG B C 1
ATOM 5153 O O . ARG B 1 280 ? -15.391 2.342 17.359 1 98.5 280 ARG B O 1
ATOM 5160 N N . SER B 1 281 ? -13.18 1.878 17.312 1 98.12 281 SER B N 1
ATOM 5161 C CA . SER B 1 281 ? -13.133 1.76 18.766 1 98.12 281 SER B CA 1
ATOM 5162 C C . SER B 1 281 ? -12.102 2.713 19.375 1 98.12 281 SER B C 1
ATOM 5164 O O . SER B 1 281 ? -11.938 2.771 20.594 1 98.12 281 SER B O 1
ATOM 5166 N N . GLY B 1 282 ? -11.43 3.465 18.578 1 97.75 282 GLY B N 1
ATOM 5167 C CA . GLY B 1 282 ? -10.273 4.211 19.047 1 97.75 282 GLY B CA 1
ATOM 5168 C C . GLY B 1 282 ? -10.617 5.621 19.5 1 97.75 282 GLY B C 1
ATOM 5169 O O . GLY B 1 282 ? -9.727 6.457 19.656 1 97.75 282 GLY B O 1
ATOM 5170 N N . ASP B 1 283 ? -11.906 5.949 19.719 1 97.56 283 ASP B N 1
ATOM 5171 C CA . ASP B 1 283 ? -12.336 7.312 20.031 1 97.56 283 ASP B CA 1
ATOM 5172 C C . ASP B 1 283 ? -11.703 7.809 21.328 1 97.56 283 ASP B C 1
ATOM 5174 O O . ASP B 1 283 ? -11.164 8.922 21.375 1 97.56 283 ASP B O 1
ATOM 5178 N N . GLY B 1 284 ? -11.828 7.004 22.375 1 97.69 284 GLY B N 1
ATOM 5179 C CA . GLY B 1 284 ? -11.281 7.418 23.656 1 97.69 284 GLY B CA 1
ATOM 5180 C C . GLY B 1 284 ? -9.781 7.672 23.609 1 97.69 284 GLY B C 1
ATOM 5181 O O . GLY B 1 284 ? -9.297 8.648 24.172 1 97.69 284 GLY B O 1
ATOM 5182 N N . TRP B 1 285 ? -9.039 6.793 23 1 98.31 285 TRP B N 1
ATOM 5183 C CA . TRP B 1 285 ? -7.598 6.953 22.844 1 98.31 285 TRP B CA 1
ATOM 5184 C C . TRP B 1 285 ? -7.277 8.211 22.031 1 98.31 285 TRP B C 1
ATOM 5186 O O . TRP B 1 285 ? -6.348 8.945 22.375 1 98.31 285 TRP B O 1
ATOM 5196 N N . LEU B 1 286 ? -8.039 8.453 20.969 1 98.56 286 LEU B N 1
ATOM 5197 C CA . LEU B 1 286 ? -7.863 9.641 20.141 1 98.56 286 LEU B CA 1
ATOM 5198 C C . LEU B 1 286 ? -8.078 10.906 20.969 1 98.56 286 LEU B C 1
ATOM 5200 O O . LEU B 1 286 ? -7.301 11.859 20.859 1 98.56 286 LEU B O 1
ATOM 5204 N N . ASP B 1 287 ? -9.102 10.914 21.781 1 98.38 287 ASP B N 1
ATOM 5205 C CA . ASP B 1 287 ? -9.391 12.078 22.609 1 98.38 287 ASP B CA 1
ATOM 5206 C C . ASP B 1 287 ? -8.234 12.383 23.562 1 98.38 287 ASP B C 1
ATOM 5208 O O . ASP B 1 287 ? -7.867 13.539 23.75 1 98.38 287 ASP B O 1
ATOM 5212 N N . ALA B 1 288 ? -7.676 11.352 24.125 1 98.62 288 ALA B N 1
ATOM 5213 C CA . ALA B 1 288 ? -6.52 11.531 25 1 98.62 288 ALA B CA 1
ATOM 5214 C C . ALA B 1 288 ? -5.32 12.062 24.234 1 98.62 288 ALA B C 1
ATOM 5216 O O . ALA B 1 288 ? -4.566 12.898 24.734 1 98.62 288 ALA B O 1
ATOM 5217 N N . THR B 1 289 ? -5.145 11.539 23.078 1 98.62 289 THR B N 1
ATOM 5218 C CA . THR B 1 289 ? -4.062 11.992 22.219 1 98.62 289 THR B CA 1
ATOM 5219 C C . THR B 1 289 ? -4.238 13.469 21.859 1 98.62 289 THR B C 1
ATOM 5221 O O . THR B 1 289 ? -3.281 14.242 21.922 1 98.62 289 THR B O 1
ATOM 5224 N N . LEU B 1 290 ? -5.465 13.859 21.5 1 98.69 290 LEU B N 1
ATOM 5225 C CA . LEU B 1 290 ? -5.75 15.25 21.141 1 98.69 290 LEU B CA 1
ATOM 5226 C C . LEU B 1 290 ? -5.523 16.172 22.344 1 98.69 290 LEU B C 1
ATOM 5228 O O . LEU B 1 290 ? -5.031 17.281 22.172 1 98.69 290 LEU B O 1
ATOM 5232 N N . GLN B 1 291 ? -5.875 15.703 23.469 1 98.44 291 GLN B N 1
ATOM 5233 C CA . GLN B 1 291 ? -5.609 16.484 24.672 1 98.44 291 GLN B CA 1
ATOM 5234 C C . GLN B 1 291 ? -4.109 16.656 24.906 1 98.44 291 GLN B C 1
ATOM 5236 O O . GLN B 1 291 ? -3.648 17.75 25.25 1 98.44 291 GLN B O 1
ATOM 5241 N N . GLY B 1 292 ? -3.385 15.555 24.75 1 98.75 292 GLY B N 1
ATOM 5242 C CA . GLY B 1 292 ? -1.937 15.641 24.844 1 98.75 292 GLY B CA 1
ATOM 5243 C C . GLY B 1 292 ? -1.323 16.594 23.844 1 98.75 292 GLY B C 1
ATOM 5244 O O . GLY B 1 292 ? -0.388 17.328 24.156 1 98.75 292 GLY B O 1
ATOM 5245 N N . LEU B 1 293 ? -1.844 16.547 22.641 1 98.81 293 LEU B N 1
ATOM 5246 C CA . LEU B 1 293 ? -1.359 17.438 21.594 1 98.81 293 LEU B CA 1
ATOM 5247 C C . LEU B 1 293 ? -1.66 18.891 21.938 1 98.81 293 LEU B C 1
ATOM 5249 O O . LEU B 1 293 ? -0.851 19.781 21.656 1 98.81 293 LEU B O 1
ATOM 5253 N N . ASP B 1 294 ? -2.787 19.109 22.484 1 98.5 294 ASP B N 1
ATOM 5254 C CA . ASP B 1 294 ? -3.146 20.469 22.891 1 98.5 294 ASP B CA 1
ATOM 5255 C C . ASP B 1 294 ? -2.186 20.984 23.969 1 98.5 294 ASP B C 1
ATOM 5257 O O . ASP B 1 294 ? -1.774 22.156 23.922 1 98.5 294 ASP B O 1
ATOM 5261 N N . GLN B 1 295 ? -1.887 20.188 24.875 1 98.44 295 GLN B N 1
ATOM 5262 C CA . GLN B 1 295 ? -0.921 20.547 25.906 1 98.44 295 GLN B CA 1
ATOM 5263 C C . GLN B 1 295 ? 0.455 20.828 25.312 1 98.44 295 GLN B C 1
ATOM 5265 O O . GLN B 1 295 ? 1.128 21.781 25.688 1 98.44 295 GLN B O 1
ATOM 5270 N N . ASN B 1 296 ? 0.891 19.953 24.406 1 98.75 296 ASN B N 1
ATOM 5271 C CA . ASN B 1 296 ? 2.184 20.125 23.75 1 98.75 296 ASN B CA 1
ATOM 5272 C C . ASN B 1 296 ? 2.209 21.375 22.891 1 98.75 296 ASN B C 1
ATOM 5274 O O . ASN B 1 296 ? 3.246 22.031 22.766 1 98.75 296 ASN B O 1
ATOM 5278 N N . ARG B 1 297 ? 1.07 21.656 22.25 1 98.44 297 ARG B N 1
ATOM 5279 C CA . ARG B 1 297 ? 0.939 22.891 21.484 1 98.44 297 ARG B CA 1
ATOM 5280 C C . ARG B 1 297 ? 1.172 24.109 22.344 1 98.44 297 ARG B C 1
ATOM 5282 O O . ARG B 1 297 ? 1.868 25.047 21.953 1 98.44 297 ARG B O 1
ATOM 5289 N N . ALA B 1 298 ? 0.55 24.141 23.5 1 98.25 298 ALA B N 1
ATOM 5290 C CA . ALA B 1 298 ? 0.748 25.234 24.438 1 98.25 298 ALA B CA 1
ATOM 5291 C C . ALA B 1 298 ? 2.203 25.297 24.891 1 98.25 298 ALA B C 1
ATOM 5293 O O . ALA B 1 298 ? 2.789 26.391 24.938 1 98.25 298 ALA B O 1
ATOM 5294 N N . LEU B 1 299 ? 2.754 24.188 25.219 1 98.56 299 LEU B N 1
ATOM 5295 C CA . LEU B 1 299 ? 4.148 24.109 25.656 1 98.56 299 LEU B CA 1
ATOM 5296 C C . LEU B 1 299 ? 5.078 24.609 24.547 1 98.56 299 LEU B C 1
ATOM 5298 O O . LEU B 1 299 ? 6.043 25.328 24.828 1 98.56 299 LEU B O 1
ATOM 5302 N N . LEU B 1 300 ? 4.812 24.219 23.344 1 98.5 300 LEU B N 1
ATOM 5303 C CA . LEU B 1 300 ? 5.613 24.656 22.203 1 98.5 300 LEU B CA 1
ATOM 5304 C C . LEU B 1 300 ? 5.637 26.188 22.125 1 98.5 300 LEU B C 1
ATOM 5306 O O . LEU B 1 300 ? 6.688 26.781 21.891 1 98.5 300 LEU B O 1
ATOM 5310 N N . GLY B 1 301 ? 4.477 26.797 22.266 1 97.56 301 GLY B N 1
ATOM 5311 C CA . GLY B 1 301 ? 4.41 28.25 22.266 1 97.56 301 GLY B CA 1
ATOM 5312 C C . GLY B 1 301 ? 5.301 28.875 23.328 1 97.56 301 GLY B C 1
ATOM 5313 O O . GLY B 1 301 ? 5.996 29.859 23.047 1 97.56 301 GLY B O 1
ATOM 5314 N N . GLU B 1 302 ? 5.258 28.328 24.5 1 97.94 302 GLU B N 1
ATOM 5315 C CA . GLU B 1 302 ? 6.09 28.828 25.594 1 97.94 302 GLU B CA 1
ATOM 5316 C C . GLU B 1 302 ? 7.57 28.656 25.266 1 97.94 302 GLU B C 1
ATOM 5318 O O . GLU B 1 302 ? 8.367 29.562 25.484 1 97.94 302 GLU B O 1
ATOM 5323 N N . LEU B 1 303 ? 7.934 27.516 24.797 1 98.44 303 LEU B N 1
ATOM 5324 C CA . LEU B 1 303 ? 9.328 27.188 24.547 1 98.44 303 LEU B CA 1
ATOM 5325 C C . LEU B 1 303 ? 9.891 28.016 23.406 1 98.44 303 LEU B C 1
ATOM 5327 O O . LEU B 1 303 ? 11.055 28.438 23.438 1 98.44 303 LEU B O 1
ATOM 5331 N N . VAL B 1 304 ? 9.094 28.234 22.359 1 98.12 304 VAL B N 1
ATOM 5332 C CA . VAL B 1 304 ? 9.547 29.078 21.25 1 98.12 304 VAL B CA 1
ATOM 5333 C C . VAL B 1 304 ? 9.805 30.5 21.75 1 98.12 304 VAL B C 1
ATOM 5335 O O . VAL B 1 304 ? 10.82 31.109 21.406 1 98.12 304 VAL B O 1
ATOM 5338 N N . ALA B 1 305 ? 8.938 31.031 22.531 1 96.56 305 ALA B N 1
ATOM 5339 C CA . ALA B 1 305 ? 9.094 32.375 23.078 1 96.56 305 ALA B CA 1
ATOM 5340 C C . ALA B 1 305 ? 10.344 32.469 23.938 1 96.56 305 ALA B C 1
ATOM 5342 O O . ALA B 1 305 ? 11.047 33.5 23.922 1 96.56 305 ALA B O 1
ATOM 5343 N N . GLU B 1 306 ? 10.602 31.469 24.609 1 97.25 306 GLU B N 1
ATOM 5344 C CA . GLU B 1 306 ? 11.695 31.469 25.562 1 97.25 306 GLU B CA 1
ATOM 5345 C C . GLU B 1 306 ? 13.039 31.25 24.875 1 97.25 306 GLU B C 1
ATOM 5347 O O . GLU B 1 306 ? 14.016 31.938 25.156 1 97.25 306 GLU B O 1
ATOM 5352 N N . HIS B 1 307 ? 13.102 30.312 23.938 1 97.56 307 HIS B N 1
ATOM 5353 C CA . HIS B 1 307 ? 14.383 29.812 23.469 1 97.56 307 HIS B CA 1
ATOM 5354 C C . HIS B 1 307 ? 14.703 30.312 22.078 1 97.56 307 HIS B C 1
ATOM 5356 O O . HIS B 1 307 ? 15.859 30.281 21.641 1 97.56 307 HIS B O 1
ATOM 5362 N N . LEU B 1 308 ? 13.703 30.703 21.359 1 97.06 308 LEU B N 1
ATOM 5363 C CA . LEU B 1 308 ? 13.914 31.047 19.953 1 97.06 308 LEU B CA 1
ATOM 5364 C C . LEU B 1 308 ? 13.406 32.438 19.656 1 97.06 308 LEU B C 1
ATOM 5366 O O . LEU B 1 308 ? 12.562 32.625 18.781 1 97.06 308 LEU B O 1
ATOM 5370 N N . PRO B 1 309 ? 14.07 33.375 20.266 1 91.38 309 PRO B N 1
ATOM 5371 C CA . PRO B 1 309 ? 13.656 34.75 19.953 1 91.38 309 PRO B CA 1
ATOM 5372 C C . PRO B 1 309 ? 13.797 35.094 18.484 1 91.38 309 PRO B C 1
ATOM 5374 O O . PRO B 1 309 ? 14.789 34.719 17.844 1 91.38 309 PRO B O 1
ATOM 5377 N N . GLY B 1 310 ? 12.773 35.656 17.906 1 92 310 GLY B N 1
ATOM 5378 C CA . GLY B 1 310 ? 12.805 36.031 16.5 1 92 310 GLY B CA 1
ATOM 5379 C C . GLY B 1 310 ? 12.07 35.062 15.617 1 92 310 GLY B C 1
ATOM 5380 O O . GLY B 1 310 ? 11.758 35.375 14.469 1 92 310 GLY B O 1
ATOM 5381 N N . VAL B 1 311 ? 11.891 33.875 16.094 1 96.38 311 VAL B N 1
ATOM 5382 C CA . VAL B 1 311 ? 11.125 32.875 15.344 1 96.38 311 VAL B CA 1
ATOM 5383 C C . VAL B 1 311 ? 9.633 33.094 15.57 1 96.38 311 VAL B C 1
ATOM 5385 O O . VAL B 1 311 ? 9.188 33.219 16.719 1 96.38 311 VAL B O 1
ATOM 5388 N N . LYS B 1 312 ? 8.961 33.219 14.477 1 94 312 LYS B N 1
ATOM 5389 C CA . LYS B 1 312 ? 7.504 33.281 14.539 1 94 312 LYS B CA 1
ATOM 5390 C C . LYS B 1 312 ? 6.871 31.938 14.203 1 94 312 LYS B C 1
ATOM 5392 O O . LYS B 1 312 ? 7.508 31.078 13.578 1 94 312 LYS B O 1
ATOM 5397 N N . TYR B 1 313 ? 5.77 31.766 14.633 1 89.38 313 TYR B N 1
ATOM 5398 C CA . TYR B 1 313 ? 5.148 30.5 14.297 1 89.38 313 TYR B CA 1
ATOM 5399 C C . TYR B 1 313 ? 3.631 30.625 14.234 1 89.38 313 TYR B C 1
ATOM 5401 O O . TYR B 1 313 ? 3.051 31.516 14.867 1 89.38 313 TYR B O 1
ATOM 5409 N N . GLN B 1 314 ? 3.043 29.875 13.406 1 88.75 314 GLN B N 1
ATOM 5410 C CA . GLN B 1 314 ? 1.596 29.75 13.273 1 88.75 314 GLN B CA 1
ATOM 5411 C C . GLN B 1 314 ? 1.031 28.781 14.305 1 88.75 314 GLN B C 1
ATOM 5413 O O . GLN B 1 314 ? 1.477 27.641 14.398 1 88.75 314 GLN B O 1
ATOM 5418 N N . TRP B 1 315 ? 0.082 29.328 15.109 1 95.19 315 TRP B N 1
ATOM 5419 C CA . TRP B 1 315 ? -0.568 28.453 16.078 1 95.19 315 TRP B CA 1
ATOM 5420 C C . TRP B 1 315 ? -1.312 27.328 15.375 1 95.19 315 TRP B C 1
ATOM 5422 O O . TRP B 1 315 ? -2.268 27.562 14.641 1 95.19 315 TRP B O 1
ATOM 5432 N N . PRO B 1 316 ? -0.89 26.094 15.586 1 96.62 316 PRO B N 1
ATOM 5433 C CA . PRO B 1 316 ? -1.536 24.984 14.867 1 96.62 316 PRO B CA 1
ATOM 5434 C C . PRO B 1 316 ? -2.996 24.797 15.273 1 96.62 316 PRO B C 1
ATOM 5436 O O . PRO B 1 316 ? -3.307 24.719 16.469 1 96.62 316 PRO B O 1
ATOM 5439 N N . GLN B 1 317 ? -3.885 24.734 14.312 1 98.12 317 GLN B N 1
ATOM 5440 C CA . GLN B 1 317 ? -5.301 24.484 14.555 1 98.12 317 GLN B CA 1
ATOM 5441 C C . GLN B 1 317 ? -5.613 23 14.461 1 98.12 317 GLN B C 1
ATOM 5443 O O . GLN B 1 317 ? -6.578 22.516 15.062 1 98.12 317 GLN B O 1
ATOM 5448 N N . GLY B 1 318 ? -4.836 22.297 13.703 1 98.25 318 GLY B N 1
ATOM 5449 C CA . GLY B 1 318 ? -4.91 20.859 13.523 1 98.25 318 GLY B CA 1
ATOM 5450 C C . GLY B 1 318 ? -3.561 20.219 13.234 1 98.25 318 GLY B C 1
ATOM 5451 O O . GLY B 1 318 ? -2.523 20.875 13.352 1 98.25 318 GLY B O 1
ATOM 5452 N N . THR B 1 319 ? -3.568 18.938 12.945 1 98.38 319 THR B N 1
ATOM 5453 C CA . THR B 1 319 ? -2.359 18.141 12.773 1 98.38 319 THR B CA 1
ATOM 5454 C C . THR B 1 319 ? -1.524 18.141 14.047 1 98.38 319 THR B C 1
ATOM 5456 O O . THR B 1 319 ? -2.045 18.406 15.133 1 98.38 319 THR B O 1
ATOM 5459 N N . TYR B 1 320 ? -0.347 17.656 14.086 1 98.81 320 TYR B N 1
ATOM 5460 C CA . TYR B 1 320 ? 0.628 17.75 15.164 1 98.81 320 TYR B CA 1
ATOM 5461 C C . TYR B 1 320 ? 1.966 18.266 14.656 1 98.81 320 TYR B C 1
ATOM 5463 O O . TYR B 1 320 ? 3.023 17.891 15.164 1 98.81 320 TYR B O 1
ATOM 5471 N N . LEU B 1 321 ? 1.822 19.141 13.57 1 98.25 321 LEU B N 1
ATOM 5472 C CA . LEU B 1 321 ? 2.957 19.781 12.914 1 98.25 321 LEU B CA 1
ATOM 5473 C C . LEU B 1 321 ? 2.887 21.297 13.039 1 98.25 321 LEU B C 1
ATOM 5475 O O . LEU B 1 321 ? 1.816 21.891 12.883 1 98.25 321 LEU B O 1
ATOM 5479 N N . ALA B 1 322 ? 3.965 21.875 13.406 1 98.19 322 ALA B N 1
ATOM 5480 C CA . ALA B 1 322 ? 4.051 23.328 13.539 1 98.19 322 ALA B CA 1
ATOM 5481 C C . ALA B 1 322 ? 4.957 23.922 12.469 1 98.19 322 ALA B C 1
ATOM 5483 O O . ALA B 1 322 ? 5.984 23.344 12.117 1 98.19 322 ALA B O 1
ATOM 5484 N N . TRP B 1 323 ? 4.547 25.031 11.922 1 97.75 323 TRP B N 1
ATOM 5485 C CA . TRP B 1 323 ? 5.258 25.734 10.867 1 97.75 323 TRP B CA 1
ATOM 5486 C C . TRP B 1 323 ? 5.973 26.969 11.422 1 97.75 323 TRP B C 1
ATOM 5488 O O . TRP B 1 323 ? 5.332 27.969 11.742 1 97.75 323 TRP B O 1
ATOM 5498 N N . LEU B 1 324 ? 7.297 26.875 11.547 1 97.81 324 LEU B N 1
ATOM 5499 C CA . LEU B 1 324 ? 8.102 27.922 12.18 1 97.81 324 LEU B CA 1
ATOM 5500 C C . LEU B 1 324 ? 8.75 28.812 11.133 1 97.81 324 LEU B C 1
ATOM 5502 O O . LEU B 1 324 ? 9.352 28.312 10.172 1 97.81 324 LEU B O 1
ATOM 5506 N N . ASP B 1 325 ? 8.57 30.109 11.234 1 97 325 ASP B N 1
ATOM 5507 C CA . ASP B 1 325 ? 9.203 31.094 10.383 1 97 325 ASP B CA 1
ATOM 5508 C C . ASP B 1 325 ? 10.555 31.531 10.953 1 97 325 ASP B C 1
ATOM 5510 O O . ASP B 1 325 ? 10.609 32.25 11.945 1 97 325 ASP B O 1
ATOM 5514 N N . CYS B 1 326 ? 11.602 31.125 10.305 1 96.81 326 CYS B N 1
ATOM 5515 C CA . CYS B 1 326 ? 12.945 31.391 10.797 1 96.81 326 CYS B CA 1
ATOM 5516 C C . CYS B 1 326 ? 13.648 32.438 9.922 1 96.81 326 CYS B C 1
ATOM 5518 O O . CYS B 1 326 ? 14.859 32.594 10.016 1 96.81 326 CYS B O 1
ATOM 5520 N N . ARG B 1 327 ? 13.008 33.094 9.078 1 95.94 327 ARG B N 1
ATOM 5521 C CA . ARG B 1 327 ? 13.602 34 8.102 1 95.94 327 ARG B CA 1
ATOM 5522 C C . ARG B 1 327 ? 14.383 35.125 8.789 1 95.94 327 ARG B C 1
ATOM 5524 O O . ARG B 1 327 ? 15.438 35.531 8.312 1 95.94 327 ARG B O 1
ATOM 5531 N N . GLU B 1 328 ? 13.938 35.531 9.922 1 94.31 328 GLU B N 1
ATOM 5532 C CA . GLU B 1 328 ? 14.578 36.625 10.625 1 94.31 328 GLU B CA 1
ATOM 5533 C C . GLU B 1 328 ? 15.922 36.188 11.219 1 94.31 328 GLU B C 1
ATOM 5535 O O . GLU B 1 328 ? 16.719 37.031 11.617 1 94.31 328 GLU B O 1
ATOM 5540 N N . LEU B 1 329 ? 16.094 34.906 11.305 1 93.81 329 LEU B N 1
ATOM 5541 C CA . LEU B 1 329 ? 17.359 34.438 11.844 1 93.81 329 LEU B CA 1
ATOM 5542 C C . LEU B 1 329 ? 18.484 34.562 10.82 1 93.81 329 LEU B C 1
ATOM 5544 O O . LEU B 1 329 ? 19.656 34.469 11.164 1 93.81 329 LEU B O 1
ATOM 5548 N N . GLY B 1 330 ? 18.203 34.688 9.531 1 90.5 330 GLY B N 1
ATOM 5549 C CA . GLY B 1 330 ? 19.172 35.031 8.508 1 90.5 330 GLY B CA 1
ATOM 5550 C C . GLY B 1 330 ? 19.984 33.875 8.008 1 90.5 330 GLY B C 1
ATOM 5551 O O . GLY B 1 330 ? 21.172 34.031 7.68 1 90.5 330 GLY B O 1
ATOM 5552 N N . PHE B 1 331 ? 19.406 32.688 8.008 1 91.44 331 PHE B N 1
ATOM 5553 C CA . PHE B 1 331 ? 20.125 31.547 7.477 1 91.44 331 PHE B CA 1
ATOM 5554 C C . PHE B 1 331 ? 20.172 31.594 5.953 1 91.44 331 PHE B C 1
ATOM 5556 O O . PHE B 1 331 ? 19.188 32 5.312 1 91.44 331 PHE B O 1
ATOM 5563 N N . ALA B 1 332 ? 21.281 31.312 5.371 1 84.69 332 ALA B N 1
ATOM 5564 C CA . ALA B 1 332 ? 21.391 31.188 3.922 1 84.69 332 ALA B CA 1
ATOM 5565 C C . ALA B 1 332 ? 20.75 29.891 3.428 1 84.69 332 ALA B C 1
ATOM 5567 O O . ALA B 1 332 ? 20.859 28.859 4.078 1 84.69 332 ALA B O 1
ATOM 5568 N N . GLU B 1 333 ? 19.938 30.016 2.434 1 85.81 333 GLU B N 1
ATOM 5569 C CA . GLU B 1 333 ? 19.328 28.828 1.849 1 85.81 333 GLU B CA 1
ATOM 5570 C C . GLU B 1 333 ? 19.719 28.672 0.382 1 85.81 333 GLU B C 1
ATOM 5572 O O . GLU B 1 333 ? 19.781 29.656 -0.359 1 85.81 333 GLU B O 1
ATOM 5577 N N . ASP B 1 334 ? 20.125 27.5 0.159 1 72.5 334 ASP B N 1
ATOM 5578 C CA . ASP B 1 334 ? 20.484 27.188 -1.22 1 72.5 334 ASP B CA 1
ATOM 5579 C C . ASP B 1 334 ? 19.234 26.859 -2.043 1 72.5 334 ASP B C 1
ATOM 5581 O O . ASP B 1 334 ? 18.266 26.297 -1.521 1 72.5 334 ASP B O 1
ATOM 5585 N N . ALA B 1 335 ? 19.297 27.422 -3.139 1 66.06 335 ALA B N 1
ATOM 5586 C CA . ALA B 1 335 ? 18.203 27.109 -4.055 1 66.06 335 ALA B CA 1
ATOM 5587 C C . ALA B 1 335 ? 18.172 25.609 -4.371 1 66.06 335 ALA B C 1
ATOM 5589 O O . ALA B 1 335 ? 19.219 25.016 -4.641 1 66.06 335 ALA B O 1
ATOM 5590 N N . ALA B 1 336 ? 17.094 25.062 -4.047 1 65.19 336 ALA B N 1
ATOM 5591 C CA . ALA B 1 336 ? 16.969 23.641 -4.383 1 65.19 336 ALA B CA 1
ATOM 5592 C C . ALA B 1 336 ? 16.984 23.438 -5.895 1 65.19 336 ALA B C 1
ATOM 5594 O O . ALA B 1 336 ? 16.391 24.219 -6.645 1 65.19 336 ALA B O 1
ATOM 5595 N N . GLN B 1 337 ? 17.953 22.594 -6.289 1 67.5 337 GLN B N 1
ATOM 5596 C CA . GLN B 1 337 ? 17.891 22.172 -7.688 1 67.5 337 GLN B CA 1
ATOM 5597 C C . GLN B 1 337 ? 16.969 20.969 -7.871 1 67.5 337 GLN B C 1
ATOM 5599 O O . GLN B 1 337 ? 17.156 19.938 -7.227 1 67.5 337 GLN B O 1
ATOM 5604 N N . GLY B 1 338 ? 15.914 21.062 -8.672 1 72.12 338 GLY B N 1
ATOM 5605 C CA . GLY B 1 338 ? 15.023 19.953 -8.992 1 72.12 338 GLY B CA 1
ATOM 5606 C C . GLY B 1 338 ? 13.953 19.734 -7.945 1 72.12 338 GLY B C 1
ATOM 5607 O O . GLY B 1 338 ? 13.734 20.578 -7.086 1 72.12 338 GLY B O 1
ATOM 5608 N N . LEU B 1 339 ? 13.289 18.609 -8.078 1 77.56 339 LEU B N 1
ATOM 5609 C CA . LEU B 1 339 ? 12.219 18.281 -7.148 1 77.56 339 LEU B CA 1
ATOM 5610 C C . LEU B 1 339 ? 12.781 17.875 -5.793 1 77.56 339 LEU B C 1
ATOM 5612 O O . LEU B 1 339 ? 13.602 16.953 -5.711 1 77.56 339 LEU B O 1
ATOM 5616 N N . ALA B 1 340 ? 12.391 18.578 -4.797 1 78.75 340 ALA B N 1
ATOM 5617 C CA . ALA B 1 340 ? 12.852 18.281 -3.443 1 78.75 340 ALA B CA 1
ATOM 5618 C C . ALA B 1 340 ? 12.07 17.109 -2.844 1 78.75 340 ALA B C 1
ATOM 5620 O O . ALA B 1 340 ? 10.906 16.891 -3.188 1 78.75 340 ALA B O 1
ATOM 5621 N N . VAL B 1 341 ? 12.812 16.359 -1.987 1 80.75 341 VAL B N 1
ATOM 5622 C CA . VAL B 1 341 ? 12.164 15.273 -1.25 1 80.75 341 VAL B CA 1
ATOM 5623 C C . VAL B 1 341 ? 12.164 15.594 0.243 1 80.75 341 VAL B C 1
ATOM 5625 O O . VAL B 1 341 ? 12.906 16.469 0.697 1 80.75 341 VAL B O 1
ATOM 5628 N N . VAL B 1 342 ? 11.43 14.883 0.966 1 81.31 342 VAL B N 1
ATOM 5629 C CA . VAL B 1 342 ? 11.109 15.188 2.355 1 81.31 342 VAL B CA 1
ATOM 5630 C C . VAL B 1 342 ? 12.383 15.188 3.193 1 81.31 342 VAL B C 1
ATOM 5632 O O . VAL B 1 342 ? 12.5 15.953 4.156 1 81.31 342 VAL B O 1
ATOM 5635 N N . ALA B 1 343 ? 13.406 14.461 2.779 1 81.5 343 ALA B N 1
ATOM 5636 C CA . ALA B 1 343 ? 14.602 14.289 3.596 1 81.5 343 ALA B CA 1
ATOM 5637 C C . ALA B 1 343 ? 15.656 15.336 3.244 1 81.5 343 ALA B C 1
ATOM 5639 O O . ALA B 1 343 ? 16.672 15.453 3.926 1 81.5 343 ALA B O 1
ATOM 5640 N N . ASP B 1 344 ? 15.391 16.203 2.234 1 89.62 344 ASP B N 1
ATOM 5641 C CA . ASP B 1 344 ? 16.344 17.234 1.842 1 89.62 344 ASP B CA 1
ATOM 5642 C C . ASP B 1 344 ? 16.484 18.297 2.932 1 89.62 344 ASP B C 1
ATOM 5644 O O . ASP B 1 344 ? 15.508 18.672 3.57 1 89.62 344 ASP B O 1
ATOM 5648 N N . LEU B 1 345 ? 17.719 18.719 3.074 1 93.62 345 LEU B N 1
ATOM 5649 C CA . LEU B 1 345 ? 18.016 19.703 4.113 1 93.62 345 LEU B CA 1
ATOM 5650 C C . LEU B 1 345 ? 18.625 20.953 3.512 1 93.62 345 LEU B C 1
ATOM 5652 O O . LEU B 1 345 ? 19.453 20.875 2.6 1 93.62 345 LEU B O 1
ATOM 5656 N N . SER B 1 346 ? 18.156 22.031 4.012 1 93.94 346 SER B N 1
ATOM 5657 C CA . SER B 1 346 ? 18.688 23.344 3.668 1 93.94 346 SER B CA 1
ATOM 5658 C C . SER B 1 346 ? 18.406 24.375 4.762 1 93.94 346 SER B C 1
ATOM 5660 O O . SER B 1 346 ? 17.609 24.109 5.668 1 93.94 346 SER B O 1
ATOM 5662 N N . GLY B 1 347 ? 19.156 25.422 4.793 1 94.69 347 GLY B N 1
ATOM 5663 C CA . GLY B 1 347 ? 18.859 26.562 5.656 1 94.69 347 GLY B CA 1
ATOM 5664 C C . GLY B 1 347 ? 18.828 26.188 7.129 1 94.69 347 GLY B C 1
ATOM 5665 O O . GLY B 1 347 ? 19.781 25.578 7.633 1 94.69 347 GLY B O 1
ATOM 5666 N N . PRO B 1 348 ? 17.797 26.672 7.781 1 96.31 348 PRO B N 1
ATOM 5667 C CA . PRO B 1 348 ? 17.75 26.484 9.234 1 96.31 348 PRO B CA 1
ATOM 5668 C C . PRO B 1 348 ? 17.719 25.016 9.641 1 96.31 348 PRO B C 1
ATOM 5670 O O . PRO B 1 348 ? 18.281 24.641 10.672 1 96.31 348 PRO B O 1
ATOM 5673 N N . ALA B 1 349 ? 17.047 24.219 8.883 1 97.06 349 ALA B N 1
ATOM 5674 C CA . ALA B 1 349 ? 16.953 22.797 9.227 1 97.06 349 ALA B CA 1
ATOM 5675 C C . ALA B 1 349 ? 18.344 22.156 9.258 1 97.06 349 ALA B C 1
ATOM 5677 O O . ALA B 1 349 ? 18.656 21.406 10.195 1 97.06 349 ALA B O 1
ATOM 5678 N N . ARG B 1 350 ? 19.094 22.422 8.172 1 96.56 350 ARG B N 1
ATOM 5679 C CA . ARG B 1 350 ? 20.469 21.891 8.109 1 96.56 350 ARG B CA 1
ATOM 5680 C C . ARG B 1 350 ? 21.297 22.422 9.266 1 96.56 350 ARG B C 1
ATOM 5682 O O . ARG B 1 350 ? 22.047 21.656 9.891 1 96.56 350 ARG B O 1
ATOM 5689 N N . TRP B 1 351 ? 21.234 23.656 9.539 1 96.75 351 TRP B N 1
ATOM 5690 C CA . TRP B 1 351 ? 22.031 24.297 10.578 1 96.75 351 TRP B CA 1
ATOM 5691 C C . TRP B 1 351 ? 21.703 23.719 11.953 1 96.75 351 TRP B C 1
ATOM 5693 O O . TRP B 1 351 ? 22.594 23.406 12.727 1 96.75 351 TRP B O 1
ATOM 5703 N N . PHE B 1 352 ? 20.406 23.562 12.328 1 98 352 PHE B N 1
ATOM 5704 C CA . PHE B 1 352 ? 20.016 23.062 13.633 1 98 352 PHE B CA 1
ATOM 5705 C C . PHE B 1 352 ? 20.391 21.578 13.773 1 98 352 PHE B C 1
ATOM 5707 O O . PHE B 1 352 ? 20.734 21.125 14.859 1 98 352 PHE B O 1
ATOM 5714 N N . LEU B 1 353 ? 20.234 20.812 12.695 1 98.31 353 LEU B N 1
ATOM 5715 C CA . LEU B 1 353 ? 20.703 19.438 12.75 1 98.31 353 LEU B CA 1
ATOM 5716 C C . LEU B 1 353 ? 22.172 19.359 13.109 1 98.31 353 LEU B C 1
ATOM 5718 O O . LEU B 1 353 ? 22.578 18.547 13.945 1 98.31 353 LEU B O 1
ATOM 5722 N N . GLU B 1 354 ? 22.984 20.219 12.516 1 97.5 354 GLU B N 1
ATOM 5723 C CA . GLU B 1 354 ? 24.438 20.203 12.688 1 97.5 354 GLU B CA 1
ATOM 5724 C C . GLU B 1 354 ? 24.828 20.734 14.062 1 97.5 354 GLU B C 1
ATOM 5726 O O . GLU B 1 354 ? 25.75 20.203 14.695 1 97.5 354 GLU B O 1
ATOM 5731 N N . HIS B 1 355 ? 24.141 21.766 14.555 1 98 355 HIS B N 1
ATOM 5732 C CA . HIS B 1 355 ? 24.641 22.5 15.703 1 98 355 HIS B CA 1
ATOM 5733 C C . HIS B 1 355 ? 23.828 22.203 16.953 1 98 355 HIS B C 1
ATOM 5735 O O . HIS B 1 355 ? 24.297 22.406 18.078 1 98 355 HIS B O 1
ATOM 5741 N N . ALA B 1 356 ? 22.609 21.75 16.734 1 98.44 356 ALA B N 1
ATOM 5742 C CA . ALA B 1 356 ? 21.75 21.484 17.891 1 98.44 356 ALA B CA 1
ATOM 5743 C C . ALA B 1 356 ? 21.406 20 17.984 1 98.44 356 ALA B C 1
ATOM 5745 O O . ALA B 1 356 ? 20.859 19.562 19 1 98.44 356 ALA B O 1
ATOM 5746 N N . ARG B 1 357 ? 21.672 19.25 16.953 1 98.69 357 ARG B N 1
ATOM 5747 C CA . ARG B 1 357 ? 21.344 17.844 16.891 1 98.69 357 ARG B CA 1
ATOM 5748 C C . ARG B 1 357 ? 19.844 17.609 17.031 1 98.69 357 ARG B C 1
ATOM 5750 O O . ARG B 1 357 ? 19.406 16.75 17.797 1 98.69 357 ARG B O 1
ATOM 5757 N N . VAL B 1 358 ? 19.125 18.438 16.422 1 98.81 358 VAL B N 1
ATOM 5758 C CA . VAL B 1 358 ? 17.672 18.344 16.312 1 98.81 358 VAL B CA 1
ATOM 5759 C C . VAL B 1 358 ? 17.281 18.25 14.836 1 98.81 358 VAL B C 1
ATOM 5761 O O . VAL B 1 358 ? 17.641 19.125 14.039 1 98.81 358 VAL B O 1
ATOM 5764 N N . ALA B 1 359 ? 16.609 17.188 14.438 1 98.75 359 ALA B N 1
ATOM 5765 C CA . ALA B 1 359 ? 16.156 17.016 13.062 1 98.75 359 ALA B CA 1
ATOM 5766 C C . ALA B 1 359 ? 14.773 17.609 12.867 1 98.75 359 ALA B C 1
ATOM 5768 O O . ALA B 1 359 ? 13.828 17.266 13.586 1 98.75 359 ALA B O 1
ATOM 5769 N N . LEU B 1 360 ? 14.633 18.531 12.016 1 98.38 360 LEU B N 1
ATOM 5770 C CA . LEU B 1 360 ? 13.398 19.172 11.578 1 98.38 360 LEU B CA 1
ATOM 5771 C C . LEU B 1 360 ? 13.273 19.125 10.062 1 98.38 360 LEU B C 1
ATOM 5773 O O . LEU B 1 360 ? 14.258 18.938 9.352 1 98.38 360 LEU B O 1
ATOM 5777 N N . SER B 1 361 ? 12.055 19.281 9.531 1 97.62 361 SER B N 1
ATOM 5778 C CA . SER B 1 361 ? 11.883 19.328 8.086 1 97.62 361 SER B CA 1
ATOM 5779 C C . SER B 1 361 ? 12.188 20.719 7.531 1 97.62 361 SER B C 1
ATOM 5781 O O . SER B 1 361 ? 11.789 21.719 8.109 1 97.62 361 SER B O 1
ATOM 5783 N N . SER B 1 362 ? 12.906 20.672 6.395 1 96.62 362 SER B N 1
ATOM 5784 C CA . SER B 1 362 ? 13.25 21.938 5.738 1 96.62 362 SER B CA 1
ATOM 5785 C C . SER B 1 362 ? 12.055 22.516 4.988 1 96.62 362 SER B C 1
ATOM 5787 O O . SER B 1 362 ? 11.398 21.812 4.219 1 96.62 362 SER B O 1
ATOM 5789 N N . GLY B 1 363 ? 11.852 23.797 5.191 1 95.69 363 GLY B N 1
ATOM 5790 C CA . GLY B 1 363 ? 10.672 24.438 4.633 1 95.69 363 GLY B CA 1
ATOM 5791 C C . GLY B 1 363 ? 10.68 24.5 3.117 1 95.69 363 GLY B C 1
ATOM 5792 O O . GLY B 1 363 ? 9.625 24.469 2.48 1 95.69 363 GLY B O 1
ATOM 5793 N N . HIS B 1 364 ? 11.859 24.516 2.49 1 94.25 364 HIS B N 1
ATOM 5794 C CA . HIS B 1 364 ? 11.977 24.703 1.049 1 94.25 364 HIS B CA 1
ATOM 5795 C C . HIS B 1 364 ? 11.328 23.547 0.292 1 94.25 364 HIS B C 1
ATOM 5797 O O . HIS B 1 364 ? 10.867 23.719 -0.84 1 94.25 364 HIS B O 1
ATOM 5803 N N . VAL B 1 365 ? 11.211 22.359 0.892 1 94.75 365 VAL B N 1
ATOM 5804 C CA . VAL B 1 365 ? 10.703 21.203 0.169 1 94.75 365 VAL B CA 1
ATOM 5805 C C . VAL B 1 365 ? 9.188 21.328 0.001 1 94.75 365 VAL B C 1
ATOM 5807 O O . VAL B 1 365 ? 8.594 20.625 -0.821 1 94.75 365 VAL B O 1
ATOM 5810 N N . PHE B 1 366 ? 8.562 22.266 0.701 1 96.56 366 PHE B N 1
ATOM 5811 C CA . PHE B 1 366 ? 7.113 22.391 0.688 1 96.56 366 PHE B CA 1
ATOM 5812 C C . PHE B 1 366 ? 6.664 23.344 -0.409 1 96.56 366 PHE B C 1
ATOM 5814 O O . PHE B 1 366 ? 5.477 23.656 -0.526 1 96.56 366 PHE B O 1
ATOM 5821 N N . GLY B 1 367 ? 7.625 23.859 -1.212 1 95.19 367 GLY B N 1
ATOM 5822 C CA . GLY B 1 367 ? 7.273 24.688 -2.348 1 95.19 367 GLY B CA 1
ATOM 5823 C C . GLY B 1 367 ? 7.328 26.172 -2.037 1 95.19 367 GLY B C 1
ATOM 5824 O O . GLY B 1 367 ? 7.941 26.578 -1.05 1 95.19 367 GLY B O 1
ATOM 5825 N N . THR B 1 368 ? 6.699 26.969 -2.91 1 95.25 368 THR B N 1
ATOM 5826 C CA . THR B 1 368 ? 6.734 28.438 -2.824 1 95.25 368 THR B CA 1
ATOM 5827 C C . THR B 1 368 ? 6.273 28.906 -1.449 1 95.25 368 THR B C 1
ATOM 5829 O O . THR B 1 368 ? 5.219 28.5 -0.968 1 95.25 368 THR B O 1
ATOM 5832 N N . GLY B 1 369 ? 7.102 29.688 -0.855 1 93.56 369 GLY B N 1
ATOM 5833 C CA . GLY B 1 369 ? 6.773 30.219 0.455 1 93.56 369 GLY B CA 1
ATOM 5834 C C . GLY B 1 369 ? 7.371 29.422 1.597 1 93.56 369 GLY B C 1
ATOM 5835 O O . GLY B 1 369 ? 7.289 29.828 2.758 1 93.56 369 GLY B O 1
ATOM 5836 N N . GLY B 1 370 ? 8.086 28.312 1.283 1 94.62 370 GLY B N 1
ATOM 5837 C CA . GLY B 1 370 ? 8.602 27.438 2.318 1 94.62 370 GLY B CA 1
ATOM 5838 C C . GLY B 1 370 ? 10 27.812 2.779 1 94.62 370 GLY B C 1
ATOM 5839 O O . GLY B 1 370 ? 10.398 27.469 3.898 1 94.62 370 GLY B O 1
ATOM 5840 N N . ALA B 1 371 ? 10.789 28.484 1.896 1 93.94 371 ALA B N 1
ATOM 5841 C CA . ALA B 1 371 ? 12.172 28.828 2.227 1 93.94 371 ALA B CA 1
ATOM 5842 C C . ALA B 1 371 ? 12.25 29.625 3.527 1 93.94 371 ALA B C 1
ATOM 5844 O O . ALA B 1 371 ? 11.43 30.5 3.77 1 93.94 371 ALA B O 1
ATOM 5845 N N . GLY B 1 372 ? 13.211 29.188 4.363 1 95.12 372 GLY B N 1
ATOM 5846 C CA . GLY B 1 372 ? 13.43 29.891 5.617 1 95.12 372 GLY B CA 1
ATOM 5847 C C . GLY B 1 372 ? 12.547 29.406 6.746 1 95.12 372 GLY B C 1
ATOM 5848 O O . GLY B 1 372 ? 12.617 29.906 7.867 1 95.12 372 GLY B O 1
ATOM 5849 N N . HIS B 1 373 ? 11.742 28.391 6.461 1 96.12 373 HIS B N 1
ATOM 5850 C CA . HIS B 1 373 ? 10.844 27.844 7.469 1 96.12 373 HIS B CA 1
ATOM 5851 C C . HIS B 1 373 ? 11.273 26.453 7.902 1 96.12 373 HIS B C 1
ATOM 5853 O O . HIS B 1 373 ? 12.133 25.844 7.262 1 96.12 373 HIS B O 1
ATOM 5859 N N . LEU B 1 374 ? 10.734 26.047 9.031 1 97.31 374 LEU B N 1
ATOM 5860 C CA . LEU B 1 374 ? 10.852 24.688 9.547 1 97.31 374 LEU B CA 1
ATOM 5861 C C . LEU B 1 374 ? 9.477 24.094 9.844 1 97.31 374 LEU B C 1
ATOM 5863 O O . LEU B 1 374 ? 8.57 24.812 10.281 1 97.31 374 LEU B O 1
ATOM 5867 N N . ARG B 1 375 ? 9.344 22.859 9.562 1 98.12 375 ARG B N 1
ATOM 5868 C CA . ARG B 1 375 ? 8.219 22.125 10.133 1 98.12 375 ARG B CA 1
ATOM 5869 C C . ARG B 1 375 ? 8.672 21.266 11.305 1 98.12 375 ARG B C 1
ATOM 5871 O O . ARG B 1 375 ? 9.648 20.516 11.195 1 98.12 375 ARG B O 1
ATOM 5878 N N . LEU B 1 376 ? 7.977 21.391 12.391 1 98.56 376 LEU B N 1
ATOM 5879 C CA . LEU B 1 376 ? 8.312 20.672 13.617 1 98.56 376 LEU B CA 1
ATOM 5880 C C . LEU B 1 376 ? 7.168 19.766 14.047 1 98.56 376 LEU B C 1
ATOM 5882 O O . LEU B 1 376 ? 6.012 20.188 14.109 1 98.56 376 LEU B O 1
ATOM 5886 N N . ASN B 1 377 ? 7.449 18.484 14.289 1 98.69 377 ASN B N 1
ATOM 5887 C CA . ASN B 1 377 ? 6.52 17.516 14.836 1 98.69 377 ASN B CA 1
ATOM 5888 C C . ASN B 1 377 ? 6.48 17.562 16.359 1 98.69 377 ASN B C 1
ATOM 5890 O O . ASN B 1 377 ? 7.445 17.188 17.031 1 98.69 377 ASN B O 1
ATOM 5894 N N . PHE B 1 378 ? 5.344 18.016 16.938 1 98.75 378 PHE B N 1
ATOM 5895 C CA . PHE B 1 378 ? 5.301 18.172 18.375 1 98.75 378 PHE B CA 1
ATOM 5896 C C . PHE B 1 378 ? 4.523 17.031 19.031 1 98.75 378 PHE B C 1
ATOM 5898 O O . PHE B 1 378 ? 4.094 17.141 20.172 1 98.75 378 PHE B O 1
ATOM 5905 N N . ALA B 1 379 ? 4.301 15.922 18.312 1 98.88 379 ALA B N 1
ATOM 5906 C CA . ALA B 1 379 ? 3.672 14.719 18.844 1 98.88 379 ALA B CA 1
ATOM 5907 C C . ALA B 1 379 ? 4.691 13.836 19.562 1 98.88 379 ALA B C 1
ATOM 5909 O O . ALA B 1 379 ? 4.973 12.719 19.125 1 98.88 379 ALA B O 1
ATOM 5910 N N . THR B 1 380 ? 5.195 14.273 20.609 1 98.81 380 THR B N 1
ATOM 5911 C CA . THR B 1 380 ? 6.207 13.617 21.438 1 98.81 380 THR B CA 1
ATOM 5912 C C . THR B 1 380 ? 6.031 13.984 22.906 1 98.81 380 THR B C 1
ATOM 5914 O O . THR B 1 380 ? 5.059 14.648 23.281 1 98.81 380 THR B O 1
ATOM 5917 N N . SER B 1 381 ? 6.91 13.516 23.797 1 98.62 381 SER B N 1
ATOM 5918 C CA . SER B 1 381 ? 6.805 13.82 25.219 1 98.62 381 SER B CA 1
ATOM 5919 C C . SER B 1 381 ? 7.207 15.266 25.5 1 98.62 381 SER B C 1
ATOM 5921 O O . SER B 1 381 ? 7.941 15.875 24.734 1 98.62 381 SER B O 1
ATOM 5923 N N . ARG B 1 382 ? 6.688 15.797 26.594 1 98.38 382 ARG B N 1
ATOM 5924 C CA . ARG B 1 382 ? 7.062 17.125 27.047 1 98.38 382 ARG B CA 1
ATOM 5925 C C . ARG B 1 382 ? 8.57 17.234 27.219 1 98.38 382 ARG B C 1
ATOM 5927 O O . ARG B 1 382 ? 9.172 18.266 26.891 1 98.38 382 ARG B O 1
ATOM 5934 N N . ALA B 1 383 ? 9.172 16.172 27.719 1 98.56 383 ALA B N 1
ATOM 5935 C CA . ALA B 1 383 ? 10.609 16.156 27.969 1 98.56 383 ALA B CA 1
ATOM 5936 C C . ALA B 1 383 ? 11.398 16.281 26.672 1 98.56 383 ALA B C 1
ATOM 5938 O O . ALA B 1 383 ? 12.352 17.062 26.594 1 98.56 383 ALA B O 1
ATOM 5939 N N . ILE B 1 384 ? 11.023 15.539 25.672 1 98.75 384 ILE B N 1
ATOM 5940 C CA . ILE B 1 384 ? 11.719 15.57 24.391 1 98.75 384 ILE B CA 1
ATOM 5941 C C . ILE B 1 384 ? 11.516 16.938 23.734 1 98.75 384 ILE B C 1
ATOM 5943 O O . ILE B 1 384 ? 12.469 17.531 23.219 1 98.75 384 ILE B O 1
ATOM 5947 N N . LEU B 1 385 ? 10.32 17.438 23.75 1 98.81 385 LEU B N 1
ATOM 5948 C CA . LEU B 1 385 ? 10.008 18.734 23.172 1 98.81 385 LEU B CA 1
ATOM 5949 C C . LEU B 1 385 ? 10.82 19.828 23.828 1 98.81 385 LEU B C 1
ATOM 5951 O O . LEU B 1 385 ? 11.391 20.688 23.156 1 98.81 385 LEU B O 1
ATOM 5955 N N . THR B 1 386 ? 10.852 19.812 25.141 1 98.81 386 THR B N 1
ATOM 5956 C CA . THR B 1 386 ? 11.594 20.812 25.906 1 98.81 386 THR B CA 1
ATOM 5957 C C . THR B 1 386 ? 13.078 20.734 25.594 1 98.81 386 THR B C 1
ATOM 5959 O O . THR B 1 386 ? 13.727 21.766 25.359 1 98.81 386 THR B O 1
ATOM 5962 N N . GLU B 1 387 ? 13.594 19.531 25.562 1 98.81 387 GLU B N 1
ATOM 5963 C CA . GLU B 1 387 ? 15.016 19.359 25.297 1 98.81 387 GLU B CA 1
ATOM 5964 C C . GLU B 1 387 ? 15.367 19.828 23.891 1 98.81 387 GLU B C 1
ATOM 5966 O O . GLU B 1 387 ? 16.406 20.469 23.688 1 98.81 387 GLU B O 1
ATOM 5971 N N . ALA B 1 388 ? 14.555 19.531 22.906 1 98.88 388 ALA B N 1
ATOM 5972 C CA . ALA B 1 388 ? 14.82 19.922 21.531 1 98.88 388 ALA B CA 1
ATOM 5973 C C . ALA B 1 388 ? 14.898 21.438 21.391 1 98.88 388 ALA B C 1
ATOM 5975 O O . ALA B 1 388 ? 15.844 21.969 20.812 1 98.88 388 ALA B O 1
ATOM 5976 N N . LEU B 1 389 ? 13.922 22.125 21.938 1 98.75 389 LEU B N 1
ATOM 5977 C CA . LEU B 1 389 ? 13.898 23.578 21.812 1 98.75 389 LEU B CA 1
ATOM 5978 C C . LEU B 1 389 ? 15.008 24.219 22.641 1 98.75 389 LEU B C 1
ATOM 5980 O O . LEU B 1 389 ? 15.562 25.25 22.234 1 98.75 389 LEU B O 1
ATOM 5984 N N . SER B 1 390 ? 15.328 23.641 23.781 1 98.69 390 SER B N 1
ATOM 5985 C CA . SER B 1 390 ? 16.438 24.125 24.594 1 98.69 390 SER B CA 1
ATOM 5986 C C . SER B 1 390 ? 17.766 24.016 23.828 1 98.69 390 SER B C 1
ATOM 5988 O O . SER B 1 390 ? 18.578 24.938 23.859 1 98.69 390 SER B O 1
ATOM 5990 N N . ARG B 1 391 ? 17.969 22.891 23.156 1 98.69 391 ARG B N 1
ATOM 5991 C CA . ARG B 1 391 ? 19.172 22.703 22.344 1 98.69 391 ARG B CA 1
ATOM 5992 C C . ARG B 1 391 ? 19.25 23.75 21.234 1 98.69 391 ARG B C 1
ATOM 5994 O O . ARG B 1 391 ? 20.312 24.312 20.969 1 98.69 391 ARG B O 1
ATOM 6001 N N . MET B 1 392 ? 18.141 23.938 20.594 1 98.56 392 MET B N 1
ATOM 6002 C CA . MET B 1 392 ? 18.094 24.922 19.516 1 98.56 392 MET B CA 1
ATOM 6003 C C . MET B 1 392 ? 18.422 26.312 20.031 1 98.56 392 MET B C 1
ATOM 6005 O O . MET B 1 392 ? 19.188 27.047 19.391 1 98.56 392 MET B O 1
ATOM 6009 N N . GLY B 1 393 ? 17.859 26.672 21.156 1 98.06 393 GLY B N 1
ATOM 6010 C CA . GLY B 1 393 ? 18.125 27.953 21.766 1 98.06 393 GLY B CA 1
ATOM 6011 C C . GLY B 1 393 ? 19.594 28.141 22.125 1 98.06 393 GLY B C 1
ATOM 6012 O O . GLY B 1 393 ? 20.172 29.203 21.875 1 98.06 393 GLY B O 1
ATOM 6013 N N . ARG B 1 394 ? 20.172 27.141 22.688 1 97.88 394 ARG B N 1
ATOM 6014 C CA . ARG B 1 394 ? 21.594 27.203 23.062 1 97.88 394 ARG B CA 1
ATOM 6015 C C . ARG B 1 394 ? 22.469 27.375 21.828 1 97.88 394 ARG B C 1
ATOM 6017 O O . ARG B 1 394 ? 23.453 28.125 21.859 1 97.88 394 ARG B O 1
ATOM 6024 N N . ALA B 1 395 ? 22.109 26.656 20.812 1 97.31 395 ALA B N 1
ATOM 6025 C CA . ALA B 1 395 ? 22.875 26.766 19.562 1 97.31 395 ALA B CA 1
ATOM 6026 C C . ALA B 1 395 ? 22.797 28.188 19 1 97.31 395 ALA B C 1
ATOM 6028 O O . ALA B 1 395 ? 23.812 28.719 18.547 1 97.31 395 ALA B O 1
ATOM 6029 N N . LEU B 1 396 ? 21.688 28.766 18.984 1 95.88 396 LEU B N 1
ATOM 6030 C CA . LEU B 1 396 ? 21.516 30.125 18.469 1 95.88 396 LEU B CA 1
ATOM 6031 C C . LEU B 1 396 ? 22.312 31.125 19.297 1 95.88 396 LEU B C 1
ATOM 6033 O O . LEU B 1 396 ? 22.875 32.062 18.766 1 95.88 396 LEU B O 1
ATOM 6037 N N . ALA B 1 397 ? 22.266 30.922 20.562 1 94.44 397 ALA B N 1
ATOM 6038 C CA . ALA B 1 397 ? 23.016 31.812 21.438 1 94.44 397 ALA B CA 1
ATOM 6039 C C . ALA B 1 397 ? 24.516 31.75 21.156 1 94.44 397 ALA B C 1
ATOM 6041 O O . ALA B 1 397 ? 25.219 32.75 21.266 1 94.44 397 ALA B O 1
ATOM 6042 N N . GLY B 1 398 ? 24.922 30.594 20.734 1 89.94 398 GLY B N 1
ATOM 6043 C CA . GLY B 1 398 ? 26.312 30.422 20.391 1 89.94 398 GLY B CA 1
ATOM 6044 C C . GLY B 1 398 ? 26.672 31.016 19.047 1 89.94 398 GLY B C 1
ATOM 6045 O O . GLY B 1 398 ? 27.844 31.297 18.766 1 89.94 398 GLY B O 1
ATOM 6046 N N . ARG B 1 399 ? 25.766 31.156 18.219 1 84.81 399 ARG B N 1
ATOM 6047 C CA . ARG B 1 399 ? 25.969 31.766 16.906 1 84.81 399 ARG B CA 1
ATOM 6048 C C . ARG B 1 399 ? 26.203 33.281 17.031 1 84.81 399 ARG B C 1
ATOM 6050 O O . ARG B 1 399 ? 27.016 33.844 16.281 1 84.81 399 ARG B O 1
ATOM 6057 N N . SER B 1 400 ? 25.438 33.938 17.812 1 71.5 400 SER B N 1
ATOM 6058 C CA . SER B 1 400 ? 25.484 35.375 17.984 1 71.5 400 SER B CA 1
ATOM 6059 C C . SER B 1 400 ? 26.75 35.781 18.734 1 71.5 400 SER B C 1
ATOM 6061 O O . SER B 1 400 ? 27.203 36.938 18.594 1 71.5 400 SER B O 1
ATOM 6063 N N . GLY B 1 401 ? 27.359 34.875 19.406 1 58.47 401 GLY B N 1
ATOM 6064 C CA . GLY B 1 401 ? 28.594 35.219 20.094 1 58.47 401 GLY B CA 1
ATOM 6065 C C . GLY B 1 401 ? 29.828 34.906 19.281 1 58.47 401 GLY B C 1
ATOM 6066 O O . GLY B 1 401 ? 29.766 34.188 18.297 1 58.47 401 GLY B O 1
#